Protein 6KR6 (pdb70)

Radius of gyration: 31.15 Å; Cα contacts (8 Å, |Δi|>4): 1414; chains: 1; bounding box: 69×91×69 Å

Sequence (713 aa):
DGVPVMLQTNFFRLKTKPEWRIVHYHVEFEPSIENPRVRMGVLSNHANLLGSGYLFDGLQLFTTRKFEQEITVLSGKSKLDIEYKISIKFVGFISCAEPRFLQVLNLILRRSMKGLNLELVGRNLFDPRAKIEIREFKMELWPGYETSIRQHEKDILLGTEITHKVMRTETIYDIMRRCSDEVRVNVLDLIVLTDYNNRTYRINDVDFGQTPKSTFSCKGRDISFVEYYLTKYNIRIRDHNQPLLISVVLIPELCRVNFQLMRAMSSYTRMNPKQRTDRLRAFNHRLQNTPESVKVLRDWNMELDKNVTEVQGRIIGQQNIVFHNGKVPAGENADWQRHFRDQRMLTTPSDGLDRWAVIAPQRNSHELRTLLDSLYRAASGMGLRIRSPQEFIIYDDRTGTYVRAMDDCVRSDPKLILCLVPNDNAERYSSIKKRGYVDRAVPTQVVTLKTTKNRSLMSIATKIAIQLNCKLGYTPWMIELPLSGLMTIGFDIAKSTRDRKRAYGALIASMDLQQNSTYFSTVTECCANTLWPMIAKALRQYQHEHRKLPSRIVFYRDGVGSLKQLFEFEVKDIIEKLKTEYARVQLSPPQLAYIVVTRSMNTRFFLNGQNPPPGTIVDDVITLPERYDFYLVSQQVRQGTVSPTSYNVLYSSMGLSPEKMQKLTYKMCHLYYNWSGTTRVPAVCQYAKKLATLVGTNLHSIPQNALEKKFYYL

Nearest PDB structures (foldseek):
  6kr6-assembly1_A  TM=1.001E+00  e=0.000E+00  Drosophila melanogaster
  9ij0-assembly1_A  TM=8.502E-01  e=1.335E-76  Mus musculus
  7yfx-assembly1_A  TM=8.450E-01  e=1.283E-75  Homo sapiens
  7ygn-assembly1_A  TM=8.411E-01  e=1.232E-74  Mus musculus
  9ij3-assembly1_A  TM=8.006E-01  e=1.147E-68  Mus musculus

GO terms:
  GO:0043073 germ cell nucleus (C, IDA)
  GO:0043186 P granule (C, IDA)
  GO:0070725 Yb body (C, IDA)
  GO:0000785 chromatin (C, IDA)
  GO:0000791 euchromatin (C, IDA)
  GO:0000792 heterochromatin (C, IDA)
  GO:0005634 nucleus (C, IDA)
  GO:0005654 nucleoplasm (C, IDA)
  GO:0005737 cytoplasm (C, IDA)
  GO:0005829 cytosol (C, IDA)
  GO:0010369 chromocenter (C, IDA)
  GO:0034584 piRNA binding (F, IDA)
  GO:0004521 RNA endonuclease activity (F, IDA)
  GO:0070725 Yb body (C, IMP)
  GO:0005829 cytosol (C, HDA)
  GO:0034584 piRNA binding (F, IMP)
  GO:0010526 transposable element silencing (P, IMP)
  GO:0016441 post-transcriptional gene silencing (P, IMP)
  GO:0140990 primary piRNA processing (P, IMP)
  GO:0140991 piRNA-mediated gene silencing by mRNA destabilization (P, IMP)

Solvent-accessible surface area: 32859 Å² total; per-residue (Å²): 145,22,100,100,30,102,0,78,10,7,1,8,105,4,106,44,46,149,98,34,131,5,2,24,0,67,1,88,8,75,38,104,52,116,75,73,68,82,31,83,36,14,8,58,87,25,80,124,14,42,63,29,3,42,33,17,85,2,65,66,1,37,0,31,42,65,57,140,64,99,41,78,33,122,47,30,15,114,92,131,120,64,67,6,23,0,40,5,36,86,72,15,106,14,55,77,98,31,98,34,18,56,113,8,3,61,93,0,12,102,107,1,9,66,10,7,129,15,43,59,50,58,54,37,1,19,17,47,179,49,104,94,64,18,93,157,44,123,23,34,16,38,45,4,46,50,23,26,24,17,42,68,105,80,22,20,13,11,1,6,6,33,26,66,29,79,36,48,60,46,37,6,33,54,49,22,68,91,62,120,113,64,25,22,85,51,3,40,60,76,86,2,46,3,58,39,62,101,31,86,56,136,1,67,77,9,52,120,73,63,46,2,73,28,96,58,83,61,120,74,62,84,37,16,4,48,96,67,10,99,104,56,68,122,49,79,21,93,67,68,89,11,30,0,4,67,45,89,43,4,1,4,60,11,2,14,86,150,172,70,104,52,61,42,25,55,56,141,34,174,22,76,10,58,86,22,59,96,112,14,96,61,13,8,115,87,4,55,96,26,99,109,0,53,61,22,10,58,28,0,101,5,88,11,22,56,96,45,38,100,1,94,7,32,30,10,40,85,16,47,0,33,7,107,113,46,119,30,71,2,17,156,56,6,50,0,32,139,51,8,70,146,52,29,4,48,51,41,11,122,76,0,1,52,144,7,0,2,0,0,4,118,89,17,51,144,54,14,52,56,0,24,92,11,0,61,52,6,0,73,48,3,39,0,54,22,140,97,25,77,141,38,56,19,192,41,66,176,40,48,43,0,23,61,7,3,61,67,1,15,86,48,110,13,64,0,0,0,0,0,6,33,82,136,53,62,133,17,65,22,29,0,6,20,84,0,0,31,73,88,36,8,2,0,12,30,5,46,49,78,35,7,92,68,110,63,12,99,54,41,0,23,112,14,0,5,33,0,0,0,1,16,17,74,6,0,2,15,5,62,18,97,23,67,5,1,0,0,1,0,12,6,80,18,170,10,94,80,49,90,93,122,26,10,3,0,0,0,0,0,0,3,4,86,135,49,9,18,7,2,5,11,7,37,66,97,142,84,42,7,34,68,4,3,25,72,0,3,51,38,0,76,160,61,26,100,106,28,1,68,62,2,0,2,0,29,38,26,106,114,70,23,76,60,26,76,102,153,27,2,42,57,5,41,94,62,5,97,72,36,8,58,168,76,173,100,80,65,17,68,5,0,0,0,1,5,33,70,20,108,30,0,9,4,13,52,83,45,127,46,2,41,9,0,0,0,0,57,82,23,0,6,56,78,149,50,83,2,3,6,0,3,2,56,72,48,117,81,16,17,7,43,3,4,13,0,6,6,34,80,50,42,3,79,53,66,73,32,30,2,3,85,8,0,7,13,0,0,1,0,16,7,56,129,16,0,3,6,42,22,0,0,0,2,37,0,0,100,60,0,0,64,7,0,0,60,20,9,66,47,74,8,77,88,73,2,38,53,67,10,6,4,18

Organism: Drosophila melanogaster (NCBI:txid7227)

Secondary structure (DSSP, 8-state):
-EEEEEEEEEEEEEE--SS---EEEEEEESS--S-HHHHHHHHHT-TTTTSS--EE-SSEEEES---SSSEEEEEE-TTT--EEEEEEEEEEE--TTSHHHHHHHHHHHHHHHGGGT-EEETTEEE-GGG-EEETTTTEEEEEEEEEEEEE-SS-EEEEEEEEEEEEE--BHHHHHHHH--HHHHHHTT-EEEETTSS-EEE--EEETT--TT-EEE-SS-EEEHHHHHHHHS------SS--EEE--EE-GGGEE--HHHHHHHHHHH---HHHHHHHHHHHHHHHHH-HHHHHHHHHTT-EEEEEEEEEEEEEEPPPEEE-SS-EEE-TTTTB-TTTSTT---S---SS-B-S-EEEEEGGGHHHHHHHHHHHHHHHHHHT--B---EEEEESS--HHHHHHHHHHHHTT--S-EEEEESS--HHHHHHHHIIIIIIS---EEEEEHHHHT-TTHHHHHHHHHHHHHHHTT--S-EE----SSEEEEEEEEEE-SS-TT-EEEEEEEE-IIIII--EEEEEEE---SHHHHHHHHHHHHHHHHSS--SEEEEEEE---THHHHIIIIIIHHHHHHHHHHHHTT-PPPEEEEEEEEE-SS--EEBTTBPPPTTEEE-SSSS-SSS-EEEEE-S--SSS----EEEEEEEE-S---HHHHHHHHHHHTT--TTSSB--SS-HHHHHHHHHHHHIIIII-SPPPGGGTTS-TT-

InterPro domains:
  IPR003100 PAZ domain [PF02170] (265-393)
  IPR003100 PAZ domain [PS50821] (263-372)
  IPR003100 PAZ domain [SM00949] (262-396)
  IPR003165 Piwi domain [PF02171] (538-829)
  IPR003165 Piwi domain [PS50822] (538-829)
  IPR003165 Piwi domain [SM00950] (538-829)
  IPR012337 Ribonuclease H-like superfamily [SSF53098] (390-843)
  IPR036085 PAZ domain superfamily [SSF101690] (97-418)
  IPR036397 Ribonuclease H superfamily [G3DSA:3.30.420.10] (605-839)

B-factor: mean 110.25, std 35.37, range [54.91, 232.52]

Structure (mmCIF, N/CA/C/O backbone):
data_6KR6
#
_entry.id   6KR6
#
_cell.length_a   62.090
_cell.length_b   115.640
_cell.length_c   119.890
_cell.angle_alpha   90.000
_cell.angle_beta   90.000
_cell.angle_gamma   90.000
#
_symmetry.space_group_name_H-M   'P 21 21 21'
#
loop_
_entity.id
_entity.type
_entity.pdbx_description
1 polymer 'Protein piwi'
2 polymer piRNA
3 non-polymer 'ZINC ION'
4 non-polymer 'MERCURY (II) ION'
#
loop_
_atom_site.group_PDB
_atom_site.id
_atom_site.type_symbol
_atom_site.label_atom_id
_atom_site.label_alt_id
_atom_site.label_comp_id
_atom_site.label_asym_id
_atom_site.label_entity_id
_atom_site.label_seq_id
_atom_site.pdbx_PDB_ins_code
_atom_site.Cartn_x
_atom_site.Cartn_y
_atom_site.Cartn_z
_atom_site.occupancy
_atom_site.B_iso_or_equiv
_atom_site.auth_seq_id
_atom_site.auth_comp_id
_atom_site.auth_asym_id
_atom_site.auth_atom_id
_atom_site.pdbx_PDB_model_num
ATOM 1 N N . ASP A 1 60 ? 2.83805 -28.27781 -0.69782 1.000 124.09336 93 ASP A N 1
ATOM 2 C CA . ASP A 1 60 ? 3.65007 -27.62143 -1.71625 1.000 125.48604 93 ASP A CA 1
ATOM 3 C C . ASP A 1 60 ? 4.78675 -28.52465 -2.19245 1.000 123.75934 93 ASP A C 1
ATOM 4 O O . ASP A 1 60 ? 4.55359 -29.50106 -2.90421 1.000 126.33971 93 ASP A O 1
ATOM 9 N N . GLY A 1 61 ? 6.01489 -28.19485 -1.79814 1.000 116.13644 94 GLY A N 1
ATOM 10 C CA . GLY A 1 61 ? 7.17333 -28.95826 -2.22257 1.000 114.49070 94 GLY A CA 1
ATOM 11 C C . GLY A 1 61 ? 8.28374 -29.00739 -1.19349 1.000 115.88753 94 GLY A C 1
ATOM 12 O O . GLY A 1 61 ? 8.07802 -28.64343 -0.03079 1.000 117.74497 94 GLY A O 1
ATOM 13 N N . VAL A 1 62 ? 9.46758 -29.45398 -1.60524 1.000 110.22574 95 VAL A N 1
ATOM 14 C CA . VAL A 1 62 ? 10.61096 -29.59171 -0.70860 1.000 107.16129 95 VAL A CA 1
ATOM 15 C C . VAL A 1 62 ? 11.46111 -28.32560 -0.83901 1.000 112.28958 95 VAL A C 1
ATOM 16 O O . VAL A 1 62 ? 11.98816 -28.06618 -1.93187 1.000 115.12728 95 VAL A O 1
ATOM 20 N N . PRO A 1 63 ? 11.59737 -27.52099 0.21091 1.000 114.38596 96 PRO A N 1
ATOM 21 C CA . PRO A 1 63 ? 12.37662 -26.28363 0.08603 1.000 113.38118 96 PRO A CA 1
ATOM 22 C C . PRO A 1 63 ? 13.87465 -26.54884 0.07999 1.000 115.19421 96 PRO A C 1
ATOM 23 O O . PRO A 1 63 ? 14.37159 -27.48753 0.70711 1.000 116.60096 96 PRO A O 1
ATOM 27 N N . VAL A 1 64 ? 14.59420 -25.69323 -0.64825 1.000 114.26966 97 VAL A N 1
ATOM 28 C CA . VAL A 1 64 ? 16.04201 -25.78285 -0.81172 1.000 113.71268 97 VAL A CA 1
ATOM 29 C C . VAL A 1 64 ? 16.62511 -24.37589 -0.88639 1.000 111.82349 97 VAL A C 1
ATOM 30 O O . VAL A 1 64 ? 15.90979 -23.38237 -1.03670 1.000 105.56007 97 VAL A O 1
ATOM 34 N N . MET A 1 65 ? 17.94929 -24.30953 -0.77873 1.000 116.78613 98 MET A N 1
ATOM 35 C CA . MET A 1 65 ? 18.71008 -23.07635 -0.91932 1.000 108.94040 98 MET A CA 1
ATOM 36 C C . MET A 1 65 ? 19.60526 -23.20004 -2.14333 1.000 111.24416 98 MET A C 1
ATOM 37 O O . MET A 1 65 ? 20.33025 -24.18982 -2.28791 1.000 112.10885 98 MET A O 1
ATOM 42 N N . LEU A 1 66 ? 19.55617 -22.19845 -3.01871 1.000 106.91819 99 LEU A N 1
ATOM 43 C CA . LEU A 1 66 ? 20.13976 -22.30770 -4.34823 1.000 107.18259 99 LEU A CA 1
ATOM 44 C C . LEU A 1 66 ? 21.11759 -21.17418 -4.61742 1.000 107.04805 99 LEU A C 1
ATOM 45 O O . LEU A 1 66 ? 20.82539 -20.00913 -4.32752 1.000 105.31602 99 LEU A O 1
ATOM 50 N N . GLN A 1 67 ? 22.26962 -21.52854 -5.18890 1.000 108.10137 100 GLN A N 1
ATOM 51 C CA . GLN A 1 67 ? 23.23813 -20.54245 -5.65003 1.000 107.16551 100 GLN A CA 1
ATOM 52 C C . GLN A 1 67 ? 22.69636 -19.78766 -6.85831 1.000 99.50148 100 GLN A C 1
ATOM 53 O O . GLN A 1 67 ? 21.96724 -20.34041 -7.68467 1.000 97.01525 100 GLN A O 1
ATOM 59 N N . THR A 1 68 ? 23.07004 -18.51174 -6.96525 1.000 102.95795 101 THR A N 1
ATOM 60 C CA . THR A 1 68 ? 22.56513 -17.67189 -8.04640 1.000 103.54898 101 THR A CA 1
ATOM 61 C C . THR A 1 68 ? 23.69038 -17.07641 -8.87959 1.000 100.45785 101 THR A C 1
ATOM 62 O O . THR A 1 68 ? 24.82870 -17.55329 -8.83661 1.000 112.00539 101 THR A O 1
ATOM 66 N N . ASN A 1 69 ? 23.37468 -16.02926 -9.64126 1.000 88.45459 102 ASN A N 1
ATOM 67 C CA . ASN A 1 69 ? 24.37948 -15.25295 -10.35691 1.000 92.30086 102 ASN A CA 1
ATOM 68 C C . ASN A 1 69 ? 24.26253 -13.77027 -10.01619 1.000 98.50676 102 ASN A C 1
ATOM 69 O O . ASN A 1 69 ? 24.47516 -12.91129 -10.87437 1.000 95.67680 102 ASN A O 1
ATOM 74 N N . PHE A 1 70 ? 23.92043 -13.45950 -8.76683 1.000 100.23842 103 PHE A N 1
ATOM 75 C CA . PHE A 1 70 ? 23.76124 -12.09305 -8.29370 1.000 101.47788 103 PHE A CA 1
ATOM 76 C C . PHE A 1 70 ? 24.68292 -11.84164 -7.10738 1.000 108.79408 103 PHE A C 1
ATOM 77 O O . PHE A 1 70 ? 24.93808 -12.73794 -6.29840 1.000 109.67801 103 PHE A O 1
ATOM 85 N N . PHE A 1 71 ? 25.17237 -10.60894 -7.00455 1.000 112.66625 104 PHE A N 1
ATOM 86 C CA . PHE A 1 71 ? 25.96535 -10.15428 -5.87208 1.000 110.19213 104 PHE A CA 1
ATOM 87 C C . PHE A 1 71 ? 25.25252 -8.98511 -5.20865 1.000 111.87963 104 PHE A C 1
ATOM 88 O O . PHE A 1 71 ? 24.62387 -8.16689 -5.88601 1.000 113.42437 104 PHE A O 1
ATOM 96 N N . ARG A 1 72 ? 25.34637 -8.90175 -3.88587 1.000 119.01653 105 ARG A N 1
ATOM 97 C CA . ARG A 1 72 ? 24.67448 -7.82749 -3.17057 1.000 120.91901 105 ARG A CA 1
ATOM 98 C C . ARG A 1 72 ? 25.50083 -6.54715 -3.21763 1.000 119.60738 105 ARG A C 1
ATOM 99 O O . ARG A 1 72 ? 26.73636 -6.57706 -3.17930 1.000 119.90822 105 ARG A O 1
ATOM 107 N N . LEU A 1 73 ? 24.80561 -5.41677 -3.31448 1.000 114.80925 106 LEU A N 1
ATOM 108 C CA . LEU A 1 73 ? 25.41251 -4.09228 -3.23516 1.000 116.33278 106 LEU A CA 1
ATOM 109 C C . LEU A 1 73 ? 25.14493 -3.56215 -1.83370 1.000 125.55145 106 LEU A C 1
ATOM 110 O O . LEU A 1 73 ? 24.06977 -3.02189 -1.56103 1.000 123.21756 106 LEU A O 1
ATOM 115 N N . LYS A 1 74 ? 26.11448 -3.71476 -0.93877 1.000 130.01844 107 LYS A N 1
ATOM 116 C CA . LYS A 1 74 ? 25.91731 -3.26339 0.43124 1.000 126.28474 107 LYS A CA 1
ATOM 117 C C . LYS A 1 74 ? 26.29726 -1.79578 0.56231 1.000 122.07939 107 LYS A C 1
ATOM 118 O O . LYS A 1 74 ? 27.30755 -1.34937 0.01611 1.000 122.57618 107 LYS A O 1
ATOM 124 N N . THR A 1 75 ? 25.46039 -1.04066 1.27176 1.000 123.93271 108 THR A N 1
ATOM 125 C CA . THR A 1 75 ? 25.73255 0.37137 1.51028 1.000 132.31500 108 THR A CA 1
ATOM 126 C C . THR A 1 75 ? 25.71558 0.68253 2.99274 1.000 136.61275 108 THR A C 1
ATOM 127 O O . THR A 1 75 ? 25.78053 -0.22843 3.81382 1.000 131.94370 108 THR A O 1
ATOM 131 N N . LYS A 1 76 ? 25.62186 1.95754 3.34844 1.000 141.02101 109 LYS A N 1
ATOM 132 C CA . LYS A 1 76 ? 25.41557 2.29356 4.74369 1.000 142.98816 109 LYS A CA 1
ATOM 133 C C . LYS A 1 76 ? 24.02960 1.80597 5.16487 1.000 147.33798 109 LYS A C 1
ATOM 134 O O . LYS A 1 76 ? 23.11313 1.73727 4.33844 1.000 145.18173 109 LYS A O 1
ATOM 136 N N . PRO A 1 77 ? 23.85270 1.42952 6.43496 1.000 149.36494 110 PRO A N 1
ATOM 137 C CA . PRO A 1 77 ? 22.51200 1.01314 6.88162 1.000 149.70791 110 PRO A CA 1
ATOM 138 C C . PRO A 1 77 ? 21.46237 2.08535 6.65093 1.000 154.38729 110 PRO A C 1
ATOM 139 O O . PRO A 1 77 ? 20.37940 1.79315 6.12771 1.000 155.62176 110 PRO A O 1
ATOM 143 N N . GLU A 1 78 ? 21.75888 3.32666 7.02451 1.000 151.69209 111 GLU A N 1
ATOM 144 C CA . GLU A 1 78 ? 20.91392 4.47205 6.69584 1.000 151.66390 111 GLU A CA 1
ATOM 145 C C . GLU A 1 78 ? 21.55399 5.15574 5.49260 1.000 153.30811 111 GLU A C 1
ATOM 146 O O . GLU A 1 78 ? 22.43851 6.00187 5.63375 1.000 156.43910 111 GLU A O 1
ATOM 148 N N . TRP A 1 79 ? 21.10676 4.77189 4.29722 1.000 149.40576 112 TRP A N 1
ATOM 149 C CA . TRP A 1 79 ? 21.67772 5.25743 3.04682 1.000 141.38332 112 TRP A CA 1
ATOM 150 C C . TRP A 1 79 ? 20.54369 5.68909 2.13133 1.000 139.30633 112 TRP A C 1
ATOM 151 O O . TRP A 1 79 ? 19.70586 4.86574 1.74853 1.000 137.51458 112 TRP A O 1
ATOM 162 N N . ARG A 1 80 ? 20.51320 6.97629 1.78942 1.000 138.13704 113 ARG A N 1
ATOM 163 C CA . ARG A 1 80 ? 19.46088 7.53559 0.95350 1.000 133.00196 113 ARG A CA 1
ATOM 164 C C . ARG A 1 80 ? 20.08167 8.45090 -0.09269 1.000 127.56130 113 ARG A C 1
ATOM 165 O O . ARG A 1 80 ? 21.22662 8.89078 0.03663 1.000 121.80561 113 ARG A O 1
ATOM 173 N N . ILE A 1 81 ? 19.30618 8.73992 -1.13457 1.000 131.70276 114 ILE A N 1
ATOM 174 C CA . ILE A 1 81 ? 19.74766 9.57031 -2.24996 1.000 128.95815 114 ILE A CA 1
ATOM 175 C C . ILE A 1 81 ? 19.04896 10.91852 -2.16210 1.000 122.62285 114 ILE A C 1
ATOM 176 O O . ILE A 1 81 ? 17.81747 10.98274 -2.06220 1.000 120.13720 114 ILE A O 1
ATOM 181 N N . VAL A 1 82 ? 19.83426 11.99196 -2.21038 1.000 120.61256 115 VAL A N 1
ATOM 182 C CA . VAL A 1 82 ? 19.32667 13.35168 -2.07640 1.000 113.17657 115 VAL A CA 1
ATOM 183 C C . VAL A 1 82 ? 19.31436 14.00838 -3.44886 1.000 109.75465 115 VAL A C 1
ATOM 184 O O . VAL A 1 82 ? 20.32342 13.98767 -4.16875 1.000 107.22134 115 VAL A O 1
ATOM 188 N N . HIS A 1 83 ? 18.17277 14.59112 -3.80939 1.000 108.14770 116 HIS A N 1
ATOM 189 C CA . HIS A 1 83 ? 17.97406 15.25486 -5.08891 1.000 105.04708 116 HIS A CA 1
ATOM 190 C C . HIS A 1 83 ? 17.77592 16.74667 -4.86416 1.000 105.16215 116 HIS A C 1
ATOM 191 O O . HIS A 1 83 ? 16.93285 17.15251 -4.04982 1.000 103.20668 116 HIS A O 1
ATOM 198 N N . TYR A 1 84 ? 18.55821 17.54559 -5.59096 1.000 101.47894 117 TYR A N 1
ATOM 199 C CA . TYR A 1 84 ? 18.49598 18.99789 -5.58908 1.000 105.49329 117 TYR A CA 1
ATOM 200 C C . TYR A 1 84 ? 18.27071 19.51147 -7.00688 1.000 102.85273 117 TYR A C 1
ATOM 201 O O . TYR A 1 84 ? 18.57903 18.83733 -7.99692 1.000 101.61634 117 TYR A O 1
ATOM 210 N N . HIS A 1 85 ? 17.74444 20.73030 -7.09093 1.000 99.74242 118 HIS A N 1
ATOM 211 C CA . HIS A 1 85 ? 17.70222 21.49654 -8.32911 1.000 98.96841 118 HIS A CA 1
ATOM 212 C C . HIS A 1 85 ? 18.67951 22.65724 -8.20778 1.000 102.66410 118 HIS A C 1
ATOM 213 O O . HIS A 1 85 ? 18.66492 23.38337 -7.20858 1.000 105.27620 118 HIS A O 1
ATOM 220 N N . VAL A 1 86 ? 19.52657 22.82487 -9.21887 1.000 102.44494 119 VAL A N 1
ATOM 221 C CA . VAL A 1 86 ? 20.67438 23.72090 -9.15305 1.000 100.99995 119 VAL A CA 1
ATOM 222 C C . VAL A 1 86 ? 20.48114 24.86385 -10.13936 1.000 104.14132 119 VAL A C 1
ATOM 223 O O . VAL A 1 86 ? 20.00003 24.65781 -11.25955 1.000 109.06313 119 VAL A O 1
ATOM 227 N N . GLU A 1 87 ? 20.85918 26.07046 -9.72015 1.000 113.82825 120 GLU A N 1
ATOM 228 C CA . GLU A 1 87 ? 20.79206 27.24235 -10.57973 1.000 114.54174 120 GLU A CA 1
ATOM 229 C C . GLU A 1 87 ? 21.90593 28.20241 -10.18505 1.000 109.35512 120 GLU A C 1
ATOM 230 O O . GLU A 1 87 ? 22.35850 28.21314 -9.03665 1.000 108.79795 120 GLU A O 1
ATOM 236 N N . PHE A 1 88 ? 22.34539 29.00519 -11.15159 1.000 113.12313 121 PHE A N 1
ATOM 237 C CA . PHE A 1 88 ? 23.48821 29.89289 -10.99435 1.000 120.00994 121 PHE A CA 1
ATOM 238 C C . PHE A 1 88 ? 23.04413 31.34271 -11.11609 1.000 120.74165 121 PHE A C 1
ATOM 239 O O . PHE A 1 88 ? 22.22477 31.67888 -11.97728 1.000 123.01839 121 PHE A O 1
ATOM 247 N N . GLU A 1 89 ? 23.58950 32.19747 -10.24974 1.000 121.90216 122 GLU A N 1
ATOM 248 C CA . GLU A 1 89 ? 23.28744 33.62338 -10.33878 1.000 119.26737 122 GLU A CA 1
ATOM 249 C C . GLU A 1 89 ? 23.72022 34.22989 -11.66984 1.000 122.45652 122 GLU A C 1
ATOM 250 O O . GLU A 1 89 ? 22.92838 34.99240 -12.25136 1.000 129.02723 122 GLU A O 1
ATOM 252 N N . PRO A 1 90 ? 24.92586 33.95612 -12.20655 1.000 120.39137 123 PRO A N 1
ATOM 253 C CA . PRO A 1 90 ? 25.21592 34.31745 -13.60074 1.000 119.49761 123 PRO A CA 1
ATOM 254 C C . PRO A 1 90 ? 24.69408 33.23868 -14.53607 1.000 120.72056 123 PRO A C 1
ATOM 255 O O . PRO A 1 90 ? 25.20398 32.11359 -14.55936 1.000 120.87363 123 PRO A O 1
ATOM 259 N N . SER A 1 91 ? 23.66317 33.57831 -15.30515 1.000 121.48082 124 SER A N 1
ATOM 260 C CA . SER A 1 91 ? 23.02681 32.60476 -16.18093 1.000 123.99131 124 SER A CA 1
ATOM 261 C C . SER A 1 91 ? 23.99188 32.13093 -17.26047 1.000 127.42250 124 SER A C 1
ATOM 262 O O . SER A 1 91 ? 24.78172 32.91077 -17.80041 1.000 128.89016 124 SER A O 1
ATOM 265 N N . ILE A 1 92 ? 23.92470 30.83723 -17.56753 1.000 124.02614 125 ILE A N 1
ATOM 266 C CA . ILE A 1 92 ? 24.82380 30.19229 -18.51755 1.000 123.46169 125 ILE A CA 1
ATOM 267 C C . ILE A 1 92 ? 23.97843 29.42727 -19.52525 1.000 122.04421 125 ILE A C 1
ATOM 268 O O . ILE A 1 92 ? 23.21651 28.52910 -19.14635 1.000 121.31030 125 ILE A O 1
ATOM 273 N N . GLU A 1 93 ? 24.11950 29.77376 -20.80399 1.000 123.14231 126 GLU A N 1
ATOM 274 C CA . GLU A 1 93 ? 23.33199 29.15814 -21.86378 1.000 121.33901 126 GLU A CA 1
ATOM 275 C C . GLU A 1 93 ? 23.79937 27.75285 -22.22028 1.000 120.30078 126 GLU A C 1
ATOM 276 O O . GLU A 1 93 ? 23.16403 27.10563 -23.05970 1.000 125.61614 126 GLU A O 1
ATOM 278 N N . ASN A 1 94 ? 24.87801 27.26298 -21.61140 1.000 122.55948 127 ASN A N 1
ATOM 279 C CA . ASN A 1 94 ? 25.43091 25.96040 -21.94073 1.000 124.26146 127 ASN A CA 1
ATOM 280 C C . ASN A 1 94 ? 25.49400 25.08392 -20.69631 1.000 124.06956 127 ASN A C 1
ATOM 281 O O . ASN A 1 94 ? 26.06561 25.50144 -19.67909 1.000 120.45710 127 ASN A O 1
ATOM 286 N N . PRO A 1 95 ? 24.92745 23.87336 -20.73154 1.000 128.50802 128 PRO A N 1
ATOM 287 C CA . PRO A 1 95 ? 24.92654 23.03279 -19.52168 1.000 124.28950 128 PRO A CA 1
ATOM 288 C C . PRO A 1 95 ? 26.28933 22.46619 -19.15400 1.000 119.93661 128 PRO A C 1
ATOM 289 O O . PRO A 1 95 ? 26.55305 22.26685 -17.96217 1.000 117.02546 128 PRO A O 1
ATOM 293 N N . ARG A 1 96 ? 27.16000 22.18810 -20.12847 1.000 119.37666 129 ARG A N 1
ATOM 294 C CA . ARG A 1 96 ? 28.45517 21.59098 -19.80648 1.000 121.12322 129 ARG A CA 1
ATOM 295 C C . ARG A 1 96 ? 29.32342 22.55153 -19.00020 1.000 119.81160 129 ARG A C 1
ATOM 296 O O . ARG A 1 96 ? 30.05991 22.13318 -18.09394 1.000 119.58210 129 ARG A O 1
ATOM 298 N N . VAL A 1 97 ? 29.25148 23.84566 -19.31728 1.000 117.24441 130 VAL A N 1
ATOM 299 C CA . VAL A 1 97 ? 29.96249 24.84388 -18.52525 1.000 117.82769 130 VAL A CA 1
ATOM 300 C C . VAL A 1 97 ? 29.44037 24.84969 -17.09484 1.000 114.76596 130 VAL A C 1
ATOM 301 O O . VAL A 1 97 ? 30.20956 24.98970 -16.13721 1.000 116.96790 130 VAL A O 1
ATOM 305 N N . ARG A 1 98 ? 28.12554 24.68702 -16.92715 1.000 111.65108 131 ARG A N 1
ATOM 306 C CA . ARG A 1 98 ? 27.55263 24.59453 -15.58803 1.000 114.36918 131 ARG A CA 1
ATOM 307 C C . ARG A 1 98 ? 28.05551 23.35454 -14.86072 1.000 111.93661 131 ARG A C 1
ATOM 308 O O . ARG A 1 98 ? 28.30321 23.39107 -13.64863 1.000 110.86431 131 ARG A O 1
ATOM 316 N N . MET A 1 99 ? 28.20533 22.24390 -15.58645 1.000 113.65270 132 MET A N 1
ATOM 317 C CA . MET A 1 99 ? 28.74062 21.02967 -14.98064 1.000 112.40019 132 MET A CA 1
ATOM 318 C C . MET A 1 99 ? 30.15921 21.25199 -14.47740 1.000 109.37084 132 MET A C 1
ATOM 319 O O . MET A 1 99 ? 30.50083 20.84530 -13.36224 1.000 106.23426 132 MET A O 1
ATOM 324 N N . GLY A 1 100 ? 30.99463 21.91118 -15.28117 1.000 111.79545 133 GLY A N 1
ATOM 325 C CA . GLY A 1 100 ? 32.34021 22.23468 -14.82255 1.000 107.49526 133 GLY A CA 1
ATOM 326 C C . GLY A 1 100 ? 32.34559 23.19106 -13.64129 1.000 105.20732 133 GLY A C 1
ATOM 327 O O . GLY A 1 100 ? 33.13416 23.03721 -12.69872 1.000 105.02395 133 GLY A O 1
ATOM 328 N N . VAL A 1 101 ? 31.45788 24.18734 -13.67151 1.000 108.52948 134 VAL A N 1
ATOM 329 C CA . VAL A 1 101 ? 31.39128 25.17169 -12.59606 1.000 105.87137 134 VAL A CA 1
ATOM 330 C C . VAL A 1 101 ? 31.00452 24.50322 -11.28363 1.000 109.09657 134 VAL A C 1
ATOM 331 O O . VAL A 1 101 ? 31.55018 24.82640 -10.22127 1.000 110.10406 134 VAL A O 1
ATOM 335 N N . LEU A 1 102 ? 30.06820 23.55309 -11.33204 1.000 107.93892 135 LEU A N 1
ATOM 336 C CA . LEU A 1 102 ? 29.72543 22.82501 -10.11508 1.000 102.91836 135 LEU A CA 1
ATOM 337 C C . LEU A 1 102 ? 30.84118 21.86216 -9.72170 1.000 107.06265 135 LEU A C 1
ATOM 338 O O . LEU A 1 102 ? 31.10018 21.65993 -8.52948 1.000 107.30492 135 LEU A O 1
ATOM 343 N N . SER A 1 103 ? 31.51977 21.26484 -10.70778 1.000 107.41289 136 SER A N 1
ATOM 344 C CA . SER A 1 103 ? 32.65515 20.39538 -10.41878 1.000 106.94630 136 SER A CA 1
ATOM 345 C C . SER A 1 103 ? 33.76965 21.13123 -9.69169 1.000 113.85213 136 SER A C 1
ATOM 346 O O . SER A 1 103 ? 34.57546 20.49418 -9.00202 1.000 114.68174 136 SER A O 1
ATOM 349 N N . ASN A 1 104 ? 33.84223 22.45439 -9.85333 1.000 119.41871 137 ASN A N 1
ATOM 350 C CA . ASN A 1 104 ? 34.81257 23.25568 -9.10729 1.000 119.40889 137 ASN A CA 1
ATOM 351 C C . ASN A 1 104 ? 34.75105 23.02346 -7.59999 1.000 120.98039 137 ASN A C 1
ATOM 352 O O . ASN A 1 104 ? 35.75478 23.23618 -6.91108 1.000 125.11129 137 ASN A O 1
ATOM 357 N N . HIS A 1 105 ? 33.60671 22.59054 -7.07046 1.000 118.22888 138 HIS A N 1
ATOM 358 C CA . HIS A 1 105 ? 33.41113 22.46593 -5.62454 1.000 119.21154 138 HIS A CA 1
ATOM 359 C C . HIS A 1 105 ? 33.85751 21.08067 -5.17171 1.000 122.00520 138 HIS A C 1
ATOM 360 O O . HIS A 1 105 ? 33.15601 20.08667 -5.37901 1.000 113.25290 138 HIS A O 1
ATOM 367 N N . ALA A 1 106 ? 35.02161 21.02668 -4.51554 1.000 133.87576 139 ALA A N 1
ATOM 368 C CA . ALA A 1 106 ? 35.63483 19.76246 -4.12479 1.000 133.94848 139 ALA A CA 1
ATOM 369 C C . ALA A 1 106 ? 35.07020 19.19095 -2.83143 1.000 137.43049 139 ALA A C 1
ATOM 370 O O . ALA A 1 106 ? 35.29330 18.00866 -2.55040 1.000 137.09589 139 ALA A O 1
ATOM 372 N N . ASN A 1 107 ? 34.35374 19.99237 -2.03762 1.000 135.31571 140 ASN A N 1
ATOM 373 C CA . ASN A 1 107 ? 33.76923 19.46880 -0.80606 1.000 132.67526 140 ASN A CA 1
ATOM 374 C C . ASN A 1 107 ? 32.76632 18.36070 -1.09206 1.000 129.08783 140 ASN A C 1
ATOM 375 O O . ASN A 1 107 ? 32.58449 17.45607 -0.26953 1.000 128.61144 140 ASN A O 1
ATOM 380 N N . LEU A 1 108 ? 32.11106 18.41527 -2.24748 1.000 127.48516 141 LEU A N 1
ATOM 381 C CA . LEU A 1 108 ? 31.17174 17.39137 -2.67097 1.000 130.73420 141 LEU A CA 1
ATOM 382 C C . LEU A 1 108 ? 31.69489 16.57676 -3.84544 1.000 138.09516 141 LEU A C 1
ATOM 383 O O . LEU A 1 108 ? 31.01589 15.64513 -4.28988 1.000 135.94186 141 LEU A O 1
ATOM 388 N N . LEU A 1 109 ? 32.89336 16.89090 -4.34633 1.000 138.33256 142 LEU A N 1
ATOM 389 C CA . LEU A 1 109 ? 33.39169 16.23697 -5.55301 1.000 140.36912 142 LEU A CA 1
ATOM 390 C C . LEU A 1 109 ? 33.85222 14.81084 -5.27542 1.000 148.08962 142 LEU A C 1
ATOM 391 O O . LEU A 1 109 ? 33.60500 13.91005 -6.08604 1.000 143.46673 142 LEU A O 1
ATOM 393 N N . GLY A 1 110 ? 34.54099 14.59011 -4.15126 1.000 152.75585 143 GLY A N 1
ATOM 394 C CA . GLY A 1 110 ? 34.98225 13.24318 -3.81388 1.000 149.33309 143 GLY A CA 1
ATOM 395 C C . GLY A 1 110 ? 33.83783 12.25250 -3.79541 1.000 146.09175 143 GLY A C 1
ATOM 396 O O . GLY A 1 110 ? 33.93542 11.15469 -4.34939 1.000 142.71681 143 GLY A O 1
ATOM 397 N N . SER A 1 111 ? 32.73121 12.63249 -3.16268 1.000 144.64113 144 SER A N 1
ATOM 398 C CA . SER A 1 111 ? 31.49392 11.88219 -3.30885 1.000 140.83233 144 SER A CA 1
ATOM 399 C C . SER A 1 111 ? 31.03620 11.91678 -4.75955 1.000 136.29240 144 SER A C 1
ATOM 400 O O . SER A 1 111 ? 30.91411 12.98913 -5.35900 1.000 136.84871 144 SER A O 1
ATOM 403 N N . GLY A 1 112 ? 30.80128 10.73909 -5.33036 1.000 127.15886 145 GLY A N 1
ATOM 404 C CA . GLY A 1 112 ? 30.24132 10.68914 -6.66851 1.000 124.73053 145 GLY A CA 1
ATOM 405 C C . GLY A 1 112 ? 28.88220 11.36337 -6.70284 1.000 116.38064 145 GLY A C 1
ATOM 406 O O . GLY A 1 112 ? 28.05458 11.17535 -5.81011 1.000 113.89760 145 GLY A O 1
ATOM 407 N N . TYR A 1 113 ? 28.66221 12.18343 -7.72700 1.000 105.93508 146 TYR A N 1
ATOM 408 C CA . TYR A 1 113 ? 27.39199 12.87487 -7.87543 1.000 110.67451 146 TYR A CA 1
ATOM 409 C C . TYR A 1 113 ? 27.00062 12.89229 -9.34508 1.000 108.50542 146 TYR A C 1
ATOM 410 O O . TYR A 1 113 ? 27.85409 12.82990 -10.23301 1.000 110.90023 146 TYR A O 1
ATOM 419 N N . LEU A 1 114 ? 25.69663 12.97212 -9.59320 1.000 111.41278 147 LEU A N 1
ATOM 420 C CA . LEU A 1 114 ? 25.14515 12.97567 -10.94444 1.000 114.30093 147 LEU A CA 1
ATOM 421 C C . LEU A 1 114 ? 24.51216 14.33821 -11.18906 1.000 110.60165 147 LEU A C 1
ATOM 422 O O . LEU A 1 114 ? 23.51526 14.68680 -10.54969 1.000 98.74020 147 LEU A O 1
ATOM 427 N N . PHE A 1 115 ? 25.08231 15.10517 -12.11344 1.000 111.12371 148 PHE A N 1
ATOM 428 C CA . PHE A 1 115 ? 24.61330 16.45282 -12.40276 1.000 108.16924 148 PHE A CA 1
ATOM 429 C C . PHE A 1 115 ? 24.33669 16.57067 -13.89148 1.000 108.65825 148 PHE A C 1
ATOM 430 O O . PHE A 1 115 ? 25.20219 16.24600 -14.71018 1.000 107.30664 148 PHE A O 1
ATOM 438 N N . ASP A 1 116 ? 23.13519 17.02575 -14.24558 1.000 111.73032 149 ASP A N 1
ATOM 439 C CA . ASP A 1 116 ? 22.79200 17.19187 -15.65394 1.000 114.06572 149 ASP A CA 1
ATOM 440 C C . ASP A 1 116 ? 22.80065 18.65069 -16.09516 1.000 109.49662 149 ASP A C 1
ATOM 441 O O . ASP A 1 116 ? 22.38834 18.95129 -17.21984 1.000 112.24165 149 ASP A O 1
ATOM 446 N N . GLY A 1 117 ? 23.27472 19.55814 -15.24671 1.000 106.52629 150 GLY A N 1
ATOM 447 C CA . GLY A 1 117 ? 23.12801 20.97781 -15.47455 1.000 106.90754 150 GLY A CA 1
ATOM 448 C C . GLY A 1 117 ? 21.94488 21.59471 -14.76164 1.000 111.36106 150 GLY A C 1
ATOM 449 O O . GLY A 1 117 ? 21.85846 22.82720 -14.68574 1.000 116.25424 150 GLY A O 1
ATOM 450 N N . LEU A 1 118 ? 21.03596 20.77228 -14.23746 1.000 107.62616 151 LEU A N 1
ATOM 451 C CA . LEU A 1 118 ? 19.88041 21.25267 -13.49164 1.000 102.35844 151 LEU A CA 1
ATOM 452 C C . LEU A 1 118 ? 19.56715 20.29039 -12.35177 1.000 107.28274 151 LEU A C 1
ATOM 453 O O . LEU A 1 118 ? 19.57975 20.68229 -11.18049 1.000 107.45618 151 LEU A O 1
ATOM 458 N N . GLN A 1 119 ? 19.28469 19.03232 -12.68357 1.000 106.89021 152 GLN A N 1
ATOM 459 C CA . GLN A 1 119 ? 19.05190 18.01494 -11.66894 1.000 102.89167 152 GLN A CA 1
ATOM 460 C C . GLN A 1 119 ? 20.38100 17.54463 -11.09345 1.000 99.39645 152 GLN A C 1
ATOM 461 O O . GLN A 1 119 ? 21.35952 17.34186 -11.82886 1.000 106.68950 152 GLN A O 1
ATOM 467 N N . LEU A 1 120 ? 20.40710 17.36663 -9.76964 1.000 100.81939 153 LEU A N 1
ATOM 468 C CA . LEU A 1 120 ? 21.59039 16.92591 -9.04474 1.000 108.12814 153 LEU A CA 1
ATOM 469 C C . LEU A 1 120 ? 21.20124 15.80806 -8.09032 1.000 100.38609 153 LEU A C 1
ATOM 470 O O . LEU A 1 120 ? 20.25859 15.95741 -7.30735 1.000 98.66721 153 LEU A O 1
ATOM 475 N N . PHE A 1 121 ? 21.92301 14.69391 -8.15958 1.000 98.37718 154 PHE A N 1
ATOM 476 C CA . PHE A 1 121 ? 21.74384 13.57087 -7.24845 1.000 101.38260 154 PHE A CA 1
ATOM 477 C C . PHE A 1 121 ? 23.05677 13.33362 -6.52164 1.000 107.11526 154 PHE A C 1
ATOM 478 O O . PHE A 1 121 ? 24.09455 13.12858 -7.16166 1.000 106.65000 154 PHE A O 1
ATOM 486 N N . THR A 1 122 ? 23.01520 13.36336 -5.19297 1.000 111.66294 155 THR A N 1
ATOM 487 C CA . THR A 1 122 ? 24.21927 13.13483 -4.40865 1.000 113.77885 155 THR A CA 1
ATOM 488 C C . THR A 1 122 ? 23.83816 12.46775 -3.09579 1.000 117.66759 155 THR A C 1
ATOM 489 O O . THR A 1 122 ? 22.65981 12.24528 -2.80394 1.000 118.05811 155 THR A O 1
ATOM 493 N N . THR A 1 123 ? 24.85810 12.14456 -2.30315 1.000 115.81189 156 THR A N 1
ATOM 494 C CA . THR A 1 123 ? 24.66303 11.46855 -1.02663 1.000 120.04594 156 THR A CA 1
ATOM 495 C C . THR A 1 123 ? 24.57313 12.44193 0.14104 1.000 120.39058 156 THR A C 1
ATOM 496 O O . THR A 1 123 ? 23.71876 12.27577 1.01807 1.000 120.71847 156 THR A O 1
ATOM 500 N N . ARG A 1 124 ? 25.43865 13.45254 0.16897 1.000 121.17107 157 ARG A N 1
ATOM 501 C CA . ARG A 1 124 ? 25.44444 14.40187 1.27280 1.000 122.12568 157 ARG A CA 1
ATOM 502 C C . ARG A 1 124 ? 24.15637 15.21450 1.29040 1.000 117.78803 157 ARG A C 1
ATOM 503 O O . ARG A 1 124 ? 23.75774 15.79688 0.27744 1.000 116.51518 157 ARG A O 1
ATOM 505 N N . LYS A 1 125 ? 23.50385 15.24517 2.44756 1.000 114.91285 158 LYS A N 1
ATOM 506 C CA . LYS A 1 125 ? 22.31376 16.05618 2.65993 1.000 116.43422 158 LYS A CA 1
ATOM 507 C C . LYS A 1 125 ? 22.73190 17.34755 3.34982 1.000 125.18341 158 LYS A C 1
ATOM 508 O O . LYS A 1 125 ? 23.35303 17.31097 4.41726 1.000 129.27128 158 LYS A O 1
ATOM 510 N N . PHE A 1 126 ? 22.39832 18.48177 2.74123 1.000 124.99730 159 PHE A N 1
ATOM 511 C CA . PHE A 1 126 ? 22.81630 19.76922 3.26806 1.000 122.32594 159 PHE A CA 1
ATOM 512 C C . PHE A 1 126 ? 21.84593 20.25268 4.34402 1.000 127.21776 159 PHE A C 1
ATOM 513 O O . PHE A 1 126 ? 20.82742 19.62129 4.63581 1.000 129.54520 159 PHE A O 1
ATOM 521 N N . GLU A 1 127 ? 22.17480 21.40128 4.93975 1.000 128.48964 160 GLU A N 1
ATOM 522 C CA . GLU A 1 127 ? 21.44054 21.88249 6.10579 1.000 130.91412 160 GLU A CA 1
ATOM 523 C C . GLU A 1 127 ? 20.05415 22.39223 5.72675 1.000 129.47258 160 GLU A C 1
ATOM 524 O O . GLU A 1 127 ? 19.07585 22.13305 6.43763 1.000 122.48434 160 GLU A O 1
ATOM 530 N N . GLN A 1 128 ? 19.95047 23.11647 4.61901 1.000 129.96658 161 GLN A N 1
ATOM 531 C CA . GLN A 1 128 ? 18.67121 23.57906 4.09542 1.000 134.19889 161 GLN A CA 1
ATOM 532 C C . GLN A 1 128 ? 18.85967 23.83008 2.60215 1.000 131.57448 161 GLN A C 1
ATOM 533 O O . GLN A 1 128 ? 19.73450 23.22559 1.97127 1.000 134.48826 161 GLN A O 1
ATOM 535 N N . GLU A 1 129 ? 18.03817 24.70731 2.03290 1.000 125.29885 162 GLU A N 1
ATOM 536 C CA . GLU A 1 129 ? 18.35802 25.24529 0.71889 1.000 122.00357 162 GLU A CA 1
ATOM 537 C C . GLU A 1 129 ? 19.65662 26.02521 0.83238 1.000 126.34384 162 GLU A C 1
ATOM 538 O O . GLU A 1 129 ? 19.71952 27.04106 1.53215 1.000 130.41862 162 GLU A O 1
ATOM 544 N N . ILE A 1 130 ? 20.69964 25.54158 0.16430 1.000 125.95203 163 ILE A N 1
ATOM 545 C CA . ILE A 1 130 ? 22.04643 26.03034 0.41084 1.000 125.38198 163 ILE A CA 1
ATOM 546 C C . ILE A 1 130 ? 22.58241 26.70990 -0.84372 1.000 121.73007 163 ILE A C 1
ATOM 547 O O . ILE A 1 130 ? 22.15649 26.43494 -1.96917 1.000 123.13572 163 ILE A O 1
ATOM 552 N N . THR A 1 131 ? 23.53275 27.61789 -0.62977 1.000 122.16131 164 THR A N 1
ATOM 553 C CA . THR A 1 131 ? 24.08182 28.44846 -1.69328 1.000 123.08487 164 THR A CA 1
ATOM 554 C C . THR A 1 131 ? 25.59245 28.52708 -1.54658 1.000 119.88662 164 THR A C 1
ATOM 555 O O . THR A 1 131 ? 26.09684 28.83323 -0.46265 1.000 122.09203 164 THR A O 1
ATOM 559 N N . VAL A 1 132 ? 26.30663 28.25580 -2.63378 1.000 116.64530 165 VAL A N 1
ATOM 560 C CA . VAL A 1 132 ? 27.75709 28.36357 -2.65885 1.000 114.87704 165 VAL A CA 1
ATOM 561 C C . VAL A 1 132 ? 28.14526 29.50488 -3.59555 1.000 123.76314 165 VAL A C 1
ATOM 562 O O . VAL A 1 132 ? 27.33711 29.99488 -4.37996 1.000 121.87803 165 VAL A O 1
ATOM 566 N N . LEU A 1 133 ? 29.40415 29.92937 -3.50697 1.000 128.13545 166 LEU A N 1
ATOM 567 C CA . LEU A 1 133 ? 29.86808 31.05152 -4.31077 1.000 123.89321 166 LEU A CA 1
ATOM 568 C C . LEU A 1 133 ? 31.36859 30.93159 -4.51707 1.000 126.56010 166 LEU A C 1
ATOM 569 O O . LEU A 1 133 ? 32.08858 30.50034 -3.61402 1.000 128.94690 166 LEU A O 1
ATOM 574 N N . SER A 1 134 ? 31.83097 31.32666 -5.69869 1.000 125.02694 167 SER A N 1
ATOM 575 C CA . SER A 1 134 ? 33.27141 31.35069 -5.96160 1.000 121.54722 167 SER A CA 1
ATOM 576 C C . SER A 1 134 ? 33.53185 32.20793 -7.20000 1.000 123.48524 167 SER A C 1
ATOM 577 O O . SER A 1 134 ? 32.66912 32.98596 -7.62103 1.000 124.93614 167 SER A O 1
ATOM 580 N N . GLY A 1 135 ? 34.72517 32.07632 -7.77032 1.000 121.24079 168 GLY A N 1
ATOM 581 C CA . GLY A 1 135 ? 35.05840 32.74490 -9.01147 1.000 122.87953 168 GLY A CA 1
ATOM 582 C C . GLY A 1 135 ? 35.31941 31.75720 -10.13318 1.000 124.08490 168 GLY A C 1
ATOM 583 O O . GLY A 1 135 ? 36.09858 30.81802 -9.96101 1.000 126.13668 168 GLY A O 1
ATOM 584 N N . LYS A 1 136 ? 34.66937 31.94949 -11.28096 1.000 127.31097 169 LYS A N 1
ATOM 585 C CA . LYS A 1 136 ? 34.81620 30.99578 -12.36990 1.000 126.40771 169 LYS A CA 1
ATOM 586 C C . LYS A 1 136 ? 36.18608 31.13046 -13.02747 1.000 132.27363 169 LYS A C 1
ATOM 587 O O . LYS A 1 136 ? 36.86201 32.15786 -12.92232 1.000 136.92188 169 LYS A O 1
ATOM 589 N N . SER A 1 137 ? 36.58881 30.06395 -13.71962 1.000 137.16060 170 SER A N 1
ATOM 590 C CA . SER A 1 137 ? 37.92277 30.01800 -14.30808 1.000 135.21498 170 SER A CA 1
ATOM 591 C C . SER A 1 137 ? 38.06870 30.98359 -15.47692 1.000 136.49834 170 SER A C 1
ATOM 592 O O . SER A 1 137 ? 39.16355 31.51044 -15.70685 1.000 137.80230 170 SER A O 1
ATOM 595 N N . LYS A 1 138 ? 36.98944 31.22746 -16.22083 1.000 138.82431 171 LYS A N 1
ATOM 596 C CA . LYS A 1 138 ? 37.05507 32.01375 -17.44916 1.000 141.98913 171 LYS A CA 1
ATOM 597 C C . LYS A 1 138 ? 37.52983 33.44172 -17.20783 1.000 148.59996 171 LYS A C 1
ATOM 598 O O . LYS A 1 138 ? 38.62490 33.81445 -17.64052 1.000 154.36789 171 LYS A O 1
ATOM 600 N N . LEU A 1 139 ? 36.71977 34.24991 -16.51970 1.000 149.03490 172 LEU A N 1
ATOM 601 C CA . LEU A 1 139 ? 37.02869 35.66250 -16.32440 1.000 150.62530 172 LEU A CA 1
ATOM 602 C C . LEU A 1 139 ? 37.09566 36.04827 -14.85318 1.000 146.60417 172 LEU A C 1
ATOM 603 O O . LEU A 1 139 ? 37.00736 37.23714 -14.53069 1.000 144.74717 172 LEU A O 1
ATOM 608 N N . ASP A 1 140 ? 37.26467 35.07186 -13.95846 1.000 143.33112 173 ASP A N 1
ATOM 609 C CA . ASP A 1 140 ? 37.22763 35.31266 -12.51513 1.000 146.21275 173 ASP A CA 1
ATOM 610 C C . ASP A 1 140 ? 35.90730 35.96969 -12.11382 1.000 147.55932 173 ASP A C 1
ATOM 611 O O . ASP A 1 140 ? 35.86665 36.87126 -11.27376 1.000 148.19443 173 ASP A O 1
ATOM 616 N N . ILE A 1 141 ? 34.81818 35.51995 -12.73298 1.000 144.37966 174 ILE A N 1
ATOM 617 C CA . ILE A 1 141 ? 33.49431 36.06458 -12.45293 1.000 140.89597 174 ILE A CA 1
ATOM 618 C C . ILE A 1 141 ? 32.95501 35.42416 -11.18359 1.000 132.25952 174 ILE A C 1
ATOM 619 O O . ILE A 1 141 ? 32.96106 34.19547 -11.04014 1.000 130.96164 174 ILE A O 1
ATOM 624 N N . GLU A 1 142 ? 32.49469 36.25699 -10.25543 1.000 137.09241 175 GLU A N 1
ATOM 625 C CA . GLU A 1 142 ? 31.86968 35.76513 -9.03445 1.000 137.16800 175 GLU A CA 1
ATOM 626 C C . GLU A 1 142 ? 30.53587 35.11548 -9.38119 1.000 133.01518 175 GLU A C 1
ATOM 627 O O . GLU A 1 142 ? 29.57547 35.80213 -9.74423 1.000 132.21362 175 GLU A O 1
ATOM 629 N N . TYR A 1 143 ? 30.47683 33.79249 -9.28166 1.000 127.01512 176 TYR A N 1
ATOM 630 C CA . TYR A 1 143 ? 29.24760 33.04648 -9.49204 1.000 124.65230 176 TYR A CA 1
ATOM 631 C C . TYR A 1 143 ? 28.69254 32.58298 -8.15271 1.000 127.33068 176 TYR A C 1
ATOM 632 O O . TYR A 1 143 ? 29.45046 32.23885 -7.23510 1.000 128.76817 176 TYR A O 1
ATOM 641 N N . LYS A 1 144 ? 27.36443 32.58834 -8.05090 1.000 124.05278 177 LYS A N 1
ATOM 642 C CA . LYS A 1 144 ? 26.63694 32.15520 -6.86020 1.000 119.46158 177 LYS A CA 1
ATOM 643 C C . LYS A 1 144 ? 25.70880 31.01428 -7.26787 1.000 118.17839 177 LYS A C 1
ATOM 644 O O . LYS A 1 144 ? 24.64879 31.24355 -7.85851 1.000 117.62166 177 LYS A O 1
ATOM 646 N N . ILE A 1 145 ? 26.11193 29.78936 -6.94870 1.000 114.32205 178 ILE A N 1
ATOM 647 C CA . ILE A 1 145 ? 25.32755 28.60319 -7.27203 1.000 108.35641 178 ILE A CA 1
ATOM 648 C C . ILE A 1 145 ? 24.27099 28.40717 -6.19263 1.000 110.43482 178 ILE A C 1
ATOM 649 O O . ILE A 1 145 ? 24.59565 28.26605 -5.00824 1.000 113.31486 178 ILE A O 1
ATOM 654 N N . SER A 1 146 ? 23.00582 28.39094 -6.60050 1.000 107.67649 179 SER A N 1
ATOM 655 C CA . SER A 1 146 ? 21.88232 28.18860 -5.68942 1.000 112.12503 179 SER A CA 1
ATOM 656 C C . SER A 1 146 ? 21.43598 26.73513 -5.80488 1.000 116.90070 179 SER A C 1
ATOM 657 O O . SER A 1 146 ? 20.73767 26.36255 -6.75051 1.000 117.99801 179 SER A O 1
ATOM 660 N N . ILE A 1 147 ? 21.83770 25.91504 -4.83672 1.000 114.86547 180 ILE A N 1
ATOM 661 C CA . ILE A 1 147 ? 21.49731 24.49613 -4.82072 1.000 103.99960 180 ILE A CA 1
ATOM 662 C C . ILE A 1 147 ? 20.24887 24.33806 -3.95817 1.000 105.73333 180 ILE A C 1
ATOM 663 O O . ILE A 1 147 ? 20.33040 24.26361 -2.73116 1.000 106.76661 180 ILE A O 1
ATOM 668 N N . LYS A 1 148 ? 19.08710 24.28338 -4.60435 1.000 106.53645 181 LYS A N 1
ATOM 669 C CA . LYS A 1 148 ? 17.81271 24.19535 -3.90367 1.000 108.82232 181 LYS A CA 1
ATOM 670 C C . LYS A 1 148 ? 17.46129 22.73782 -3.63550 1.000 109.53212 181 LYS A C 1
ATOM 671 O O . LYS A 1 148 ? 17.48152 21.90858 -4.55015 1.000 107.07117 181 LYS A O 1
ATOM 673 N N . PHE A 1 149 ? 17.13204 22.43688 -2.38175 1.000 113.31179 182 PHE A N 1
ATOM 674 C CA . PHE A 1 149 ? 16.80749 21.07327 -1.98293 1.000 110.94268 182 PHE A CA 1
ATOM 675 C C . PHE A 1 149 ? 15.43797 20.67176 -2.51794 1.000 112.23514 182 PHE A C 1
ATOM 676 O O . PHE A 1 149 ? 14.46030 21.41212 -2.37135 1.000 102.72731 182 PHE A O 1
ATOM 684 N N . VAL A 1 150 ? 15.36770 19.49723 -3.13569 1.000 116.79362 183 VAL A N 1
ATOM 685 C CA . VAL A 1 150 ? 14.11163 18.95380 -3.64414 1.000 110.66755 183 VAL A CA 1
ATOM 686 C C . VAL A 1 150 ? 13.58457 17.83946 -2.75223 1.000 109.92116 183 VAL A C 1
ATOM 687 O O . VAL A 1 150 ? 12.43971 17.88856 -2.30267 1.000 108.68079 183 VAL A O 1
ATOM 691 N N . GLY A 1 151 ? 14.39682 16.82254 -2.47900 1.000 111.11735 184 GLY A N 1
ATOM 692 C CA . GLY A 1 151 ? 13.94928 15.80069 -1.54693 1.000 113.15042 184 GLY A CA 1
ATOM 693 C C . GLY A 1 151 ? 14.81632 14.55786 -1.57780 1.000 112.46187 184 GLY A C 1
ATOM 694 O O . GLY A 1 151 ? 15.98578 14.60541 -1.95676 1.000 113.85930 184 GLY A O 1
ATOM 695 N N . PHE A 1 152 ? 14.22323 13.45374 -1.12908 1.000 115.31663 185 PHE A N 1
ATOM 696 C CA . PHE A 1 152 ? 14.84111 12.13671 -1.17056 1.000 113.62084 185 PHE A CA 1
ATOM 697 C C . PHE A 1 152 ? 14.11666 11.27414 -2.19240 1.000 113.12368 185 PHE A C 1
ATOM 698 O O . PHE A 1 152 ? 12.89319 11.36295 -2.33676 1.000 112.37332 185 PHE A O 1
ATOM 706 N N . ILE A 1 153 ? 14.87036 10.43740 -2.89589 1.000 117.02901 186 ILE A N 1
ATOM 707 C CA . ILE A 1 153 ? 14.27361 9.50123 -3.84047 1.000 124.86508 186 ILE A CA 1
ATOM 708 C C . ILE A 1 153 ? 13.74054 8.30734 -3.06086 1.000 129.87383 186 ILE A C 1
ATOM 709 O O . ILE A 1 153 ? 14.50254 7.59353 -2.40002 1.000 130.15095 186 ILE A O 1
ATOM 714 N N . SER A 1 154 ? 12.43029 8.09414 -3.13044 1.000 130.39301 187 SER A N 1
ATOM 715 C CA . SER A 1 154 ? 11.82053 6.97367 -2.43592 1.000 133.54491 187 SER A CA 1
ATOM 716 C C . SER A 1 154 ? 12.28565 5.65219 -3.04121 1.000 136.09807 187 SER A C 1
ATOM 717 O O . SER A 1 154 ? 12.70541 5.57799 -4.19988 1.000 131.51566 187 SER A O 1
ATOM 720 N N . CYS A 1 155 ? 12.20817 4.59448 -2.23079 1.000 141.14130 188 CYS A N 1
ATOM 721 C CA . CYS A 1 155 ? 12.58682 3.26888 -2.70324 1.000 136.22234 188 CYS A CA 1
ATOM 722 C C . CYS A 1 155 ? 11.64267 2.75395 -3.78212 1.000 138.42009 188 CYS A C 1
ATOM 723 O O . CYS A 1 155 ? 12.00217 1.82323 -4.51104 1.000 139.41688 188 CYS A O 1
ATOM 726 N N . ALA A 1 156 ? 10.45218 3.34326 -3.90569 1.000 137.74543 189 ALA A N 1
ATOM 727 C CA . ALA A 1 156 ? 9.47583 2.91483 -4.89759 1.000 133.29570 189 ALA A CA 1
ATOM 728 C C . ALA A 1 156 ? 9.55323 3.70308 -6.19752 1.000 127.48000 189 ALA A C 1
ATOM 729 O O . ALA A 1 156 ? 9.05245 3.22664 -7.22258 1.000 119.84702 189 ALA A O 1
ATOM 731 N N . GLU A 1 157 ? 10.16093 4.88544 -6.18297 1.000 127.21803 190 GLU A N 1
ATOM 732 C CA . GLU A 1 157 ? 10.25462 5.68396 -7.39554 1.000 120.50113 190 GLU A CA 1
ATOM 733 C C . GLU A 1 157 ? 11.13680 4.97968 -8.42479 1.000 118.92250 190 GLU A C 1
ATOM 734 O O . GLU A 1 157 ? 12.13338 4.34848 -8.06157 1.000 120.22984 190 GLU A O 1
ATOM 736 N N . PRO A 1 158 ? 10.78886 5.05123 -9.71295 1.000 116.07126 191 PRO A N 1
ATOM 737 C CA . PRO A 1 158 ? 11.68219 4.49301 -10.74026 1.000 113.84746 191 PRO A CA 1
ATOM 738 C C . PRO A 1 158 ? 12.96437 5.28709 -10.90617 1.000 113.44521 191 PRO A C 1
ATOM 739 O O . PRO A 1 158 ? 13.95970 4.73824 -11.40191 1.000 113.89845 191 PRO A O 1
ATOM 743 N N . ARG A 1 159 ? 12.96818 6.56259 -10.50824 1.000 114.60991 192 ARG A N 1
ATOM 744 C CA . ARG A 1 159 ? 14.19881 7.34356 -10.52284 1.000 114.81465 192 ARG A CA 1
ATOM 745 C C . ARG A 1 159 ? 15.26531 6.71309 -9.63814 1.000 116.28142 192 ARG A C 1
ATOM 746 O O . ARG A 1 159 ? 16.45989 6.86927 -9.90309 1.000 111.44301 192 ARG A O 1
ATOM 748 N N . PHE A 1 160 ? 14.85163 5.99492 -8.59248 1.000 114.81348 193 PHE A N 1
ATOM 749 C CA . PHE A 1 160 ? 15.77955 5.22712 -7.76777 1.000 108.90799 193 PHE A CA 1
ATOM 750 C C . PHE A 1 160 ? 16.61560 4.28037 -8.62463 1.000 112.10031 193 PHE A C 1
ATOM 751 O O . PHE A 1 160 ? 17.85403 4.35025 -8.64765 1.000 115.05848 193 PHE A O 1
ATOM 759 N N . LEU A 1 161 ? 15.93829 3.39020 -9.35261 1.000 110.02899 194 LEU A N 1
ATOM 760 C CA . LEU A 1 161 ? 16.64329 2.42151 -10.18025 1.000 109.25084 194 LEU A CA 1
ATOM 761 C C . LEU A 1 161 ? 17.34451 3.08604 -11.35666 1.000 106.76545 194 LEU A C 1
ATOM 762 O O . LEU A 1 161 ? 18.37929 2.59064 -11.80852 1.000 105.80881 194 LEU A O 1
ATOM 767 N N . GLN A 1 162 ? 16.82206 4.21039 -11.85415 1.000 103.98907 195 GLN A N 1
ATOM 768 C CA . GLN A 1 162 ? 17.52750 4.92088 -12.91986 1.000 104.04168 195 GLN A CA 1
ATOM 769 C C . GLN A 1 162 ? 18.85773 5.48555 -12.42545 1.000 106.78652 195 GLN A C 1
ATOM 770 O O . GLN A 1 162 ? 19.87771 5.39668 -13.12317 1.000 112.51905 195 GLN A O 1
ATOM 776 N N . VAL A 1 163 ? 18.86726 6.06425 -11.22195 1.000 104.63599 196 VAL A N 1
ATOM 777 C CA . VAL A 1 163 ? 20.10880 6.55688 -10.63166 1.000 96.60274 196 VAL A CA 1
ATOM 778 C C . VAL A 1 163 ? 21.07968 5.40778 -10.40197 1.000 100.25240 196 VAL A C 1
ATOM 779 O O . VAL A 1 163 ? 22.27982 5.52244 -10.68601 1.000 101.57737 196 VAL A O 1
ATOM 783 N N . LEU A 1 164 ? 20.58065 4.28341 -9.87978 1.000 104.65724 197 LEU A N 1
ATOM 784 C CA . LEU A 1 164 ? 21.45750 3.13418 -9.66417 1.000 105.98627 197 LEU A CA 1
ATOM 785 C C . LEU A 1 164 ? 22.03482 2.62097 -10.98039 1.000 100.34968 197 LEU A C 1
ATOM 786 O O . LEU A 1 164 ? 23.21103 2.24079 -11.04616 1.000 94.79683 197 LEU A O 1
ATOM 791 N N . ASN A 1 165 ? 21.22633 2.61852 -12.04355 1.000 99.60446 198 ASN A N 1
ATOM 792 C CA . ASN A 1 165 ? 21.70800 2.18133 -13.34879 1.000 96.79128 198 ASN A CA 1
ATOM 793 C C . ASN A 1 165 ? 22.78243 3.11642 -13.88418 1.000 99.28216 198 ASN A C 1
ATOM 794 O O . ASN A 1 165 ? 23.79058 2.65878 -14.43281 1.000 99.91226 198 ASN A O 1
ATOM 799 N N . LEU A 1 166 ? 22.58592 4.42845 -13.73868 1.000 96.48546 199 LEU A N 1
ATOM 800 C CA . LEU A 1 166 ? 23.60866 5.36907 -14.18758 1.000 97.71128 199 LEU A CA 1
ATOM 801 C C . LEU A 1 166 ? 24.90088 5.19986 -13.39478 1.000 97.02381 199 LEU A C 1
ATOM 802 O O . LEU A 1 166 ? 25.99897 5.26732 -13.96156 1.000 95.02290 199 LEU A O 1
ATOM 807 N N . ILE A 1 167 ? 24.79004 4.96168 -12.08502 1.000 96.42451 200 ILE A N 1
ATOM 808 C CA . ILE A 1 167 ? 25.97885 4.74416 -11.26062 1.000 89.44165 200 ILE A CA 1
ATOM 809 C C . ILE A 1 167 ? 26.72480 3.49641 -11.72080 1.000 94.95665 200 ILE A C 1
ATOM 810 O O . ILE A 1 167 ? 27.95396 3.50181 -11.88301 1.000 97.00882 200 ILE A O 1
ATOM 815 N N . LEU A 1 168 ? 25.98918 2.40479 -11.93938 1.000 97.97477 201 LEU A N 1
ATOM 816 C CA . LEU A 1 168 ? 26.63132 1.16510 -12.35698 1.000 98.00029 201 LEU A CA 1
ATOM 817 C C . LEU A 1 168 ? 27.23061 1.28313 -13.75168 1.000 95.57503 201 LEU A C 1
ATOM 818 O O . LEU A 1 168 ? 28.27775 0.69059 -14.01752 1.000 92.86897 201 LEU A O 1
ATOM 823 N N . ARG A 1 169 ? 26.60043 2.04712 -14.64788 1.000 94.76737 202 ARG A N 1
ATOM 824 C CA . ARG A 1 169 ? 27.19514 2.27461 -15.96230 1.000 96.91905 202 ARG A CA 1
ATOM 825 C C . ARG A 1 169 ? 28.47753 3.09112 -15.85016 1.000 101.36908 202 ARG A C 1
ATOM 826 O O . ARG A 1 169 ? 29.47042 2.80299 -16.53365 1.000 102.40254 202 ARG A O 1
ATOM 834 N N . ARG A 1 170 ? 28.47300 4.11524 -14.99239 1.000 101.05231 203 ARG A N 1
ATOM 835 C CA . ARG A 1 170 ? 29.68908 4.88044 -14.73924 1.000 100.79577 203 ARG A CA 1
ATOM 836 C C . ARG A 1 170 ? 30.80090 3.98242 -14.21136 1.000 102.13762 203 ARG A C 1
ATOM 837 O O . ARG A 1 170 ? 31.97529 4.16906 -14.55121 1.000 104.30081 203 ARG A O 1
ATOM 845 N N . SER A 1 171 ? 30.44800 2.99915 -13.38004 1.000 98.83169 204 SER A N 1
ATOM 846 C CA . SER A 1 171 ? 31.45014 2.05496 -12.89009 1.000 92.57463 204 SER A CA 1
ATOM 847 C C . SER A 1 171 ? 31.94714 1.14476 -14.01069 1.000 97.97385 204 SER A C 1
ATOM 848 O O . SER A 1 171 ? 33.15579 0.92723 -14.15801 1.000 98.52746 204 SER A O 1
ATOM 851 N N . MET A 1 172 ? 31.02286 0.59824 -14.80824 1.000 101.71774 205 MET A N 1
ATOM 852 C CA . MET A 1 172 ? 31.40392 -0.25210 -15.93378 1.000 100.09908 205 MET A CA 1
ATOM 853 C C . MET A 1 172 ? 32.32421 0.47791 -16.89982 1.000 95.86213 205 MET A C 1
ATOM 854 O O . MET A 1 172 ? 33.13053 -0.15741 -17.58940 1.000 92.14547 205 MET A O 1
ATOM 859 N N . LYS A 1 173 ? 32.20435 1.80622 -16.97547 1.000 101.03840 206 LYS A N 1
ATOM 860 C CA . LYS A 1 173 ? 33.09138 2.58119 -17.83812 1.000 105.22932 206 LYS A CA 1
ATOM 861 C C . LYS A 1 173 ? 34.55668 2.39056 -17.46234 1.000 105.83170 206 LYS A C 1
ATOM 862 O O . LYS A 1 173 ? 35.43598 2.50180 -18.32459 1.000 104.30434 206 LYS A O 1
ATOM 864 N N . GLY A 1 174 ? 34.84033 2.10183 -16.18908 1.000 104.28231 207 GLY A N 1
ATOM 865 C CA . GLY A 1 174 ? 36.21744 1.88771 -15.77702 1.000 104.62263 207 GLY A CA 1
ATOM 866 C C . GLY A 1 174 ? 36.84776 0.66286 -16.40902 1.000 106.08540 207 GLY A C 1
ATOM 867 O O . GLY A 1 174 ? 38.06227 0.62538 -16.62435 1.000 112.99895 207 GLY A O 1
ATOM 868 N N . LEU A 1 175 ? 36.03866 -0.35197 -16.71790 1.000 110.22420 208 LEU A N 1
ATOM 869 C CA . LEU A 1 175 ? 36.54677 -1.55279 -17.36863 1.000 104.99153 208 LEU A CA 1
ATOM 870 C C . LEU A 1 175 ? 36.92920 -1.31614 -18.82161 1.000 103.58023 208 LEU A C 1
ATOM 871 O O . LEU A 1 175 ? 37.57936 -2.18138 -19.41863 1.000 102.39815 208 LEU A O 1
ATOM 876 N N . ASN A 1 176 ? 36.54366 -0.17679 -19.39228 1.000 98.84785 209 ASN A N 1
ATOM 877 C CA . ASN A 1 176 ? 36.82134 0.16832 -20.78419 1.000 104.03580 209 ASN A CA 1
ATOM 878 C C . ASN A 1 176 ? 36.33534 -0.93329 -21.72641 1.000 104.99838 209 ASN A C 1
ATOM 879 O O . ASN A 1 176 ? 37.08938 -1.50592 -22.51510 1.000 98.31802 209 ASN A O 1
ATOM 884 N N . LEU A 1 177 ? 35.04518 -1.23001 -21.61699 1.000 111.00115 210 LEU A N 1
ATOM 885 C CA . LEU A 1 177 ? 34.37037 -2.16189 -22.50593 1.000 103.84797 210 LEU A CA 1
ATOM 886 C C . LEU A 1 177 ? 33.28614 -1.41635 -23.26841 1.000 95.53553 210 LEU A C 1
ATOM 887 O O . LEU A 1 177 ? 32.66065 -0.49720 -22.73075 1.000 101.02697 210 LEU A O 1
ATOM 892 N N . GLU A 1 178 ? 33.07955 -1.80384 -24.52449 1.000 93.09529 211 GLU A N 1
ATOM 893 C CA . GLU A 1 178 ? 32.02732 -1.20189 -25.33122 1.000 99.75540 211 GLU A CA 1
ATOM 894 C C . GLU A 1 178 ? 30.67461 -1.42596 -24.66825 1.000 106.98607 211 GLU A C 1
ATOM 895 O O . GLU A 1 178 ? 30.22450 -2.56582 -24.52120 1.000 105.69953 211 GLU A O 1
ATOM 897 N N . LEU A 1 179 ? 30.04012 -0.33603 -24.25079 1.000 109.24112 212 LEU A N 1
ATOM 898 C CA . LEU A 1 179 ? 28.78814 -0.38573 -23.50862 1.000 100.23684 212 LEU A CA 1
ATOM 899 C C . LEU A 1 179 ? 27.62680 -0.15552 -24.46738 1.000 104.27105 212 LEU A C 1
ATOM 900 O O . LEU A 1 179 ? 27.54944 0.89467 -25.11448 1.000 109.58540 212 LEU A O 1
ATOM 905 N N . VAL A 1 180 ? 26.72939 -1.13468 -24.55855 1.000 109.73990 213 VAL A N 1
ATOM 906 C CA . VAL A 1 180 ? 25.57111 -1.06909 -25.44303 1.000 108.55392 213 VAL A CA 1
ATOM 907 C C . VAL A 1 180 ? 24.35770 -1.51398 -24.63921 1.000 108.94048 213 VAL A C 1
ATOM 908 O O . VAL A 1 180 ? 24.22811 -2.69925 -24.30781 1.000 114.20985 213 VAL A O 1
ATOM 912 N N . GLY A 1 181 ? 23.47742 -0.57231 -24.32274 1.000 102.95009 214 GLY A N 1
ATOM 913 C CA . GLY A 1 181 ? 22.30525 -0.89618 -23.52723 1.000 99.88256 214 GLY A CA 1
ATOM 914 C C . GLY A 1 181 ? 22.71343 -1.40954 -22.16029 1.000 98.12192 214 GLY A C 1
ATOM 915 O O . GLY A 1 181 ? 23.37741 -0.71498 -21.38015 1.000 96.16451 214 GLY A O 1
ATOM 916 N N . ARG A 1 182 ? 22.32139 -2.64725 -21.85902 1.000 95.73974 215 ARG A N 1
ATOM 917 C CA . ARG A 1 182 ? 22.68975 -3.30675 -20.61384 1.000 100.05862 215 ARG A CA 1
ATOM 918 C C . ARG A 1 182 ? 23.77161 -4.36226 -20.81969 1.000 105.71208 215 ARG A C 1
ATOM 919 O O . ARG A 1 182 ? 23.89335 -5.28642 -20.00882 1.000 101.27629 215 ARG A O 1
ATOM 921 N N . ASN A 1 183 ? 24.56144 -4.24235 -21.88447 1.000 106.92256 216 ASN A N 1
ATOM 922 C CA . ASN A 1 183 ? 25.56666 -5.23362 -22.23832 1.000 104.63441 216 ASN A CA 1
ATOM 923 C C . ASN A 1 183 ? 26.94020 -4.58431 -22.34410 1.000 98.37577 216 ASN A C 1
ATOM 924 O O . ASN A 1 183 ? 27.06928 -3.43993 -22.79495 1.000 98.69522 216 ASN A O 1
ATOM 929 N N . LEU A 1 184 ? 27.96185 -5.32645 -21.92125 1.000 100.02124 217 LEU A N 1
ATOM 930 C CA . LEU A 1 184 ? 29.35390 -4.90106 -22.00480 1.000 102.45111 217 LEU A CA 1
ATOM 931 C C . LEU A 1 184 ? 30.09779 -5.87433 -22.90509 1.000 101.66393 217 LEU A C 1
ATOM 932 O O . LEU A 1 184 ? 30.16350 -7.06836 -22.60232 1.000 96.61533 217 LEU A O 1
ATOM 937 N N . PHE A 1 185 ? 30.66415 -5.37080 -23.99636 1.000 102.19667 218 PHE A N 1
ATOM 938 C CA . PHE A 1 185 ? 31.39437 -6.19895 -24.94072 1.000 98.42612 218 PHE A CA 1
ATOM 939 C C . PHE A 1 185 ? 32.86836 -5.82069 -24.95616 1.000 101.76462 218 PHE A C 1
ATOM 940 O O . PHE A 1 185 ? 33.24550 -4.69417 -24.62231 1.000 105.75401 218 PHE A O 1
ATOM 948 N N . ASP A 1 186 ? 33.70160 -6.78639 -25.34221 1.000 107.10996 219 ASP A N 1
ATOM 949 C CA . ASP A 1 186 ? 35.14637 -6.60252 -25.46121 1.000 106.26717 219 ASP A CA 1
ATOM 950 C C . ASP A 1 186 ? 35.51351 -6.85592 -26.91740 1.000 106.17797 219 ASP A C 1
ATOM 951 O O . ASP A 1 186 ? 35.80832 -7.99833 -27.30397 1.000 109.54278 219 ASP A O 1
ATOM 956 N N . PRO A 1 187 ? 35.48962 -5.82405 -27.76741 1.000 101.61065 220 PRO A N 1
ATOM 957 C CA . PRO A 1 187 ? 35.81687 -6.03568 -29.18744 1.000 108.75339 220 PRO A CA 1
ATOM 958 C C . PRO A 1 187 ? 37.25679 -6.45230 -29.42346 1.000 114.38462 220 PRO A C 1
ATOM 959 O O . PRO A 1 187 ? 37.54565 -7.04626 -30.46984 1.000 113.49478 220 PRO A O 1
ATOM 963 N N . ARG A 1 188 ? 38.16851 -6.15317 -28.49508 1.000 109.59300 221 ARG A N 1
ATOM 964 C CA . ARG A 1 188 ? 39.53240 -6.65555 -28.61486 1.000 110.10405 221 ARG A CA 1
ATOM 965 C C . ARG A 1 188 ? 39.55360 -8.17701 -28.59196 1.000 110.20133 221 ARG A C 1
ATOM 966 O O . ARG A 1 188 ? 40.32634 -8.80887 -29.32224 1.000 112.26206 221 ARG A O 1
ATOM 974 N N . ALA A 1 189 ? 38.70724 -8.78057 -27.76115 1.000 104.11131 222 ALA A N 1
ATOM 975 C CA . ALA A 1 189 ? 38.60917 -10.23244 -27.63469 1.000 103.77047 222 ALA A CA 1
ATOM 976 C C . ALA A 1 189 ? 37.63080 -10.83592 -28.63000 1.000 108.78514 222 ALA A C 1
ATOM 977 O O . ALA A 1 189 ? 36.92116 -11.79240 -28.30597 1.000 106.27790 222 ALA A O 1
ATOM 979 N N . LYS A 1 190 ? 37.56499 -10.30097 -29.84605 1.000 108.25929 223 LYS A N 1
ATOM 980 C CA . LYS A 1 190 ? 36.66764 -10.85288 -30.84952 1.000 107.63833 223 LYS A CA 1
ATOM 981 C C . LYS A 1 190 ? 37.14163 -12.23626 -31.27608 1.000 106.46238 223 LYS A C 1
ATOM 982 O O . LYS A 1 190 ? 38.34338 -12.50462 -31.35332 1.000 109.26660 223 LYS A O 1
ATOM 988 N N . ILE A 1 191 ? 36.18936 -13.12106 -31.53995 1.000 104.90209 224 ILE A N 1
ATOM 989 C CA . ILE A 1 191 ? 36.46892 -14.45076 -32.06507 1.000 103.53721 224 ILE A CA 1
ATOM 990 C C . ILE A 1 191 ? 36.04024 -14.43984 -33.52567 1.000 113.22348 224 ILE A C 1
ATOM 991 O O . ILE A 1 191 ? 34.84639 -14.51314 -33.83595 1.000 116.01805 224 ILE A O 1
ATOM 996 N N . GLU A 1 192 ? 37.00802 -14.32016 -34.42741 1.000 122.18728 225 GLU A N 1
ATOM 997 C CA . GLU A 1 192 ? 36.70839 -14.33150 -35.84838 1.000 125.65982 225 GLU A CA 1
ATOM 998 C C . GLU A 1 192 ? 36.62888 -15.76305 -36.35962 1.000 130.82415 225 GLU A C 1
ATOM 999 O O . GLU A 1 192 ? 37.35458 -16.65277 -35.90727 1.000 123.54107 225 GLU A O 1
ATOM 1001 N N . ILE A 1 193 ? 35.72596 -15.98074 -37.31179 1.000 136.00779 226 ILE A N 1
ATOM 1002 C CA . ILE A 1 193 ? 35.56785 -17.27387 -37.96194 1.000 136.58252 226 ILE A CA 1
ATOM 1003 C C . ILE A 1 193 ? 35.51232 -17.04385 -39.46382 1.000 142.37531 226 ILE A C 1
ATOM 1004 O O . ILE A 1 193 ? 34.46812 -16.66605 -40.00577 1.000 145.64384 226 ILE A O 1
ATOM 1009 N N . ARG A 1 194 ? 36.65097 -17.22336 -40.13641 1.000 142.18048 227 ARG A N 1
ATOM 1010 C CA . ARG A 1 194 ? 36.68194 -17.09980 -41.58497 1.000 142.61868 227 ARG A CA 1
ATOM 1011 C C . ARG A 1 194 ? 35.99949 -18.27406 -42.26937 1.000 145.97578 227 ARG A C 1
ATOM 1012 O O . ARG A 1 194 ? 35.62009 -18.15828 -43.44027 1.000 144.24640 227 ARG A O 1
ATOM 1014 N N . GLU A 1 195 ? 35.83876 -19.39812 -41.56665 1.000 149.03994 228 GLU A N 1
ATOM 1015 C CA . GLU A 1 195 ? 35.10652 -20.52786 -42.12840 1.000 151.08755 228 GLU A CA 1
ATOM 1016 C C . GLU A 1 195 ? 33.64384 -20.17088 -42.36308 1.000 152.92858 228 GLU A C 1
ATOM 1017 O O . GLU A 1 195 ? 33.07928 -20.49824 -43.41303 1.000 152.18937 228 GLU A O 1
ATOM 1023 N N . PHE A 1 196 ? 33.01736 -19.49683 -41.40104 1.000 152.20105 229 PHE A N 1
ATOM 1024 C CA . PHE A 1 196 ? 31.63181 -19.07069 -41.51687 1.000 150.71287 229 PHE A CA 1
ATOM 1025 C C . PHE A 1 196 ? 31.49331 -17.59183 -41.84982 1.000 147.32601 229 PHE A C 1
ATOM 1026 O O . PHE A 1 196 ? 30.36426 -17.10019 -41.94836 1.000 149.10722 229 PHE A O 1
ATOM 1028 N N . LYS A 1 197 ? 32.60844 -16.87725 -42.02413 1.000 142.42965 230 LYS A N 1
ATOM 1029 C CA . LYS A 1 197 ? 32.59790 -15.44857 -42.34189 1.000 146.10905 230 LYS A CA 1
ATOM 1030 C C . LYS A 1 197 ? 31.79969 -14.65826 -41.30686 1.000 148.00936 230 LYS A C 1
ATOM 1031 O O . LYS A 1 197 ? 30.87272 -13.91756 -41.64101 1.000 148.69137 230 LYS A O 1
ATOM 1037 N N . MET A 1 198 ? 32.16227 -14.81670 -40.03480 1.000 146.34136 231 MET A N 1
ATOM 1038 C CA . MET A 1 198 ? 31.40744 -14.14893 -38.98169 1.000 142.26471 231 MET A CA 1
ATOM 1039 C C . MET A 1 198 ? 32.29233 -13.91977 -37.76527 1.000 138.83101 231 MET A C 1
ATOM 1040 O O . MET A 1 198 ? 33.15323 -14.73929 -37.44373 1.000 137.65907 231 MET A O 1
ATOM 1045 N N . GLU A 1 199 ? 32.06253 -12.80346 -37.08125 1.000 137.00869 232 GLU A N 1
ATOM 1046 C CA . GLU A 1 199 ? 32.77745 -12.48194 -35.85401 1.000 129.93128 232 GLU A CA 1
ATOM 1047 C C . GLU A 1 199 ? 31.82374 -12.54921 -34.66838 1.000 121.87554 232 GLU A C 1
ATOM 1048 O O . GLU A 1 199 ? 30.70449 -12.02415 -34.72877 1.000 122.16876 232 GLU A O 1
ATOM 1054 N N . LEU A 1 200 ? 32.27585 -13.19364 -33.59382 1.000 107.65521 233 LEU A N 1
ATOM 1055 C CA . LEU A 1 200 ? 31.50727 -13.36219 -32.36735 1.000 101.92832 233 LEU A CA 1
ATOM 1056 C C . LEU A 1 200 ? 32.22611 -12.62148 -31.24910 1.000 102.87340 233 LEU A C 1
ATOM 1057 O O . LEU A 1 200 ? 33.37132 -12.94870 -30.92137 1.000 107.42143 233 LEU A O 1
ATOM 1062 N N . TRP A 1 201 ? 31.55544 -11.63124 -30.66202 1.000 105.19243 234 TRP A N 1
ATOM 1063 C CA . TRP A 1 201 ? 32.12856 -10.85889 -29.57270 1.000 100.06649 234 TRP A CA 1
ATOM 1064 C C . TRP A 1 201 ? 31.57797 -11.36410 -28.25113 1.000 94.19885 234 TRP A C 1
ATOM 1065 O O . TRP A 1 201 ? 30.34747 -11.39387 -28.07390 1.000 101.54103 234 TRP A O 1
ATOM 1076 N N . PRO A 1 202 ? 32.42597 -11.78093 -27.31529 1.000 93.93505 235 PRO A N 1
ATOM 1077 C CA . PRO A 1 202 ? 31.93682 -12.13581 -25.98218 1.000 93.08283 235 PRO A CA 1
ATOM 1078 C C . PRO A 1 202 ? 31.58810 -10.88952 -25.18623 1.000 98.21938 235 PRO A C 1
ATOM 1079 O O . PRO A 1 202 ? 32.06516 -9.78557 -25.45893 1.000 95.81515 235 PRO A O 1
ATOM 1083 N N . GLY A 1 203 ? 30.73807 -11.08044 -24.18573 1.000 93.70001 236 GLY A N 1
ATOM 1084 C CA . GLY A 1 203 ? 30.33042 -9.95580 -23.36901 1.000 92.45697 236 GLY A CA 1
ATOM 1085 C C . GLY A 1 203 ? 29.49000 -10.41405 -22.20065 1.000 94.71967 236 GLY A C 1
ATOM 1086 O O . GLY A 1 203 ? 29.22144 -11.60449 -22.01898 1.000 97.56895 236 GLY A O 1
ATOM 1087 N N . TYR A 1 204 ? 29.05755 -9.43147 -21.41951 1.000 97.52857 237 TYR A N 1
ATOM 1088 C CA . TYR A 1 204 ? 28.33493 -9.66348 -20.17900 1.000 95.03924 237 TYR A CA 1
ATOM 1089 C C . TYR A 1 204 ? 27.04646 -8.85572 -20.17846 1.000 100.02438 237 TYR A C 1
ATOM 1090 O O . TYR A 1 204 ? 27.06986 -7.63746 -20.38377 1.000 97.02081 237 TYR A O 1
ATOM 1099 N N . GLU A 1 205 ? 25.92934 -9.54628 -19.97072 1.000 101.29913 238 GLU A N 1
ATOM 1100 C CA . GLU A 1 205 ? 24.62918 -8.92169 -19.78884 1.000 95.98384 238 GLU A CA 1
ATOM 1101 C C . GLU A 1 205 ? 24.40909 -8.65619 -18.30671 1.000 94.19477 238 GLU A C 1
ATOM 1102 O O . GLU A 1 205 ? 24.68686 -9.51474 -17.46439 1.000 93.67791 238 GLU A O 1
ATOM 1108 N N . THR A 1 206 ? 23.90782 -7.46457 -17.99467 1.000 97.19141 239 THR A N 1
ATOM 1109 C CA . THR A 1 206 ? 23.83251 -6.97879 -16.62637 1.000 93.33655 239 THR A CA 1
ATOM 1110 C C . THR A 1 206 ? 22.39248 -6.64464 -16.25786 1.000 96.94199 239 THR A C 1
ATOM 1111 O O . THR A 1 206 ? 21.60536 -6.20236 -17.10007 1.000 99.39178 239 THR A O 1
ATOM 1115 N N . SER A 1 207 ? 22.05176 -6.86178 -14.98792 1.000 93.13060 240 SER A N 1
ATOM 1116 C CA . SER A 1 207 ? 20.72338 -6.52101 -14.49463 1.000 96.17021 240 SER A CA 1
ATOM 1117 C C . SER A 1 207 ? 20.80584 -6.18491 -13.01206 1.000 102.14525 240 SER A C 1
ATOM 1118 O O . SER A 1 207 ? 21.75856 -6.55513 -12.32302 1.000 104.80736 240 SER A O 1
ATOM 1121 N N . ILE A 1 208 ? 19.78921 -5.47550 -12.52661 1.000 103.56505 241 ILE A N 1
ATOM 1122 C CA . ILE A 1 208 ? 19.74724 -5.00439 -11.14592 1.000 108.30408 241 ILE A CA 1
ATOM 1123 C C . ILE A 1 208 ? 18.35330 -5.25479 -10.58476 1.000 104.03344 241 ILE A C 1
ATOM 1124 O O . ILE A 1 208 ? 17.34936 -4.95776 -11.24138 1.000 106.55735 241 ILE A O 1
ATOM 1129 N N . ARG A 1 209 ? 18.29217 -5.80018 -9.36993 1.000 106.27135 242 ARG A N 1
ATOM 1130 C CA . ARG A 1 209 ? 17.03749 -6.19719 -8.74732 1.000 106.74542 242 ARG A CA 1
ATOM 1131 C C . ARG A 1 209 ? 16.89469 -5.54914 -7.37780 1.000 112.76200 242 ARG A C 1
ATOM 1132 O O . ARG A 1 209 ? 17.86927 -5.43245 -6.62643 1.000 110.27965 242 ARG A O 1
ATOM 1140 N N . GLN A 1 210 ? 15.67121 -5.13533 -7.05764 1.000 117.83863 243 GLN A N 1
ATOM 1141 C CA . GLN A 1 210 ? 15.34994 -4.52468 -5.77547 1.000 119.37486 243 GLN A CA 1
ATOM 1142 C C . GLN A 1 210 ? 14.59525 -5.52343 -4.91167 1.000 123.85302 243 GLN A C 1
ATOM 1143 O O . GLN A 1 210 ? 13.64395 -6.15948 -5.37677 1.000 126.78312 243 GLN A O 1
ATOM 1149 N N . HIS A 1 211 ? 15.02176 -5.65387 -3.65966 1.000 127.64393 244 HIS A N 1
ATOM 1150 C CA . HIS A 1 211 ? 14.33504 -6.46355 -2.66744 1.000 130.89899 244 HIS A CA 1
ATOM 1151 C C . HIS A 1 211 ? 14.17724 -5.63580 -1.40034 1.000 135.57117 244 HIS A C 1
ATOM 1152 O O . HIS A 1 211 ? 14.81479 -4.59267 -1.23385 1.000 136.10551 244 HIS A O 1
ATOM 1159 N N . GLU A 1 212 ? 13.30385 -6.10105 -0.50652 1.000 134.98402 245 GLU A N 1
ATOM 1160 C CA . GLU A 1 212 ? 13.16918 -5.43528 0.78365 1.000 130.53468 245 GLU A CA 1
ATOM 1161 C C . GLU A 1 212 ? 14.46052 -5.51746 1.58579 1.000 134.26835 245 GLU A C 1
ATOM 1162 O O . GLU A 1 212 ? 14.77106 -4.60469 2.36009 1.000 128.76197 245 GLU A O 1
ATOM 1164 N N . LYS A 1 213 ? 15.23465 -6.58856 1.39660 1.000 136.58028 246 LYS A N 1
ATOM 1165 C CA . LYS A 1 213 ? 16.44101 -6.79451 2.19017 1.000 136.11042 246 LYS A CA 1
ATOM 1166 C C . LYS A 1 213 ? 17.61262 -5.96405 1.67792 1.000 132.04341 246 LYS A C 1
ATOM 1167 O O . LYS A 1 213 ? 18.39521 -5.44185 2.47938 1.000 131.40745 246 LYS A O 1
ATOM 1169 N N . ASP A 1 214 ? 17.75468 -5.82817 0.35687 1.000 128.61401 247 ASP A N 1
ATOM 1170 C CA . ASP A 1 214 ? 18.90231 -5.11658 -0.19633 1.000 119.55348 247 ASP A CA 1
ATOM 1171 C C . ASP A 1 214 ? 18.73744 -4.77439 -1.67273 1.000 119.05099 247 ASP A C 1
ATOM 1172 O O . ASP A 1 214 ? 17.61742 -4.64531 -2.17720 1.000 120.77142 247 ASP A O 1
ATOM 1174 N N . ILE A 1 215 ? 19.86653 -4.61476 -2.36034 1.000 115.78106 248 ILE A N 1
ATOM 1175 C CA . ILE A 1 215 ? 19.92825 -4.35543 -3.79348 1.000 113.16815 248 ILE A CA 1
ATOM 1176 C C . ILE A 1 215 ? 20.88896 -5.37243 -4.39165 1.000 113.48262 248 ILE A C 1
ATOM 1177 O O . ILE A 1 215 ? 21.96985 -5.60195 -3.83874 1.000 118.79384 248 ILE A O 1
ATOM 1182 N N . LEU A 1 216 ? 20.49819 -5.99618 -5.50122 1.000 112.97486 249 LEU A N 1
ATOM 1183 C CA . LEU A 1 216 ? 21.29767 -7.05372 -6.10088 1.000 111.34131 249 LEU A CA 1
ATOM 1184 C C . LEU A 1 216 ? 21.68794 -6.68602 -7.52573 1.000 105.84337 249 LEU A C 1
ATOM 1185 O O . LEU A 1 216 ? 20.94245 -6.00617 -8.23542 1.000 105.38811 249 LEU A O 1
ATOM 1190 N N . LEU A 1 217 ? 22.86073 -7.16373 -7.93932 1.000 102.00845 250 LEU A N 1
ATOM 1191 C CA . LEU A 1 217 ? 23.41098 -6.91378 -9.26601 1.000 100.32648 250 LEU A CA 1
ATOM 1192 C C . LEU A 1 217 ? 23.85873 -8.24206 -9.85567 1.000 103.19566 250 LEU A C 1
ATOM 1193 O O . LEU A 1 217 ? 24.68950 -8.93324 -9.26126 1.000 102.55674 250 LEU A O 1
ATOM 1198 N N . GLY A 1 218 ? 23.31800 -8.59862 -11.01616 1.000 98.65865 251 GLY A N 1
ATOM 1199 C CA . GLY A 1 218 ? 23.58198 -9.88755 -11.62457 1.000 95.67981 251 GLY A CA 1
ATOM 1200 C C . GLY A 1 218 ? 24.16149 -9.75799 -13.01978 1.000 100.60070 251 GLY A C 1
ATOM 1201 O O . GLY A 1 218 ? 23.87164 -8.80301 -13.74583 1.000 101.61824 251 GLY A O 1
ATOM 1202 N N . THR A 1 219 ? 24.97733 -10.74456 -13.39437 1.000 96.24485 252 THR A N 1
ATOM 1203 C CA . THR A 1 219 ? 25.63320 -10.78602 -14.69163 1.000 89.04598 252 THR A CA 1
ATOM 1204 C C . THR A 1 219 ? 25.41767 -12.15012 -15.33437 1.000 86.81411 252 THR A C 1
ATOM 1205 O O . THR A 1 219 ? 25.14873 -13.14638 -14.65912 1.000 87.33968 252 THR A O 1
ATOM 1209 N N . GLU A 1 220 ? 25.54283 -12.17804 -16.65929 1.000 91.58015 253 GLU A N 1
ATOM 1210 C CA . GLU A 1 220 ? 25.35557 -13.39926 -17.43169 1.000 94.78244 253 GLU A CA 1
ATOM 1211 C C . GLU A 1 220 ? 26.21824 -13.32974 -18.68520 1.000 92.84778 253 GLU A C 1
ATOM 1212 O O . GLU A 1 220 ? 26.47326 -12.24845 -19.21712 1.000 91.57080 253 GLU A O 1
ATOM 1218 N N . ILE A 1 221 ? 26.68865 -14.49316 -19.13975 1.000 89.96932 254 ILE A N 1
ATOM 1219 C CA . ILE A 1 221 ? 27.49302 -14.54867 -20.35532 1.000 94.34577 254 ILE A CA 1
ATOM 1220 C C . ILE A 1 221 ? 26.61166 -14.26236 -21.56838 1.000 91.38914 254 ILE A C 1
ATOM 1221 O O . ILE A 1 221 ? 25.43026 -14.63218 -21.61038 1.000 97.18366 254 ILE A O 1
ATOM 1226 N N . THR A 1 222 ? 27.18291 -13.58668 -22.56639 1.000 93.63556 255 THR A N 1
ATOM 1227 C CA . THR A 1 222 ? 26.44005 -13.22116 -23.76403 1.000 96.76740 255 THR A CA 1
ATOM 1228 C C . THR A 1 222 ? 27.40469 -13.16316 -24.94154 1.000 98.07848 255 THR A C 1
ATOM 1229 O O . THR A 1 222 ? 28.60349 -12.93079 -24.76933 1.000 99.31204 255 THR A O 1
ATOM 1233 N N . HIS A 1 223 ? 26.86847 -13.38631 -26.13964 1.000 101.77155 256 HIS A N 1
ATOM 1234 C CA . HIS A 1 223 ? 27.65970 -13.46437 -27.36198 1.000 106.41615 256 HIS A CA 1
ATOM 1235 C C . HIS A 1 223 ? 26.93339 -12.70378 -28.45956 1.000 103.64413 256 HIS A C 1
ATOM 1236 O O . HIS A 1 223 ? 25.79794 -13.04583 -28.80346 1.000 112.65711 256 HIS A O 1
ATOM 1243 N N . LYS A 1 224 ? 27.57919 -11.67645 -29.00522 1.000 94.93358 257 LYS A N 1
ATOM 1244 C CA . LYS A 1 224 ? 27.00786 -10.87968 -30.08474 1.000 103.39735 257 LYS A CA 1
ATOM 1245 C C . LYS A 1 224 ? 27.65988 -11.28830 -31.39958 1.000 113.74193 257 LYS A C 1
ATOM 1246 O O . LYS A 1 224 ? 28.87539 -11.14760 -31.56251 1.000 118.37265 257 LYS A O 1
ATOM 1248 N N . VAL A 1 225 ? 26.85732 -11.78997 -32.32928 1.000 108.70394 258 VAL A N 1
ATOM 1249 C CA . VAL A 1 225 ? 27.35906 -12.29663 -33.60032 1.000 111.79822 258 VAL A CA 1
ATOM 1250 C C . VAL A 1 225 ? 27.11279 -11.25587 -34.68168 1.000 123.57398 258 VAL A C 1
ATOM 1251 O O . VAL A 1 225 ? 26.10502 -10.53881 -34.66751 1.000 128.64129 258 VAL A O 1
ATOM 1255 N N . MET A 1 226 ? 28.04748 -11.16278 -35.62652 1.000 129.64181 259 MET A N 1
ATOM 1256 C CA . MET A 1 226 ? 27.88798 -10.26202 -36.75815 1.000 133.91613 259 MET A CA 1
ATOM 1257 C C . MET A 1 226 ? 28.62417 -10.84207 -37.95639 1.000 133.94157 259 MET A C 1
ATOM 1258 O O . MET A 1 226 ? 29.50127 -11.69724 -37.81625 1.000 132.47965 259 MET A O 1
ATOM 1263 N N . ARG A 1 227 ? 28.24847 -10.37079 -39.14236 1.000 134.98480 260 ARG A N 1
ATOM 1264 C CA . ARG A 1 227 ? 28.79087 -10.88891 -40.39002 1.000 134.21497 260 ARG A CA 1
ATOM 1265 C C . ARG A 1 227 ? 30.09547 -10.19020 -40.74962 1.000 140.83871 260 ARG A C 1
ATOM 1266 O O . ARG A 1 227 ? 30.23100 -8.97423 -40.58719 1.000 142.23969 260 ARG A O 1
ATOM 1268 N N . THR A 1 228 ? 31.05405 -10.97423 -41.24984 1.000 147.48506 261 THR A N 1
ATOM 1269 C CA . THR A 1 228 ? 32.32472 -10.41203 -41.69789 1.000 150.50090 261 THR A CA 1
ATOM 1270 C C . THR A 1 228 ? 32.15535 -9.58543 -42.96746 1.000 156.10733 261 THR A C 1
ATOM 1271 O O . THR A 1 228 ? 32.85922 -8.58572 -43.15375 1.000 154.29229 261 THR A O 1
ATOM 1275 N N . GLU A 1 229 ? 31.21754 -9.97072 -43.83166 1.000 159.30483 262 GLU A N 1
ATOM 1276 C CA . GLU A 1 229 ? 31.05255 -9.31338 -45.12201 1.000 162.28756 262 GLU A CA 1
ATOM 1277 C C . GLU A 1 229 ? 30.76461 -7.82683 -44.95183 1.000 163.42607 262 GLU A C 1
ATOM 1278 O O . GLU A 1 229 ? 29.90846 -7.43165 -44.15526 1.000 164.99796 262 GLU A O 1
ATOM 1280 N N . THR A 1 230 ? 31.49130 -7.00575 -45.70334 1.000 165.91363 263 THR A N 1
ATOM 1281 C CA . THR A 1 230 ? 31.30219 -5.56457 -45.73206 1.000 173.35950 263 THR A CA 1
ATOM 1282 C C . THR A 1 230 ? 30.79269 -5.14069 -47.10387 1.000 178.33154 263 THR A C 1
ATOM 1283 O O . THR A 1 230 ? 30.97861 -5.84034 -48.10327 1.000 182.61748 263 THR A O 1
ATOM 1287 N N . ILE A 1 231 ? 30.13577 -3.97882 -47.13954 1.000 178.77054 264 ILE A N 1
ATOM 1288 C CA . ILE A 1 231 ? 29.59094 -3.47583 -48.39746 1.000 181.32312 264 ILE A CA 1
ATOM 1289 C C . ILE A 1 231 ? 30.71055 -3.14359 -49.37884 1.000 183.62786 264 ILE A C 1
ATOM 1290 O O . ILE A 1 231 ? 30.52869 -3.24984 -50.59935 1.000 186.26933 264 ILE A O 1
ATOM 1294 N N . TYR A 1 232 ? 31.88518 -2.75635 -48.87259 1.000 182.60355 265 TYR A N 1
ATOM 1295 C CA . TYR A 1 232 ? 33.03219 -2.53575 -49.74845 1.000 181.67576 265 TYR A CA 1
ATOM 1296 C C . TYR A 1 232 ? 33.41391 -3.81295 -50.48575 1.000 185.71925 265 TYR A C 1
ATOM 1297 O O . TYR A 1 232 ? 33.82625 -3.76679 -51.65064 1.000 190.64846 265 TYR A O 1
ATOM 1300 N N . ASP A 1 233 ? 33.27960 -4.96523 -49.82347 1.000 182.84800 266 ASP A N 1
ATOM 1301 C CA . ASP A 1 233 ? 33.57763 -6.23388 -50.48023 1.000 182.29876 266 ASP A CA 1
ATOM 1302 C C . ASP A 1 233 ? 32.52347 -6.57241 -51.52718 1.000 188.52172 266 ASP A C 1
ATOM 1303 O O . ASP A 1 233 ? 32.85032 -7.09959 -52.59726 1.000 194.51649 266 ASP A O 1
ATOM 1305 N N . ILE A 1 234 ? 31.25406 -6.27518 -51.23612 1.000 188.92185 267 ILE A N 1
ATOM 1306 C CA . ILE A 1 234 ? 30.18525 -6.51545 -52.20306 1.000 189.25777 267 ILE A CA 1
ATOM 1307 C C . ILE A 1 234 ? 30.38786 -5.65925 -53.44609 1.000 194.28938 267 ILE A C 1
ATOM 1308 O O . ILE A 1 234 ? 30.18256 -6.11932 -54.57674 1.000 196.26943 267 ILE A O 1
ATOM 1311 N N . MET A 1 235 ? 30.79480 -4.40109 -53.25791 1.000 195.41657 268 MET A N 1
ATOM 1312 C CA . MET A 1 235 ? 31.03499 -3.52357 -54.39921 1.000 195.89971 268 MET A CA 1
ATOM 1313 C C . MET A 1 235 ? 32.19930 -4.02266 -55.24574 1.000 200.79054 268 MET A C 1
ATOM 1314 O O . MET A 1 235 ? 32.17122 -3.90877 -56.47682 1.000 203.31826 268 MET A O 1
ATOM 1316 N N . ARG A 1 236 ? 33.22837 -4.58527 -54.60571 1.000 200.76440 269 ARG A N 1
ATOM 1317 C CA . ARG A 1 236 ? 34.38288 -5.07629 -55.35111 1.000 198.10199 269 ARG A CA 1
ATOM 1318 C C . ARG A 1 236 ? 34.06160 -6.36033 -56.10376 1.000 197.29053 269 ARG A C 1
ATOM 1319 O O . ARG A 1 236 ? 34.65968 -6.62806 -57.15208 1.000 195.13120 269 ARG A O 1
ATOM 1321 N N . ARG A 1 237 ? 33.12722 -7.16338 -55.58957 1.000 196.88308 270 ARG A N 1
ATOM 1322 C CA . ARG A 1 237 ? 32.74673 -8.38958 -56.28286 1.000 197.08177 270 ARG A CA 1
ATOM 1323 C C . ARG A 1 237 ? 31.99743 -8.08199 -57.57303 1.000 198.73544 270 ARG A C 1
ATOM 1324 O O . ARG A 1 237 ? 32.18195 -8.76930 -58.58428 1.000 197.84079 270 ARG A O 1
ATOM 1326 N N . CYS A 1 238 ? 31.15233 -7.04891 -57.55834 1.000 197.64151 271 CYS A N 1
ATOM 1327 C CA . CYS A 1 238 ? 30.41169 -6.67918 -58.75974 1.000 197.31212 271 CYS A CA 1
ATOM 1328 C C . CYS A 1 238 ? 31.33188 -6.09681 -59.82524 1.000 196.55730 271 CYS A C 1
ATOM 1329 O O . CYS A 1 238 ? 31.15285 -6.36372 -61.01961 1.000 197.53134 271 CYS A O 1
ATOM 1332 N N . SER A 1 239 ? 32.31661 -5.30196 -59.41617 1.000 199.29750 272 SER A N 1
ATOM 1333 C CA . SER A 1 239 ? 33.21567 -4.64200 -60.35758 1.000 198.28974 272 SER A CA 1
ATOM 1334 C C . SER A 1 239 ? 34.03429 -5.65497 -61.15096 1.000 196.77382 272 SER A C 1
ATOM 1335 O O . SER A 1 239 ? 34.55501 -5.34210 -62.22114 1.000 186.17943 272 SER A O 1
ATOM 1338 N N . ASP A 1 247 ? 27.26055 1.55172 -61.79455 1.000 189.00095 280 ASP A N 1
ATOM 1339 C CA . ASP A 1 247 ? 25.80369 1.51882 -61.83301 1.000 184.66272 280 ASP A CA 1
ATOM 1340 C C . ASP A 1 247 ? 25.26966 0.20963 -61.26342 1.000 187.42977 280 ASP A C 1
ATOM 1341 O O . ASP A 1 247 ? 24.27062 0.19641 -60.54585 1.000 191.13521 280 ASP A O 1
ATOM 1343 N N . GLU A 1 248 ? 25.94211 -0.89386 -61.59493 1.000 187.06794 281 GLU A N 1
ATOM 1344 C CA . GLU A 1 248 ? 25.52607 -2.18986 -61.07136 1.000 190.63878 281 GLU A CA 1
ATOM 1345 C C . GLU A 1 248 ? 25.78624 -2.28450 -59.57292 1.000 192.20722 281 GLU A C 1
ATOM 1346 O O . GLU A 1 248 ? 25.00322 -2.89812 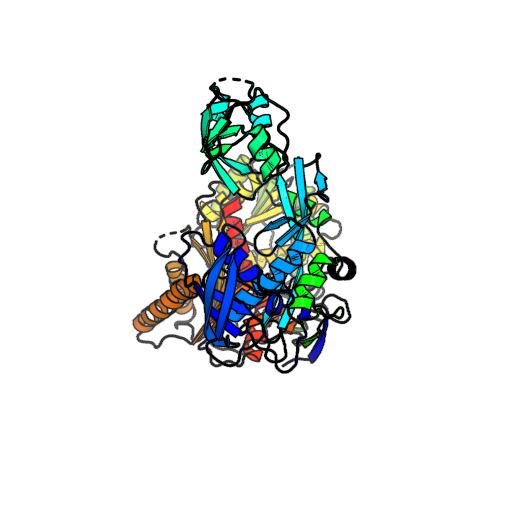-58.83753 1.000 186.80529 281 GLU A O 1
ATOM 1348 N N . VAL A 1 249 ? 26.87574 -1.67461 -59.10018 1.000 194.04009 282 VAL A N 1
ATOM 1349 C CA . VAL A 1 249 ? 27.12019 -1.60419 -57.66210 1.000 193.25130 282 VAL A CA 1
ATOM 1350 C C . VAL A 1 249 ? 26.00262 -0.83244 -56.97462 1.000 190.78796 282 VAL A C 1
ATOM 1351 O O . VAL A 1 249 ? 25.50515 -1.23780 -55.91637 1.000 192.34595 282 VAL A O 1
ATOM 1355 N N . ARG A 1 250 ? 25.58355 0.28678 -57.57022 1.000 188.72535 283 ARG A N 1
ATOM 1356 C CA . ARG A 1 250 ? 24.49036 1.06438 -56.99740 1.000 189.79513 283 ARG A CA 1
ATOM 1357 C C . ARG A 1 250 ? 23.18757 0.27481 -57.01008 1.000 190.97334 283 ARG A C 1
ATOM 1358 O O . ARG A 1 250 ? 22.38423 0.37389 -56.07617 1.000 191.46163 283 ARG A O 1
ATOM 1360 N N . VAL A 1 251 ? 22.96360 -0.52162 -58.05775 1.000 189.85240 284 VAL A N 1
ATOM 1361 C CA . VAL A 1 251 ? 21.74695 -1.32533 -58.12766 1.000 184.81706 284 VAL A CA 1
ATOM 1362 C C . VAL A 1 251 ? 21.77021 -2.43874 -57.08833 1.000 184.48951 284 VAL A C 1
ATOM 1363 O O . VAL A 1 251 ? 20.72332 -2.81256 -56.54454 1.000 182.91852 284 VAL A O 1
ATOM 1365 N N . ASN A 1 252 ? 22.95152 -2.98312 -56.79127 1.000 185.03752 285 ASN A N 1
ATOM 1366 C CA . ASN A 1 252 ? 23.06026 -4.07041 -55.82655 1.000 183.14961 285 ASN A CA 1
ATOM 1367 C C . ASN A 1 252 ? 23.09874 -3.58648 -54.38253 1.000 181.31671 285 ASN A C 1
ATOM 1368 O O . ASN A 1 252 ? 22.76291 -4.35898 -53.47906 1.000 181.53674 285 ASN A O 1
ATOM 1370 N N . VAL A 1 253 ? 23.49000 -2.33854 -54.14209 1.000 182.14202 286 VAL A N 1
ATOM 1371 C CA . VAL A 1 253 ? 23.68318 -1.83412 -52.78778 1.000 181.57564 286 VAL A CA 1
ATOM 1372 C C . VAL A 1 253 ? 22.49575 -1.00665 -52.31008 1.000 184.67506 286 VAL A C 1
ATOM 1373 O O . VAL A 1 253 ? 22.11186 -1.09632 -51.14393 1.000 189.26959 286 VAL A O 1
ATOM 1376 N N . LEU A 1 254 ? 21.91118 -0.18702 -53.18219 1.000 188.86010 287 LEU A N 1
ATOM 1377 C CA . LEU A 1 254 ? 20.80282 0.66602 -52.76814 1.000 191.39449 287 LEU A CA 1
ATOM 1378 C C . LEU A 1 254 ? 19.60758 -0.17619 -52.33755 1.000 192.34713 287 LEU A C 1
ATOM 1379 O O . LEU A 1 254 ? 19.18993 -1.08663 -53.06086 1.000 193.81373 287 LEU A O 1
ATOM 1382 N N . ASP A 1 255 ? 19.08495 0.14024 -51.14132 1.000 190.42565 288 ASP A N 1
ATOM 1383 C CA . ASP A 1 255 ? 17.93864 -0.46312 -50.45296 1.000 189.17102 288 ASP A CA 1
ATOM 1384 C C . ASP A 1 255 ? 18.37933 -1.47273 -49.39698 1.000 190.79369 288 ASP A C 1
ATOM 1385 O O . ASP A 1 255 ? 17.54878 -1.96410 -48.62568 1.000 193.58616 288 ASP A O 1
ATOM 1387 N N . LEU A 1 256 ? 19.67161 -1.78391 -49.34004 1.000 191.45810 289 LEU A N 1
ATOM 1388 C CA . LEU A 1 256 ? 20.16334 -2.69205 -48.31523 1.000 190.69568 289 LEU A CA 1
ATOM 1389 C C . LEU A 1 256 ? 20.40106 -1.94165 -47.00623 1.000 189.85896 289 LEU A C 1
ATOM 1390 O O . LEU A 1 256 ? 20.50842 -0.71296 -46.97289 1.000 190.36892 289 LEU A O 1
ATOM 1395 N N . ILE A 1 257 ? 20.47860 -2.70075 -45.91559 1.000 190.29827 290 ILE A N 1
ATOM 1396 C CA . ILE A 1 257 ? 20.68433 -2.15249 -44.57894 1.000 191.61611 290 ILE A CA 1
ATOM 1397 C C . ILE A 1 257 ? 22.06974 -2.55896 -44.09602 1.000 191.35913 290 ILE A C 1
ATOM 1398 O O . ILE A 1 257 ? 22.41556 -3.74679 -44.10582 1.000 191.52780 290 ILE A O 1
ATOM 1402 N N . VAL A 1 258 ? 22.86202 -1.57324 -43.67592 1.000 191.67188 291 VAL A N 1
ATOM 1403 C CA . VAL A 1 258 ? 24.21929 -1.81010 -43.20508 1.000 188.88423 291 VAL A CA 1
ATOM 1404 C C . VAL A 1 258 ? 24.30791 -1.42388 -41.73489 1.000 191.84307 291 VAL A C 1
ATOM 1405 O O . VAL A 1 258 ? 23.50218 -0.64767 -41.22001 1.000 194.93089 291 VAL A O 1
ATOM 1409 N N . LEU A 1 259 ? 25.30829 -1.98334 -41.05909 1.000 189.81976 292 LEU A N 1
ATOM 1410 C CA . LEU A 1 259 ? 25.57434 -1.71205 -39.65203 1.000 193.27250 292 LEU A CA 1
ATOM 1411 C C . LEU A 1 259 ? 26.99325 -1.18450 -39.51157 1.000 196.73278 292 LEU A C 1
ATOM 1412 O O . LEU A 1 259 ? 27.93386 -1.78582 -40.04132 1.000 194.99428 292 LEU A O 1
ATOM 1417 N N . THR A 1 260 ? 27.15148 -0.06951 -38.80037 1.000 201.84005 293 THR A N 1
ATOM 1418 C CA . THR A 1 260 ? 28.48386 0.47964 -38.58185 1.000 199.39420 293 THR A CA 1
ATOM 1419 C C . THR A 1 260 ? 29.20776 -0.32265 -37.50564 1.000 197.42814 293 THR A C 1
ATOM 1420 O O . THR A 1 260 ? 28.65571 -0.57881 -36.43100 1.000 197.77749 293 THR A O 1
ATOM 1424 N N . ASP A 1 261 ? 30.44658 -0.72196 -37.79995 1.000 197.56030 294 ASP A N 1
ATOM 1425 C CA . ASP A 1 261 ? 31.21723 -1.57096 -36.89928 1.000 194.58741 294 ASP A CA 1
ATOM 1426 C C . ASP A 1 261 ? 31.79878 -0.81652 -35.71088 1.000 195.90824 294 ASP A C 1
ATOM 1427 O O . ASP A 1 261 ? 32.34757 -1.45271 -34.80488 1.000 185.91822 294 ASP A O 1
ATOM 1430 N N . TYR A 1 262 ? 31.69886 0.51170 -35.69503 1.000 201.47320 295 TYR A N 1
ATOM 1431 C CA . TYR A 1 262 ? 32.21029 1.33457 -34.60866 1.000 199.56160 295 TYR A CA 1
ATOM 1432 C C . TYR A 1 262 ? 31.11122 1.89209 -33.71707 1.000 200.57756 295 TYR A C 1
ATOM 1433 O O . TYR A 1 262 ? 31.41860 2.51535 -32.69504 1.000 201.86279 295 TYR A O 1
ATOM 1442 N N . ASN A 1 263 ? 29.84804 1.68568 -34.07867 1.000 203.12870 296 ASN A N 1
ATOM 1443 C CA . ASN A 1 263 ? 28.71569 2.29310 -33.38518 1.000 204.39066 296 ASN A CA 1
ATOM 1444 C C . ASN A 1 263 ? 27.48301 1.48933 -33.76292 1.000 206.87556 296 ASN A C 1
ATOM 1445 O O . ASN A 1 263 ? 27.13207 1.43016 -34.94546 1.000 209.52518 296 ASN A O 1
ATOM 1450 N N . ASN A 1 264 ? 26.82548 0.87389 -32.77634 1.000 203.22960 297 ASN A N 1
ATOM 1451 C CA . ASN A 1 264 ? 25.75855 -0.08210 -33.06779 1.000 200.88471 297 ASN A CA 1
ATOM 1452 C C . ASN A 1 264 ? 24.54557 0.59355 -33.70400 1.000 198.67667 297 ASN A C 1
ATOM 1453 O O . ASN A 1 264 ? 23.43165 0.53713 -33.17246 1.000 198.30349 297 ASN A O 1
ATOM 1458 N N . ARG A 1 265 ? 24.75052 1.21357 -34.86239 1.000 198.93949 298 ARG A N 1
ATOM 1459 C CA . ARG A 1 265 ? 23.68817 1.86971 -35.60629 1.000 199.21662 298 ARG A CA 1
ATOM 1460 C C . ARG A 1 265 ? 23.62229 1.29914 -37.01511 1.000 199.56073 298 ARG A C 1
ATOM 1461 O O . ARG A 1 265 ? 24.65628 1.08202 -37.66316 1.000 201.03284 298 ARG A O 1
ATOM 1463 N N . THR A 1 266 ? 22.39955 1.06132 -37.47958 1.000 198.65813 299 THR A N 1
ATOM 1464 C CA . THR A 1 266 ? 22.13802 0.58432 -38.82651 1.000 196.13759 299 THR A CA 1
ATOM 1465 C C . THR A 1 266 ? 21.52361 1.69915 -39.66249 1.000 195.83037 299 THR A C 1
ATOM 1466 O O . THR A 1 266 ? 20.77177 2.53904 -39.15909 1.000 194.14006 299 THR A O 1
ATOM 1470 N N . TYR A 1 267 ? 21.85578 1.69232 -40.94843 1.000 194.90325 300 TYR A N 1
ATOM 1471 C CA . TYR A 1 267 ? 21.38656 2.69149 -41.89542 1.000 190.70034 300 TYR A CA 1
ATOM 1472 C C . TYR A 1 267 ? 20.91471 2.00870 -43.16971 1.000 189.72076 300 TYR A C 1
ATOM 1473 O O . TYR A 1 267 ? 21.48714 0.99912 -43.59407 1.000 191.27767 300 TYR A O 1
ATOM 1482 N N . ARG A 1 268 ? 19.87182 2.56608 -43.77829 1.000 190.29343 301 ARG A N 1
ATOM 1483 C CA . ARG A 1 268 ? 19.45654 2.17395 -45.11809 1.000 189.11024 301 ARG A CA 1
ATOM 1484 C C . ARG A 1 268 ? 20.17473 3.06499 -46.12231 1.000 192.98477 301 ARG A C 1
ATOM 1485 O O . ARG A 1 268 ? 19.93944 4.27776 -46.15746 1.000 197.20399 301 ARG A O 1
ATOM 1493 N N . ILE A 1 269 ? 21.05463 2.47184 -46.92676 1.000 194.89171 302 ILE A N 1
ATOM 1494 C CA . ILE A 1 269 ? 21.76686 3.24293 -47.93909 1.000 193.60213 302 ILE A CA 1
ATOM 1495 C C . ILE A 1 269 ? 20.77477 3.64342 -49.02420 1.000 194.07259 302 ILE A C 1
ATOM 1496 O O . ILE A 1 269 ? 20.10247 2.79385 -49.62206 1.000 195.48675 302 ILE A O 1
ATOM 1500 N N . ASN A 1 270 ? 20.63520 4.95067 -49.23809 1.000 193.46995 303 ASN A N 1
ATOM 1501 C CA . ASN A 1 270 ? 19.72614 5.48192 -50.24340 1.000 191.25407 303 ASN A CA 1
ATOM 1502 C C . ASN A 1 270 ? 20.42644 5.83123 -51.54345 1.000 190.31864 303 ASN A C 1
ATOM 1503 O O . ASN A 1 270 ? 19.80593 5.75123 -52.60913 1.000 189.75360 303 ASN A O 1
ATOM 1506 N N . ASP A 1 271 ? 21.69876 6.21717 -51.48534 1.000 191.13341 304 ASP A N 1
ATOM 1507 C CA . ASP A 1 271 ? 22.46785 6.41980 -52.70398 1.000 187.75909 304 ASP A CA 1
ATOM 1508 C C . ASP A 1 271 ? 23.93472 6.15725 -52.39774 1.000 186.50788 304 ASP A C 1
ATOM 1509 O O . ASP A 1 271 ? 24.33060 5.98593 -51.24151 1.000 187.83754 304 ASP A O 1
ATOM 1514 N N . VAL A 1 272 ? 24.74505 6.12844 -53.45042 1.000 184.80499 305 VAL A N 1
ATOM 1515 C CA . VAL A 1 272 ? 26.19229 6.04086 -53.31476 1.000 184.63513 305 VAL A CA 1
ATOM 1516 C C . VAL A 1 272 ? 26.80335 7.17787 -54.12342 1.000 182.48607 305 VAL A C 1
ATOM 1517 O O . VAL A 1 272 ? 26.62336 7.24903 -55.34607 1.000 181.11785 305 VAL A O 1
ATOM 1521 N N . ASP A 1 273 ? 27.48164 8.08656 -53.42855 1.000 185.36085 306 ASP A N 1
ATOM 1522 C CA . ASP A 1 273 ? 28.16257 9.22356 -54.03258 1.000 189.83230 306 ASP A CA 1
ATOM 1523 C C . ASP A 1 273 ? 29.55059 8.76907 -54.46877 1.000 188.80691 306 ASP A C 1
ATOM 1524 O O . ASP A 1 273 ? 30.42117 8.50877 -53.62837 1.000 188.28795 306 ASP A O 1
ATOM 1529 N N . PHE A 1 274 ? 29.74659 8.64732 -55.78263 1.000 188.73081 307 PHE A N 1
ATOM 1530 C CA . PHE A 1 274 ? 31.05830 8.34399 -56.33633 1.000 188.64656 307 PHE A CA 1
ATOM 1531 C C . PHE A 1 274 ? 31.94533 9.57625 -56.44309 1.000 190.47481 307 PHE A C 1
ATOM 1532 O O . PHE A 1 274 ? 33.15558 9.43285 -56.64764 1.000 190.89817 307 PHE A O 1
ATOM 1540 N N . GLY A 1 275 ? 31.37714 10.77361 -56.31323 1.000 188.38482 308 GLY A N 1
ATOM 1541 C CA . GLY A 1 275 ? 32.13200 12.00694 -56.35848 1.000 185.34213 308 GLY A CA 1
ATOM 1542 C C . GLY A 1 275 ? 32.77192 12.42213 -55.05639 1.000 184.34423 308 GLY A C 1
ATOM 1543 O O . GLY A 1 275 ? 33.39734 13.48427 -54.99601 1.000 183.43134 308 GLY A O 1
ATOM 1544 N N . GLN A 1 276 ? 32.63195 11.61879 -54.00373 1.000 186.32336 309 GLN A N 1
ATOM 1545 C CA . GLN A 1 276 ? 33.24889 11.90350 -52.71823 1.000 188.89476 309 GLN A CA 1
ATOM 1546 C C . GLN A 1 276 ? 34.09015 10.71511 -52.27633 1.000 189.48965 309 GLN A C 1
ATOM 1547 O O . GLN A 1 276 ? 33.82254 9.56677 -52.64372 1.000 188.12382 309 GLN A O 1
ATOM 1553 N N . THR A 1 277 ? 35.11013 11.00965 -51.48384 1.000 190.75672 310 THR A N 1
ATOM 1554 C CA . THR A 1 277 ? 36.07724 10.04254 -50.98692 1.000 190.37769 310 THR A CA 1
ATOM 1555 C C . THR A 1 277 ? 36.23804 10.23661 -49.49030 1.000 189.75392 310 THR A C 1
ATOM 1556 O O . THR A 1 277 ? 35.74945 11.22073 -48.92678 1.000 190.09290 310 THR A O 1
ATOM 1560 N N . PRO A 1 278 ? 36.89967 9.30062 -48.80099 1.000 190.33911 311 PRO A N 1
ATOM 1561 C CA . PRO A 1 278 ? 37.20054 9.52541 -47.37684 1.000 190.79359 311 PRO A CA 1
ATOM 1562 C C . PRO A 1 278 ? 38.00378 10.78832 -47.11414 1.000 190.77606 311 PRO A C 1
ATOM 1563 O O . PRO A 1 278 ? 38.00392 11.27827 -45.97712 1.000 190.09379 311 PRO A O 1
ATOM 1567 N N . LYS A 1 279 ? 38.68788 11.33036 -48.12265 1.000 189.93282 312 LYS A N 1
ATOM 1568 C CA . LYS A 1 279 ? 39.40546 12.58873 -47.97184 1.000 189.47256 312 LYS A CA 1
ATOM 1569 C C . LYS A 1 279 ? 38.49798 13.80505 -48.09624 1.000 187.66839 312 LYS A C 1
ATOM 1570 O O . LYS A 1 279 ? 38.96879 14.92910 -47.89237 1.000 189.76000 312 LYS A O 1
ATOM 1572 N N . SER A 1 280 ? 37.22301 13.61301 -48.42713 1.000 188.16093 313 SER A N 1
ATOM 1573 C CA . SER A 1 280 ? 36.28755 14.72479 -48.47389 1.000 189.93329 313 SER A CA 1
ATOM 1574 C C . SER A 1 280 ? 35.98491 15.21625 -47.06117 1.000 194.44895 313 SER A C 1
ATOM 1575 O O . SER A 1 280 ? 36.20862 14.51748 -46.06956 1.000 194.96440 313 SER A O 1
ATOM 1578 N N . THR A 1 281 ? 35.46812 16.43854 -46.97653 1.000 195.16042 314 THR A N 1
ATOM 1579 C CA . THR A 1 281 ? 35.25866 17.10554 -45.70139 1.000 195.78154 314 THR A CA 1
ATOM 1580 C C . THR A 1 281 ? 33.78415 17.42296 -45.49243 1.000 194.90545 314 THR A C 1
ATOM 1581 O O . THR A 1 281 ? 33.03664 17.65160 -46.44824 1.000 194.84401 314 THR A O 1
ATOM 1585 N N . PHE A 1 282 ? 33.37554 17.43173 -44.22560 1.000 195.98587 315 PHE A N 1
ATOM 1586 C CA . PHE A 1 282 ? 32.05144 17.87572 -43.81954 1.000 196.12966 315 PHE A CA 1
ATOM 1587 C C . PHE A 1 282 ? 32.19713 18.82033 -42.63387 1.000 196.83467 315 PHE A C 1
ATOM 1588 O O . PHE A 1 282 ? 33.27670 18.96458 -42.05380 1.000 195.70325 315 PHE A O 1
ATOM 1596 N N . SER A 1 283 ? 31.09531 19.46971 -42.27339 1.000 200.99797 316 SER A N 1
ATOM 1597 C CA . SER A 1 283 ? 31.08031 20.45669 -41.20172 1.000 200.57453 316 SER A CA 1
ATOM 1598 C C . SER A 1 283 ? 30.24152 19.92627 -40.04651 1.000 204.54257 316 SER A C 1
ATOM 1599 O O . SER A 1 283 ? 29.05792 19.61826 -40.22454 1.000 203.15031 316 SER A O 1
ATOM 1602 N N . CYS A 1 284 ? 30.85492 19.82170 -38.86707 1.000 204.26308 317 CYS A N 1
ATOM 1603 C CA . CYS A 1 284 ? 30.13739 19.41192 -37.66552 1.000 203.73658 317 CYS A CA 1
ATOM 1604 C C . CYS A 1 284 ? 29.27632 20.55421 -37.14413 1.000 203.05596 317 CYS A C 1
ATOM 1605 O O . CYS A 1 284 ? 28.76141 21.36096 -37.92515 1.000 202.09693 317 CYS A O 1
ATOM 1608 N N . LYS A 1 285 ? 29.11466 20.63302 -35.82193 1.000 204.68101 318 LYS A N 1
ATOM 1609 C CA . LYS A 1 285 ? 28.38479 21.75538 -35.24492 1.000 201.76927 318 LYS A CA 1
ATOM 1610 C C . LYS A 1 285 ? 29.14168 23.06319 -35.43270 1.000 200.84966 318 LYS A C 1
ATOM 1611 O O . LYS A 1 285 ? 28.52183 24.12799 -35.53581 1.000 201.48336 318 LYS A O 1
ATOM 1613 N N . GLY A 1 286 ? 30.47067 23.00423 -35.49338 1.000 197.88021 319 GLY A N 1
ATOM 1614 C CA . GLY A 1 286 ? 31.26902 24.19923 -35.67856 1.000 194.72263 319 GLY A CA 1
ATOM 1615 C C . GLY A 1 286 ? 32.54001 23.97427 -36.47153 1.000 195.87204 319 GLY A C 1
ATOM 1616 O O . GLY A 1 286 ? 33.00011 24.87473 -37.17960 1.000 193.85587 319 GLY A O 1
ATOM 1617 N N . ARG A 1 287 ? 33.11465 22.77978 -36.36945 1.000 199.81221 320 ARG A N 1
ATOM 1618 C CA . ARG A 1 287 ? 34.39833 22.49114 -36.99063 1.000 199.83627 320 ARG A CA 1
ATOM 1619 C C . ARG A 1 287 ? 34.21722 21.82875 -38.35149 1.000 199.54608 320 ARG A C 1
ATOM 1620 O O . ARG A 1 287 ? 33.23031 21.13138 -38.60248 1.000 199.93059 320 ARG A O 1
ATOM 1622 N N . ASP A 1 288 ? 35.18422 22.06597 -39.23460 1.000 190.16550 321 ASP A N 1
ATOM 1623 C CA . ASP A 1 288 ? 35.24966 21.42369 -40.54127 1.000 188.93561 321 ASP A CA 1
ATOM 1624 C C . ASP A 1 288 ? 36.33145 20.35329 -40.50235 1.000 193.24824 321 ASP A C 1
ATOM 1625 O O . ASP A 1 288 ? 37.45183 20.61578 -40.05241 1.000 185.55477 321 ASP A O 1
ATOM 1627 N N . ILE A 1 289 ? 35.99961 19.15298 -40.97720 1.000 198.77039 322 ILE A N 1
ATOM 1628 C CA . ILE A 1 289 ? 36.84942 17.98948 -40.75805 1.000 194.75770 322 ILE A CA 1
ATOM 1629 C C . ILE A 1 289 ? 36.59809 16.98091 -41.87158 1.000 196.38682 322 ILE A C 1
ATOM 1630 O O . ILE A 1 289 ? 35.49282 16.89576 -42.41370 1.000 197.58056 322 ILE A O 1
ATOM 1634 N N . SER A 1 290 ? 37.63535 16.21885 -42.21838 1.000 197.71863 323 SER A N 1
ATOM 1635 C CA . SER A 1 290 ? 37.52200 15.15822 -43.20861 1.000 199.21676 323 SER A CA 1
ATOM 1636 C C . SER A 1 290 ? 37.03403 13.86850 -42.55653 1.000 201.05517 323 SER A C 1
ATOM 1637 O O . SER A 1 290 ? 37.13576 13.68037 -41.34263 1.000 202.33613 323 SER A O 1
ATOM 1640 N N . PHE A 1 291 ? 36.51065 12.96540 -43.39081 1.000 202.29157 324 PHE A N 1
ATOM 1641 C CA . PHE A 1 291 ? 35.97831 11.70756 -42.87381 1.000 203.58570 324 PHE A CA 1
ATOM 1642 C C . PHE A 1 291 ? 37.06773 10.87552 -42.20882 1.000 203.59523 324 PHE A C 1
ATOM 1643 O O . PHE A 1 291 ? 36.83546 10.26130 -41.16037 1.000 206.39024 324 PHE A O 1
ATOM 1651 N N . VAL A 1 292 ? 38.26449 10.84739 -42.79992 1.000 201.41952 325 VAL A N 1
ATOM 1652 C CA . VAL A 1 292 ? 39.38855 10.15079 -42.17782 1.000 201.59120 325 VAL A CA 1
ATOM 1653 C C . VAL A 1 292 ? 39.64983 10.71253 -40.78496 1.000 203.04019 325 VAL A C 1
ATOM 1654 O O . VAL A 1 292 ? 39.74673 9.96870 -39.79981 1.000 203.70884 325 VAL A O 1
ATOM 1657 N N . GLU A 1 293 ? 39.74804 12.04129 -40.68300 1.000 203.64120 326 GLU A N 1
ATOM 1658 C CA . GLU A 1 293 ? 39.99371 12.67513 -39.39122 1.000 204.58902 326 GLU A CA 1
ATOM 1659 C C . GLU A 1 293 ? 38.83596 12.44434 -38.42787 1.000 205.69587 326 GLU A C 1
ATOM 1660 O O . GLU A 1 293 ? 39.05315 12.20447 -37.23368 1.000 206.04148 326 GLU A O 1
ATOM 1666 N N . TYR A 1 294 ? 37.59780 12.51630 -38.92554 1.000 206.66744 327 TYR A N 1
ATOM 1667 C CA . TYR A 1 294 ? 36.43884 12.34256 -38.05382 1.000 206.68120 327 TYR A CA 1
ATOM 1668 C C . TYR A 1 294 ? 36.41421 10.94880 -37.44309 1.000 205.94606 327 TYR A C 1
ATOM 1669 O O . TYR A 1 294 ? 36.18958 10.79009 -36.23756 1.000 203.46282 327 TYR A O 1
ATOM 1678 N N . TYR A 1 295 ? 36.64250 9.92231 -38.26077 1.000 206.20026 328 TYR A N 1
ATOM 1679 C CA . TYR A 1 295 ? 36.59256 8.55954 -37.75081 1.000 202.96325 328 TYR A CA 1
ATOM 1680 C C . TYR A 1 295 ? 37.87501 8.13459 -37.04860 1.000 204.74783 328 TYR A C 1
ATOM 1681 O O . TYR A 1 295 ? 37.86785 7.10611 -36.36270 1.000 203.46323 328 TYR A O 1
ATOM 1690 N N . LEU A 1 296 ? 38.96586 8.89455 -37.18890 1.000 207.60832 329 LEU A N 1
ATOM 1691 C CA . LEU A 1 296 ? 40.14266 8.63248 -36.36609 1.000 206.68229 329 LEU A CA 1
ATOM 1692 C C . LEU A 1 296 ? 40.03870 9.29396 -34.99776 1.000 205.62542 329 LEU A C 1
ATOM 1693 O O . LEU A 1 296 ? 40.49992 8.72335 -34.00343 1.000 204.76563 329 LEU A O 1
ATOM 1698 N N . THR A 1 297 ? 39.42151 10.47412 -34.91933 1.000 204.59985 330 THR A N 1
ATOM 1699 C CA . THR A 1 297 ? 39.30261 11.18765 -33.65134 1.000 200.45743 330 THR A CA 1
ATOM 1700 C C . THR A 1 297 ? 38.10787 10.73756 -32.81820 1.000 199.20875 330 THR A C 1
ATOM 1701 O O . THR A 1 297 ? 38.19358 10.73406 -31.58646 1.000 198.79113 330 THR A O 1
ATOM 1704 N N . LYS A 1 298 ? 36.99929 10.35161 -33.45335 1.000 199.84394 331 LYS A N 1
ATOM 1705 C CA . LYS A 1 298 ? 35.79031 10.00387 -32.71604 1.000 199.87519 331 LYS A CA 1
ATOM 1706 C C . LYS A 1 298 ? 35.71819 8.53247 -32.33547 1.000 199.26153 331 LYS A C 1
ATOM 1707 O O . LYS A 1 298 ? 35.14440 8.20420 -31.29153 1.000 199.15918 331 LYS A O 1
ATOM 1709 N N . TYR A 1 299 ? 36.27485 7.63658 -33.15403 1.000 199.58583 332 TYR A N 1
ATOM 1710 C CA . TYR A 1 299 ? 36.17698 6.20702 -32.89831 1.000 198.92360 332 TYR A CA 1
ATOM 1711 C C . TYR A 1 299 ? 37.50926 5.47321 -32.97213 1.000 201.23303 332 TYR A C 1
ATOM 1712 O O . TYR A 1 299 ? 37.53036 4.25295 -32.77210 1.000 202.60945 332 TYR A O 1
ATOM 1721 N N . ASN A 1 300 ? 38.61218 6.17335 -33.24707 1.000 203.83121 333 ASN A N 1
ATOM 1722 C CA . ASN A 1 300 ? 39.92583 5.55060 -33.43049 1.000 202.82164 333 ASN A CA 1
ATOM 1723 C C . ASN A 1 300 ? 39.86435 4.45564 -34.49340 1.000 200.38727 333 ASN A C 1
ATOM 1724 O O . ASN A 1 300 ? 40.42427 3.36802 -34.33632 1.000 198.06171 333 ASN A O 1
ATOM 1729 N N . ILE A 1 301 ? 39.16543 4.75018 -35.58655 1.000 199.51682 334 ILE A N 1
ATOM 1730 C CA . ILE A 1 301 ? 38.99684 3.83010 -36.70555 1.000 199.33497 334 ILE A CA 1
ATOM 1731 C C . ILE A 1 301 ? 39.71997 4.42113 -37.90793 1.000 199.54224 334 ILE A C 1
ATOM 1732 O O . ILE A 1 301 ? 39.42948 5.55044 -38.32249 1.000 201.06832 334 ILE A O 1
ATOM 1737 N N . ARG A 1 302 ? 40.65826 3.66243 -38.46716 1.000 201.02734 335 ARG A N 1
ATOM 1738 C CA . ARG A 1 302 ? 41.48053 4.12351 -39.57712 1.000 200.18579 335 ARG A CA 1
ATOM 1739 C C . ARG A 1 302 ? 40.90400 3.63791 -40.90054 1.000 193.34566 335 ARG A C 1
ATOM 1740 O O . ARG A 1 302 ? 40.50120 2.47747 -41.02621 1.000 194.11844 335 ARG A O 1
ATOM 1742 N N . ILE A 1 303 ? 40.87352 4.53064 -41.88478 1.000 188.92789 336 ILE A N 1
ATOM 1743 C CA . ILE A 1 303 ? 40.34848 4.23367 -43.21267 1.000 189.92397 336 ILE A CA 1
ATOM 1744 C C . ILE A 1 303 ? 41.53849 4.04521 -44.14579 1.000 186.86585 336 ILE A C 1
ATOM 1745 O O . ILE A 1 303 ? 42.29945 4.98671 -4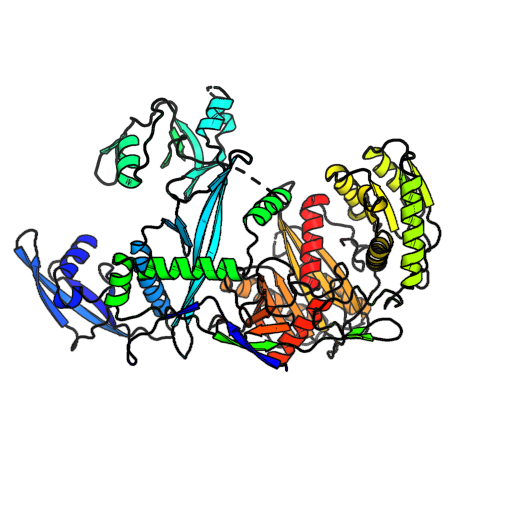4.39588 1.000 185.33198 336 ILE A O 1
ATOM 1750 N N . ARG A 1 304 ? 41.69967 2.82825 -44.66566 1.000 184.58268 337 ARG A N 1
ATOM 1751 C CA . ARG A 1 304 ? 42.86947 2.48707 -45.46655 1.000 186.43726 337 ARG A CA 1
ATOM 1752 C C . ARG A 1 304 ? 42.66984 2.72772 -46.95606 1.000 184.59383 337 ARG A C 1
ATOM 1753 O O . ARG A 1 304 ? 43.62996 3.08035 -47.65082 1.000 183.14618 337 ARG A O 1
ATOM 1755 N N . ASP A 1 305 ? 41.45475 2.54272 -47.46512 1.000 184.90052 338 ASP A N 1
ATOM 1756 C CA . ASP A 1 305 ? 41.15883 2.71659 -48.88246 1.000 187.81377 338 ASP A CA 1
ATOM 1757 C C . ASP A 1 305 ? 40.61657 4.12455 -49.10139 1.000 189.77905 338 ASP A C 1
ATOM 1758 O O . ASP A 1 305 ? 39.55301 4.47334 -48.57794 1.000 190.90816 338 ASP A O 1
ATOM 1763 N N . HIS A 1 306 ? 41.34474 4.92648 -49.87836 1.000 186.70168 339 HIS A N 1
ATOM 1764 C CA . HIS A 1 306 ? 41.00106 6.32597 -50.08998 1.000 183.35959 339 HIS A CA 1
ATOM 1765 C C . HIS A 1 306 ? 40.20300 6.57042 -51.36370 1.000 187.64988 339 HIS A C 1
ATOM 1766 O O . HIS A 1 306 ? 39.68837 7.67911 -51.54741 1.000 189.15606 339 HIS A O 1
ATOM 1768 N N . ASN A 1 307 ? 40.08395 5.57480 -52.24112 1.000 190.21718 340 ASN A N 1
ATOM 1769 C CA . ASN A 1 307 ? 39.37472 5.73834 -53.50314 1.000 192.68174 340 ASN A CA 1
ATOM 1770 C C . ASN A 1 307 ? 37.91849 5.29297 -53.44577 1.000 192.64457 340 ASN A C 1
ATOM 1771 O O . ASN A 1 307 ? 37.18790 5.50237 -54.42023 1.000 193.91790 340 ASN A O 1
ATOM 1773 N N . GLN A 1 308 ? 37.48028 4.69767 -52.33922 1.000 189.73926 341 GLN A N 1
ATOM 1774 C CA . GLN A 1 308 ? 36.13097 4.16338 -52.25849 1.000 186.18639 341 GLN A CA 1
ATOM 1775 C C . GLN A 1 308 ? 35.09556 5.28781 -52.26394 1.000 190.02749 341 GLN A C 1
ATOM 1776 O O . GLN A 1 308 ? 35.37592 6.40620 -51.82082 1.000 189.57908 341 GLN A O 1
ATOM 1782 N N . PRO A 1 309 ? 33.88418 5.01612 -52.77835 1.000 190.48443 342 PRO A N 1
ATOM 1783 C CA . PRO A 1 309 ? 32.82488 6.03407 -52.74636 1.000 188.59040 342 PRO A CA 1
ATOM 1784 C C . PRO A 1 309 ? 32.23653 6.19627 -51.35296 1.000 192.08468 342 PRO A C 1
ATOM 1785 O O . PRO A 1 309 ? 32.74344 5.61269 -50.39292 1.000 191.64619 342 PRO A O 1
ATOM 1789 N N . LEU A 1 310 ? 31.17726 6.99649 -51.22224 1.000 193.63500 343 LEU A N 1
ATOM 1790 C CA . LEU A 1 310 ? 30.51855 7.20846 -49.94061 1.000 190.31532 343 LEU A CA 1
ATOM 1791 C C . LEU A 1 310 ? 29.07355 6.73694 -50.01732 1.000 185.31474 343 LEU A C 1
ATOM 1792 O O . LEU A 1 310 ? 28.41532 6.90088 -51.04608 1.000 183.77863 343 LEU A O 1
ATOM 1797 N N . LEU A 1 311 ? 28.57286 6.15004 -48.93511 1.000 188.33972 344 LEU A N 1
ATOM 1798 C CA . LEU A 1 311 ? 27.17644 5.73910 -48.87683 1.000 188.12925 344 LEU A CA 1
ATOM 1799 C C . LEU A 1 311 ? 26.37561 6.85366 -48.21540 1.000 185.09446 344 LEU A C 1
ATOM 1800 O O . LEU A 1 311 ? 26.67304 7.24217 -47.08323 1.000 183.97388 344 LEU A O 1
ATOM 1805 N N . ILE A 1 312 ? 25.37675 7.38293 -48.91587 1.000 185.16734 345 ILE A N 1
ATOM 1806 C CA . ILE A 1 312 ? 24.55738 8.47089 -48.39242 1.000 186.52727 345 ILE A CA 1
ATOM 1807 C C . ILE A 1 312 ? 23.20597 7.89925 -47.98447 1.000 186.74699 345 ILE A C 1
ATOM 1808 O O . ILE A 1 312 ? 22.49505 7.30044 -48.80794 1.000 187.60549 345 ILE A O 1
ATOM 1813 N N . SER A 1 313 ? 22.86528 8.08187 -46.70800 1.000 187.99236 346 SER A N 1
ATOM 1814 C CA . SER A 1 313 ? 21.62096 7.58176 -46.13330 1.000 186.50815 346 SER A CA 1
ATOM 1815 C C . SER A 1 313 ? 20.74347 8.72667 -45.63307 1.000 185.80169 346 SER A C 1
ATOM 1816 O O . SER A 1 313 ? 21.17972 9.55456 -44.83212 1.000 186.86703 346 SER A O 1
ATOM 1819 N N . VAL A 1 328 ? 23.20924 11.12209 -43.48756 1.000 177.53122 361 VAL A N 1
ATOM 1820 C CA . VAL A 1 328 ? 24.52703 10.70929 -43.02383 1.000 180.05293 361 VAL A CA 1
ATOM 1821 C C . VAL A 1 328 ? 25.34683 10.15740 -44.18850 1.000 188.18428 361 VAL A C 1
ATOM 1822 O O . VAL A 1 328 ? 24.79502 9.68783 -45.19090 1.000 192.53940 361 VAL A O 1
ATOM 1826 N N . VAL A 1 329 ? 26.66858 10.21857 -44.04315 1.000 188.00743 362 VAL A N 1
ATOM 1827 C CA . VAL A 1 329 ? 27.60892 9.78088 -45.06968 1.000 188.87089 362 VAL A CA 1
ATOM 1828 C C . VAL A 1 329 ? 28.54485 8.76231 -44.43280 1.000 191.35741 362 VAL A C 1
ATOM 1829 O O . VAL A 1 329 ? 29.34449 9.11028 -43.55447 1.000 192.80541 362 VAL A O 1
ATOM 1833 N N . LEU A 1 330 ? 28.45179 7.51324 -44.87672 1.000 192.46260 363 LEU A N 1
ATOM 1834 C CA . LEU A 1 330 ? 29.17290 6.38983 -44.30278 1.000 191.52469 363 LEU A CA 1
ATOM 1835 C C . LEU A 1 330 ? 30.24312 5.89434 -45.26705 1.000 191.88666 363 LEU A C 1
ATOM 1836 O O . LEU A 1 330 ? 30.16110 6.09513 -46.48308 1.000 189.68048 363 LEU A O 1
ATOM 1841 N N . ILE A 1 331 ? 31.24217 5.23006 -44.70581 1.000 194.13677 364 ILE A N 1
ATOM 1842 C CA . ILE A 1 331 ? 32.36144 4.67938 -45.46612 1.000 193.50627 364 ILE A CA 1
ATOM 1843 C C . ILE A 1 331 ? 32.11123 3.18895 -45.66922 1.000 192.95416 364 ILE A C 1
ATOM 1844 O O . ILE A 1 331 ? 31.85792 2.47889 -44.68517 1.000 192.84699 364 ILE A O 1
ATOM 1849 N N . PRO A 1 332 ? 32.15756 2.68509 -46.90623 1.000 190.45043 365 PRO A N 1
ATOM 1850 C CA . PRO A 1 332 ? 31.88267 1.25516 -47.12830 1.000 186.12312 365 PRO A CA 1
ATOM 1851 C C . PRO A 1 332 ? 32.83164 0.32982 -46.39067 1.000 188.99001 365 PRO A C 1
ATOM 1852 O O . PRO A 1 332 ? 32.42010 -0.75972 -45.97206 1.000 186.47317 365 PRO A O 1
ATOM 1856 N N . GLU A 1 333 ? 34.09285 0.73006 -46.21773 1.000 192.80826 366 GLU A N 1
ATOM 1857 C CA . GLU A 1 333 ? 35.03897 -0.08071 -45.46085 1.000 191.80252 366 GLU A CA 1
ATOM 1858 C C . GLU A 1 333 ? 34.61491 -0.24366 -44.00577 1.000 194.52374 366 GLU A C 1
ATOM 1859 O O . GLU A 1 333 ? 35.07915 -1.17164 -43.33381 1.000 192.08505 366 GLU A O 1
ATOM 1865 N N . LEU A 1 334 ? 33.72727 0.62044 -43.51239 1.000 197.15472 367 LEU A N 1
ATOM 1866 C CA . LEU A 1 334 ? 33.30594 0.60836 -42.11793 1.000 195.90737 367 LEU A CA 1
ATOM 1867 C C . LEU A 1 334 ? 31.84350 0.21443 -41.94255 1.000 193.50544 367 LEU A C 1
ATOM 1868 O O . LEU A 1 334 ? 31.28855 0.40577 -40.85520 1.000 194.47004 367 LEU A O 1
ATOM 1873 N N . CYS A 1 335 ? 31.20504 -0.32810 -42.97680 1.000 190.97483 368 CYS A N 1
ATOM 1874 C CA . CYS A 1 335 ? 29.80701 -0.73343 -42.91208 1.000 189.99396 368 CYS A CA 1
ATOM 1875 C C . CYS A 1 335 ? 29.70028 -2.23546 -43.12600 1.000 185.47873 368 CYS A C 1
ATOM 1876 O O . CYS A 1 335 ? 30.27749 -2.77420 -44.07654 1.000 185.56366 368 CYS A O 1
ATOM 1879 N N . ARG A 1 336 ? 28.95897 -2.90311 -42.24640 1.000 185.00634 369 ARG A N 1
ATOM 1880 C CA . ARG A 1 336 ? 28.74814 -4.34232 -42.31462 1.000 182.15713 369 ARG A CA 1
ATOM 1881 C C . ARG A 1 336 ? 27.29564 -4.62313 -42.67283 1.000 184.35183 369 ARG A C 1
ATOM 1882 O O . ARG A 1 336 ? 26.38134 -4.05893 -42.06240 1.000 189.13639 369 ARG A O 1
ATOM 1884 N N . VAL A 1 337 ? 27.08988 -5.49161 -43.65824 1.000 180.66923 370 VAL A N 1
ATOM 1885 C CA . VAL A 1 337 ? 25.75048 -5.83487 -44.12125 1.000 178.96868 370 VAL A CA 1
ATOM 1886 C C . VAL A 1 337 ? 24.97654 -6.57464 -43.03584 1.000 177.89348 370 VAL A C 1
ATOM 1887 O O . VAL A 1 337 ? 23.79175 -6.31607 -42.81910 1.000 177.93603 370 VAL A O 1
ATOM 1891 N N . ASN A 1 347 ? 19.48336 -20.75614 -40.80430 1.000 158.53681 380 ASN A N 1
ATOM 1892 C CA . ASN A 1 347 ? 19.70238 -20.27464 -39.44555 1.000 159.09477 380 ASN A CA 1
ATOM 1893 C C . ASN A 1 347 ? 19.83796 -21.42182 -38.45096 1.000 162.01130 380 ASN A C 1
ATOM 1894 O O . ASN A 1 347 ? 20.63121 -21.35197 -37.51500 1.000 164.71678 380 ASN A O 1
ATOM 1899 N N . PHE A 1 348 ? 19.06262 -22.48435 -38.66978 1.000 163.04490 381 PHE A N 1
ATOM 1900 C CA . PHE A 1 348 ? 18.91372 -23.52767 -37.66022 1.000 163.34519 381 PHE A CA 1
ATOM 1901 C C . PHE A 1 348 ? 20.13522 -24.43582 -37.56152 1.000 165.29054 381 PHE A C 1
ATOM 1902 O O . PHE A 1 348 ? 20.38024 -25.00964 -36.49521 1.000 165.55586 381 PHE A O 1
ATOM 1910 N N . GLN A 1 349 ? 20.91878 -24.57147 -38.63476 1.000 164.75520 382 GLN A N 1
ATOM 1911 C CA . GLN A 1 349 ? 22.17383 -25.31008 -38.52614 1.000 161.34850 382 GLN A CA 1
ATOM 1912 C C . GLN A 1 349 ? 23.29385 -24.41504 -38.00637 1.000 160.97024 382 GLN A C 1
ATOM 1913 O O . GLN A 1 349 ? 24.16563 -24.87217 -37.25172 1.000 161.33751 382 GLN A O 1
ATOM 1915 N N . LEU A 1 350 ? 23.28974 -23.14072 -38.40920 1.000 158.53865 383 LEU A N 1
ATOM 1916 C CA . LEU A 1 350 ? 24.19333 -22.17208 -37.79989 1.000 158.10635 383 LEU A CA 1
ATOM 1917 C C . LEU A 1 350 ? 23.97215 -22.09302 -36.29840 1.000 157.82574 383 LEU A C 1
ATOM 1918 O O . LEU A 1 350 ? 24.92350 -21.90144 -35.53083 1.000 159.30694 383 LEU A O 1
ATOM 1923 N N . MET A 1 351 ? 22.71872 -22.23536 -35.86198 1.000 157.84437 384 MET A N 1
ATOM 1924 C CA . MET A 1 351 ? 22.44236 -22.29657 -34.43319 1.000 158.71634 384 MET A CA 1
ATOM 1925 C C . MET A 1 351 ? 23.11931 -23.50520 -33.80224 1.000 156.73564 384 MET A C 1
ATOM 1926 O O . MET A 1 351 ? 23.61580 -23.42649 -32.67588 1.000 156.48439 384 MET A O 1
ATOM 1928 N N . ARG A 1 352 ? 23.16867 -24.62766 -34.52328 1.000 156.02366 385 ARG A N 1
ATOM 1929 C CA . ARG A 1 352 ? 23.83363 -25.81713 -33.99944 1.000 155.79658 385 ARG A CA 1
ATOM 1930 C C . ARG A 1 352 ? 25.33359 -25.58731 -33.84908 1.000 154.40544 385 ARG A C 1
ATOM 1931 O O . ARG A 1 352 ? 25.92486 -25.92182 -32.81337 1.000 151.84443 385 ARG A O 1
ATOM 1933 N N . ALA A 1 353 ? 25.96741 -25.01151 -34.87333 1.000 151.22770 386 ALA A N 1
ATOM 1934 C CA . ALA A 1 353 ? 27.39752 -24.72404 -34.77862 1.000 148.48206 386 ALA A CA 1
ATOM 1935 C C . ALA A 1 353 ? 27.68994 -23.74772 -33.64135 1.000 151.62317 386 ALA A C 1
ATOM 1936 O O . ALA A 1 353 ? 28.58185 -23.98206 -32.81236 1.000 152.53325 386 ALA A O 1
ATOM 1938 N N . MET A 1 354 ? 26.93510 -22.64660 -33.57867 1.000 152.55761 387 MET A N 1
ATOM 1939 C CA . MET A 1 354 ? 27.14709 -21.66039 -32.52506 1.000 149.81725 387 MET A CA 1
ATOM 1940 C C . MET A 1 354 ? 26.88778 -22.24643 -31.14336 1.000 147.98461 387 MET A C 1
ATOM 1941 O O . MET A 1 354 ? 27.58284 -21.89443 -30.18479 1.000 144.94415 387 MET A O 1
ATOM 1943 N N . SER A 1 355 ? 25.90422 -23.14318 -31.01964 1.000 149.33969 388 SER A N 1
ATOM 1944 C CA . SER A 1 355 ? 25.66439 -23.81448 -29.74841 1.000 147.98337 388 SER A CA 1
ATOM 1945 C C . SER A 1 355 ? 26.83730 -24.70734 -29.37659 1.000 146.75566 388 SER A C 1
ATOM 1946 O O . SER A 1 355 ? 27.19035 -24.81529 -28.19704 1.000 144.27548 388 SER A O 1
ATOM 1949 N N . SER A 1 356 ? 27.45015 -25.36032 -30.36850 1.000 151.89850 389 SER A N 1
ATOM 1950 C CA . SER A 1 356 ? 28.69455 -26.07478 -30.10337 1.000 149.75601 389 SER A CA 1
ATOM 1951 C C . SER A 1 356 ? 29.75465 -25.12085 -29.57369 1.000 144.18361 389 SER A C 1
ATOM 1952 O O . SER A 1 356 ? 30.55119 -25.48459 -28.70057 1.000 144.93804 389 SER A O 1
ATOM 1955 N N . TYR A 1 357 ? 29.77225 -23.88971 -30.08035 1.000 144.24742 390 TYR A N 1
ATOM 1956 C CA . TYR A 1 357 ? 30.71270 -22.90312 -29.56358 1.000 146.42128 390 TYR A CA 1
ATOM 1957 C C . TYR A 1 357 ? 30.18802 -22.13754 -28.35297 1.000 143.86923 390 TYR A C 1
ATOM 1958 O O . TYR A 1 357 ? 30.92890 -21.31637 -27.80066 1.000 137.77725 390 TYR A O 1
ATOM 1967 N N . THR A 1 358 ? 28.94471 -22.37904 -27.92241 1.000 142.09291 391 THR A N 1
ATOM 1968 C CA . THR A 1 358 ? 28.34724 -21.62571 -26.82669 1.000 136.98694 391 THR A CA 1
ATOM 1969 C C . THR A 1 358 ? 27.86839 -22.48126 -25.65831 1.000 136.92524 391 THR A C 1
ATOM 1970 O O . THR A 1 358 ? 27.73054 -21.94868 -24.55122 1.000 133.03644 391 THR A O 1
ATOM 1974 N N . ARG A 1 359 ? 27.61686 -23.77558 -25.85815 1.000 138.35512 392 ARG A N 1
ATOM 1975 C CA . ARG A 1 359 ? 27.19563 -24.62525 -24.74855 1.000 133.66630 392 ARG A CA 1
ATOM 1976 C C . ARG A 1 359 ? 28.24839 -24.60357 -23.64743 1.000 127.76645 392 ARG A C 1
ATOM 1977 O O . ARG A 1 359 ? 29.44676 -24.73132 -23.91404 1.000 130.34162 392 ARG A O 1
ATOM 1985 N N . MET A 1 360 ? 27.80212 -24.41661 -22.40723 1.000 115.56467 393 MET A N 1
ATOM 1986 C CA . MET A 1 360 ? 28.72270 -24.21212 -21.29834 1.000 105.16342 393 MET A CA 1
ATOM 1987 C C . MET A 1 360 ? 28.28169 -25.00581 -20.07976 1.000 101.01127 393 MET A C 1
ATOM 1988 O O . MET A 1 360 ? 27.11359 -24.95217 -19.68341 1.000 102.04667 393 MET A O 1
ATOM 1993 N N . ASN A 1 361 ? 29.22667 -25.73866 -19.49684 1.000 102.21475 394 ASN A N 1
ATOM 1994 C CA . ASN A 1 361 ? 29.00655 -26.39344 -18.21933 1.000 99.50874 394 ASN A CA 1
ATOM 1995 C C . ASN A 1 361 ? 28.71581 -25.34255 -17.14690 1.000 93.31660 394 ASN A C 1
ATOM 1996 O O . ASN A 1 361 ? 29.18983 -24.20601 -17.24009 1.000 95.03746 394 ASN A O 1
ATOM 2001 N N . PRO A 1 362 ? 27.91419 -25.68301 -16.13150 1.000 91.80685 395 PRO A N 1
ATOM 2002 C CA . PRO A 1 362 ? 27.67436 -24.71435 -15.04599 1.000 90.95514 395 PRO A CA 1
ATOM 2003 C C . PRO A 1 362 ? 28.94350 -24.24793 -14.34948 1.000 94.55456 395 PRO A C 1
ATOM 2004 O O . PRO A 1 362 ? 29.05970 -23.06112 -14.01072 1.000 92.54255 395 PRO A O 1
ATOM 2008 N N . LYS A 1 363 ? 29.90501 -25.14973 -14.12955 1.000 98.49173 396 LYS A N 1
ATOM 2009 C CA . LYS A 1 363 ? 31.14403 -24.76261 -13.46003 1.000 93.75253 396 LYS A CA 1
ATOM 2010 C C . LYS A 1 363 ? 31.94863 -23.78210 -14.30494 1.000 99.28532 396 LYS A C 1
ATOM 2011 O O . LYS A 1 363 ? 32.52874 -22.82779 -13.77397 1.000 99.89079 396 LYS A O 1
ATOM 2013 N N . GLN A 1 364 ? 31.99170 -23.99804 -15.62200 1.000 89.81601 397 GLN A N 1
ATOM 2014 C CA . GLN A 1 364 ? 32.71811 -23.08644 -16.50113 1.000 95.97469 397 GLN A CA 1
ATOM 2015 C C . GLN A 1 364 ? 32.08322 -21.69894 -16.50238 1.000 96.39425 397 GLN A C 1
ATOM 2016 O O . GLN A 1 364 ? 32.78797 -20.67883 -16.49616 1.000 106.23232 397 GLN A O 1
ATOM 2022 N N . ARG A 1 365 ? 30.74916 -21.64341 -16.50498 1.000 95.62667 398 ARG A N 1
ATOM 2023 C CA . ARG A 1 365 ? 30.05392 -20.36225 -16.44398 1.000 95.36948 398 ARG A CA 1
ATOM 2024 C C . ARG A 1 365 ? 30.32667 -19.65477 -15.12150 1.000 96.22488 398 ARG A C 1
ATOM 2025 O O . ARG A 1 365 ? 30.56890 -18.44058 -15.09458 1.000 96.06852 398 ARG A O 1
ATOM 2033 N N . THR A 1 366 ? 30.30583 -20.40268 -14.01351 1.000 96.15410 399 THR A N 1
ATOM 2034 C CA . THR A 1 366 ? 30.63538 -19.81441 -12.71824 1.000 102.18107 399 THR A CA 1
ATOM 2035 C C . THR A 1 366 ? 32.06441 -19.28021 -12.70176 1.000 110.31023 399 THR A C 1
ATOM 2036 O O . THR A 1 366 ? 32.33432 -18.21840 -12.12462 1.000 104.46444 399 THR A O 1
ATOM 2040 N N . ASP A 1 367 ? 32.99237 -20.00157 -13.33638 1.000 107.72306 400 ASP A N 1
ATOM 2041 C CA . ASP A 1 367 ? 34.38144 -19.55365 -13.38708 1.000 108.23135 400 ASP A CA 1
ATOM 2042 C C . ASP A 1 367 ? 34.51231 -18.25026 -14.16466 1.000 105.30536 400 ASP A C 1
ATOM 2043 O O . ASP A 1 367 ? 35.16392 -17.30418 -13.70685 1.000 106.06702 400 ASP A O 1
ATOM 2048 N N . ARG A 1 368 ? 33.91155 -18.18861 -15.35659 1.000 99.88067 401 ARG A N 1
ATOM 2049 C CA . ARG A 1 368 ? 33.96856 -16.95457 -16.13717 1.000 94.79055 401 ARG A CA 1
ATOM 2050 C C . ARG A 1 368 ? 33.30906 -15.79495 -15.39682 1.000 97.05221 401 ARG A C 1
ATOM 2051 O O . ARG A 1 368 ? 33.78306 -14.65203 -15.47528 1.000 104.88802 401 ARG A O 1
ATOM 2059 N N . LEU A 1 369 ? 32.23960 -16.07244 -14.64652 1.000 101.80747 402 LEU A N 1
ATOM 2060 C CA . LEU A 1 369 ? 31.57979 -15.02204 -13.87720 1.000 101.42436 402 LEU A CA 1
ATOM 2061 C C . LEU A 1 369 ? 32.48501 -14.49654 -12.76867 1.000 101.32750 402 LEU A C 1
ATOM 2062 O O . LEU A 1 369 ? 32.60629 -13.27923 -12.57490 1.000 108.20120 402 LEU A O 1
ATOM 2067 N N . ARG A 1 370 ? 33.11188 -15.40282 -12.01240 1.000 110.13995 403 ARG A N 1
ATOM 2068 C CA . ARG A 1 370 ? 34.04229 -14.96964 -10.97490 1.000 111.06777 403 ARG A CA 1
ATOM 2069 C C . ARG A 1 370 ? 35.22732 -14.22440 -11.57211 1.000 101.45888 403 ARG A C 1
ATOM 2070 O O . ARG A 1 370 ? 35.75792 -13.29818 -10.94726 1.000 101.39489 403 ARG A O 1
ATOM 2078 N N . ALA A 1 371 ? 35.64398 -14.60050 -12.78342 1.000 102.21989 404 ALA A N 1
ATOM 2079 C CA . ALA A 1 371 ? 36.71660 -13.87540 -13.45588 1.000 101.32820 404 ALA A CA 1
ATOM 2080 C C . ALA A 1 371 ? 36.29407 -12.44572 -13.77082 1.000 102.34607 404 ALA A C 1
ATOM 2081 O O . ALA A 1 371 ? 37.05673 -11.49770 -13.55229 1.000 103.12749 404 ALA A O 1
ATOM 2083 N N . PHE A 1 372 ? 35.07876 -12.27259 -14.29697 1.000 105.58901 405 PHE A N 1
ATOM 2084 C CA . PHE A 1 372 ? 34.58426 -10.92386 -14.56593 1.000 98.29494 405 PHE A CA 1
ATOM 2085 C C . PHE A 1 372 ? 34.48179 -10.10473 -13.28238 1.000 101.61473 405 PHE A C 1
ATOM 2086 O O . PHE A 1 372 ? 34.82420 -8.91321 -13.26468 1.000 101.26140 405 PHE A O 1
ATOM 2094 N N . ASN A 1 373 ? 34.00636 -10.72565 -12.19908 1.000 100.90787 406 ASN A N 1
ATOM 2095 C CA . ASN A 1 373 ? 33.90199 -10.01655 -10.92603 1.000 102.69687 406 ASN A CA 1
ATOM 2096 C C . ASN A 1 373 ? 35.27394 -9.57179 -10.43791 1.000 106.74006 406 ASN A C 1
ATOM 2097 O O . ASN A 1 373 ? 35.44925 -8.42731 -10.00758 1.000 106.90145 406 ASN A O 1
ATOM 2102 N N . HIS A 1 374 ? 36.26019 -10.46933 -10.48518 1.000 112.14823 407 HIS A N 1
ATOM 2103 C CA . HIS A 1 374 ? 37.59069 -10.10326 -10.01577 1.000 115.64778 407 HIS A CA 1
ATOM 2104 C C . HIS A 1 374 ? 38.23394 -9.06019 -10.92066 1.000 111.42982 407 HIS A C 1
ATOM 2105 O O . HIS A 1 374 ? 39.00364 -8.22045 -10.44138 1.000 114.31756 407 HIS A O 1
ATOM 2112 N N . ARG A 1 375 ? 37.92267 -9.08303 -12.21988 1.000 104.17364 408 ARG A N 1
ATOM 2113 C CA . ARG A 1 375 ? 38.42137 -8.04319 -13.11430 1.000 99.07694 408 ARG A CA 1
ATOM 2114 C C . ARG A 1 375 ? 37.85018 -6.68270 -12.73960 1.000 104.27978 408 ARG A C 1
ATOM 2115 O O . ARG A 1 375 ? 38.58831 -5.69837 -12.61513 1.000 102.15024 408 ARG A O 1
ATOM 2123 N N . LEU A 1 376 ? 36.52889 -6.60582 -12.56230 1.000 110.56916 409 LEU A N 1
ATOM 2124 C CA . LEU A 1 376 ? 35.92896 -5.34067 -12.15185 1.000 107.81568 409 LEU A CA 1
ATOM 2125 C C . LEU A 1 376 ? 36.43197 -4.90851 -10.78101 1.000 110.29552 409 LEU A C 1
ATOM 2126 O O . LEU A 1 376 ? 36.56240 -3.70807 -10.51464 1.000 110.45107 409 LEU A O 1
ATOM 2131 N N . GLN A 1 377 ? 36.73574 -5.86981 -9.90873 1.000 112.31620 410 GLN A N 1
ATOM 2132 C CA . GLN A 1 377 ? 37.19024 -5.54369 -8.56393 1.000 115.65137 410 GLN A CA 1
ATOM 2133 C C . GLN A 1 377 ? 38.62841 -5.04227 -8.55912 1.000 115.52838 410 GLN A C 1
ATOM 2134 O O . GLN A 1 377 ? 38.99613 -4.22886 -7.70445 1.000 107.46596 410 GLN A O 1
ATOM 2140 N N . ASN A 1 378 ? 39.45599 -5.51685 -9.49171 1.000 115.98151 411 ASN A N 1
ATOM 2141 C CA . ASN A 1 378 ? 40.84652 -5.08421 -9.54705 1.000 115.60688 411 ASN A CA 1
ATOM 2142 C C . ASN A 1 378 ? 41.02585 -3.77169 -10.29711 1.000 119.35219 411 ASN A C 1
ATOM 2143 O O . ASN A 1 378 ? 42.03036 -3.08479 -10.08215 1.000 121.69035 411 ASN A O 1
ATOM 2148 N N . THR A 1 379 ? 40.08705 -3.41019 -11.15996 1.000 119.37695 412 THR A N 1
ATOM 2149 C CA . THR A 1 379 ? 40.18621 -2.15905 -11.90280 1.000 117.13623 412 THR A CA 1
ATOM 2150 C C . THR A 1 379 ? 39.97352 -0.98160 -10.96068 1.000 115.63250 412 THR A C 1
ATOM 2151 O O . THR A 1 379 ? 38.87895 -0.84070 -10.39938 1.000 113.35046 412 THR A O 1
ATOM 2155 N N . PRO A 1 380 ? 40.97302 -0.11830 -10.75585 1.000 121.14456 413 PRO A N 1
ATOM 2156 C CA . PRO A 1 380 ? 40.78499 1.00802 -9.82949 1.000 118.33976 413 PRO A CA 1
ATOM 2157 C C . PRO A 1 380 ? 39.81316 2.05095 -10.34191 1.000 115.39224 413 PRO A C 1
ATOM 2158 O O . PRO A 1 380 ? 39.22136 2.77134 -9.53012 1.000 109.27710 413 PRO A O 1
ATOM 2162 N N . GLU A 1 381 ? 39.61872 2.14547 -11.65827 1.000 118.05138 414 GLU A N 1
ATOM 2163 C CA . GLU A 1 381 ? 38.71082 3.14839 -12.20350 1.000 113.69165 414 GLU A CA 1
ATOM 2164 C C . GLU A 1 381 ? 37.25921 2.82292 -11.86741 1.000 111.62285 414 GLU A C 1
ATOM 2165 O O . GLU A 1 381 ? 36.47806 3.72064 -11.53068 1.000 106.21304 414 GLU A O 1
ATOM 2171 N N . SER A 1 382 ? 36.88095 1.54448 -11.94577 1.000 112.56133 415 SER A N 1
ATOM 2172 C CA . SER A 1 382 ? 35.53033 1.14689 -11.55866 1.000 104.32204 415 SER A CA 1
ATOM 2173 C C . SER A 1 382 ? 35.35749 1.18613 -10.04547 1.000 99.22021 415 SER A C 1
ATOM 2174 O O . SER A 1 382 ? 34.31165 1.61948 -9.54072 1.000 95.81521 415 SER A O 1
ATOM 2177 N N . VAL A 1 383 ? 36.37330 0.72789 -9.30919 1.000 101.66924 416 VAL A N 1
ATOM 2178 C CA . VAL A 1 383 ? 36.30421 0.70632 -7.85208 1.000 106.97563 416 VAL A CA 1
ATOM 2179 C C . VAL A 1 383 ? 36.20549 2.11711 -7.29300 1.000 106.65198 416 VAL A C 1
ATOM 2180 O O . VAL A 1 383 ? 35.55210 2.34007 -6.26881 1.000 103.78767 416 VAL A O 1
ATOM 2184 N N . LYS A 1 384 ? 36.82757 3.09276 -7.95755 1.000 103.54080 417 LYS A N 1
ATOM 2185 C CA . LYS A 1 384 ? 36.71880 4.47817 -7.51207 1.000 100.41212 417 LYS A CA 1
ATOM 2186 C C . LYS A 1 384 ? 35.27632 4.96347 -7.58677 1.000 102.87311 417 LYS A C 1
ATOM 2187 O O . LYS A 1 384 ? 34.75057 5.54489 -6.62819 1.000 98.53036 417 LYS A O 1
ATOM 2189 N N . VAL A 1 385 ? 34.62098 4.73020 -8.72633 1.000 98.10249 418 VAL A N 1
ATOM 2190 C CA . VAL A 1 385 ? 33.22225 5.11981 -8.88193 1.000 92.72598 418 VAL A CA 1
ATOM 2191 C C . VAL A 1 385 ? 32.35315 4.40410 -7.85727 1.000 93.05479 418 VAL A C 1
ATOM 2192 O O . VAL A 1 385 ? 31.47121 5.01048 -7.23636 1.000 88.78287 418 VAL A O 1
ATOM 2196 N N . LEU A 1 386 ? 32.59255 3.10630 -7.65458 1.000 99.78642 419 LEU A N 1
ATOM 2197 C CA . LEU A 1 386 ? 31.78147 2.35731 -6.69810 1.000 104.28483 419 LEU A CA 1
ATOM 2198 C C . LEU A 1 386 ? 31.96142 2.88437 -5.27837 1.000 105.43380 419 LEU A C 1
ATOM 2199 O O . LEU A 1 386 ? 30.98482 3.03273 -4.53451 1.000 105.26109 419 LEU A O 1
ATOM 2204 N N . ARG A 1 387 ? 33.20197 3.18209 -4.88709 1.000 106.41727 420 ARG A N 1
ATOM 2205 C CA . ARG A 1 387 ? 33.47347 3.58573 -3.51310 1.000 104.74028 420 ARG A CA 1
ATOM 2206 C C . ARG A 1 387 ? 33.02738 5.01518 -3.23925 1.000 104.15316 420 ARG A C 1
ATOM 2207 O O . ARG A 1 387 ? 32.64908 5.33290 -2.10581 1.000 107.83549 420 ARG A O 1
ATOM 2209 N N . ASP A 1 388 ? 33.06611 5.88891 -4.25118 1.000 101.71903 421 ASP A N 1
ATOM 2210 C CA . ASP A 1 388 ? 32.66192 7.27566 -4.03941 1.000 114.76157 421 ASP A CA 1
ATOM 2211 C C . ASP A 1 388 ? 31.21944 7.37768 -3.56010 1.000 115.19585 421 ASP A C 1
ATOM 2212 O O . ASP A 1 388 ? 30.87169 8.31741 -2.83558 1.000 117.00901 421 ASP A O 1
ATOM 2214 N N . TRP A 1 389 ? 30.37269 6.42689 -3.94409 1.000 112.07099 422 TRP A N 1
ATOM 2215 C CA . TRP A 1 389 ? 28.99152 6.38565 -3.48897 1.000 112.98540 422 TRP A CA 1
ATOM 2216 C C . TRP A 1 389 ? 28.81040 5.54959 -2.23033 1.000 117.33283 422 TRP A C 1
ATOM 2217 O O . TRP A 1 389 ? 27.67063 5.35207 -1.79532 1.000 114.14549 422 TRP A O 1
ATOM 2228 N N . ASN A 1 390 ? 29.90327 5.06276 -1.64053 1.000 117.63921 423 ASN A N 1
ATOM 2229 C CA . ASN A 1 390 ? 29.87242 4.27854 -0.40670 1.000 118.80095 423 ASN A CA 1
ATOM 2230 C C . ASN A 1 390 ? 28.96415 3.05500 -0.55277 1.000 117.09448 423 ASN A C 1
ATOM 2231 O O . ASN A 1 390 ? 28.03803 2.82577 0.22818 1.000 115.55554 423 ASN A O 1
ATOM 2236 N N . MET A 1 391 ? 29.25501 2.26841 -1.58592 1.000 115.30299 424 MET A N 1
ATOM 2237 C CA . MET A 1 391 ? 28.59552 0.99386 -1.82131 1.000 118.47310 424 MET A CA 1
ATOM 2238 C C . MET A 1 391 ? 29.63778 -0.00997 -2.28604 1.000 118.15730 424 MET A C 1
ATOM 2239 O O . MET A 1 391 ? 30.52377 0.32447 -3.07734 1.000 113.03821 424 MET A O 1
ATOM 2244 N N . GLU A 1 392 ? 29.53122 -1.23613 -1.78703 1.000 121.14367 425 GLU A N 1
ATOM 2245 C CA . GLU A 1 392 ? 30.50929 -2.28097 -2.04422 1.000 118.88960 425 GLU A CA 1
ATOM 2246 C C . GLU A 1 392 ? 29.82926 -3.46415 -2.71289 1.000 114.54258 425 GLU A C 1
ATOM 2247 O O . GLU A 1 392 ? 28.75643 -3.90039 -2.27332 1.000 114.92983 425 GLU A O 1
ATOM 2253 N N . LEU A 1 393 ? 30.44365 -3.96185 -3.78538 1.000 114.06005 426 LEU A N 1
ATOM 2254 C CA . LEU A 1 393 ? 30.10678 -5.28852 -4.27462 1.000 113.08318 426 LEU A CA 1
ATOM 2255 C C . LEU A 1 393 ? 30.41690 -6.30756 -3.19250 1.000 118.44100 426 LEU A C 1
ATOM 2256 O O . LEU A 1 393 ? 31.40359 -6.17778 -2.46305 1.000 121.50846 426 LEU A O 1
ATOM 2261 N N . ASP A 1 394 ? 29.57800 -7.32831 -3.08608 1.000 118.44415 427 ASP A N 1
ATOM 2262 C CA . ASP A 1 394 ? 29.94787 -8.51454 -2.33108 1.000 119.40307 427 ASP A CA 1
ATOM 2263 C C . ASP A 1 394 ? 30.56002 -9.51933 -3.29836 1.000 119.53512 427 ASP A C 1
ATOM 2264 O O . ASP A 1 394 ? 29.89112 -9.97197 -4.23286 1.000 124.57091 427 ASP A O 1
ATOM 2269 N N . LYS A 1 395 ? 31.83559 -9.85021 -3.08899 1.000 119.39386 428 LYS A N 1
ATOM 2270 C CA . LYS A 1 395 ? 32.48526 -10.86444 -3.91071 1.000 116.89975 428 LYS A CA 1
ATOM 2271 C C . LYS A 1 395 ? 31.90318 -12.25350 -3.68825 1.000 123.25376 428 LYS A C 1
ATOM 2272 O O . LYS A 1 395 ? 32.32555 -13.20222 -4.35736 1.000 126.89402 428 LYS A O 1
ATOM 2274 N N . ASN A 1 396 ? 30.95770 -12.38517 -2.76473 1.000 125.14069 429 ASN A N 1
ATOM 2275 C CA . ASN A 1 396 ? 30.23005 -13.61778 -2.51278 1.000 124.50433 429 ASN A CA 1
ATOM 2276 C C . ASN A 1 396 ? 28.86061 -13.55775 -3.18093 1.000 123.51100 429 ASN A C 1
ATOM 2277 O O . ASN A 1 396 ? 28.23668 -12.49518 -3.26321 1.000 120.42016 429 ASN A O 1
ATOM 2282 N N . VAL A 1 397 ? 28.39738 -14.70888 -3.65253 1.000 119.36411 430 VAL A N 1
ATOM 2283 C CA . VAL A 1 397 ? 27.14596 -14.80107 -4.39532 1.000 103.22458 430 VAL A CA 1
ATOM 2284 C C . VAL A 1 397 ? 25.98749 -14.94606 -3.41959 1.000 100.18282 430 VAL A C 1
ATOM 2285 O O . VAL A 1 397 ? 26.10427 -15.61621 -2.38721 1.000 103.57881 430 VAL A O 1
ATOM 2289 N N . THR A 1 398 ? 24.86291 -14.31624 -3.74692 1.000 107.45467 431 THR A N 1
ATOM 2290 C CA . THR A 1 398 ? 23.64845 -14.46478 -2.96078 1.000 105.89652 431 THR A CA 1
ATOM 2291 C C . THR A 1 398 ? 22.96755 -15.78599 -3.29964 1.000 109.26409 431 THR A C 1
ATOM 2292 O O . THR A 1 398 ? 23.07192 -16.29100 -4.42074 1.000 110.17692 431 THR A O 1
ATOM 2296 N N . GLU A 1 399 ? 22.27548 -16.35332 -2.31423 1.000 107.52557 432 GLU A N 1
ATOM 2297 C CA . GLU A 1 399 ? 21.53320 -17.59090 -2.49844 1.000 108.61135 432 GLU A CA 1
ATOM 2298 C C . GLU A 1 399 ? 20.07072 -17.37581 -2.13292 1.000 109.62093 432 GLU A C 1
ATOM 2299 O O . GLU A 1 399 ? 19.74318 -16.57734 -1.24973 1.000 111.10612 432 GLU A O 1
ATOM 2305 N N . VAL A 1 400 ? 19.19382 -18.09801 -2.82447 1.000 107.95205 433 VAL A N 1
ATOM 2306 C CA . VAL A 1 400 ? 17.75407 -17.88600 -2.71674 1.000 105.01907 433 VAL A CA 1
ATOM 2307 C C . VAL A 1 400 ? 17.08873 -19.11305 -2.10837 1.000 113.84968 433 VAL A C 1
ATOM 2308 O O . VAL A 1 400 ? 17.55329 -20.24774 -2.26425 1.000 115.77999 433 VAL A O 1
ATOM 2312 N N . GLN A 1 401 ? 15.99126 -18.86815 -1.39596 1.000 114.92485 434 GLN A N 1
ATOM 2313 C CA . GLN A 1 401 ? 15.10046 -19.92951 -0.95375 1.000 117.39699 434 GLN A CA 1
ATOM 2314 C C . GLN A 1 401 ? 14.14746 -20.29953 -2.08413 1.000 116.69044 434 GLN A C 1
ATOM 2315 O O . GLN A 1 401 ? 13.59571 -19.42305 -2.75812 1.000 112.71827 434 GLN A O 1
ATOM 2321 N N . GLY A 1 402 ? 13.97068 -21.59977 -2.30524 1.000 117.69952 435 GLY A N 1
ATOM 2322 C CA . GLY A 1 402 ? 13.06210 -22.07811 -3.32417 1.000 109.26187 435 GLY A CA 1
ATOM 2323 C C . GLY A 1 402 ? 12.44677 -23.38558 -2.88100 1.000 109.31503 435 GLY A C 1
ATOM 2324 O O . GLY A 1 402 ? 12.71481 -23.87449 -1.78434 1.000 113.14628 435 GLY A O 1
ATOM 2325 N N . ARG A 1 403 ? 11.62285 -23.96278 -3.75098 1.000 102.92473 436 ARG A N 1
ATOM 2326 C CA . ARG A 1 403 ? 10.98159 -25.23439 -3.45547 1.000 98.51427 436 ARG A CA 1
ATOM 2327 C C . ARG A 1 403 ? 10.92380 -26.08109 -4.71850 1.000 96.62498 436 ARG A C 1
ATOM 2328 O O . ARG A 1 403 ? 10.82557 -25.56096 -5.83330 1.000 94.30765 436 ARG A O 1
ATOM 2336 N N . ILE A 1 404 ? 10.99810 -27.39444 -4.52845 1.000 100.07733 437 ILE A N 1
ATOM 2337 C CA . ILE A 1 404 ? 10.94962 -28.36705 -5.61153 1.000 97.24058 437 ILE A CA 1
ATOM 2338 C C . ILE A 1 404 ? 9.58980 -29.04972 -5.56044 1.000 103.86032 437 ILE A C 1
ATOM 2339 O O . ILE A 1 404 ? 9.19916 -29.59825 -4.52041 1.000 105.56435 437 ILE A O 1
ATOM 2344 N N . ILE A 1 405 ? 8.86815 -29.00688 -6.68155 1.000 100.06043 438 ILE A N 1
ATOM 2345 C CA . ILE A 1 405 ? 7.55523 -29.63273 -6.76292 1.000 94.44915 438 ILE A CA 1
ATOM 2346 C C . ILE A 1 405 ? 7.71226 -31.14720 -6.74953 1.000 95.69867 438 ILE A C 1
ATOM 2347 O O . ILE A 1 405 ? 8.66065 -31.69817 -7.32573 1.000 92.92063 438 ILE A O 1
ATOM 2352 N N . GLY A 1 406 ? 6.78410 -31.82964 -6.08260 1.000 96.25924 439 GLY A N 1
ATOM 2353 C CA . GLY A 1 406 ? 6.80558 -33.27722 -6.07043 1.000 100.07343 439 GLY A CA 1
ATOM 2354 C C . GLY A 1 406 ? 6.55859 -33.86455 -7.44614 1.000 101.63580 439 GLY A C 1
ATOM 2355 O O . GLY A 1 406 ? 5.98256 -33.23297 -8.33390 1.000 97.25723 439 GLY A O 1
ATOM 2356 N N . GLN A 1 407 ? 7.01847 -35.10285 -7.61930 1.000 103.34504 440 GLN A N 1
ATOM 2357 C CA . GLN A 1 407 ? 6.85023 -35.79128 -8.89135 1.000 93.32746 440 GLN A CA 1
ATOM 2358 C C . GLN A 1 407 ? 5.37246 -35.95390 -9.21875 1.000 95.79253 440 GLN A C 1
ATOM 2359 O O . GLN A 1 407 ? 4.54665 -36.20761 -8.33788 1.000 97.58399 440 GLN A O 1
ATOM 2365 N N . GLN A 1 408 ? 5.04275 -35.80740 -10.49549 1.000 98.32876 441 GLN A N 1
ATOM 2366 C CA . GLN A 1 408 ? 3.67529 -35.94034 -10.97084 1.000 93.85990 441 GLN A CA 1
ATOM 2367 C C . GLN A 1 408 ? 3.45592 -37.32446 -11.57164 1.000 93.92073 441 GLN A C 1
ATOM 2368 O O . GLN A 1 408 ? 4.39794 -38.00629 -11.98385 1.000 89.39796 441 GLN A O 1
ATOM 2374 N N . ASN A 1 409 ? 2.19076 -37.73563 -11.61119 1.000 88.12425 442 ASN A N 1
ATOM 2375 C CA . ASN A 1 409 ? 1.81133 -39.06969 -12.06062 1.000 84.47164 442 ASN A CA 1
ATOM 2376 C C . ASN A 1 409 ? 1.30984 -39.03048 -13.49875 1.000 79.54871 442 ASN A C 1
ATOM 2377 O O . ASN A 1 409 ? 0.37810 -38.28649 -13.81941 1.000 91.49375 442 ASN A O 1
ATOM 2382 N N . ILE A 1 410 ? 1.92439 -39.84361 -14.35236 1.000 73.20729 443 ILE A N 1
ATOM 2383 C CA . ILE A 1 410 ? 1.53798 -39.98540 -15.74968 1.000 77.35751 443 ILE A CA 1
ATOM 2384 C C . ILE A 1 410 ? 0.58343 -41.16594 -15.85930 1.000 84.62694 443 ILE A C 1
ATOM 2385 O O . ILE A 1 410 ? 0.91450 -42.28147 -15.43845 1.000 89.63940 443 ILE A O 1
ATOM 2390 N N . VAL A 1 411 ? -0.59277 -40.92630 -16.43354 1.000 74.36102 444 VAL A N 1
ATOM 2391 C CA . VAL A 1 411 ? -1.68093 -41.89839 -16.46970 1.000 77.55709 444 VAL A CA 1
ATOM 2392 C C . VAL A 1 411 ? -1.71902 -42.56629 -17.83660 1.000 83.86359 444 VAL A C 1
ATOM 2393 O O . VAL A 1 411 ? -1.52903 -41.90720 -18.86616 1.000 73.72577 444 VAL A O 1
ATOM 2397 N N . PHE A 1 412 ? -1.96908 -43.87696 -17.85419 1.000 85.20759 445 PHE A N 1
ATOM 2398 C CA . PHE A 1 412 ? -2.19088 -44.63366 -19.07597 1.000 80.03772 445 PHE A CA 1
ATOM 2399 C C . PHE A 1 412 ? -3.49579 -45.40752 -18.92539 1.000 89.39190 445 PHE A C 1
ATOM 2400 O O . PHE A 1 412 ? -4.16301 -45.34185 -17.88797 1.000 92.60045 445 PHE A O 1
ATOM 2408 N N . HIS A 1 413 ? -3.86598 -46.15106 -19.96567 1.000 89.38161 446 HIS A N 1
ATOM 2409 C CA . HIS A 1 413 ? -4.93460 -47.13020 -19.81800 1.000 98.09340 446 HIS A CA 1
ATOM 2410 C C . HIS A 1 413 ? -4.43616 -48.26303 -18.92989 1.000 103.33505 446 HIS A C 1
ATOM 2411 O O . HIS A 1 413 ? -3.34939 -48.80570 -19.15189 1.000 105.59362 446 HIS A O 1
ATOM 2418 N N . ASN A 1 414 ? -5.22640 -48.60573 -17.91182 1.000 98.57926 447 ASN A N 1
ATOM 2419 C CA . ASN A 1 414 ? -4.86065 -49.58581 -16.88675 1.000 107.49781 447 ASN A CA 1
ATOM 2420 C C . ASN A 1 414 ? -3.55703 -49.18202 -16.18628 1.000 98.58015 447 ASN A C 1
ATOM 2421 O O . ASN A 1 414 ? -2.48806 -49.75702 -16.40392 1.000 99.81603 447 ASN A O 1
ATOM 2426 N N . GLY A 1 415 ? -3.67286 -48.16577 -15.34204 1.000 99.30230 448 GLY A N 1
ATOM 2427 C CA . GLY A 1 415 ? -2.62955 -47.82870 -14.39349 1.000 98.49790 448 GLY A CA 1
ATOM 2428 C C . GLY A 1 415 ? -1.99482 -46.47379 -14.66608 1.000 94.88901 448 GLY A C 1
ATOM 2429 O O . GLY A 1 415 ? -2.27227 -45.79935 -15.65795 1.000 95.83476 448 GLY A O 1
ATOM 2430 N N . LYS A 1 416 ? -1.12547 -46.08839 -13.73246 1.000 84.35344 449 LYS A N 1
ATOM 2431 C CA . LYS A 1 416 ? -0.37024 -44.85164 -13.83986 1.000 88.34954 449 LYS A CA 1
ATOM 2432 C C . LYS A 1 416 ? 0.95271 -45.01046 -13.10403 1.000 90.81498 449 LYS A C 1
ATOM 2433 O O . LYS A 1 416 ? 1.08637 -45.83068 -12.19181 1.000 82.55746 449 LYS A O 1
ATOM 2439 N N . VAL A 1 417 ? 1.92801 -44.20316 -13.51093 1.000 95.82055 450 VAL A N 1
ATOM 2440 C CA . VAL A 1 417 ? 3.30971 -44.34388 -13.05364 1.000 95.44956 450 VAL A CA 1
ATOM 2441 C C . VAL A 1 417 ? 3.79083 -42.98392 -12.56422 1.000 96.86589 450 VAL A C 1
ATOM 2442 O O . VAL A 1 417 ? 3.23583 -41.94258 -12.94366 1.000 95.88350 450 VAL A O 1
ATOM 2446 N N . PRO A 1 418 ? 4.78275 -42.95448 -11.67614 1.000 99.06098 451 PRO A N 1
ATOM 2447 C CA . PRO A 1 418 ? 5.42471 -41.67945 -11.33926 1.000 95.55606 451 PRO A CA 1
ATOM 2448 C C . PRO A 1 418 ? 6.50058 -41.29227 -12.34200 1.000 99.87042 451 PRO A C 1
ATOM 2449 O O . PRO A 1 418 ? 7.13386 -42.13440 -12.98042 1.000 99.76586 451 PRO A O 1
ATOM 2453 N N . ALA A 1 419 ? 6.70252 -39.97642 -12.46500 1.000 103.15956 452 ALA A N 1
ATOM 2454 C CA . ALA A 1 419 ? 7.62458 -39.44903 -13.46821 1.000 95.92593 452 ALA A CA 1
ATOM 2455 C C . ALA A 1 419 ? 9.06933 -39.82804 -13.16344 1.000 103.19274 452 ALA A C 1
ATOM 2456 O O . ALA A 1 419 ? 9.82441 -40.19297 -14.07214 1.000 105.28643 452 ALA A O 1
ATOM 2458 N N . GLY A 1 420 ? 9.47212 -39.74284 -11.90499 1.000 103.02336 453 GLY A N 1
ATOM 2459 C CA . GLY A 1 420 ? 10.82853 -40.03980 -11.49871 1.000 108.11283 453 GLY A CA 1
ATOM 2460 C C . GLY A 1 420 ? 11.60406 -38.77858 -11.14444 1.000 113.06886 453 GLY A C 1
ATOM 2461 O O . GLY A 1 420 ? 11.26077 -37.66199 -11.54472 1.000 111.99128 453 GLY A O 1
ATOM 2462 N N . GLU A 1 421 ? 12.66953 -38.97339 -10.35881 1.000 117.78006 454 GLU A N 1
ATOM 2463 C CA . GLU A 1 421 ? 13.53953 -37.85531 -10.00303 1.000 109.95001 454 GLU A CA 1
ATOM 2464 C C . GLU A 1 421 ? 14.11828 -37.19953 -11.24886 1.000 102.93248 454 GLU A C 1
ATOM 2465 O O . GLU A 1 421 ? 14.17466 -35.96780 -11.34512 1.000 98.68133 454 GLU A O 1
ATOM 2471 N N . ASN A 1 422 ? 14.55611 -38.00573 -12.21035 1.000 110.19772 455 ASN A N 1
ATOM 2472 C CA . ASN A 1 422 ? 14.80698 -37.52228 -13.56183 1.000 109.03543 455 ASN A CA 1
ATOM 2473 C C . ASN A 1 422 ? 13.47901 -37.55394 -14.30555 1.000 110.43094 455 ASN A C 1
ATOM 2474 O O . ASN A 1 422 ? 12.98704 -38.63079 -14.65853 1.000 119.68789 455 ASN A O 1
ATOM 2476 N N . ALA A 1 423 ? 12.88760 -36.38070 -14.53222 1.000 103.97306 456 ALA A N 1
ATOM 2477 C CA . ALA A 1 423 ? 11.52292 -36.30009 -15.04621 1.000 95.90135 456 ALA A CA 1
ATOM 2478 C C . ALA A 1 423 ? 11.40274 -36.83312 -16.46983 1.000 99.71968 456 ALA A C 1
ATOM 2479 O O . ALA A 1 423 ? 11.03513 -36.09442 -17.38900 1.000 97.19363 456 ALA A O 1
ATOM 2481 N N . ASP A 1 424 ? 11.69266 -38.11829 -16.65513 1.000 103.97815 457 ASP A N 1
ATOM 2482 C CA . ASP A 1 424 ? 11.55614 -38.78245 -17.94346 1.000 95.53829 457 ASP A CA 1
ATOM 2483 C C . ASP A 1 424 ? 10.92689 -40.14521 -17.70688 1.000 101.38385 457 ASP A C 1
ATOM 2484 O O . ASP A 1 424 ? 11.33146 -40.86460 -16.78887 1.000 110.14814 457 ASP A O 1
ATOM 2489 N N . TRP A 1 425 ? 9.94017 -40.49802 -18.53045 1.000 100.02614 458 TRP A N 1
ATOM 2490 C CA . TRP A 1 425 ? 9.22200 -41.75819 -18.38441 1.000 100.74180 458 TRP A CA 1
ATOM 2491 C C . TRP A 1 425 ? 9.28124 -42.59257 -19.65947 1.000 99.19482 458 TRP A C 1
ATOM 2492 O O . TRP A 1 425 ? 8.39573 -43.41228 -19.91483 1.000 95.36662 458 TRP A O 1
ATOM 2503 N N . GLN A 1 426 ? 10.32881 -42.39597 -20.46447 1.000 99.12466 459 GLN A N 1
ATOM 2504 C CA . GLN A 1 426 ? 10.46584 -43.15416 -21.70421 1.000 93.18534 459 GLN A CA 1
ATOM 2505 C C . GLN A 1 426 ? 10.65045 -44.64133 -21.43759 1.000 98.24324 459 GLN A C 1
ATOM 2506 O O . GLN A 1 426 ? 10.20221 -45.47676 -22.23168 1.000 104.81462 459 GLN A O 1
ATOM 2508 N N . ARG A 1 427 ? 11.29127 -44.99204 -20.32361 1.000 101.20165 460 ARG A N 1
ATOM 2509 C CA . ARG A 1 427 ? 11.47400 -46.38979 -19.95718 1.000 107.81096 460 ARG A CA 1
ATOM 2510 C C . ARG A 1 427 ? 10.16896 -47.08958 -19.60399 1.000 108.27490 460 ARG A C 1
ATOM 2511 O O . ARG A 1 427 ? 10.17326 -48.31414 -19.43890 1.000 115.69977 460 ARG A O 1
ATOM 2519 N N . HIS A 1 428 ? 9.05662 -46.35939 -19.50736 1.000 111.37961 461 HIS A N 1
ATOM 2520 C CA . HIS A 1 428 ? 7.84257 -46.90686 -18.91386 1.000 109.13195 461 HIS A CA 1
ATOM 2521 C C . HIS A 1 428 ? 6.79287 -47.37056 -19.91546 1.000 104.18499 461 HIS A C 1
ATOM 2522 O O . HIS A 1 428 ? 6.02744 -48.28118 -19.58544 1.000 109.89295 461 HIS A O 1
ATOM 2529 N N . PHE A 1 429 ? 6.70301 -46.79357 -21.12010 1.000 101.13168 462 PHE A N 1
ATOM 2530 C CA . PHE A 1 429 ? 5.71816 -47.36881 -22.03134 1.000 103.95154 462 PHE A CA 1
ATOM 2531 C C . PHE A 1 429 ? 6.17014 -48.69586 -22.62441 1.000 111.39976 462 PHE A C 1
ATOM 2532 O O . PHE A 1 429 ? 5.34831 -49.39171 -23.23098 1.000 113.83864 462 PHE A O 1
ATOM 2540 N N . ARG A 1 430 ? 7.44149 -49.06350 -22.47160 1.000 118.61305 463 ARG A N 1
ATOM 2541 C CA . ARG A 1 430 ? 7.84439 -50.43735 -22.73643 1.000 120.21566 463 ARG A CA 1
ATOM 2542 C C . ARG A 1 430 ? 7.06332 -51.34651 -21.79774 1.000 120.99960 463 ARG A C 1
ATOM 2543 O O . ARG A 1 430 ? 7.24755 -51.28627 -20.57682 1.000 121.64574 463 ARG A O 1
ATOM 2545 N N . ASP A 1 431 ? 6.17644 -52.17099 -22.36493 1.000 123.87565 464 ASP A N 1
ATOM 2546 C CA . ASP A 1 431 ? 5.21576 -52.98038 -21.60532 1.000 129.08367 464 ASP A CA 1
ATOM 2547 C C . ASP A 1 431 ? 4.21203 -52.08541 -20.86947 1.000 122.78074 464 ASP A C 1
ATOM 2548 O O . ASP A 1 431 ? 4.03514 -52.17882 -19.65364 1.000 120.73703 464 ASP A O 1
ATOM 2553 N N . GLN A 1 432 ? 3.55441 -51.21080 -21.63040 1.000 113.68660 465 GLN A N 1
ATOM 2554 C CA . GLN A 1 432 ? 2.50299 -50.33558 -21.12705 1.000 104.58091 465 GLN A CA 1
ATOM 2555 C C . GLN A 1 432 ? 1.68016 -49.85610 -22.31581 1.000 99.26299 465 GLN A C 1
ATOM 2556 O O . GLN A 1 432 ? 2.20783 -49.68207 -23.41743 1.000 102.36744 465 GLN A O 1
ATOM 2562 N N . ARG A 1 433 ? 0.38515 -49.65166 -22.08431 1.000 81.27063 466 ARG A N 1
ATOM 2563 C CA . ARG A 1 433 ? -0.56352 -49.32617 -23.13882 1.000 80.19694 466 ARG A CA 1
ATOM 2564 C C . ARG A 1 433 ? -0.95179 -47.85415 -23.07972 1.000 80.51793 466 ARG A C 1
ATOM 2565 O O . ARG A 1 433 ? -1.03517 -47.26038 -22.00205 1.000 76.14822 466 ARG A O 1
ATOM 2567 N N . MET A 1 434 ? -1.20332 -47.27434 -24.25224 1.000 78.12575 467 MET A N 1
ATOM 2568 C CA . MET A 1 434 ? -1.52288 -45.85682 -24.33772 1.000 70.95048 467 MET A CA 1
ATOM 2569 C C . MET A 1 434 ? -2.91789 -45.57080 -23.78267 1.000 79.31130 467 MET A C 1
ATOM 2570 O O . MET A 1 434 ? -3.78230 -46.44831 -23.70223 1.000 89.29303 467 MET A O 1
ATOM 2575 N N . LEU A 1 435 ? -3.12692 -44.30759 -23.40188 1.000 75.22664 468 LEU A N 1
ATOM 2576 C CA . LEU A 1 435 ? -4.36857 -43.91027 -22.74348 1.000 69.73415 468 LEU A CA 1
ATOM 2577 C C . LEU A 1 435 ? -5.56293 -44.04123 -23.68016 1.000 77.72524 468 LEU A C 1
ATOM 2578 O O . LEU A 1 435 ? -6.52626 -44.75757 -23.38416 1.000 92.08413 468 LEU A O 1
ATOM 2583 N N . THR A 1 436 ? -5.52912 -43.33759 -24.80765 1.000 78.15384 469 THR A N 1
ATOM 2584 C CA . THR A 1 436 ? -6.62787 -43.33628 -25.76484 1.000 70.55366 469 THR A CA 1
ATOM 2585 C C . THR A 1 436 ? -6.12929 -43.91190 -27.08129 1.000 76.29921 469 THR A C 1
ATOM 2586 O O . THR A 1 436 ? -5.14579 -43.42052 -27.64542 1.000 81.05963 469 THR A O 1
ATOM 2590 N N . THR A 1 437 ? -6.80693 -44.94967 -27.56261 1.000 73.10257 470 THR A N 1
ATOM 2591 C CA . THR A 1 437 ? -6.47221 -45.60885 -28.80730 1.000 77.60663 470 THR A CA 1
ATOM 2592 C C . THR A 1 437 ? -7.73847 -45.81605 -29.62130 1.000 81.11855 470 THR A C 1
ATOM 2593 O O . THR A 1 437 ? -8.76769 -46.21910 -29.06977 1.000 94.32885 470 THR A O 1
ATOM 2597 N N . PRO A 1 438 ? -7.70680 -45.51584 -30.91671 1.000 78.79760 471 PRO A N 1
ATOM 2598 C CA . PRO A 1 438 ? -8.87907 -45.78913 -31.75407 1.000 86.06465 471 PRO A CA 1
ATOM 2599 C C . PRO A 1 438 ? -9.21551 -47.27221 -31.73958 1.000 97.69369 471 PRO A C 1
ATOM 2600 O O . PRO A 1 438 ? -8.35442 -48.12206 -31.97881 1.000 100.41442 471 PRO A O 1
ATOM 2604 N N . SER A 1 439 ? -10.47733 -47.58150 -31.42613 1.000 92.25652 472 SER A N 1
ATOM 2605 C CA . SER A 1 439 ? -10.93024 -48.96558 -31.50857 1.000 93.61809 472 SER A CA 1
ATOM 2606 C C . SER A 1 439 ? -10.77860 -49.50310 -32.92320 1.000 96.77712 472 SER A C 1
ATOM 2607 O O . SER A 1 439 ? -10.48837 -50.69022 -33.11403 1.000 89.96632 472 SER A O 1
ATOM 2610 N N . ASP A 1 440 ? -10.95940 -48.63794 -33.92307 1.000 94.53877 473 ASP A N 1
ATOM 2611 C CA . ASP A 1 440 ? -10.67529 -49.01015 -35.30393 1.000 95.70153 473 ASP A CA 1
ATOM 2612 C C . ASP A 1 440 ? -9.21089 -49.37496 -35.49139 1.000 98.52892 473 ASP A C 1
ATOM 2613 O O . ASP A 1 440 ? -8.89086 -50.27565 -36.27478 1.000 102.92997 473 ASP A O 1
ATOM 2618 N N . GLY A 1 441 ? -8.31285 -48.69399 -34.78019 1.000 100.00511 474 GLY A N 1
ATOM 2619 C CA . GLY A 1 441 ? -6.89529 -48.87301 -35.00731 1.000 94.98795 474 GLY A CA 1
ATOM 2620 C C . GLY A 1 441 ? -6.48013 -48.16564 -36.28809 1.000 96.49289 474 GLY A C 1
ATOM 2621 O O . GLY A 1 441 ? -7.17957 -47.29383 -36.81196 1.000 99.18205 474 GLY A O 1
ATOM 2622 N N . LEU A 1 442 ? -5.31168 -48.55555 -36.79652 1.000 97.39309 475 LEU A N 1
ATOM 2623 C CA . LEU A 1 442 ? -4.84345 -48.08827 -38.10246 1.000 93.84424 475 LEU A CA 1
ATOM 2624 C C . LEU A 1 442 ? -5.57977 -48.86905 -39.19143 1.000 103.78318 475 LEU A C 1
ATOM 2625 O O . LEU A 1 442 ? -5.00560 -49.66121 -39.93972 1.000 103.47379 475 LEU A O 1
ATOM 2630 N N . ASP A 1 443 ? -6.89372 -48.63872 -39.25772 1.000 109.55400 476 ASP A N 1
ATOM 2631 C CA . ASP A 1 443 ? -7.74541 -49.45040 -40.12270 1.000 111.24403 476 ASP A CA 1
ATOM 2632 C C . ASP A 1 443 ? -7.48366 -49.17703 -41.60077 1.000 111.55138 476 ASP A C 1
ATOM 2633 O O . ASP A 1 443 ? -7.64310 -50.07872 -42.43091 1.000 115.40538 476 ASP A O 1
ATOM 2638 N N . ARG A 1 444 ? -7.05445 -47.96665 -41.94997 1.000 105.23083 477 ARG A N 1
ATOM 2639 C CA . ARG A 1 444 ? -6.79935 -47.63898 -43.34953 1.000 98.71410 477 ARG A CA 1
ATOM 2640 C C . ARG A 1 444 ? -5.72315 -46.56501 -43.41332 1.000 91.83675 477 ARG A C 1
ATOM 2641 O O . ARG A 1 444 ? -5.94621 -45.43821 -42.96136 1.000 95.77501 477 ARG A O 1
ATOM 2649 N N . TRP A 1 445 ? -4.56580 -46.90847 -43.97804 1.000 93.99348 478 TRP A N 1
ATOM 2650 C CA . TRP A 1 445 ? -3.50757 -45.93611 -44.22469 1.000 90.73185 478 TRP A CA 1
ATOM 2651 C C . TRP A 1 445 ? -2.67670 -46.42025 -45.40668 1.000 83.98348 478 TRP A C 1
ATOM 2652 O O . TRP A 1 445 ? -2.89054 -47.51451 -45.93717 1.000 88.88639 478 TRP A O 1
ATOM 2663 N N . ALA A 1 446 ? -1.73121 -45.58557 -45.82974 1.000 83.68457 479 ALA A N 1
ATOM 2664 C CA . ALA A 1 446 ? -0.90670 -45.87976 -46.99191 1.000 94.23066 479 ALA A CA 1
ATOM 2665 C C . ALA A 1 446 ? 0.54951 -45.57546 -46.67512 1.000 93.23580 479 ALA A C 1
ATOM 2666 O O . ALA A 1 446 ? 0.86197 -44.79476 -45.77233 1.000 86.86223 479 ALA A O 1
ATOM 2668 N N . VAL A 1 447 ? 1.44309 -46.20630 -47.43338 1.000 91.81765 480 VAL A N 1
ATOM 2669 C CA . VAL A 1 447 ? 2.87740 -45.98190 -47.31439 1.000 91.49581 480 VAL A CA 1
ATOM 2670 C C . VAL A 1 447 ? 3.43960 -45.78193 -48.71326 1.000 94.70082 480 VAL A C 1
ATOM 2671 O O . VAL A 1 447 ? 3.32776 -46.67518 -49.56416 1.000 102.53087 480 VAL A O 1
ATOM 2675 N N . ILE A 1 448 ? 4.04601 -44.61813 -48.94339 1.000 97.72783 481 ILE A N 1
ATOM 2676 C CA . ILE A 1 448 ? 4.63245 -44.24643 -50.22566 1.000 103.93251 481 ILE A CA 1
ATOM 2677 C C . ILE A 1 448 ? 6.14748 -44.29421 -50.08964 1.000 110.41225 481 ILE A C 1
ATOM 2678 O O . ILE A 1 448 ? 6.71633 -43.67425 -49.18244 1.000 109.34827 481 ILE A O 1
ATOM 2683 N N . ALA A 1 449 ? 6.79750 -45.02267 -50.99148 1.000 113.83437 482 ALA A N 1
ATOM 2684 C CA . ALA A 1 449 ? 8.24002 -45.21502 -50.93136 1.000 111.78477 482 ALA A CA 1
ATOM 2685 C C . ALA A 1 449 ? 8.73874 -45.56195 -52.32640 1.000 113.61635 482 ALA A C 1
ATOM 2686 O O . ALA A 1 449 ? 7.96379 -46.03736 -53.16301 1.000 116.87284 482 ALA A O 1
ATOM 2688 N N . PRO A 1 450 ? 10.01749 -45.32904 -52.61294 1.000 110.48507 483 PRO A N 1
ATOM 2689 C CA . PRO A 1 450 ? 10.56411 -45.72902 -53.91144 1.000 117.18061 483 PRO A CA 1
ATOM 2690 C C . PRO A 1 450 ? 10.98788 -47.19095 -53.91484 1.000 121.41075 483 PRO A C 1
ATOM 2691 O O . PRO A 1 450 ? 11.18811 -47.81609 -52.87201 1.000 120.13632 483 PRO A O 1
ATOM 2695 N N . GLN A 1 451 ? 11.12342 -47.72941 -55.13055 1.000 123.11015 484 GLN A N 1
ATOM 2696 C CA . GLN A 1 451 ? 11.41059 -49.15245 -55.29121 1.000 119.07028 484 GLN A CA 1
ATOM 2697 C C . GLN A 1 451 ? 12.76095 -49.53366 -54.69707 1.000 113.67870 484 GLN A C 1
ATOM 2698 O O . GLN A 1 451 ? 12.94601 -50.67503 -54.25890 1.000 100.86907 484 GLN A O 1
ATOM 2704 N N . ARG A 1 452 ? 13.70601 -48.59352 -54.65249 1.000 112.85906 485 ARG A N 1
ATOM 2705 C CA . ARG A 1 452 ? 15.05236 -48.92066 -54.19689 1.000 108.50106 485 ARG A CA 1
ATOM 2706 C C . ARG A 1 452 ? 15.09522 -49.26321 -52.71153 1.000 116.03710 485 ARG A C 1
ATOM 2707 O O . ARG A 1 452 ? 15.95731 -50.03971 -52.28508 1.000 119.00456 485 ARG A O 1
ATOM 2709 N N . ASN A 1 453 ? 14.17878 -48.71462 -51.91291 1.000 114.85090 486 ASN A N 1
ATOM 2710 C CA . ASN A 1 453 ? 14.26977 -48.77831 -50.45812 1.000 114.98725 486 ASN A CA 1
ATOM 2711 C C . ASN A 1 453 ? 13.20663 -49.68313 -49.83630 1.000 107.74387 486 ASN A C 1
ATOM 2712 O O . ASN A 1 453 ? 12.79249 -49.47058 -48.69158 1.000 104.02492 486 ASN A O 1
ATOM 2717 N N . SER A 1 454 ? 12.77376 -50.71079 -50.57133 1.000 104.78842 487 SER A N 1
ATOM 2718 C CA . SER A 1 454 ? 11.74992 -51.61468 -50.05576 1.000 104.92610 487 SER A CA 1
ATOM 2719 C C . SER A 1 454 ? 12.24085 -52.40180 -48.84618 1.000 99.22227 487 SER A C 1
ATOM 2720 O O . SER A 1 454 ? 11.45419 -52.69432 -47.94045 1.000 99.64796 487 SER A O 1
ATOM 2723 N N . HIS A 1 455 ? 13.53011 -52.74214 -48.80735 1.000 107.41173 488 HIS A N 1
ATOM 2724 C CA . HIS A 1 455 ? 14.07245 -53.50458 -47.68570 1.000 106.73440 488 HIS A CA 1
ATOM 2725 C C . HIS A 1 455 ? 13.98934 -52.70769 -46.38655 1.000 104.52323 488 HIS A C 1
ATOM 2726 O O . HIS A 1 455 ? 13.45916 -53.18846 -45.37293 1.000 99.79108 488 HIS A O 1
ATOM 2733 N N . GLU A 1 456 ? 14.51402 -51.47986 -46.39961 1.000 105.43068 489 GLU A N 1
ATOM 2734 C CA . GLU A 1 456 ? 14.43345 -50.62977 -45.21820 1.000 100.27733 489 GLU A CA 1
ATOM 2735 C C . GLU A 1 456 ? 12.99147 -50.27441 -44.88505 1.000 98.91244 489 GLU A C 1
ATOM 2736 O O . GLU A 1 456 ? 12.64636 -50.12796 -43.70583 1.000 98.58476 489 GLU A O 1
ATOM 2742 N N . LEU A 1 457 ? 12.13248 -50.14041 -45.90045 1.000 101.55803 490 LEU A N 1
ATOM 2743 C CA . LEU A 1 457 ? 10.72073 -49.89706 -45.62393 1.000 92.47536 490 LEU A CA 1
ATOM 2744 C C . LEU A 1 457 ? 10.09452 -51.06975 -44.87953 1.000 91.81175 490 LEU A C 1
ATOM 2745 O O . LEU A 1 457 ? 9.31751 -50.87236 -43.93915 1.000 89.71535 490 LEU A O 1
ATOM 2750 N N . ARG A 1 458 ? 10.41726 -52.29923 -45.28844 1.000 99.76786 491 ARG A N 1
ATOM 2751 C CA . ARG A 1 458 ? 9.88130 -53.47074 -44.60245 1.000 94.17339 491 ARG A CA 1
ATOM 2752 C C . ARG A 1 458 ? 10.40416 -53.55545 -43.17483 1.000 89.70981 491 ARG A C 1
ATOM 2753 O O . ARG A 1 458 ? 9.65874 -53.91512 -42.25467 1.000 84.68242 491 ARG A O 1
ATOM 2755 N N . THR A 1 459 ? 11.68146 -53.22257 -42.97096 1.000 87.30731 492 THR A N 1
ATOM 2756 C CA . THR A 1 459 ? 12.22395 -53.18570 -41.61358 1.000 88.05723 492 THR A CA 1
ATOM 2757 C C . THR A 1 459 ? 11.46569 -52.17993 -40.74960 1.000 94.97445 492 THR A C 1
ATOM 2758 O O . THR A 1 459 ? 11.04103 -52.49270 -39.62538 1.000 95.72055 492 THR A O 1
ATOM 2762 N N . LEU A 1 460 ? 11.28747 -50.96087 -41.26894 1.000 93.25757 493 LEU A N 1
ATOM 2763 C CA . LEU A 1 460 ? 10.55253 -49.92911 -40.54505 1.000 80.29953 493 LEU A CA 1
ATOM 2764 C C . LEU A 1 460 ? 9.12958 -50.37383 -40.23278 1.000 87.39063 493 LEU A C 1
ATOM 2765 O O . LEU A 1 460 ? 8.63005 -50.14681 -39.12552 1.000 93.15601 493 LEU A O 1
ATOM 2770 N N . LEU A 1 461 ? 8.46222 -51.01432 -41.19487 1.000 85.31414 494 LEU A N 1
ATOM 2771 C CA . LEU A 1 461 ? 7.07420 -51.41487 -40.99026 1.000 87.07285 494 LEU A CA 1
ATOM 2772 C C . LEU A 1 461 ? 6.96077 -52.53037 -39.95862 1.000 92.53366 494 LEU A C 1
ATOM 2773 O O . LEU A 1 461 ? 6.01899 -52.54363 -39.15815 1.000 93.70213 494 LEU A O 1
ATOM 2778 N N . ASP A 1 462 ? 7.89964 -53.48042 -39.96576 1.000 86.35912 495 ASP A N 1
ATOM 2779 C CA . ASP A 1 462 ? 7.90915 -54.51178 -38.93169 1.000 88.31746 495 ASP A CA 1
ATOM 2780 C C . ASP A 1 462 ? 8.09557 -53.89391 -37.55113 1.000 87.88473 495 ASP A C 1
ATOM 2781 O O . ASP A 1 462 ? 7.38588 -54.24235 -36.59332 1.000 85.57686 495 ASP A O 1
ATOM 2786 N N . SER A 1 463 ? 9.05640 -52.97207 -37.43080 1.000 81.27584 496 SER A N 1
ATOM 2787 C CA . SER A 1 463 ? 9.26380 -52.29675 -36.15382 1.000 83.12337 496 SER A CA 1
ATOM 2788 C C . SER A 1 463 ? 8.01154 -51.54270 -35.72116 1.000 84.85384 496 SER A C 1
ATOM 2789 O O . SER A 1 463 ? 7.65240 -51.54563 -34.53719 1.000 84.06645 496 SER A O 1
ATOM 2792 N N . LEU A 1 464 ? 7.32820 -50.90237 -36.67292 1.000 82.07919 497 LEU A N 1
ATOM 2793 C CA . LEU A 1 464 ? 6.11198 -50.16013 -36.35750 1.000 85.95218 497 LEU A CA 1
ATOM 2794 C C . LEU A 1 464 ? 5.01238 -51.08701 -35.85999 1.000 85.08395 497 LEU A C 1
ATOM 2795 O O . LEU A 1 464 ? 4.35226 -50.79838 -34.85606 1.000 77.72259 497 LEU A O 1
ATOM 2800 N N . TYR A 1 465 ? 4.78098 -52.19412 -36.57079 1.000 83.24366 498 TYR A N 1
ATOM 2801 C CA . TYR A 1 465 ? 3.79340 -53.17136 -36.12355 1.000 85.01813 498 TYR A CA 1
ATOM 2802 C C . TYR A 1 465 ? 4.07794 -53.60435 -34.69336 1.000 81.84867 498 TYR A C 1
ATOM 2803 O O . TYR A 1 465 ? 3.20745 -53.51626 -33.81688 1.000 73.76329 498 TYR A O 1
ATOM 2812 N N . ARG A 1 466 ? 5.31001 -54.05860 -34.43977 1.000 80.33958 499 ARG A N 1
ATOM 2813 C CA . ARG A 1 466 ? 5.65870 -54.56233 -33.11406 1.000 80.80330 499 ARG A CA 1
ATOM 2814 C C . ARG A 1 466 ? 5.45072 -53.49711 -32.04328 1.000 79.14260 499 ARG A C 1
ATOM 2815 O O . ARG A 1 466 ? 4.79862 -53.74615 -31.02038 1.000 72.60239 499 ARG A O 1
ATOM 2817 N N . ALA A 1 467 ? 5.97933 -52.29170 -32.27345 1.000 83.55877 500 ALA A N 1
ATOM 2818 C CA . ALA A 1 467 ? 5.94196 -51.25449 -31.24849 1.000 81.46471 500 ALA A CA 1
ATOM 2819 C C . ALA A 1 467 ? 4.51892 -50.77698 -30.98873 1.000 80.03441 500 ALA A C 1
ATOM 2820 O O . ALA A 1 467 ? 4.09780 -50.65827 -29.83242 1.000 79.06238 500 ALA A O 1
ATOM 2822 N N . ALA A 1 468 ? 3.75963 -50.49527 -32.05137 1.000 78.67831 501 ALA A N 1
ATOM 2823 C CA . ALA A 1 468 ? 2.39635 -50.01310 -31.87273 1.000 85.27269 501 ALA A CA 1
ATOM 2824 C C . ALA A 1 468 ? 1.49987 -51.07223 -31.24827 1.000 86.47588 501 ALA A C 1
ATOM 2825 O O . ALA A 1 468 ? 0.58515 -50.73077 -30.49003 1.000 85.60251 501 ALA A O 1
ATOM 2827 N N . SER A 1 469 ? 1.73772 -52.35546 -31.54290 1.000 86.92646 502 SER A N 1
ATOM 2828 C CA . SER A 1 469 ? 0.99783 -53.40165 -30.84647 1.000 84.44242 502 SER A CA 1
ATOM 2829 C C . SER A 1 469 ? 1.36668 -53.43486 -29.36994 1.000 80.70475 502 SER A C 1
ATOM 2830 O O . SER A 1 469 ? 0.49133 -53.57809 -28.50829 1.000 84.44215 502 SER A O 1
ATOM 2833 N N . GLY A 1 470 ? 2.65722 -53.29273 -29.05800 1.000 80.61209 503 GLY A N 1
ATOM 2834 C CA . GLY A 1 470 ? 3.07288 -53.18154 -27.67099 1.000 82.94254 503 GLY A CA 1
ATOM 2835 C C . GLY A 1 470 ? 2.51210 -51.96717 -26.95995 1.000 87.92509 503 GLY A C 1
ATOM 2836 O O . GLY A 1 470 ? 2.41638 -51.96793 -25.72761 1.000 88.62929 503 GLY A O 1
ATOM 2837 N N . MET A 1 471 ? 2.14395 -50.92819 -27.70688 1.000 89.53829 504 MET A N 1
ATOM 2838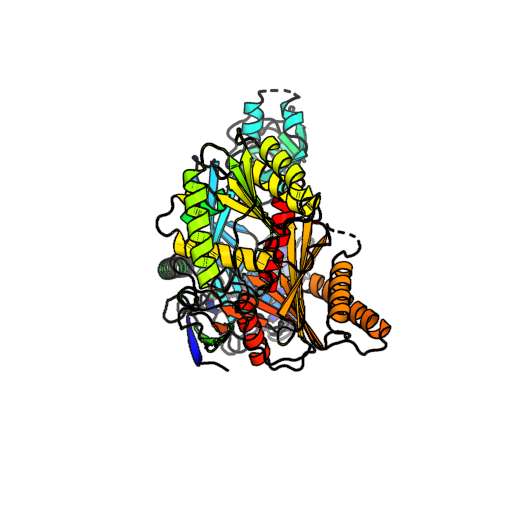 C CA . MET A 1 471 ? 1.55461 -49.72635 -27.13231 1.000 83.96821 504 MET A CA 1
ATOM 2839 C C . MET A 1 471 ? 0.03671 -49.79364 -27.02560 1.000 83.45751 504 MET A C 1
ATOM 2840 O O . MET A 1 471 ? -0.56340 -48.91827 -26.39178 1.000 79.12421 504 MET A O 1
ATOM 2845 N N . GLY A 1 472 ? -0.59418 -50.79949 -27.62171 1.000 91.71515 505 GLY A N 1
ATOM 2846 C CA . GLY A 1 472 ? -2.03750 -50.87492 -27.67785 1.000 84.95980 505 GLY A CA 1
ATOM 2847 C C . GLY A 1 472 ? -2.65432 -50.35911 -28.95772 1.000 77.66009 505 GLY A C 1
ATOM 2848 O O . GLY A 1 472 ? -3.88541 -50.29648 -29.04876 1.000 85.27615 505 GLY A O 1
ATOM 2849 N N . LEU A 1 473 ? -1.84249 -49.99802 -29.94808 1.000 77.28190 506 LEU A N 1
ATOM 2850 C CA . LEU A 1 473 ? -2.31714 -49.43197 -31.20552 1.000 82.86370 506 LEU A CA 1
ATOM 2851 C C . LEU A 1 473 ? -2.40178 -50.54085 -32.24733 1.000 85.50272 506 LEU A C 1
ATOM 2852 O O . LEU A 1 473 ? -1.37497 -51.00507 -32.75417 1.000 83.81196 506 LEU A O 1
ATOM 2857 N N . ARG A 1 474 ? -3.62402 -50.95516 -32.57170 1.000 88.94896 507 ARG A N 1
ATOM 2858 C CA . ARG A 1 474 ? -3.83947 -51.99185 -33.57568 1.000 93.63279 507 ARG A CA 1
ATOM 2859 C C . ARG A 1 474 ? -3.50369 -51.43830 -34.95449 1.000 89.37409 507 ARG A C 1
ATOM 2860 O O . ARG A 1 474 ? -4.22482 -50.58651 -35.48290 1.000 91.42842 507 ARG A O 1
ATOM 2862 N N . ILE A 1 475 ? -2.40828 -51.91402 -35.53877 1.000 98.62692 508 ILE A N 1
ATOM 2863 C CA . ILE A 1 475 ? -1.98639 -51.51417 -36.87524 1.000 98.91114 508 ILE A CA 1
ATOM 2864 C C . ILE A 1 475 ? -2.15899 -52.70051 -37.80986 1.000 102.04669 508 ILE A C 1
ATOM 2865 O O . ILE A 1 475 ? -1.73164 -53.81783 -37.49362 1.000 106.55561 508 ILE A O 1
ATOM 2870 N N . ARG A 1 476 ? -2.78763 -52.45809 -38.95219 1.000 97.18396 509 ARG A N 1
ATOM 2871 C CA . ARG A 1 476 ? -2.92586 -53.43934 -40.01429 1.000 97.23190 509 ARG A CA 1
ATOM 2872 C C . ARG A 1 476 ? -2.03608 -53.02797 -41.18582 1.000 91.46701 509 ARG A C 1
ATOM 2873 O O . ARG A 1 476 ? -1.35311 -52.00069 -41.14587 1.000 88.40450 509 ARG A O 1
ATOM 2881 N N . SER A 1 477 ? -2.03381 -53.84490 -42.22905 1.000 105.38284 510 SER A N 1
ATOM 2882 C CA . SER A 1 477 ? -1.10618 -53.62461 -43.33486 1.000 101.71127 510 SER A CA 1
ATOM 2883 C C . SER A 1 477 ? -1.55710 -52.43549 -44.17846 1.000 95.82074 510 SER A C 1
ATOM 2884 O O . SER A 1 477 ? -2.71497 -52.38897 -44.60546 1.000 96.11463 510 SER A O 1
ATOM 2887 N N . PRO A 1 478 ? -0.68054 -51.47349 -44.44297 1.000 94.87066 511 PRO A N 1
ATOM 2888 C CA . PRO A 1 478 ? -1.06328 -50.27884 -45.20021 1.000 103.23284 511 PRO A CA 1
ATOM 2889 C C . PRO A 1 478 ? -1.13732 -50.57145 -46.69548 1.000 104.26613 511 PRO A C 1
ATOM 2890 O O . PRO A 1 478 ? -0.90600 -51.68961 -47.15263 1.000 96.21131 511 PRO A O 1
ATOM 2894 N N . GLN A 1 479 ? -1.46360 -49.52948 -47.45925 1.000 107.39560 512 GLN A N 1
ATOM 2895 C CA . GLN A 1 479 ? -1.49573 -49.61934 -48.91202 1.000 106.65655 512 GLN A CA 1
ATOM 2896 C C . GLN A 1 479 ? -0.10562 -49.36005 -49.47602 1.000 110.54820 512 GLN A C 1
ATOM 2897 O O . GLN A 1 479 ? 0.50401 -48.32212 -49.19743 1.000 108.13876 512 GLN A O 1
ATOM 2903 N N . GLU A 1 480 ? 0.38058 -50.30542 -50.27221 1.000 115.95500 513 GLU A N 1
ATOM 2904 C CA . GLU A 1 480 ? 1.68999 -50.19734 -50.90064 1.000 114.30332 513 GLU A CA 1
ATOM 2905 C C . GLU A 1 480 ? 1.63948 -49.17371 -52.03182 1.000 108.12122 513 GLU A C 1
ATOM 2906 O O . GLU A 1 480 ? 0.84243 -49.31473 -52.96547 1.000 115.48669 513 GLU A O 1
ATOM 2912 N N . PHE A 1 481 ? 2.48489 -48.14098 -51.95581 1.000 102.20220 514 PHE A N 1
ATOM 2913 C CA . PHE A 1 481 ? 2.58958 -47.12153 -53.00077 1.000 112.45860 514 PHE A CA 1
ATOM 2914 C C . PHE A 1 481 ? 4.06830 -46.98688 -53.35236 1.000 118.06252 514 PHE A C 1
ATOM 2915 O O . PHE A 1 481 ? 4.78223 -46.14409 -52.79886 1.000 114.56621 514 PHE A O 1
ATOM 2923 N N . ILE A 1 482 ? 4.52311 -47.82555 -54.27655 1.000 121.79999 515 ILE A N 1
ATOM 2924 C CA . ILE A 1 482 ? 5.91947 -47.86825 -54.68657 1.000 120.53994 515 ILE A CA 1
ATOM 2925 C C . ILE A 1 482 ? 6.07820 -47.02106 -55.93964 1.000 129.66244 515 ILE A C 1
ATOM 2926 O O . ILE A 1 482 ? 5.48256 -47.31612 -56.98303 1.000 134.66733 515 ILE A O 1
ATOM 2931 N N . ILE A 1 483 ? 6.87460 -45.96680 -55.82944 1.000 124.65969 516 ILE A N 1
ATOM 2932 C CA . ILE A 1 483 ? 7.20487 -45.12182 -56.95469 1.000 125.46351 516 ILE A CA 1
ATOM 2933 C C . ILE A 1 483 ? 8.57819 -45.52002 -57.48196 1.000 130.97390 516 ILE A C 1
ATOM 2934 O O . ILE A 1 483 ? 9.28267 -46.33825 -56.89533 1.000 128.14024 516 ILE A O 1
ATOM 2939 N N . TYR A 1 484 ? 8.96544 -44.93205 -58.61286 1.000 132.34930 517 TYR A N 1
ATOM 2940 C CA . TYR A 1 484 ? 10.22449 -45.25496 -59.27488 1.000 127.62360 517 TYR A CA 1
ATOM 2941 C C . TYR A 1 484 ? 11.32435 -44.26005 -58.91917 1.000 122.53232 517 TYR A C 1
ATOM 2942 O O . TYR A 1 484 ? 12.37265 -44.64883 -58.39557 1.000 122.48348 517 TYR A O 1
ATOM 2951 N N . ASP A 1 485 ? 11.10189 -42.97851 -59.19058 1.000 118.70227 518 ASP A N 1
ATOM 2952 C CA . ASP A 1 485 ? 12.07267 -41.94666 -58.86314 1.000 118.79191 518 ASP A CA 1
ATOM 2953 C C . ASP A 1 485 ? 11.79521 -41.37480 -57.47890 1.000 120.13975 518 ASP A C 1
ATOM 2954 O O . ASP A 1 485 ? 10.66232 -41.39594 -56.99131 1.000 122.93276 518 ASP A O 1
ATOM 2956 N N . ASP A 1 486 ? 12.84981 -40.86454 -56.84349 1.000 122.74029 519 ASP A N 1
ATOM 2957 C CA . ASP A 1 486 ? 12.73285 -40.19120 -55.55809 1.000 121.96459 519 ASP A CA 1
ATOM 2958 C C . ASP A 1 486 ? 12.41462 -38.70715 -55.70647 1.000 120.17282 519 ASP A C 1
ATOM 2959 O O . ASP A 1 486 ? 12.58254 -37.94475 -54.74751 1.000 114.83708 519 ASP A O 1
ATOM 2964 N N . ARG A 1 487 ? 11.95991 -38.28799 -56.88475 1.000 122.16039 520 ARG A N 1
ATOM 2965 C CA . ARG A 1 487 ? 11.66019 -36.89127 -57.14911 1.000 120.11375 520 ARG A CA 1
ATOM 2966 C C . ARG A 1 487 ? 10.46378 -36.43169 -56.31570 1.000 123.78877 520 ARG A C 1
ATOM 2967 O O . ARG A 1 487 ? 9.73276 -37.23124 -55.72410 1.000 126.41992 520 ARG A O 1
ATOM 2975 N N . THR A 1 488 ? 10.26961 -35.11138 -56.27687 1.000 124.09895 521 THR A N 1
ATOM 2976 C CA . THR A 1 488 ? 9.16841 -34.54250 -55.50468 1.000 115.94258 521 THR A CA 1
ATOM 2977 C C . THR A 1 488 ? 7.82971 -34.76261 -56.20103 1.000 112.25615 521 THR A C 1
ATOM 2978 O O . THR A 1 488 ? 6.83547 -35.12742 -55.55576 1.000 115.11513 521 THR A O 1
ATOM 2982 N N . GLY A 1 489 ? 7.78714 -34.54463 -57.51801 1.000 117.72167 522 GLY A N 1
ATOM 2983 C CA . GLY A 1 489 ? 6.54956 -34.72735 -58.25513 1.000 123.34780 522 GLY A CA 1
ATOM 2984 C C . GLY A 1 489 ? 6.00919 -36.14002 -58.17536 1.000 118.04716 522 GLY A C 1
ATOM 2985 O O . GLY A 1 489 ? 4.79306 -36.34230 -58.17232 1.000 111.28831 522 GLY A O 1
ATOM 2986 N N . THR A 1 490 ? 6.89696 -37.13400 -58.09970 1.000 114.90628 523 THR A N 1
ATOM 2987 C CA . THR A 1 490 ? 6.44306 -38.51418 -57.96485 1.000 119.45925 523 THR A CA 1
ATOM 2988 C C . THR A 1 490 ? 5.72297 -38.72869 -56.63799 1.000 118.71175 523 THR A C 1
ATOM 2989 O O . THR A 1 490 ? 4.65748 -39.35723 -56.59525 1.000 120.96301 523 THR A O 1
ATOM 2993 N N . TYR A 1 491 ? 6.28588 -38.20558 -55.54379 1.000 114.41406 524 TYR A N 1
ATOM 2994 C CA . TYR A 1 491 ? 5.60827 -38.28398 -54.25278 1.000 109.21149 524 TYR A CA 1
ATOM 2995 C C . TYR A 1 491 ? 4.26797 -37.56145 -54.28750 1.000 109.16249 524 TYR A C 1
ATOM 2996 O O . TYR A 1 491 ? 3.26932 -38.06439 -53.75746 1.000 107.16604 524 TYR A O 1
ATOM 3005 N N . VAL A 1 492 ? 4.22783 -36.37481 -54.89979 1.000 108.30857 525 VAL A N 1
ATOM 3006 C CA . VAL A 1 492 ? 2.98141 -35.61175 -54.94782 1.000 111.24704 525 VAL A CA 1
ATOM 3007 C C . VAL A 1 492 ? 1.91416 -36.37528 -55.72364 1.000 112.72709 525 VAL A C 1
ATOM 3008 O O . VAL A 1 492 ? 0.75025 -36.45089 -55.30416 1.000 106.72400 525 VAL A O 1
ATOM 3012 N N . ARG A 1 493 ? 2.29333 -36.95284 -56.86642 1.000 115.55815 526 ARG A N 1
ATOM 3013 C CA . ARG A 1 493 ? 1.34359 -37.71201 -57.67162 1.000 111.54320 526 ARG A CA 1
ATOM 3014 C C . ARG A 1 493 ? 0.86605 -38.95620 -56.93583 1.000 109.07508 526 ARG A C 1
ATOM 3015 O O . ARG A 1 493 ? -0.32084 -39.29999 -56.99505 1.000 115.11581 526 ARG A O 1
ATOM 3017 N N . ALA A 1 494 ? 1.77378 -39.64526 -56.23809 1.000 108.65924 527 ALA A N 1
ATOM 3018 C CA . ALA A 1 494 ? 1.36709 -40.80522 -55.45306 1.000 113.68576 527 ALA A CA 1
ATOM 3019 C C . ALA A 1 494 ? 0.37772 -40.40996 -54.36486 1.000 113.31629 527 ALA A C 1
ATOM 3020 O O . ALA A 1 494 ? -0.61863 -41.10643 -54.14100 1.000 109.46195 527 ALA A O 1
ATOM 3022 N N . MET A 1 495 ? 0.62424 -39.28220 -53.69199 1.000 110.73108 528 MET A N 1
ATOM 3023 C CA . MET A 1 495 ? -0.29979 -38.81465 -52.66176 1.000 106.30973 528 MET A CA 1
ATOM 3024 C C . MET A 1 495 ? -1.66842 -38.49883 -53.25115 1.000 109.65053 528 MET A C 1
ATOM 3025 O O . MET A 1 495 ? -2.70330 -38.86905 -52.68431 1.000 105.50666 528 MET A O 1
ATOM 3030 N N . ASP A 1 496 ? -1.69326 -37.78643 -54.38015 1.000 110.70920 529 ASP A N 1
ATOM 3031 C CA . ASP A 1 496 ? -2.97074 -37.40980 -54.97763 1.000 108.65045 529 ASP A CA 1
ATOM 3032 C C . ASP A 1 496 ? -3.73055 -38.62382 -55.49735 1.000 109.05741 529 ASP A C 1
ATOM 3033 O O . ASP A 1 496 ? -4.96630 -38.64107 -55.45989 1.000 116.34289 529 ASP A O 1
ATOM 3038 N N . ASP A 1 497 ? -3.02002 -39.64621 -55.97720 1.000 110.26111 530 ASP A N 1
ATOM 3039 C CA . ASP A 1 497 ? -3.68932 -40.86763 -56.40344 1.000 114.24968 530 ASP A CA 1
ATOM 3040 C C . ASP A 1 497 ? -4.12797 -41.71886 -55.21879 1.000 114.06409 530 ASP A C 1
ATOM 3041 O O . ASP A 1 497 ? -5.06800 -42.50987 -55.34507 1.000 109.89716 530 ASP A O 1
ATOM 3043 N N . CYS A 1 498 ? -3.47021 -41.56999 -54.06862 1.000 114.45797 531 CYS A N 1
ATOM 3044 C CA . CYS A 1 498 ? -3.78498 -42.40796 -52.91954 1.000 112.69975 531 CYS A CA 1
ATOM 3045 C C . CYS A 1 498 ? -4.93051 -41.83282 -52.09387 1.000 109.14687 531 CYS A C 1
ATOM 3046 O O . CYS A 1 498 ? -5.73088 -42.59008 -51.53011 1.000 104.87832 531 CYS A O 1
ATOM 3049 N N . VAL A 1 499 ? -5.01951 -40.50154 -52.00257 1.000 105.47156 532 VAL A N 1
ATOM 3050 C CA . VAL A 1 499 ? -6.04841 -39.86916 -51.17567 1.000 102.38153 532 VAL A CA 1
ATOM 3051 C C . VAL A 1 499 ? -7.44642 -40.30909 -51.59895 1.000 98.84925 532 VAL A C 1
ATOM 3052 O O . VAL A 1 499 ? -8.36979 -40.34255 -50.77498 1.000 99.00944 532 VAL A O 1
ATOM 3056 N N . ARG A 1 500 ? -7.61432 -40.70397 -52.86618 1.000 100.52778 533 ARG A N 1
ATOM 3057 C CA . ARG A 1 500 ? -8.92491 -41.11801 -53.36111 1.000 103.56230 533 ARG A CA 1
ATOM 3058 C C . ARG A 1 500 ? -9.52784 -42.24487 -52.52951 1.000 98.77915 533 ARG A C 1
ATOM 3059 O O . ARG A 1 500 ? -10.75503 -42.36386 -52.45239 1.000 93.16305 533 ARG A O 1
ATOM 3061 N N . SER A 1 501 ? -8.69563 -43.07384 -51.89980 1.000 101.28648 534 SER A N 1
ATOM 3062 C CA . SER A 1 501 ? -9.19056 -44.15087 -51.04971 1.000 102.27674 534 SER A CA 1
ATOM 3063 C C . SER A 1 501 ? -9.50375 -43.69338 -49.63038 1.000 97.50512 534 SER A C 1
ATOM 3064 O O . SER A 1 501 ? -9.90645 -44.52305 -48.80714 1.000 94.70492 534 SER A O 1
ATOM 3067 N N . ASP A 1 502 ? -9.32577 -42.40433 -49.32896 1.000 99.13467 535 ASP A N 1
ATOM 3068 C CA . ASP A 1 502 ? -9.58127 -41.81520 -48.01758 1.000 95.55450 535 ASP A CA 1
ATOM 3069 C C . ASP A 1 502 ? -8.79669 -42.52461 -46.92004 1.000 95.80864 535 ASP A C 1
ATOM 3070 O O . ASP A 1 502 ? -9.37037 -43.31204 -46.15608 1.000 94.72069 535 ASP A O 1
ATOM 3075 N N . PRO A 1 503 ? -7.49553 -42.27278 -46.80431 1.000 91.45652 536 PRO A N 1
ATOM 3076 C CA . PRO A 1 503 ? -6.70455 -42.90402 -45.74662 1.000 90.52226 536 PRO A CA 1
ATOM 3077 C C . PRO A 1 503 ? -6.65809 -42.06836 -44.47740 1.000 85.54423 536 PRO A C 1
ATOM 3078 O O . PRO A 1 503 ? -6.68357 -40.83616 -44.50132 1.000 91.12366 536 PRO A O 1
ATOM 3082 N N . LYS A 1 504 ? -6.58739 -42.77332 -43.34505 1.000 80.34068 537 LYS A N 1
ATOM 3083 C CA . LYS A 1 504 ? -6.46392 -42.08786 -42.06450 1.000 75.88183 537 LYS A CA 1
ATOM 3084 C C . LYS A 1 504 ? -5.09961 -41.42841 -41.91352 1.000 75.16075 537 LYS A C 1
ATOM 3085 O O . LYS A 1 504 ? -4.96187 -40.46039 -41.15717 1.000 71.48366 537 LYS A O 1
ATOM 3091 N N . LEU A 1 505 ? -4.08763 -41.93302 -42.61561 1.000 74.53287 538 LEU A N 1
ATOM 3092 C CA . LEU A 1 505 ? -2.72536 -41.45134 -42.44664 1.000 79.76405 538 LEU A CA 1
ATOM 3093 C C . LEU A 1 505 ? -1.90328 -41.88035 -43.65296 1.000 81.77323 538 LEU A C 1
ATOM 3094 O O . LEU A 1 505 ? -2.25353 -42.82931 -44.35833 1.000 86.69937 538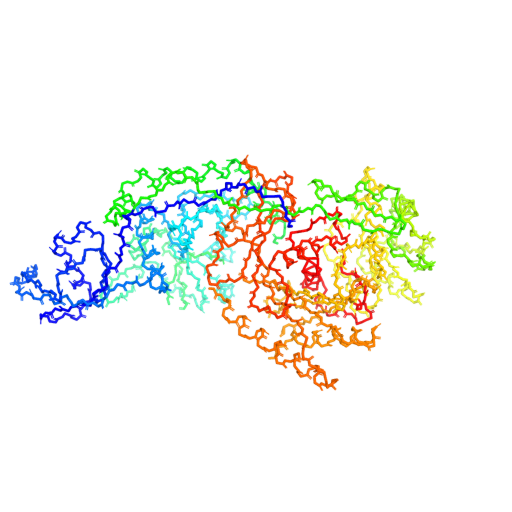 LEU A O 1
ATOM 3099 N N . ILE A 1 506 ? -0.80846 -41.15739 -43.88877 1.000 70.90862 539 ILE A N 1
ATOM 3100 C CA . ILE A 1 506 ? 0.09925 -41.43719 -44.99676 1.000 76.81615 539 ILE A CA 1
ATOM 3101 C C . ILE A 1 506 ? 1.52816 -41.30260 -44.48947 1.000 80.97302 539 ILE A C 1
ATOM 3102 O O . ILE A 1 506 ? 1.94907 -40.20965 -44.09694 1.000 73.99005 539 ILE A O 1
ATOM 3107 N N . LEU A 1 507 ? 2.27211 -42.40458 -44.49358 1.000 84.71442 540 LEU A N 1
ATOM 3108 C CA . LEU A 1 507 ? 3.67977 -42.39915 -44.11964 1.000 82.96824 540 LEU A CA 1
ATOM 3109 C C . LEU A 1 507 ? 4.52862 -42.40066 -45.38373 1.000 81.94652 540 LEU A C 1
ATOM 3110 O O . LEU A 1 507 ? 4.28380 -43.19202 -46.29986 1.000 89.07869 540 LEU A O 1
ATOM 3115 N N . CYS A 1 508 ? 5.52398 -41.51877 -45.42874 1.000 82.45320 541 CYS A N 1
ATOM 3116 C CA . CYS A 1 508 ? 6.37858 -41.35259 -46.59827 1.000 94.50860 541 CYS A CA 1
ATOM 3117 C C . CYS A 1 508 ? 7.83112 -41.56039 -46.19653 1.000 96.52678 541 CYS A C 1
ATOM 3118 O O . CYS A 1 508 ? 8.35885 -40.82335 -45.35623 1.000 87.31190 541 CYS A O 1
ATOM 3121 N N . LEU A 1 509 ? 8.47174 -42.55858 -46.79902 1.000 100.16332 542 LEU A N 1
ATOM 3122 C CA . LEU A 1 509 ? 9.88446 -42.83094 -46.57174 1.000 97.69933 542 LEU A CA 1
ATOM 3123 C C . LEU A 1 509 ? 10.70485 -41.99141 -47.54437 1.000 102.58359 542 LEU A C 1
ATOM 3124 O O . LEU A 1 509 ? 10.50900 -42.07575 -48.76172 1.000 105.97145 542 LEU A O 1
ATOM 3129 N N . VAL A 1 510 ? 11.61516 -41.18246 -47.01142 1.000 106.65725 543 VAL A N 1
ATOM 3130 C CA . VAL A 1 510 ? 12.38730 -40.25308 -47.83350 1.000 106.31327 543 VAL A CA 1
ATOM 3131 C C . VAL A 1 510 ? 13.84785 -40.68701 -47.85536 1.000 106.17947 543 VAL A C 1
ATOM 3132 O O . VAL A 1 510 ? 14.29643 -41.39407 -46.94171 1.000 101.94070 543 VAL A O 1
ATOM 3136 N N . PRO A 1 511 ? 14.62178 -40.30449 -48.87523 1.000 105.40522 544 PRO A N 1
ATOM 3137 C CA . PRO A 1 511 ? 16.03346 -40.70882 -48.91270 1.000 101.59227 544 PRO A CA 1
ATOM 3138 C C . PRO A 1 511 ? 16.92965 -39.88864 -47.99652 1.000 98.38715 544 PRO A C 1
ATOM 3139 O O . PRO A 1 511 ? 17.83358 -40.44193 -47.36350 1.000 99.71218 544 PRO A O 1
ATOM 3143 N N . ASN A 1 512 ? 16.70781 -38.57860 -47.91569 1.000 102.50225 545 ASN A N 1
ATOM 3144 C CA . ASN A 1 512 ? 17.65629 -37.69942 -47.24301 1.000 105.55362 545 ASN A CA 1
ATOM 3145 C C . ASN A 1 512 ? 16.90155 -36.60953 -46.48689 1.000 108.52007 545 ASN A C 1
ATOM 3146 O O . ASN A 1 512 ? 15.67190 -36.62976 -46.37194 1.000 96.50457 545 ASN A O 1
ATOM 3151 N N . ASP A 1 513 ? 17.66701 -35.64497 -45.98046 1.000 113.47049 546 ASP A N 1
ATOM 3152 C CA . ASP A 1 513 ? 17.14158 -34.52718 -45.20091 1.000 103.75465 546 ASP A CA 1
ATOM 3153 C C . ASP A 1 513 ? 16.96024 -33.31854 -46.11932 1.000 105.86782 546 ASP A C 1
ATOM 3154 O O . ASP A 1 513 ? 17.70475 -32.33883 -46.07571 1.000 115.86719 546 ASP A O 1
ATOM 3159 N N . ASN A 1 514 ? 15.94532 -33.41165 -46.97391 1.000 103.28057 547 ASN A N 1
ATOM 3160 C CA . ASN A 1 514 ? 15.66458 -32.39397 -47.97939 1.000 103.94011 547 ASN A CA 1
ATOM 3161 C C . ASN A 1 514 ? 14.44584 -31.59051 -47.54651 1.000 103.49504 547 ASN A C 1
ATOM 3162 O O . ASN A 1 514 ? 13.34463 -32.13908 -47.43195 1.000 100.21798 547 ASN A O 1
ATOM 3167 N N . ALA A 1 515 ? 14.64502 -30.29137 -47.31370 1.000 106.48672 548 ALA A N 1
ATOM 3168 C CA . ALA A 1 515 ? 13.54077 -29.44065 -46.88442 1.000 96.99954 548 ALA A CA 1
ATOM 3169 C C . ALA A 1 515 ? 12.55195 -29.18318 -48.01416 1.000 99.43349 548 ALA A C 1
ATOM 3170 O O . ALA A 1 515 ? 11.35868 -28.98579 -47.75801 1.000 96.93137 548 ALA A O 1
ATOM 3172 N N . GLU A 1 516 ? 13.02326 -29.19036 -49.26186 1.000 105.29374 549 GLU A N 1
ATOM 3173 C CA . GLU A 1 516 ? 12.15126 -28.91338 -50.39922 1.000 106.47316 549 GLU A CA 1
ATOM 3174 C C . GLU A 1 516 ? 11.05300 -29.96624 -50.52022 1.000 102.76607 549 GLU A C 1
ATOM 3175 O O . GLU A 1 516 ? 9.85544 -29.64465 -50.51783 1.000 103.00399 549 GLU A O 1
ATOM 3181 N N . ARG A 1 517 ? 11.44585 -31.24009 -50.62657 1.000 102.47663 550 ARG A N 1
ATOM 3182 C CA . ARG A 1 517 ? 10.45338 -32.29600 -50.79450 1.000 106.15550 550 ARG A CA 1
ATOM 3183 C C . ARG A 1 517 ? 9.60337 -32.47088 -49.54077 1.000 101.30449 550 ARG A C 1
ATOM 3184 O O . ARG A 1 517 ? 8.41101 -32.77678 -49.64479 1.000 97.33161 550 ARG A O 1
ATOM 3192 N N . TYR A 1 518 ? 10.18038 -32.25530 -48.35561 1.000 94.19211 551 TYR A N 1
ATOM 3193 C CA . TYR A 1 518 ? 9.39869 -32.35693 -47.12652 1.000 88.34573 551 TYR A CA 1
ATOM 3194 C C . TYR A 1 518 ? 8.31448 -31.28756 -47.08129 1.000 95.22768 551 TYR A C 1
ATOM 3195 O O . TYR A 1 518 ? 7.15617 -31.56798 -46.74141 1.000 94.28943 551 TYR A O 1
ATOM 3204 N N . SER A 1 519 ? 8.67669 -30.04963 -47.42710 1.000 91.10941 552 SER A N 1
ATOM 3205 C CA . SER A 1 519 ? 7.70011 -28.96879 -47.44557 1.000 91.74950 552 SER A CA 1
ATOM 3206 C C . SER A 1 519 ? 6.62039 -29.22183 -48.48888 1.000 98.21856 552 SER A C 1
ATOM 3207 O O . SER A 1 519 ? 5.43623 -28.96712 -48.23877 1.000 96.30982 552 SER A O 1
ATOM 3210 N N . SER A 1 520 ? 7.00479 -29.73469 -49.66236 1.000 98.24866 553 SER A N 1
ATOM 3211 C CA . SER A 1 520 ? 6.00431 -30.02764 -50.68643 1.000 96.73300 553 SER A CA 1
ATOM 3212 C C . SER A 1 520 ? 5.05046 -31.12906 -50.23086 1.000 94.12340 553 SER A C 1
ATOM 3213 O O . SER A 1 520 ? 3.83609 -31.04639 -50.46513 1.000 95.13947 553 SER A O 1
ATOM 3216 N N . ILE A 1 521 ? 5.58116 -32.16141 -49.56910 1.000 93.31921 554 ILE A N 1
ATOM 3217 C CA . ILE A 1 521 ? 4.74099 -33.24286 -49.05952 1.000 99.05819 554 ILE A CA 1
ATOM 3218 C C . ILE A 1 521 ? 3.75336 -32.70832 -48.03059 1.000 98.01364 554 ILE A C 1
ATOM 3219 O O . ILE A 1 521 ? 2.55248 -33.00683 -48.08026 1.000 91.54410 554 ILE A O 1
ATOM 3224 N N . LYS A 1 522 ? 4.24460 -31.90731 -47.08106 1.000 95.46009 555 LYS A N 1
ATOM 3225 C CA . LYS A 1 522 ? 3.35717 -31.36508 -46.05642 1.000 89.58025 555 LYS A CA 1
ATOM 3226 C C . LYS A 1 522 ? 2.30734 -30.44160 -46.66326 1.000 91.16109 555 LYS A C 1
ATOM 3227 O O . LYS A 1 522 ? 1.15343 -30.42439 -46.21689 1.000 92.09337 555 LYS A O 1
ATOM 3233 N N . LYS A 1 523 ? 2.68348 -29.67395 -47.68971 1.000 91.14150 556 LYS A N 1
ATOM 3234 C CA . LYS A 1 523 ? 1.72464 -28.78303 -48.33407 1.000 91.29853 556 LYS A CA 1
ATOM 3235 C C . LYS A 1 523 ? 0.63240 -29.56827 -49.04783 1.000 90.30408 556 LYS A C 1
ATOM 3236 O O . LYS A 1 523 ? -0.54857 -29.21107 -48.96721 1.000 86.61632 556 LYS A O 1
ATOM 3238 N N . ARG A 1 524 ? 1.00292 -30.63930 -49.75386 1.000 92.77578 557 ARG A N 1
ATOM 3239 C CA . ARG A 1 524 ? -0.01512 -31.45417 -50.40928 1.000 96.75947 557 ARG A CA 1
ATOM 3240 C C . ARG A 1 524 ? -0.87503 -32.20221 -49.39898 1.000 94.69773 557 ARG A C 1
ATOM 3241 O O . ARG A 1 524 ? -2.04438 -32.48945 -49.67766 1.000 91.45227 557 ARG A O 1
ATOM 3249 N N . GLY A 1 525 ? -0.32715 -32.51788 -48.22842 1.000 95.77775 558 GLY A N 1
ATOM 3250 C CA . GLY A 1 525 ? -1.07838 -33.27183 -47.24492 1.000 92.71574 558 GLY A CA 1
ATOM 3251 C C . GLY A 1 525 ? -2.04189 -32.45648 -46.40560 1.000 91.16607 558 GLY A C 1
ATOM 3252 O O . GLY A 1 525 ? -3.16329 -32.90001 -46.13767 1.000 91.45323 558 GLY A O 1
ATOM 3253 N N . TYR A 1 526 ? -1.62600 -31.26285 -45.98668 1.000 84.05936 559 TYR A N 1
ATOM 3254 C CA . TYR A 1 526 ? -2.38951 -30.47934 -45.02195 1.000 84.40278 559 TYR A CA 1
ATOM 3255 C C . TYR A 1 526 ? -3.14175 -29.30811 -45.63904 1.000 94.44244 559 TYR A C 1
ATOM 3256 O O . TYR A 1 526 ? -4.25127 -28.99131 -45.19587 1.000 88.29168 559 TYR A O 1
ATOM 3265 N N . VAL A 1 527 ? -2.56993 -28.64571 -46.64260 1.000 101.40792 560 VAL A N 1
ATOM 3266 C CA . VAL A 1 527 ? -3.15605 -27.41275 -47.162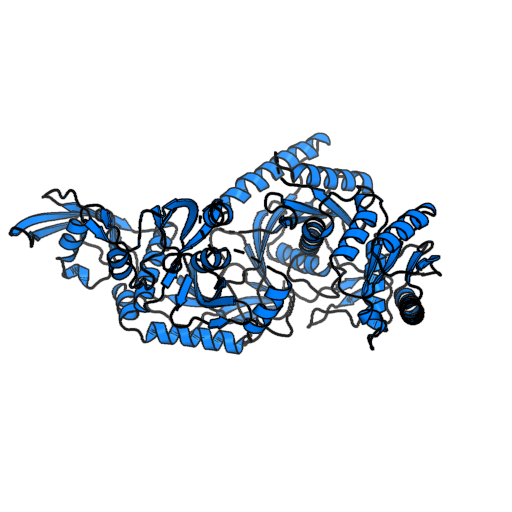22 1.000 96.74935 560 VAL A CA 1
ATOM 3267 C C . VAL A 1 527 ? -4.11227 -27.72408 -48.30388 1.000 96.19623 560 VAL A C 1
ATOM 3268 O O . VAL A 1 527 ? -5.27651 -27.31536 -48.27947 1.000 102.30863 560 VAL A O 1
ATOM 3272 N N . ASP A 1 528 ? -3.62446 -28.44156 -49.31637 1.000 92.37241 561 ASP A N 1
ATOM 3273 C CA . ASP A 1 528 ? -4.47781 -28.78213 -50.44857 1.000 89.64890 561 ASP A CA 1
ATOM 3274 C C . ASP A 1 528 ? -5.48298 -29.86584 -50.07630 1.000 95.94275 561 ASP A C 1
ATOM 3275 O O . ASP A 1 528 ? -6.66280 -29.77154 -50.43077 1.000 97.15405 561 ASP A O 1
ATOM 3280 N N . ARG A 1 529 ? -5.03713 -30.90266 -49.37576 1.000 95.11008 562 ARG A N 1
ATOM 3281 C CA . ARG A 1 529 ? -5.90268 -31.96420 -48.89143 1.000 93.83592 562 ARG A CA 1
ATOM 3282 C C . ARG A 1 529 ? -5.94547 -31.91358 -47.36375 1.000 95.73132 562 ARG A C 1
ATOM 3283 O O . ARG A 1 529 ? -5.44609 -30.97119 -46.73866 1.000 95.68428 562 ARG A O 1
ATOM 3291 N N . ALA A 1 530 ? -6.55107 -32.93390 -46.75412 1.000 93.91955 563 ALA A N 1
ATOM 3292 C CA . ALA A 1 530 ? -6.71195 -32.98651 -45.30272 1.000 90.51039 563 ALA A CA 1
ATOM 3293 C C . ALA A 1 530 ? -6.39620 -34.39384 -44.79035 1.000 89.66128 563 ALA A C 1
ATOM 3294 O O . ALA A 1 530 ? -7.24325 -35.10242 -44.25302 1.000 94.84622 563 ALA A O 1
ATOM 3296 N N . VAL A 1 531 ? -5.13802 -34.80711 -44.95129 1.000 83.65361 564 VAL A N 1
ATOM 3297 C CA . VAL A 1 531 ? -4.68290 -36.12665 -44.54205 1.000 82.49291 564 VAL A CA 1
ATOM 3298 C C . VAL A 1 531 ? -3.45432 -35.96717 -43.65537 1.000 78.75219 564 VAL A C 1
ATOM 3299 O O . VAL A 1 531 ? -2.44204 -35.41603 -44.09793 1.000 83.35358 564 VAL A O 1
ATOM 3303 N N . PRO A 1 532 ? -3.48765 -36.41967 -42.40199 1.000 74.82639 565 PRO A N 1
ATOM 3304 C CA . PRO A 1 532 ? -2.27686 -36.37224 -41.57292 1.000 72.68459 565 PRO A CA 1
ATOM 3305 C C . PRO A 1 532 ? -1.20669 -37.30790 -42.11480 1.000 70.53011 565 PRO A C 1
ATOM 3306 O O . PRO A 1 532 ? -1.48854 -38.43966 -42.51520 1.000 73.55717 565 PRO A O 1
ATOM 3310 N N . THR A 1 533 ? 0.03202 -36.81997 -42.13311 1.000 72.38013 566 THR A N 1
ATOM 3311 C CA . THR A 1 533 ? 1.13293 -37.53269 -42.76209 1.000 74.54936 566 THR A CA 1
ATOM 3312 C C . THR A 1 533 ? 2.28755 -37.70691 -41.78445 1.000 75.68590 566 THR A C 1
ATOM 3313 O O . THR A 1 533 ? 2.41173 -36.98241 -40.79406 1.000 72.43244 566 THR A O 1
ATOM 3317 N N . GLN A 1 534 ? 3.14166 -38.68314 -42.08773 1.000 79.75174 567 GLN A N 1
ATOM 3318 C CA . GLN A 1 534 ? 4.32580 -38.98126 -41.29370 1.000 76.28620 567 GLN A CA 1
ATOM 3319 C C . GLN A 1 534 ? 5.51269 -39.16980 -42.22549 1.000 78.32408 567 GLN A C 1
ATOM 3320 O O . GLN A 1 534 ? 5.41267 -39.88836 -43.22430 1.000 85.02040 567 GLN A O 1
ATOM 3326 N N . VAL A 1 535 ? 6.63113 -38.52891 -41.89824 1.000 76.51371 568 VAL A N 1
ATOM 3327 C CA . VAL A 1 535 ? 7.84376 -38.58684 -42.70409 1.000 80.50830 568 VAL A CA 1
ATOM 3328 C C . VAL A 1 535 ? 8.93476 -39.26783 -41.89061 1.000 80.91621 568 VAL A C 1
ATOM 3329 O O . VAL A 1 535 ? 9.10874 -38.97418 -40.70330 1.000 86.91234 568 VAL A O 1
ATOM 3333 N N . VAL A 1 536 ? 9.66215 -40.18323 -42.52847 1.000 84.68934 569 VAL A N 1
ATOM 3334 C CA . VAL A 1 536 ? 10.74769 -40.92172 -41.89288 1.000 90.88957 569 VAL A CA 1
ATOM 3335 C C . VAL A 1 536 ? 11.98099 -40.80812 -42.77811 1.000 94.78268 569 VAL A C 1
ATOM 3336 O O . VAL A 1 536 ? 11.95473 -41.23180 -43.94027 1.000 98.01034 569 VAL A O 1
ATOM 3340 N N . THR A 1 537 ? 13.05463 -40.23852 -42.23348 1.000 92.13088 570 THR A N 1
ATOM 3341 C CA . THR A 1 537 ? 14.30848 -40.14437 -42.96920 1.000 94.46356 570 THR A CA 1
ATOM 3342 C C . THR A 1 537 ? 14.91645 -41.53073 -43.13979 1.000 99.17193 570 THR A C 1
ATOM 3343 O O . THR A 1 537 ? 14.78756 -42.39197 -42.26612 1.000 94.86777 570 THR A O 1
ATOM 3347 N N . LEU A 1 538 ? 15.57489 -41.74713 -44.28262 1.000 103.42645 571 LEU A N 1
ATOM 3348 C CA . LEU A 1 538 ? 16.12987 -43.06500 -44.58099 1.000 96.69861 571 LEU A CA 1
ATOM 3349 C C . LEU A 1 538 ? 17.14705 -43.49423 -43.53137 1.000 89.25416 571 LEU A C 1
ATOM 3350 O O . LEU A 1 538 ? 17.22211 -44.67794 -43.18006 1.000 82.50328 571 LEU A O 1
ATOM 3355 N N . LYS A 1 539 ? 17.93553 -42.54583 -43.01510 1.000 89.81063 572 LYS A N 1
ATOM 3356 C CA . LYS A 1 539 ? 18.90556 -42.86145 -41.97114 1.000 81.29256 572 LYS A CA 1
ATOM 3357 C C . LYS A 1 539 ? 18.24685 -43.43301 -40.72376 1.000 84.74300 572 LYS A C 1
ATOM 3358 O O . LYS A 1 539 ? 18.90386 -44.14927 -39.96042 1.000 83.00260 572 LYS A O 1
ATOM 3360 N N . THR A 1 540 ? 16.96208 -43.14433 -40.50964 1.000 83.58882 573 THR A N 1
ATOM 3361 C CA . THR A 1 540 ? 16.26824 -43.65998 -39.33496 1.000 92.77663 573 THR A CA 1
ATOM 3362 C C . THR A 1 540 ? 16.06051 -45.16667 -39.43009 1.000 91.33143 573 THR A C 1
ATOM 3363 O O . THR A 1 540 ? 16.14891 -45.87439 -38.42005 1.000 81.94551 573 THR A O 1
ATOM 3367 N N . THR A 1 541 ? 15.78376 -45.67711 -40.63332 1.000 92.00348 574 THR A N 1
ATOM 3368 C CA . THR A 1 541 ? 15.53131 -47.10793 -40.78301 1.000 89.89726 574 THR A CA 1
ATOM 3369 C C . THR A 1 541 ? 16.77863 -47.92857 -40.47597 1.000 90.27165 574 THR A C 1
ATOM 3370 O O . THR A 1 541 ? 16.68703 -49.00805 -39.87970 1.000 88.49965 574 THR A O 1
ATOM 3374 N N . LYS A 1 542 ? 17.94972 -47.43458 -40.86826 1.000 86.15220 575 LYS A N 1
ATOM 3375 C CA . LYS A 1 542 ? 19.20522 -48.13604 -40.63603 1.000 88.18090 575 LYS A CA 1
ATOM 3376 C C . LYS A 1 542 ? 19.72905 -47.96804 -39.21402 1.000 91.63329 575 LYS A C 1
ATOM 3377 O O . LYS A 1 542 ? 20.83881 -48.42691 -38.92201 1.000 89.73914 575 LYS A O 1
ATOM 3379 N N . ASN A 1 543 ? 18.96976 -47.32327 -38.33148 1.000 92.37500 576 ASN A N 1
ATOM 3380 C CA . ASN A 1 543 ? 19.40663 -47.15113 -36.95339 1.000 92.45922 576 ASN A CA 1
ATOM 3381 C C . ASN A 1 543 ? 19.30197 -48.47012 -36.19846 1.000 96.90308 576 ASN A C 1
ATOM 3382 O O . ASN A 1 543 ? 18.36822 -49.25177 -36.40140 1.000 94.96890 576 ASN A O 1
ATOM 3387 N N . ARG A 1 544 ? 20.27149 -48.70743 -35.31186 1.000 99.17735 577 ARG A N 1
ATOM 3388 C CA . ARG A 1 544 ? 20.31932 -49.96798 -34.57749 1.000 104.40442 577 ARG A CA 1
ATOM 3389 C C . ARG A 1 544 ? 19.17209 -50.07820 -33.58098 1.000 104.21759 577 ARG A C 1
ATOM 3390 O O . ARG A 1 544 ? 18.55779 -51.14300 -33.45065 1.000 103.62252 577 ARG A O 1
ATOM 3392 N N . SER A 1 545 ? 18.86955 -48.99682 -32.86931 1.000 101.05084 578 SER A N 1
ATOM 3393 C CA . SER A 1 545 ? 17.77431 -48.99164 -31.89874 1.000 100.71688 578 SER A CA 1
ATOM 3394 C C . SER A 1 545 ? 16.44710 -48.63422 -32.56215 1.000 99.88061 578 SER A C 1
ATOM 3395 O O . SER A 1 545 ? 15.73000 -47.73183 -32.13120 1.000 101.83510 578 SER A O 1
ATOM 3398 N N . LEU A 1 546 ? 16.10962 -49.36333 -33.62824 1.000 98.62739 579 LEU A N 1
ATOM 3399 C CA . LEU A 1 546 ? 14.91583 -49.05067 -34.40335 1.000 90.90037 579 LEU A CA 1
ATOM 3400 C C . LEU A 1 546 ? 13.62813 -49.30396 -33.62818 1.000 91.98267 579 LEU A C 1
ATOM 3401 O O . LEU A 1 546 ? 12.58706 -48.74912 -33.98941 1.000 99.06337 579 LEU A O 1
ATOM 3406 N N . MET A 1 547 ? 13.67191 -50.10554 -32.56285 1.000 90.63521 580 MET A N 1
ATOM 3407 C CA . MET A 1 547 ? 12.44203 -50.46332 -31.86185 1.000 88.25901 580 MET A CA 1
ATOM 3408 C C . MET A 1 547 ? 11.94364 -49.33155 -30.96710 1.000 90.94512 580 MET A C 1
ATOM 3409 O O . MET A 1 547 ? 10.75006 -49.01490 -30.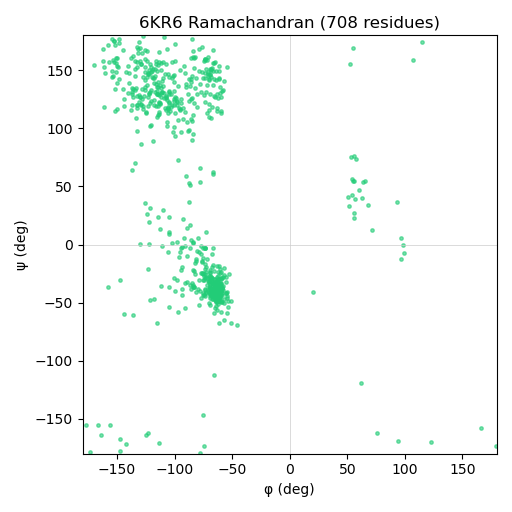97067 1.000 100.06329 580 MET A O 1
ATOM 3414 N N . SER A 1 548 ? 12.83363 -48.71097 -30.18848 1.000 84.86780 581 SER A N 1
ATOM 3415 C CA . SER A 1 548 ? 12.42280 -47.54653 -29.40674 1.000 90.28488 581 SER A CA 1
ATOM 3416 C C . SER A 1 548 ? 12.02246 -46.39288 -30.32003 1.000 88.39301 581 SER A C 1
ATOM 3417 O O . SER A 1 548 ? 11.07910 -45.64451 -30.02054 1.000 87.47018 581 SER A O 1
ATOM 3420 N N . ILE A 1 549 ? 12.72136 -46.24723 -31.44855 1.000 86.18360 582 ILE A N 1
ATOM 3421 C CA . ILE A 1 549 ? 12.34849 -45.23795 -32.43319 1.000 85.03857 582 ILE A CA 1
ATOM 3422 C C . ILE A 1 549 ? 10.94861 -45.50672 -32.96229 1.000 87.81490 582 ILE A C 1
ATOM 3423 O O . ILE A 1 549 ? 10.13379 -44.58783 -33.08894 1.000 87.64272 582 ILE A O 1
ATOM 3428 N N . ALA A 1 550 ? 10.64454 -46.76943 -33.27162 1.000 80.01126 583 ALA A N 1
ATOM 3429 C CA . ALA A 1 550 ? 9.31825 -47.11620 -33.76740 1.000 81.34052 583 ALA A CA 1
ATOM 3430 C C . ALA A 1 550 ? 8.25457 -46.94680 -32.69229 1.000 84.04473 583 ALA A C 1
ATOM 3431 O O . ALA A 1 550 ? 7.10597 -46.63444 -33.01007 1.000 82.24564 583 ALA A O 1
ATOM 3433 N N . THR A 1 551 ? 8.61597 -47.13440 -31.42206 1.000 82.72674 584 THR A N 1
ATOM 3434 C CA . THR A 1 551 ? 7.68643 -46.84372 -30.33299 1.000 80.39407 584 THR A CA 1
ATOM 3435 C C . THR A 1 551 ? 7.33739 -45.36050 -30.30020 1.000 84.87187 584 THR A C 1
ATOM 3436 O O . THR A 1 551 ? 6.16031 -44.98198 -30.20054 1.000 88.10621 584 THR A O 1
ATOM 3440 N N . LYS A 1 552 ? 8.35681 -44.50243 -30.38541 1.000 82.82432 585 LYS A N 1
ATOM 3441 C CA . LYS A 1 552 ? 8.10197 -43.06399 -30.40475 1.000 72.79609 585 LYS A CA 1
ATOM 3442 C C . LYS A 1 552 ? 7.32632 -42.65690 -31.65527 1.000 73.97811 585 LYS A C 1
ATOM 3443 O O . LYS A 1 552 ? 6.45886 -41.77483 -31.60138 1.000 80.77041 585 LYS A O 1
ATOM 3449 N N . ILE A 1 553 ? 7.60469 -43.30953 -32.78596 1.000 67.58397 586 ILE A N 1
ATOM 3450 C CA . ILE A 1 553 ? 6.85997 -43.03280 -34.01024 1.000 67.22880 586 ILE A CA 1
ATOM 3451 C C . ILE A 1 553 ? 5.40616 -43.46161 -33.85843 1.000 72.37892 586 ILE A C 1
ATOM 3452 O O . ILE A 1 553 ? 4.49703 -42.78876 -34.34893 1.000 69.11794 586 ILE A O 1
ATOM 3457 N N . ALA A 1 554 ? 5.16151 -44.58351 -33.17734 1.000 73.49089 587 ALA A N 1
ATOM 3458 C CA . ALA A 1 554 ? 3.79232 -45.03742 -32.95900 1.000 71.00114 587 ALA A CA 1
ATOM 3459 C C . ALA A 1 554 ? 3.03521 -44.07752 -32.05231 1.000 75.43373 587 ALA A C 1
ATOM 3460 O O . ALA A 1 554 ? 1.84278 -43.82575 -32.26165 1.000 79.05642 587 ALA A O 1
ATOM 3462 N N . ILE A 1 555 ? 3.71008 -43.53669 -31.03649 1.000 72.86835 588 ILE A N 1
ATOM 3463 C CA . ILE A 1 555 ? 3.09425 -42.49828 -30.21017 1.000 71.42705 588 ILE A CA 1
ATOM 3464 C C . ILE A 1 555 ? 2.74536 -41.28312 -31.06540 1.000 69.38874 588 ILE A C 1
ATOM 3465 O O . ILE A 1 555 ? 1.63864 -40.72755 -30.97806 1.000 76.06239 588 ILE A O 1
ATOM 3470 N N . GLN A 1 556 ? 3.68749 -40.85902 -31.91486 1.000 67.43512 589 GLN A N 1
ATOM 3471 C CA . GLN A 1 556 ? 3.43150 -39.72475 -32.79808 1.000 70.75838 589 GLN A CA 1
ATOM 3472 C C . GLN A 1 556 ? 2.25100 -39.99911 -33.72257 1.000 78.05106 589 GLN A C 1
ATOM 3473 O O . GLN A 1 556 ? 1.43377 -39.10973 -33.97093 1.000 76.47705 589 GLN A O 1
ATOM 3479 N N . LEU A 1 557 ? 2.14127 -41.22834 -34.23261 1.000 75.97074 590 LEU A N 1
ATOM 3480 C CA . LEU A 1 557 ? 1.04211 -41.58048 -35.12883 1.000 73.72029 590 LEU A CA 1
ATOM 3481 C C . LEU A 1 557 ? -0.29378 -41.56993 -34.39733 1.000 74.42997 590 LEU A C 1
ATOM 3482 O O . LEU A 1 557 ? -1.29336 -41.05682 -34.92009 1.000 74.58408 590 LEU A O 1
ATOM 3487 N N . ASN A 1 558 ? -0.33154 -42.15042 -33.19417 1.000 73.00613 591 ASN A N 1
ATOM 3488 C CA . ASN A 1 558 ? -1.53370 -42.08908 -32.37013 1.000 72.46060 591 ASN A CA 1
ATOM 3489 C C . ASN A 1 558 ? -1.97412 -40.64636 -32.16260 1.000 73.71661 591 ASN A C 1
ATOM 3490 O O . ASN A 1 558 ? -3.17087 -40.33950 -32.21437 1.000 66.03346 591 ASN A O 1
ATOM 3495 N N . CYS A 1 559 ? -1.01450 -39.74126 -31.94200 1.000 74.39386 592 CYS A N 1
ATOM 3496 C CA . CYS A 1 559 ? -1.36337 -38.32878 -31.80047 1.000 69.80636 592 CYS A CA 1
ATOM 3497 C C . CYS A 1 559 ? -1.87402 -37.74464 -33.11262 1.000 73.71167 592 CYS A C 1
ATOM 3498 O O . CYS A 1 559 ? -2.85707 -36.99347 -33.12282 1.000 70.90111 592 CYS A O 1
ATOM 3501 N N . LYS A 1 560 ? -1.20941 -38.06930 -34.22570 1.000 71.41327 593 LYS A N 1
ATOM 3502 C CA . LYS A 1 560 ? -1.66073 -37.61745 -35.53962 1.000 66.81835 593 LYS A CA 1
ATOM 3503 C C . LYS A 1 560 ? -3.10178 -38.02294 -35.80093 1.000 68.25795 593 LYS A C 1
ATOM 3504 O O . LYS A 1 560 ? -3.83408 -37.30666 -36.49305 1.000 63.59358 593 LYS A O 1
ATOM 3510 N N . LEU A 1 561 ? -3.52333 -39.16838 -35.26326 1.000 72.47766 594 LEU A N 1
ATOM 3511 C CA . LEU A 1 561 ? -4.91299 -39.58522 -35.39538 1.000 70.51426 594 LEU A CA 1
ATOM 3512 C C . LEU A 1 561 ? -5.84989 -38.81514 -34.47560 1.000 73.98972 594 LEU A C 1
ATOM 3513 O O . LEU A 1 561 ? -7.06799 -38.87054 -34.66995 1.000 70.51220 594 LEU A O 1
ATOM 3518 N N . GLY A 1 562 ? -5.31794 -38.10786 -33.48268 1.000 77.18399 595 GLY A N 1
ATOM 3519 C CA . GLY A 1 562 ? -6.15252 -37.33092 -32.58798 1.000 77.41885 595 GLY A CA 1
ATOM 3520 C C . GLY A 1 562 ? -6.55250 -38.07644 -31.33222 1.000 68.23913 595 GLY A C 1
ATOM 3521 O O . GLY A 1 562 ? -7.67547 -37.92487 -30.84227 1.000 73.21510 595 GLY A O 1
ATOM 3522 N N . TYR A 1 563 ? -5.64116 -38.88301 -30.80109 1.000 65.73275 596 TYR A N 1
ATOM 3523 C CA . TYR A 1 563 ? -5.87696 -39.65017 -29.58930 1.000 74.27128 596 TYR A CA 1
ATOM 3524 C C . TYR A 1 563 ? -4.77899 -39.35162 -28.57627 1.000 77.39659 596 TYR A C 1
ATOM 3525 O O . TYR A 1 563 ? -3.75178 -38.74780 -28.89500 1.000 80.69515 596 TYR A O 1
ATOM 3534 N N . THR A 1 564 ? -5.00900 -39.78610 -27.33905 1.000 80.09636 597 THR A N 1
ATOM 3535 C CA . THR A 1 564 ? -4.22415 -39.33142 -26.19987 1.000 75.53899 597 THR A CA 1
ATOM 3536 C C . THR A 1 564 ? -3.30498 -40.43729 -25.70401 1.000 69.82718 597 THR A C 1
ATOM 3537 O O . THR A 1 564 ? -3.79421 -41.48955 -25.26751 1.000 70.50119 597 THR A O 1
ATOM 3541 N N . PRO A 1 565 ? -1.98135 -40.25362 -25.75165 1.000 70.64192 598 PRO A N 1
ATOM 3542 C CA . PRO A 1 565 ? -1.08849 -41.30617 -25.23519 1.000 68.93527 598 PRO A CA 1
ATOM 3543 C C . PRO A 1 565 ? -1.06511 -41.38950 -23.72002 1.000 68.69320 598 PRO A C 1
ATOM 3544 O O . PRO A 1 565 ? -1.00410 -42.49623 -23.17084 1.000 68.84079 598 PRO A O 1
ATOM 3548 N N . TRP A 1 566 ? -1.09127 -40.25477 -23.02432 1.000 63.46382 599 TRP A N 1
ATOM 3549 C CA . TRP A 1 566 ? -1.08639 -40.25223 -21.56861 1.000 67.31804 599 TRP A CA 1
ATOM 3550 C C . TRP A 1 566 ? -1.74745 -38.97099 -21.07281 1.000 71.93081 599 TRP A C 1
ATOM 3551 O O . TRP A 1 566 ? -2.13065 -38.10044 -21.85840 1.000 76.76990 599 TRP A O 1
ATOM 3562 N N . MET A 1 567 ? -1.87456 -38.85926 -19.75140 1.000 72.62109 600 MET A N 1
ATOM 3563 C CA . MET A 1 567 ? -2.57042 -37.73742 -19.13645 1.000 71.43312 600 MET A CA 1
ATOM 3564 C C . MET A 1 567 ? -2.01718 -37.52348 -17.73360 1.000 67.44728 600 MET A C 1
ATOM 3565 O O . MET A 1 567 ? -1.41773 -38.42030 -17.13561 1.000 73.33260 600 MET A O 1
ATOM 3570 N N . ILE A 1 568 ? -2.20858 -36.31234 -17.22622 1.000 72.86238 601 ILE A N 1
ATOM 3571 C CA . ILE A 1 568 ? -1.75441 -35.92757 -15.90427 1.000 78.50595 601 ILE A CA 1
ATOM 3572 C C . ILE A 1 568 ? -2.94896 -35.94093 -14.95750 1.000 79.00756 601 ILE A C 1
ATOM 3573 O O . ILE A 1 568 ? -4.10807 -35.85607 -15.37310 1.000 83.13603 601 ILE A O 1
ATOM 3578 N N . GLU A 1 569 ? -2.66795 -36.07571 -13.66232 1.000 71.31919 602 GLU A N 1
ATOM 3579 C CA . GLU A 1 569 ? -3.69939 -35.93527 -12.63898 1.000 69.29731 602 GLU A CA 1
ATOM 3580 C C . GLU A 1 569 ? -4.08595 -34.46536 -12.52276 1.000 83.95537 602 GLU A C 1
ATOM 3581 O O . GLU A 1 569 ? -3.27723 -33.63547 -12.09654 1.000 90.48076 602 GLU A O 1
ATOM 3587 N N . LEU A 1 570 ? -5.32031 -34.13827 -12.89688 1.000 85.63731 603 LEU A N 1
ATOM 3588 C CA . LEU A 1 570 ? -5.77426 -32.74928 -12.98710 1.000 81.78409 603 LEU A CA 1
ATOM 3589 C C . LEU A 1 570 ? -6.96114 -32.51538 -12.06411 1.000 92.46565 603 LEU A C 1
ATOM 3590 O O . LEU A 1 570 ? -8.09525 -32.90251 -12.39792 1.000 91.55765 603 LEU A O 1
ATOM 3595 N N . PRO A 1 571 ? -6.76211 -31.88480 -10.90126 1.000 103.01507 604 PRO A N 1
ATOM 3596 C CA . PRO A 1 571 ? -7.87311 -31.64454 -9.96215 1.000 101.34326 604 PRO A CA 1
ATOM 3597 C C . PRO A 1 571 ? -8.58356 -30.31405 -10.21293 1.000 100.29725 604 PRO A C 1
ATOM 3598 O O . PRO A 1 571 ? -8.66162 -29.44471 -9.33752 1.000 104.88187 604 PRO A O 1
ATOM 3602 N N . LEU A 1 572 ? -9.11559 -30.15239 -11.42297 1.000 101.16955 605 LEU A N 1
ATOM 3603 C CA . LEU A 1 572 ? -9.86234 -28.95355 -11.78047 1.000 95.64491 605 LEU A CA 1
ATOM 3604 C C . LEU A 1 572 ? -10.94285 -29.31684 -12.78913 1.000 90.85121 605 LEU A C 1
ATOM 3605 O O . LEU A 1 572 ? -10.72328 -30.15254 -13.67048 1.000 94.75131 605 LEU A O 1
ATOM 3610 N N . SER A 1 573 ? -12.10453 -28.68169 -12.65367 1.000 91.38522 606 SER A N 1
ATOM 3611 C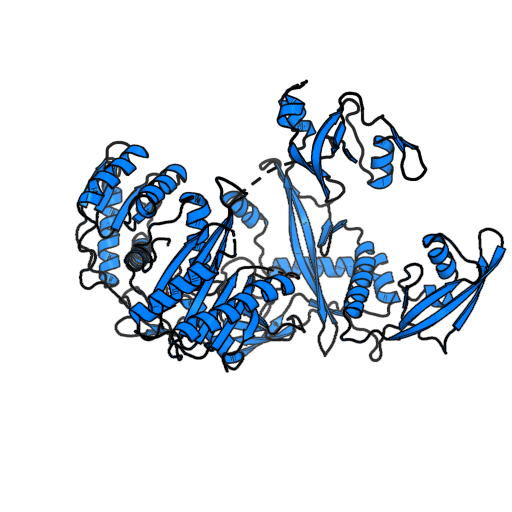 CA . SER A 1 573 ? -13.26962 -28.96898 -13.47974 1.000 91.15413 606 SER A CA 1
ATOM 3612 C C . SER A 1 573 ? -13.53404 -27.80588 -14.42521 1.000 85.72351 606 SER A C 1
ATOM 3613 O O . SER A 1 573 ? -13.48190 -26.64162 -14.01364 1.000 70.68211 606 SER A O 1
ATOM 3616 N N . GLY A 1 574 ? -13.82766 -28.12490 -15.68156 1.000 75.56123 607 GLY A N 1
ATOM 3617 C CA . GLY A 1 574 ? -14.13694 -27.10488 -16.66962 1.000 72.25249 607 GLY A CA 1
ATOM 3618 C C . GLY A 1 574 ? -13.00685 -26.14244 -16.96564 1.000 74.56867 607 GLY A C 1
ATOM 3619 O O . GLY A 1 574 ? -13.24911 -24.93928 -17.12413 1.000 74.08283 607 GLY A O 1
ATOM 3620 N N . LEU A 1 575 ? -11.77727 -26.63989 -17.04976 1.000 81.45398 608 LEU A N 1
ATOM 3621 C CA . LEU A 1 575 ? -10.61182 -25.81020 -17.32200 1.000 67.64695 608 LEU A CA 1
ATOM 3622 C C . LEU A 1 575 ? -10.18460 -25.98041 -18.77235 1.000 69.22400 608 LEU A C 1
ATOM 3623 O O . LEU A 1 575 ? -10.03052 -27.10797 -19.25446 1.000 76.25559 608 LEU A O 1
ATOM 3628 N N . MET A 1 576 ? -9.99795 -24.85971 -19.45842 1.000 67.32585 609 MET A N 1
ATOM 3629 C CA . MET A 1 576 ? -9.45497 -24.83141 -20.80783 1.000 66.09105 609 MET A CA 1
ATOM 3630 C C . MET A 1 576 ? -8.11049 -24.12190 -20.76642 1.000 66.91672 609 MET A C 1
ATOM 3631 O O . MET A 1 576 ? -8.03366 -22.95347 -20.37299 1.000 67.43942 609 MET A O 1
ATOM 3636 N N . THR A 1 577 ? -7.05660 -24.83117 -21.15308 1.000 69.46507 610 THR A N 1
ATOM 3637 C CA . THR A 1 577 ? -5.71236 -24.27483 -21.19524 1.000 72.81663 610 THR A CA 1
ATOM 3638 C C . THR A 1 577 ? -5.39489 -23.86272 -22.62362 1.000 68.35749 610 THR A C 1
ATOM 3639 O O . THR A 1 577 ? -5.52386 -24.67099 -23.54810 1.000 71.65604 610 THR A O 1
ATOM 3643 N N . ILE A 1 578 ? -4.99082 -22.60954 -22.80307 1.000 62.57129 611 ILE A N 1
ATOM 3644 C CA . ILE A 1 578 ? -4.68171 -22.06826 -24.11950 1.000 69.43763 611 ILE A CA 1
ATOM 3645 C C . ILE A 1 578 ? -3.19724 -21.74642 -24.18932 1.000 64.19516 611 ILE A C 1
ATOM 3646 O O . ILE A 1 578 ? -2.62733 -21.16681 -23.25744 1.000 66.36723 611 ILE A O 1
ATOM 3651 N N . GLY A 1 579 ? -2.57765 -22.12932 -25.29913 1.000 65.40209 612 GLY A N 1
ATOM 3652 C CA . GLY A 1 579 ? -1.23926 -21.68694 -25.63200 1.000 70.07532 612 GLY A CA 1
ATOM 3653 C C . GLY A 1 579 ? -1.26438 -20.95558 -26.96003 1.000 64.30961 612 GLY A C 1
ATOM 3654 O O . GLY A 1 579 ? -2.11873 -21.21040 -27.80831 1.000 62.41756 612 GLY A O 1
ATOM 3655 N N . PHE A 1 580 ? -0.31894 -20.03783 -27.13476 1.000 65.12853 613 PHE A N 1
ATOM 3656 C CA . PHE A 1 580 ? -0.28912 -19.20188 -28.32739 1.000 72.14490 613 PHE A CA 1
ATOM 3657 C C . PHE A 1 580 ? 1.14733 -18.79118 -28.60348 1.000 70.30765 613 PHE A C 1
ATOM 3658 O O . PHE A 1 580 ? 1.86215 -18.38994 -27.68120 1.000 70.52136 613 PHE A O 1
ATOM 3666 N N . ASP A 1 581 ? 1.57286 -18.90360 -29.86037 1.000 67.29389 614 ASP A N 1
ATOM 3667 C CA . ASP A 1 581 ? 2.88350 -18.37672 -30.23066 1.000 70.38312 614 ASP A CA 1
ATOM 3668 C C . ASP A 1 581 ? 2.85788 -17.90466 -31.67706 1.000 80.81025 614 ASP A C 1
ATOM 3669 O O . ASP A 1 581 ? 1.87402 -18.08172 -32.39892 1.000 80.44715 614 ASP A O 1
ATOM 3674 N N . ILE A 1 582 ? 3.96139 -17.27658 -32.08516 1.000 80.61495 615 ILE A N 1
ATOM 3675 C CA . ILE A 1 582 ? 4.07313 -16.62575 -33.38103 1.000 80.10571 615 ILE A CA 1
ATOM 3676 C C . ILE A 1 582 ? 5.38026 -17.04355 -34.04091 1.000 80.19865 615 ILE A C 1
ATOM 3677 O O . ILE A 1 582 ? 6.33480 -17.45940 -33.38031 1.000 76.45772 615 ILE A O 1
ATOM 3682 N N . ALA A 1 583 ? 5.41119 -16.93052 -35.36696 1.000 80.94230 616 ALA A N 1
ATOM 3683 C CA . ALA A 1 583 ? 6.60280 -17.30475 -36.11568 1.000 78.72687 616 ALA A CA 1
ATOM 3684 C C . ALA A 1 583 ? 6.72098 -16.46985 -37.38243 1.000 94.72037 616 ALA A C 1
ATOM 3685 O O . ALA A 1 583 ? 5.72527 -16.22711 -38.07086 1.000 95.83676 616 ALA A O 1
ATOM 3687 N N . LYS A 1 584 ? 7.94754 -16.04228 -37.68264 1.000 96.30839 617 LYS A N 1
ATOM 3688 C CA . LYS A 1 584 ? 8.23456 -15.37034 -38.94042 1.000 100.97101 617 LYS A CA 1
ATOM 3689 C C . LYS A 1 584 ? 8.23553 -16.37792 -40.08665 1.000 96.39218 617 LYS A C 1
ATOM 3690 O O . LYS A 1 584 ? 8.39923 -17.58497 -39.88932 1.000 102.50661 617 LYS A O 1
ATOM 3696 N N . SER A 1 585 ? 8.05660 -15.86539 -41.30034 1.000 101.11235 618 SER A N 1
ATOM 3697 C CA . SER A 1 585 ? 7.96325 -16.69522 -42.49359 1.000 104.67660 618 SER A CA 1
ATOM 3698 C C . SER A 1 585 ? 9.27370 -16.66895 -43.27000 1.000 99.77372 618 SER A C 1
ATOM 3699 O O . SER A 1 585 ? 9.94098 -15.63322 -43.35197 1.000 99.55610 618 SER A O 1
ATOM 3702 N N . THR A 1 586 ? 9.63615 -17.81881 -43.84308 1.000 101.63700 619 THR A N 1
ATOM 3703 C CA . THR A 1 586 ? 10.85292 -17.89812 -44.64273 1.000 101.51290 619 THR A CA 1
ATOM 3704 C C . THR A 1 586 ? 10.65363 -17.32483 -46.03893 1.000 98.88398 619 THR A C 1
ATOM 3705 O O . THR A 1 586 ? 11.60097 -16.79317 -46.62780 1.000 105.54410 619 THR A O 1
ATOM 3709 N N . ARG A 1 587 ? 9.43955 -17.42401 -46.58322 1.000 98.78260 620 ARG A N 1
ATOM 3710 C CA . ARG A 1 587 ? 9.18095 -16.87798 -47.91092 1.000 106.15006 620 ARG A CA 1
ATOM 3711 C C . ARG A 1 587 ? 9.11719 -15.35621 -47.87924 1.000 116.37151 620 ARG A C 1
ATOM 3712 O O . ARG A 1 587 ? 9.59340 -14.68996 -48.80558 1.000 120.63686 620 ARG A O 1
ATOM 3714 N N . ASP A 1 588 ? 8.53830 -14.78822 -46.82321 1.000 118.20559 621 ASP A N 1
ATOM 3715 C CA . ASP A 1 588 ? 8.38444 -13.34289 -46.70413 1.000 113.22606 621 ASP A CA 1
ATOM 3716 C C . ASP A 1 588 ? 8.56567 -12.95562 -45.24533 1.000 109.92835 621 ASP A C 1
ATOM 3717 O O . ASP A 1 588 ? 7.79725 -13.39474 -44.38475 1.000 115.23855 621 ASP A O 1
ATOM 3722 N N . ARG A 1 589 ? 9.57324 -12.12734 -44.97080 1.000 107.81444 622 ARG A N 1
ATOM 3723 C CA . ARG A 1 589 ? 9.83348 -11.67762 -43.60912 1.000 109.38461 622 ARG A CA 1
ATOM 3724 C C . ARG A 1 589 ? 8.82607 -10.64629 -43.11944 1.000 116.46941 622 ARG A C 1
ATOM 3725 O O . ARG A 1 589 ? 8.91429 -10.22877 -41.95926 1.000 115.08438 622 ARG A O 1
ATOM 3727 N N . LYS A 1 590 ? 7.88130 -10.22812 -43.96029 1.000 118.21252 623 LYS A N 1
ATOM 3728 C CA . LYS A 1 590 ? 6.88311 -9.23623 -43.58763 1.000 114.56162 623 LYS A CA 1
ATOM 3729 C C . LYS A 1 590 ? 5.58127 -9.85610 -43.09764 1.000 119.83041 623 LYS A C 1
ATOM 3730 O O . LYS A 1 590 ? 4.67506 -9.11999 -42.69554 1.000 116.91044 623 LYS A O 1
ATOM 3732 N N . ARG A 1 591 ? 5.46297 -11.18127 -43.12431 1.000 117.21378 624 ARG A N 1
ATOM 3733 C CA . ARG A 1 591 ? 4.29001 -11.87733 -42.62076 1.000 115.24637 624 ARG A CA 1
ATOM 3734 C C . ARG A 1 591 ? 4.68563 -12.76203 -41.44737 1.000 110.78827 624 ARG A C 1
ATOM 3735 O O . ARG A 1 591 ? 5.81835 -13.24535 -41.36546 1.000 107.96438 624 ARG A O 1
ATOM 3743 N N . ALA A 1 592 ? 3.73923 -12.97233 -40.53809 1.000 109.38949 625 ALA A N 1
ATOM 3744 C CA . ALA A 1 592 ? 3.95579 -13.82874 -39.38438 1.000 100.57867 625 ALA A CA 1
ATOM 3745 C C . ALA A 1 592 ? 2.70026 -14.64758 -39.13733 1.000 106.70807 625 ALA A C 1
ATOM 3746 O O . ALA A 1 592 ? 1.58351 -14.19422 -39.40112 1.000 109.28165 625 ALA A O 1
ATOM 3748 N N . TYR A 1 593 ? 2.89363 -15.86151 -38.63280 1.000 98.58265 626 TYR A N 1
ATOM 3749 C CA . TYR A 1 593 ? 1.79650 -16.78257 -38.36769 1.000 83.34132 626 TYR A CA 1
ATOM 3750 C C . TYR A 1 593 ? 1.63086 -16.97252 -36.86788 1.000 76.75154 626 TYR A C 1
ATOM 3751 O O . TYR A 1 593 ? 2.60856 -17.23421 -36.15820 1.000 75.85937 626 TYR A O 1
ATOM 3760 N N . GLY A 1 594 ? 0.39591 -16.82519 -36.39512 1.000 73.28861 627 GLY A N 1
ATOM 3761 C CA . GLY A 1 594 ? 0.05129 -17.06294 -35.00965 1.000 71.70549 627 GLY A CA 1
ATOM 3762 C C . GLY A 1 594 ? -0.74869 -18.33474 -34.84056 1.000 82.24129 627 GLY A C 1
ATOM 3763 O O . GLY A 1 594 ? -1.77901 -18.53146 -35.49798 1.000 75.45353 627 GLY A O 1
ATOM 3764 N N . ALA A 1 595 ? -0.26343 -19.21405 -33.96637 1.000 77.30152 628 ALA A N 1
ATOM 3765 C CA . ALA A 1 595 ? -0.87676 -20.50643 -33.69864 1.000 68.28562 628 ALA A CA 1
ATOM 3766 C C . ALA A 1 595 ? -1.42141 -20.53522 -32.27808 1.000 69.32278 628 ALA A C 1
ATOM 3767 O O . ALA A 1 595 ? -0.76047 -20.07510 -31.33434 1.000 69.27948 628 ALA A O 1
ATOM 3769 N N . LEU A 1 596 ? -2.62715 -21.08887 -32.14301 1.000 71.83478 629 LEU A N 1
ATOM 3770 C CA . LEU A 1 596 ? -3.35125 -21.15639 -30.88106 1.000 78.72687 629 LEU A CA 1
ATOM 3771 C C . LEU A 1 596 ? -3.82956 -22.58233 -30.64472 1.000 72.11305 629 LEU A C 1
ATOM 3772 O O . LEU A 1 596 ? -4.49364 -23.17426 -31.50502 1.000 68.08108 629 LEU A O 1
ATOM 3777 N N . ILE A 1 597 ? -3.48959 -23.12025 -29.47587 1.000 61.25568 630 ILE A N 1
ATOM 3778 C CA . ILE A 1 597 ? -3.85889 -24.46523 -29.05664 1.000 63.39174 630 ILE A CA 1
ATOM 3779 C C . ILE A 1 597 ? -4.72766 -24.34714 -27.81387 1.000 68.96246 630 ILE A C 1
ATOM 3780 O O . ILE A 1 597 ? -4.48965 -23.48184 -26.96635 1.000 68.61093 630 ILE A O 1
ATOM 3785 N N . ALA A 1 598 ? -5.72746 -25.21797 -27.69903 1.000 64.81462 631 ALA A N 1
ATOM 3786 C CA . ALA A 1 598 ? -6.69855 -25.12435 -26.61480 1.000 61.88176 631 ALA A CA 1
ATOM 3787 C C . ALA A 1 598 ? -7.11020 -26.51733 -26.16765 1.000 66.37809 631 ALA A C 1
ATOM 3788 O O . ALA A 1 598 ? -7.57274 -27.31932 -26.98199 1.000 72.55113 631 ALA A O 1
ATOM 3790 N N . SER A 1 599 ? -6.96093 -26.79528 -24.87512 1.000 66.05730 632 SER A N 1
ATOM 3791 C CA . SER A 1 599 ? -7.43023 -28.05039 -24.31117 1.000 65.00446 632 SER A CA 1
ATOM 3792 C C . SER A 1 599 ? -8.94080 -27.99539 -24.09593 1.000 66.73335 632 SER A C 1
ATOM 3793 O O . SER A 1 599 ? -9.56916 -26.93620 -24.17140 1.000 68.96128 632 SER A O 1
ATOM 3796 N N . MET A 1 600 ? -9.52980 -29.16220 -23.81557 1.000 72.181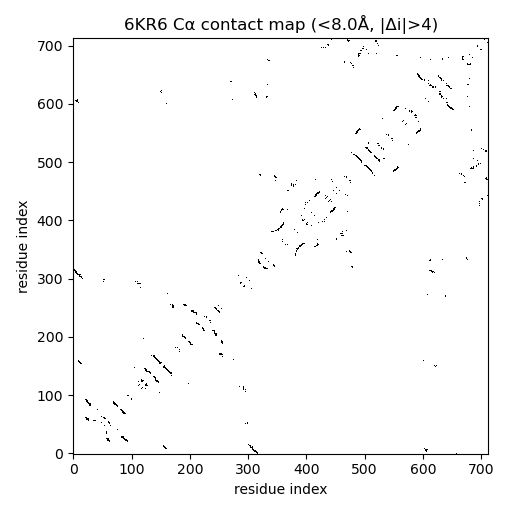35 633 MET A N 1
ATOM 3797 C CA . MET A 1 600 ? -10.98296 -29.30759 -23.71182 1.000 73.03612 633 MET A CA 1
ATOM 3798 C C . MET A 1 600 ? -11.32417 -30.12530 -22.46773 1.000 75.75258 633 MET A C 1
ATOM 3799 O O . MET A 1 600 ? -11.77920 -31.26651 -22.57353 1.000 88.12787 633 MET A O 1
ATOM 3804 N N . ASP A 1 601 ? -11.11984 -29.52919 -21.29393 1.000 72.31302 634 ASP A N 1
ATOM 3805 C CA . ASP A 1 601 ? -11.47410 -30.15043 -20.01749 1.000 89.53025 634 ASP A CA 1
ATOM 3806 C C . ASP A 1 601 ? -10.85144 -31.54586 -19.91789 1.000 86.55025 634 ASP A C 1
ATOM 3807 O O . ASP A 1 601 ? -11.51023 -32.57617 -20.07754 1.000 79.61094 634 ASP A O 1
ATOM 3812 N N . LEU A 1 602 ? -9.54145 -31.53307 -19.65938 1.000 85.91463 635 LEU A N 1
ATOM 3813 C CA . LEU A 1 602 ? -8.71158 -32.72201 -19.82170 1.000 81.87095 635 LEU A CA 1
ATOM 3814 C C . LEU A 1 602 ? -9.14686 -33.88284 -18.93613 1.000 82.39838 635 LEU A C 1
ATOM 3815 O O . LEU A 1 602 ? -8.82319 -35.03627 -19.24358 1.000 87.00118 635 LEU A O 1
ATOM 3820 N N . GLN A 1 603 ? -9.87888 -33.61859 -17.85281 1.000 80.29384 636 GLN A N 1
ATOM 3821 C CA . GLN A 1 603 ? -10.30984 -34.71250 -16.99037 1.000 84.43794 636 GLN A CA 1
ATOM 3822 C C . GLN A 1 603 ? -11.42596 -35.53859 -17.61685 1.000 86.24967 636 GLN A C 1
ATOM 3823 O O . GLN A 1 603 ? -11.66654 -36.66443 -17.16982 1.000 87.11638 636 GLN A O 1
ATOM 3829 N N . GLN A 1 604 ? -12.10203 -35.01718 -18.64189 1.000 89.29022 637 GLN A N 1
ATOM 3830 C CA . GLN A 1 604 ? -13.13452 -35.76317 -19.35571 1.000 76.42070 637 GLN A CA 1
ATOM 3831 C C . GLN A 1 604 ? -12.72669 -36.01952 -20.80188 1.000 76.05366 637 GLN A C 1
ATOM 3832 O O . GLN A 1 604 ? -12.50293 -37.17067 -21.18620 1.000 80.83524 637 GLN A O 1
ATOM 3838 N N . ASN A 1 605 ? -12.63418 -34.97035 -21.62086 1.000 78.02494 638 ASN A N 1
ATOM 3839 C CA . ASN A 1 605 ? -12.38153 -35.13997 -23.04791 1.000 71.82041 638 ASN A CA 1
ATOM 3840 C C . ASN A 1 605 ? -10.90969 -35.41553 -23.33204 1.000 81.37427 638 ASN A C 1
ATOM 3841 O O . ASN A 1 605 ? -10.58046 -36.38144 -24.02938 1.000 100.07258 638 ASN A O 1
ATOM 3846 N N . SER A 1 606 ? -10.01646 -34.57032 -22.81382 1.000 71.32780 639 SER A N 1
ATOM 3847 C CA . SER A 1 606 ? -8.57110 -34.75723 -22.95402 1.000 81.06030 639 SER A CA 1
ATOM 3848 C C . SER A 1 606 ? -8.13625 -34.75544 -24.42068 1.000 75.98555 639 SER A C 1
ATOM 3849 O O . SER A 1 606 ? -7.36492 -35.60757 -24.86436 1.000 74.32637 639 SER A O 1
ATOM 3852 N N . THR A 1 607 ? -8.63003 -33.77635 -25.17498 1.000 80.85339 640 THR A N 1
ATOM 3853 C CA . THR A 1 607 ? -8.19295 -33.55017 -26.54430 1.000 71.30946 640 THR A CA 1
ATOM 3854 C C . THR A 1 607 ? -7.86413 -32.07359 -26.71625 1.000 72.32921 640 THR A C 1
ATOM 3855 O O . THR A 1 607 ? -8.07477 -31.25784 -25.81511 1.000 68.82062 640 THR A O 1
ATOM 3859 N N . TYR A 1 608 ? -7.33957 -31.72950 -27.88911 1.000 72.88668 641 TYR A N 1
ATOM 3860 C CA . TYR A 1 608 ? -6.83888 -30.38898 -28.14038 1.000 61.79113 641 TYR A CA 1
ATOM 3861 C C . TYR A 1 608 ? -7.33380 -29.87990 -29.48673 1.000 65.45322 641 TYR A C 1
ATOM 3862 O O . TYR A 1 608 ? -7.57690 -30.65315 -30.41675 1.000 72.99890 641 TYR A O 1
ATOM 3871 N N . PHE A 1 609 ? -7.47736 -28.56083 -29.57117 1.000 71.77271 642 PHE A N 1
ATOM 3872 C CA . PHE A 1 609 ? -7.96871 -27.86524 -30.75147 1.000 72.60928 642 PHE A CA 1
ATOM 3873 C C . PHE A 1 609 ? -6.90855 -26.86205 -31.18068 1.000 68.58234 642 PHE A C 1
ATOM 3874 O O . PHE A 1 609 ? -6.42742 -26.07896 -30.35662 1.000 63.66185 642 PHE A O 1
ATOM 3882 N N . SER A 1 610 ? -6.53698 -26.88774 -32.45886 1.000 73.59083 643 SER A N 1
ATOM 3883 C CA . SER A 1 610 ? -5.40316 -26.10924 -32.94221 1.000 75.32205 643 SER A CA 1
ATOM 3884 C C . SER A 1 610 ? -5.78736 -25.30966 -34.17682 1.000 75.61203 643 SER A C 1
ATOM 3885 O O . SER A 1 610 ? -6.29091 -25.87385 -35.15341 1.000 79.37868 643 SER A O 1
ATOM 3888 N N . THR A 1 611 ? -5.53495 -24.00090 -34.13448 1.000 77.94948 644 THR A N 1
ATOM 3889 C CA . THR A 1 611 ? -5.75779 -23.12344 -35.27649 1.000 72.10045 644 THR A CA 1
ATOM 3890 C C . THR A 1 611 ? -4.50510 -22.29942 -35.54188 1.000 73.18058 644 THR A C 1
ATOM 3891 O O . THR A 1 611 ? -3.68025 -22.07922 -34.65130 1.000 75.82392 644 THR A O 1
ATOM 3895 N N . VAL A 1 612 ? -4.36705 -21.85281 -36.78991 1.000 71.94250 645 VAL A N 1
ATOM 3896 C CA . VAL A 1 612 ? -3.32548 -20.91478 -37.18241 1.000 79.76531 645 VAL A CA 1
ATOM 3897 C C . VAL A 1 612 ? -3.96954 -19.81987 -38.01618 1.000 82.98385 645 VAL A C 1
ATOM 3898 O O . VAL A 1 612 ? -4.99435 -20.03074 -38.67347 1.000 81.40144 645 VAL A O 1
ATOM 3902 N N . THR A 1 613 ? -3.36013 -18.63890 -37.98447 1.000 78.58888 646 THR A N 1
ATOM 3903 C CA . THR A 1 613 ? -3.80238 -17.55730 -38.85195 1.000 88.07250 646 THR A CA 1
ATOM 3904 C C . THR A 1 613 ? -2.62981 -16.63374 -39.14121 1.000 94.92648 646 THR A C 1
ATOM 3905 O O . THR A 1 613 ? -1.65688 -16.57260 -38.38789 1.000 93.48045 646 THR A O 1
ATOM 3909 N N . GLU A 1 614 ? -2.73126 -15.91269 -40.25153 1.000 101.00022 647 GLU A N 1
ATOM 3910 C CA . GLU A 1 614 ? -1.71809 -14.92480 -40.59124 1.000 102.76440 647 GLU A CA 1
ATOM 3911 C C . GLU A 1 614 ? -1.98351 -13.60047 -39.85849 1.000 106.87115 647 GLU A C 1
ATOM 3912 O O . GLU A 1 614 ? -3.09296 -13.32461 -39.39060 1.000 102.27945 647 GLU A O 1
ATOM 3918 N N A CYS A 1 615 ? -0.93301 -12.79734 -39.73521 0.566 110.43087 648 CYS A N 1
ATOM 3919 N N B CYS A 1 615 ? -0.93274 -12.78511 -39.77279 0.434 109.69240 648 CYS A N 1
ATOM 3920 C CA A CYS A 1 615 ? -1.03032 -11.51471 -39.05023 0.566 117.26667 648 CYS A CA 1
ATOM 3921 C CA B CYS A 1 615 ? -0.98392 -11.44751 -39.20442 0.434 116.45236 648 CYS A CA 1
ATOM 3922 C C A CYS A 1 615 ? -1.55894 -10.41620 -39.97295 0.566 120.95933 648 CYS A C 1
ATOM 3923 C C B CYS A 1 615 ? -2.15052 -10.60684 -39.73929 0.434 120.91520 648 CYS A C 1
ATOM 3924 O O A CYS A 1 615 ? -2.33329 -9.55962 -39.54959 0.566 123.42593 648 CYS A O 1
ATOM 3925 O O B CYS A 1 615 ? -2.46594 -9.55364 -39.19225 0.434 124.21885 648 CYS A O 1
ATOM 3930 N N . ALA A 1 622 ? -6.60143 -4.75873 -36.81039 1.000 125.17835 655 ALA A N 1
ATOM 3931 C CA . ALA A 1 622 ? -7.30680 -6.02671 -36.94682 1.000 128.34866 655 ALA A CA 1
ATOM 3932 C C . ALA A 1 622 ? -6.60888 -7.12667 -36.15520 1.000 127.41112 655 ALA A C 1
ATOM 3933 O O . ALA A 1 622 ? -5.76281 -7.84449 -36.68810 1.000 120.41881 655 ALA A O 1
ATOM 3935 N N . ASN A 1 623 ? -6.96329 -7.24909 -34.87776 1.000 126.19537 656 ASN A N 1
ATOM 3936 C CA . ASN A 1 623 ? -6.40718 -8.30197 -34.03725 1.000 117.07706 656 ASN A CA 1
ATOM 3937 C C . ASN A 1 623 ? -6.91670 -9.65593 -34.51744 1.000 114.97567 656 ASN A C 1
ATOM 3938 O O . ASN A 1 623 ? -8.12601 -9.90950 -34.51333 1.000 108.20358 656 ASN A O 1
ATOM 3943 N N . THR A 1 624 ? -5.99622 -10.51921 -34.94143 1.000 108.89657 657 THR A N 1
ATOM 3944 C CA . THR A 1 624 ? -6.33915 -11.80711 -35.53077 1.000 104.60402 657 THR A CA 1
ATOM 3945 C C . THR A 1 624 ? -6.37312 -12.94439 -34.51711 1.000 96.16594 657 THR A C 1
ATOM 3946 O O . THR A 1 624 ? -6.68852 -14.07752 -34.89268 1.000 88.68640 657 THR A O 1
ATOM 3950 N N . LEU A 1 625 ? -6.05801 -12.67321 -33.25025 1.000 88.80136 658 LEU A N 1
ATOM 3951 C CA . LEU A 1 625 ? -6.01251 -13.72384 -32.23901 1.000 90.11117 658 LEU A CA 1
ATOM 3952 C C . LEU A 1 625 ? -7.39565 -14.02236 -31.66665 1.000 89.04449 658 LEU A C 1
ATOM 3953 O O . LEU A 1 625 ? -7.72241 -15.18724 -31.38465 1.000 96.35548 658 LEU A O 1
ATOM 3958 N N . TRP A 1 626 ? -8.22247 -12.99114 -31.50039 1.000 86.80518 659 TRP A N 1
ATOM 3959 C CA . TRP A 1 626 ? -9.56226 -13.21662 -30.96968 1.000 82.69546 659 TRP A CA 1
ATOM 3960 C C . TRP A 1 626 ? -10.42325 -14.12264 -31.84203 1.000 84.84938 659 TRP A C 1
ATOM 3961 O O . TRP A 1 626 ? -11.21482 -14.89549 -31.27466 1.000 91.77733 659 TRP A O 1
ATOM 3972 N N . PRO A 1 627 ? -10.37568 -14.06025 -33.17873 1.000 79.54526 660 PRO A N 1
ATOM 3973 C CA . PRO A 1 627 ? -11.10944 -15.06670 -33.96362 1.000 83.91603 660 PRO A CA 1
ATOM 3974 C C . PRO A 1 627 ? -10.73302 -16.49347 -33.60471 1.000 86.12337 660 PRO A C 1
ATOM 3975 O O . PRO A 1 627 ? -11.61272 -17.35771 -33.49240 1.000 88.48175 660 PRO A O 1
ATOM 3979 N N . MET A 1 628 ? -9.44076 -16.75759 -33.40008 1.000 78.61095 661 MET A N 1
ATOM 3980 C CA . MET A 1 628 ? -9.01182 -18.09873 -33.01958 1.000 85.03457 661 MET A CA 1
ATOM 3981 C C . MET A 1 628 ? -9.52420 -18.47285 -31.63375 1.000 84.56805 661 MET A C 1
ATOM 3982 O O . MET A 1 628 ? -9.95721 -19.61236 -31.41318 1.000 79.42642 661 MET A O 1
ATOM 3987 N N . ILE A 1 629 ? -9.48514 -17.53164 -30.68543 1.000 79.41767 662 ILE A N 1
ATOM 3988 C CA . ILE A 1 629 ? -10.00803 -17.83007 -29.35125 1.000 82.59340 662 ILE A CA 1
ATOM 3989 C C . ILE A 1 629 ? -11.50238 -18.13268 -29.41606 1.000 83.88521 662 ILE A C 1
ATOM 3990 O O . ILE A 1 629 ? -12.00512 -19.03213 -28.72536 1.000 82.52978 662 ILE A O 1
ATOM 3995 N N . ALA A 1 630 ? -12.23258 -17.39397 -30.25438 1.000 83.29495 663 ALA A N 1
ATOM 3996 C CA . ALA A 1 630 ? -13.66421 -17.63176 -30.40520 1.000 75.07443 663 ALA A CA 1
ATOM 3997 C C . ALA A 1 630 ? -13.93334 -18.99988 -31.01778 1.000 76.61973 663 ALA A C 1
ATOM 3998 O O . ALA A 1 630 ? -14.85628 -19.70731 -30.59482 1.000 79.50317 663 ALA A O 1
ATOM 4000 N N . LYS A 1 631 ? -13.14150 -19.38415 -32.02381 1.000 73.53672 664 LYS A N 1
ATOM 4001 C CA . LYS A 1 631 ? -13.26678 -20.72182 -32.59695 1.000 67.90243 664 LYS A CA 1
ATOM 4002 C C . LYS A 1 631 ? -13.02426 -21.79402 -31.54314 1.000 69.96978 664 LYS A C 1
ATOM 4003 O O . LYS A 1 631 ? -13.74206 -22.80135 -31.48887 1.000 70.66902 664 LYS A O 1
ATOM 4009 N N . ALA A 1 632 ? -12.01152 -21.59429 -30.69751 1.000 76.27244 665 ALA A N 1
ATOM 4010 C CA . ALA A 1 632 ? -11.72311 -22.56932 -29.65028 1.000 68.12032 665 ALA A CA 1
ATOM 4011 C C . ALA A 1 632 ? -12.88782 -22.69533 -28.67418 1.000 71.86073 665 ALA A C 1
ATOM 4012 O O . ALA A 1 632 ? -13.28551 -23.80992 -28.31025 1.000 74.08878 665 ALA A O 1
ATOM 4014 N N . LEU A 1 633 ? -13.45533 -21.56360 -28.24686 1.000 75.03783 666 LEU A N 1
ATOM 4015 C CA . LEU A 1 633 ? -14.59354 -21.61181 -27.32885 1.000 70.51120 666 LEU A CA 1
ATOM 4016 C C . LEU A 1 633 ? -15.80407 -22.27699 -27.97638 1.000 71.05088 666 LEU A C 1
ATOM 4017 O O . LEU A 1 633 ? -16.53405 -23.03643 -27.32242 1.000 69.64643 666 LEU A O 1
ATOM 4022 N N . ARG A 1 634 ? -16.03591 -21.99772 -29.26196 1.000 69.74246 667 ARG A N 1
ATOM 4023 C CA . ARG A 1 634 ? -17.15755 -22.60994 -29.96526 1.000 67.17539 667 ARG A CA 1
ATOM 4024 C C . ARG A 1 634 ? -16.99486 -24.12163 -30.04842 1.000 75.29933 667 ARG A C 1
ATOM 4025 O O . ARG A 1 634 ? -17.95191 -24.87043 -29.81642 1.000 83.08632 667 ARG A O 1
ATOM 4027 N N . GLN A 1 635 ? -15.78790 -24.58955 -30.37794 1.000 76.67208 668 GLN A N 1
ATOM 4028 C CA . GLN A 1 635 ? -15.53765 -26.02795 -30.40188 1.000 75.07020 668 GLN A CA 1
ATOM 4029 C C . GLN A 1 635 ? -15.72510 -26.63747 -29.01852 1.000 76.53510 668 GLN A C 1
ATOM 4030 O O . GLN A 1 635 ? -16.27325 -27.74007 -28.88287 1.000 80.72571 668 GLN A O 1
ATOM 4036 N N . TYR A 1 636 ? -15.28634 -25.92529 -27.97622 1.000 77.31896 669 TYR A N 1
ATOM 4037 C CA . TYR A 1 636 ? -15.44237 -26.43302 -26.61706 1.000 72.62822 669 TYR A CA 1
ATOM 4038 C C . TYR A 1 636 ? -16.91109 -26.61018 -26.25891 1.000 74.74116 669 TYR A C 1
ATOM 4039 O O . TYR A 1 636 ? -17.29350 -27.62713 -25.66867 1.000 77.30325 669 TYR A O 1
ATOM 4048 N N . GLN A 1 637 ? -17.75166 -25.63009 -26.59930 1.000 78.43216 670 GLN A N 1
ATOM 4049 C CA . GLN A 1 637 ? -19.16623 -25.76372 -26.25891 1.000 76.80850 670 GLN A CA 1
ATOM 4050 C C . GLN A 1 637 ? -19.86896 -26.76639 -27.16676 1.000 80.05288 670 GLN A C 1
ATOM 4051 O O . GLN A 1 637 ? -20.85354 -27.38624 -26.75250 1.000 76.60490 670 GLN A O 1
ATOM 4057 N N . HIS A 1 638 ? -19.37836 -26.95493 -28.39464 1.000 84.22380 671 HIS A N 1
ATOM 4058 C CA . HIS A 1 638 ? -19.95023 -27.98113 -29.25807 1.000 78.78428 671 HIS A CA 1
ATOM 4059 C C . HIS A 1 638 ? -19.57065 -29.38439 -28.80536 1.000 67.32954 671 HIS A C 1
ATOM 4060 O O . HIS A 1 638 ? -20.28236 -30.34185 -29.12804 1.000 87.41471 671 HIS A O 1
ATOM 4067 N N . GLU A 1 639 ? -18.46529 -29.52714 -28.07301 1.000 73.64598 672 GLU A N 1
ATOM 4068 C CA . GLU A 1 639 ? -18.06839 -30.82522 -27.54065 1.000 73.92010 672 GLU A CA 1
ATOM 4069 C C . GLU A 1 639 ? -18.55087 -31.08192 -26.11889 1.000 71.32616 672 GLU A C 1
ATOM 4070 O O . GLU A 1 639 ? -18.62829 -32.24645 -25.71347 1.000 74.62938 672 GLU A O 1
ATOM 4076 N N . HIS A 1 640 ? -18.86923 -30.03746 -25.35350 1.000 79.07342 673 HIS A N 1
ATOM 4077 C CA . HIS A 1 640 ? -19.27070 -30.19413 -23.96213 1.000 78.74437 673 HIS A CA 1
ATOM 4078 C C . HIS A 1 640 ? -20.64364 -29.61935 -23.64564 1.000 76.27141 673 HIS A C 1
ATOM 4079 O O . HIS A 1 640 ? -21.06733 -29.68994 -22.48599 1.000 73.98696 673 HIS A O 1
ATOM 4086 N N . ARG A 1 641 ? -21.34623 -29.05273 -24.63038 1.000 78.41580 674 ARG A N 1
ATOM 4087 C CA . ARG A 1 641 ? -22.65582 -28.42711 -24.42168 1.000 82.88882 674 ARG A CA 1
ATOM 4088 C C . ARG A 1 641 ? -22.60221 -27.33986 -23.34994 1.000 76.86670 674 ARG A C 1
ATOM 4089 O O . ARG A 1 641 ? -23.60587 -27.05064 -22.69355 1.000 83.95229 674 ARG A O 1
ATOM 4091 N N . LYS A 1 642 ? -21.43230 -26.72909 -23.17367 1.000 78.54949 675 LYS A N 1
ATOM 4092 C CA . LYS A 1 642 ? -21.22448 -25.67986 -22.18319 1.000 78.97772 675 LYS A CA 1
ATOM 4093 C C . LYS A 1 642 ? -19.85946 -25.05334 -22.42281 1.000 83.24594 675 LYS A C 1
ATOM 4094 O O . LYS A 1 642 ? -18.95656 -25.68727 -22.97550 1.000 74.77976 675 LYS A O 1
ATOM 4100 N N . LEU A 1 643 ? -19.72489 -23.79803 -22.00255 1.000 82.22150 676 LEU A N 1
ATOM 4101 C CA . LEU A 1 643 ? -18.45972 -23.08586 -22.08160 1.000 69.00346 676 LEU A CA 1
ATOM 4102 C C . LEU A 1 643 ? -17.57652 -23.44040 -20.88735 1.000 69.94404 676 LEU A C 1
ATOM 4103 O O . LEU A 1 643 ? -18.06554 -23.93561 -19.86897 1.000 78.49264 676 LEU A O 1
ATOM 4108 N N . PRO A 1 644 ? -16.26689 -23.20794 -20.98362 1.000 71.27893 677 PRO A N 1
ATOM 4109 C CA . PRO A 1 644 ? -15.38636 -23.55022 -19.86064 1.000 77.57305 677 PRO A CA 1
ATOM 4110 C C . PRO A 1 644 ? -15.54484 -22.57982 -18.70033 1.000 73.27461 677 PRO A C 1
ATOM 4111 O O . PRO A 1 644 ? -15.81192 -21.38983 -18.88393 1.000 70.81272 677 PRO A O 1
ATOM 4115 N N . SER A 1 645 ? -15.37000 -23.11015 -17.48672 1.000 74.41740 678 SER A N 1
ATOM 4116 C CA . SER A 1 645 ? -15.51660 -22.29495 -16.28460 1.000 77.22526 678 SER A CA 1
ATOM 4117 C C . SER A 1 645 ? -14.23860 -21.52767 -15.96513 1.000 78.37687 678 SER A C 1
ATOM 4118 O O . SER A 1 645 ? -14.29831 -20.38435 -15.49771 1.000 75.70447 678 SER A O 1
ATOM 4121 N N . ARG A 1 646 ? -13.07937 -22.14107 -16.20202 1.000 84.55769 679 ARG A N 1
ATOM 4122 C CA . ARG A 1 646 ? -11.78659 -21.51439 -15.96621 1.000 73.93353 679 ARG A CA 1
ATOM 4123 C C . ARG A 1 646 ? -10.95471 -21.58249 -17.23946 1.000 71.52157 679 ARG A C 1
ATOM 4124 O O . ARG A 1 646 ? -11.07341 -22.52694 -18.02534 1.000 75.42462 679 ARG A O 1
ATOM 4132 N N . ILE A 1 647 ? -10.11094 -20.57142 -17.44011 1.000 66.42163 680 ILE A N 1
ATOM 4133 C CA . ILE A 1 647 ? -9.23431 -20.49283 -18.60355 1.000 67.76398 680 ILE A CA 1
ATOM 4134 C C . ILE A 1 647 ? -7.85105 -20.05874 -18.14148 1.000 71.31617 680 ILE A C 1
ATOM 4135 O O . ILE A 1 647 ? -7.71423 -19.03828 -17.45722 1.000 68.85661 680 ILE A O 1
ATOM 4140 N N . VAL A 1 648 ? -6.83171 -20.82763 -18.51906 1.000 68.67486 681 VAL A N 1
ATOM 4141 C CA . VAL A 1 648 ? -5.43568 -20.49166 -18.25904 1.000 68.24707 681 VAL A CA 1
ATOM 4142 C C . VAL A 1 648 ? -4.76815 -20.25560 -19.60753 1.000 67.00016 681 VAL A C 1
ATOM 4143 O O . VAL A 1 648 ? -4.59292 -21.18993 -20.39966 1.000 72.36257 681 VAL A O 1
ATOM 4147 N N . PHE A 1 649 ? -4.39925 -19.00507 -19.86836 1.000 63.90710 682 PHE A N 1
ATOM 4148 C CA . PHE A 1 649 ? -3.82809 -18.58316 -21.14095 1.000 65.00689 682 PHE A CA 1
ATOM 4149 C C . PHE A 1 649 ? -2.32234 -18.42742 -20.97172 1.000 72.49717 682 PHE A C 1
ATOM 4150 O O . PHE A 1 649 ? -1.87041 -17.62378 -20.14915 1.000 72.64094 682 PHE A O 1
ATOM 4158 N N . TYR A 1 650 ? -1.55111 -19.18860 -21.74611 1.000 78.34409 683 TYR A N 1
ATOM 4159 C CA . TYR A 1 650 ? -0.09372 -19.10861 -21.73445 1.000 68.26773 683 TYR A CA 1
ATOM 4160 C C . TYR A 1 650 ? 0.37101 -18.37976 -22.98866 1.000 70.97491 683 TYR A C 1
ATOM 4161 O O . TYR A 1 650 ? 0.06272 -18.80280 -24.10845 1.000 75.35410 683 TYR A O 1
ATOM 4170 N N . ARG A 1 651 ? 1.11355 -17.29163 -22.79584 1.000 70.12937 684 ARG A N 1
ATOM 4171 C CA . ARG A 1 651 ? 1.51615 -16.39511 -23.87170 1.000 75.39786 684 ARG A CA 1
ATOM 4172 C C . ARG A 1 651 ? 3.02935 -16.43568 -24.04017 1.000 81.51431 684 ARG A C 1
ATOM 4173 O O . ARG A 1 651 ? 3.77165 -16.28755 -23.06367 1.000 79.70246 684 ARG A O 1
ATOM 4181 N N . ASP A 1 652 ? 3.48132 -16.62964 -25.27807 1.000 83.27482 685 ASP A N 1
ATOM 4182 C CA . ASP A 1 652 ? 4.90290 -16.69621 -25.60418 1.000 85.15145 685 ASP A CA 1
ATOM 4183 C C . ASP A 1 652 ? 5.32901 -15.34204 -26.16246 1.000 93.96696 685 ASP A C 1
ATOM 4184 O O . ASP A 1 652 ? 4.89248 -14.94524 -27.24795 1.000 93.07081 685 ASP A O 1
ATOM 4189 N N . GLY A 1 653 ? 6.17687 -14.63389 -25.41911 1.000 98.38205 686 GLY A N 1
ATOM 4190 C CA . GLY A 1 653 ? 6.63449 -13.32474 -25.84305 1.000 103.86223 686 GLY A CA 1
ATOM 4191 C C . GLY A 1 653 ? 7.64248 -12.69284 -24.90491 1.000 101.77392 686 GLY A C 1
ATOM 4192 O O . GLY A 1 653 ? 8.34381 -13.39739 -24.17155 1.000 98.57663 686 GLY A O 1
ATOM 4193 N N . VAL A 1 654 ? 7.71660 -11.36243 -24.92673 1.000 101.04415 687 VAL A N 1
ATOM 4194 C CA . VAL A 1 654 ? 8.65280 -10.59393 -24.10630 1.000 103.98070 687 VAL A CA 1
ATOM 4195 C C . VAL A 1 654 ? 10.08900 -11.06099 -24.32189 1.000 112.80678 687 VAL A C 1
ATOM 4196 O O . VAL A 1 654 ? 10.98070 -10.25555 -24.59210 1.000 117.01954 687 VAL A O 1
ATOM 4200 N N . GLY A 1 657 ? 9.67311 -3.07219 -19.46182 1.000 132.48522 690 GLY A N 1
ATOM 4201 C CA . GLY A 1 657 ? 9.59392 -3.74922 -20.74281 1.000 130.40063 690 GLY A CA 1
ATOM 4202 C C . GLY A 1 657 ? 8.28044 -3.51527 -21.46214 1.000 137.61143 690 GLY A C 1
ATOM 4203 O O . GLY A 1 657 ? 7.47588 -2.68051 -21.04726 1.000 133.80081 690 GLY A O 1
ATOM 4204 N N . SER A 1 658 ? 8.05864 -4.26362 -22.54460 1.000 137.93145 691 SER A N 1
ATOM 4205 C CA . SER A 1 658 ? 6.83463 -4.16520 -23.33997 1.000 126.77179 691 SER A CA 1
ATOM 4206 C C . SER A 1 658 ? 5.62442 -4.75594 -22.64447 1.000 118.95815 691 SER A C 1
ATOM 4207 O O . SER A 1 658 ? 4.58933 -4.90831 -23.31116 1.000 113.82232 691 SER A O 1
ATOM 4210 N N . LEU A 1 659 ? 5.74494 -5.08684 -21.35598 1.000 121.19447 692 LEU A N 1
ATOM 4211 C CA . LEU A 1 659 ? 4.61741 -5.63162 -20.60793 1.000 121.23159 692 LEU A CA 1
ATOM 4212 C C . LEU A 1 659 ? 3.39727 -4.72945 -20.70968 1.000 122.88808 692 LEU A C 1
ATOM 4213 O O . LEU A 1 659 ? 2.29169 -5.19459 -21.00341 1.000 119.19334 692 LEU A O 1
ATOM 4218 N N . LYS A 1 660 ? 3.58666 -3.42882 -20.47068 1.000 125.91882 693 LYS A N 1
ATOM 4219 C CA . LYS A 1 660 ? 2.46900 -2.48917 -20.46492 1.000 117.80825 693 LYS A CA 1
ATOM 4220 C C . LYS A 1 660 ? 1.67777 -2.55869 -21.76557 1.000 116.45495 693 LYS A C 1
ATOM 4221 O O . LYS A 1 660 ? 0.44185 -2.60164 -21.75474 1.000 119.86406 693 LYS A O 1
ATOM 4223 N N . GLN A 1 661 ? 2.38139 -2.59812 -22.89912 1.000 111.59322 694 GLN A N 1
ATOM 4224 C CA . GLN A 1 661 ? 1.70779 -2.62851 -24.19340 1.000 109.15212 694 GLN A CA 1
ATOM 4225 C C . GLN A 1 661 ? 0.90907 -3.91457 -24.37081 1.000 115.15122 694 GLN A C 1
ATOM 4226 O O . GLN A 1 661 ? -0.29668 -3.87808 -24.66204 1.000 113.69620 694 GLN A O 1
ATOM 4228 N N . LEU A 1 662 ? 1.56895 -5.06824 -24.21642 1.000 109.82436 695 LEU A N 1
ATOM 4229 C CA . LEU A 1 662 ? 0.86137 -6.32366 -24.43460 1.000 107.41909 695 LEU A CA 1
ATOM 4230 C C . LEU A 1 662 ? -0.17688 -6.55646 -23.34598 1.000 107.95273 695 LEU A C 1
ATOM 4231 O O . LEU A 1 662 ? -1.27573 -7.03588 -23.64098 1.000 106.03086 695 LEU A O 1
ATOM 4236 N N . PHE A 1 663 ? 0.12971 -6.18755 -22.09555 1.000 110.11883 696 PHE A N 1
ATOM 4237 C CA . PHE A 1 663 ? -0.88315 -6.23433 -21.04490 1.000 112.20944 696 PHE A CA 1
ATOM 4238 C C . PHE A 1 663 ? -2.12201 -5.49908 -21.51934 1.000 108.21479 696 PHE A C 1
ATOM 4239 O O . PHE A 1 663 ? -3.15989 -6.12455 -21.74740 1.000 109.53939 696 PHE A O 1
ATOM 4247 N N . GLU A 1 664 ? -2.01201 -4.17875 -21.68154 1.000 108.40069 697 GLU A N 1
ATOM 4248 C CA . GLU A 1 664 ? -3.14806 -3.36278 -22.08531 1.000 115.21775 697 GLU A CA 1
ATOM 4249 C C . GLU A 1 664 ? -3.88732 -4.01372 -23.24255 1.000 111.14971 697 GLU A C 1
ATOM 4250 O O . GLU A 1 664 ? -4.98750 -4.54162 -23.05323 1.000 112.24599 697 GLU A O 1
ATOM 4256 N N . PHE A 1 665 ? -3.26457 -4.05143 -24.42063 1.000 110.05672 698 PHE A N 1
ATOM 4257 C CA . PHE A 1 665 ? -3.97981 -4.50845 -25.60804 1.000 110.72131 698 PHE A CA 1
ATOM 4258 C C . PHE A 1 665 ? -4.53686 -5.91772 -25.42063 1.000 105.12024 698 PHE A C 1
ATOM 4259 O O . PHE A 1 665 ? -5.76071 -6.11522 -25.39191 1.000 108.51662 698 PHE A O 1
ATOM 4267 N N . GLU A 1 666 ? -3.65307 -6.91078 -25.27696 1.000 95.82759 699 GLU A N 1
ATOM 4268 C CA . GLU A 1 666 ? -4.09071 -8.30058 -25.25475 1.000 87.81705 699 GLU A CA 1
ATOM 4269 C C . GLU A 1 666 ? -5.07024 -8.56181 -24.11663 1.000 84.80212 699 GLU A C 1
ATOM 4270 O O . GLU A 1 666 ? -6.19057 -9.01706 -24.35181 1.000 86.93987 699 GLU A O 1
ATOM 4276 N N . VAL A 1 667 ? -4.66406 -8.29456 -22.87103 1.000 75.78399 700 VAL A N 1
ATOM 4277 C CA . VAL A 1 667 ? -5.48916 -8.67756 -21.72941 1.000 75.32374 700 VAL A CA 1
ATOM 4278 C C . VAL A 1 667 ? -6.80554 -7.90614 -21.71692 1.000 90.60538 700 VAL A C 1
ATOM 4279 O O . VAL A 1 667 ? -7.86298 -8.47948 -21.42703 1.000 88.19959 700 VAL A O 1
ATOM 4283 N N . LYS A 1 668 ? -6.77417 -6.59820 -22.00814 1.000 88.74547 701 LYS A N 1
ATOM 4284 C CA . LYS A 1 668 ? -8.00434 -5.81534 -21.99333 1.000 82.85926 701 LYS A CA 1
ATOM 4285 C C . LYS A 1 668 ? -8.98124 -6.30898 -23.05255 1.000 87.07309 701 LYS A C 1
ATOM 4286 O O . LYS A 1 668 ? -10.16496 -6.53835 -22.76265 1.000 90.10910 701 LYS A O 1
ATOM 4288 N N . ASP A 1 669 ? -8.50730 -6.47380 -24.29398 1.000 84.55516 702 ASP A N 1
ATOM 4289 C CA . ASP A 1 669 ? -9.38834 -6.97355 -25.34244 1.000 93.73271 702 ASP A CA 1
ATOM 4290 C C . ASP A 1 669 ? -9.88694 -8.37439 -25.01582 1.000 88.66151 702 ASP A C 1
ATOM 4291 O O . ASP A 1 669 ? -11.05369 -8.69725 -25.26461 1.000 84.33563 702 ASP A O 1
ATOM 4296 N N . ILE A 1 670 ? -9.02816 -9.20698 -24.42217 1.000 81.43771 703 ILE A N 1
ATOM 4297 C CA . ILE A 1 670 ? -9.41698 -10.56937 -24.07328 1.000 87.72745 703 ILE A CA 1
ATOM 4298 C C . ILE A 1 670 ? -10.54431 -10.55353 -23.05432 1.000 85.18311 703 ILE A C 1
ATOM 4299 O O . ILE A 1 670 ? -11.53811 -11.27049 -23.19429 1.000 87.89393 703 ILE A O 1
ATOM 4304 N N . ILE A 1 671 ? -10.41137 -9.72746 -22.01782 1.000 77.23137 704 ILE A N 1
ATOM 4305 C CA . ILE A 1 671 ? -11.42034 -9.70236 -20.96544 1.000 80.13927 704 ILE A CA 1
ATOM 4306 C C . ILE A 1 671 ? -12.73290 -9.13288 -21.49026 1.000 82.90067 704 ILE A C 1
ATOM 4307 O O . ILE A 1 671 ? -13.81362 -9.66923 -21.20787 1.000 83.16084 704 ILE A O 1
ATOM 4312 N N . GLU A 1 672 ? -12.66691 -8.05157 -22.27378 1.000 89.11905 705 GLU A N 1
ATOM 4313 C CA . GLU A 1 672 ? -13.89491 -7.47423 -22.81587 1.000 87.60779 705 GLU A CA 1
ATOM 4314 C C . GLU A 1 672 ? -14.60570 -8.45265 -23.74226 1.000 84.10472 705 GLU A C 1
ATOM 4315 O O . GLU A 1 672 ? -15.83138 -8.62236 -23.66640 1.000 93.66828 705 GLU A O 1
ATOM 4321 N N . LYS A 1 673 ? -13.85334 -9.13028 -24.60575 1.000 77.49188 706 LYS A N 1
ATOM 4322 C CA . LYS A 1 673 ? -14.46425 -10.05745 -25.54304 1.000 82.36510 706 LYS A CA 1
ATOM 4323 C C . LYS A 1 673 ? -14.89294 -11.36469 -24.88664 1.000 80.65272 706 LYS A C 1
ATOM 4324 O O . LYS A 1 673 ? -15.83016 -11.99986 -25.37437 1.000 77.98603 706 LYS A O 1
ATOM 4330 N N . LEU A 1 674 ? -14.27844 -11.75277 -23.76523 1.000 81.50295 707 LEU A N 1
ATOM 4331 C CA . LEU A 1 674 ? -14.81361 -12.86484 -22.98635 1.000 80.56605 707 LEU A CA 1
ATOM 4332 C C . LEU A 1 674 ? -16.13454 -12.48246 -22.33740 1.000 83.39689 707 LEU A C 1
ATOM 4333 O O . LEU A 1 674 ? -17.08002 -13.28206 -22.32253 1.000 85.27200 707 LEU A O 1
ATOM 4338 N N . LYS A 1 675 ? -16.21045 -11.26873 -21.78222 1.000 74.13885 708 LYS A N 1
ATOM 4339 C CA . LYS A 1 675 ? -17.48999 -10.74378 -21.32035 1.000 73.95835 708 LYS A CA 1
ATOM 4340 C C . LYS A 1 675 ? -18.54078 -10.84983 -22.41708 1.000 78.43367 708 LYS A C 1
ATOM 4341 O O . LYS A 1 675 ? -19.64914 -11.34501 -22.18936 1.000 79.85465 708 LYS A O 1
ATOM 4347 N N . THR A 1 676 ? -18.19311 -10.40287 -23.62582 1.000 77.54276 709 THR A N 1
ATOM 4348 C CA . THR A 1 676 ? -19.14969 -10.41096 -24.73247 1.000 84.48895 709 THR A CA 1
ATOM 4349 C C . THR A 1 676 ? -19.57271 -11.83280 -25.10571 1.000 86.67311 709 THR A C 1
ATOM 4350 O O . THR A 1 676 ? -20.76742 -12.11745 -25.27478 1.000 94.44608 709 THR A O 1
ATOM 4354 N N . GLU A 1 677 ? -18.60356 -12.74095 -25.24857 1.000 85.06566 710 GLU A N 1
ATOM 4355 C CA . GLU A 1 677 ? -18.92331 -14.09861 -25.67876 1.000 81.67756 710 GLU A CA 1
ATOM 4356 C C . GLU A 1 677 ? -19.76697 -14.82989 -24.64432 1.000 82.47570 710 GLU A C 1
ATOM 4357 O O . GLU A 1 677 ? -20.69310 -15.56614 -25.00384 1.000 90.50912 710 GLU A O 1
ATOM 4363 N N . TYR A 1 678 ? -19.46954 -14.64615 -23.35602 1.000 78.78096 711 TYR A N 1
ATOM 4364 C CA . TYR A 1 678 ? -20.29456 -15.28378 -22.33631 1.000 81.70367 711 TYR A CA 1
ATOM 4365 C C . TYR A 1 678 ? -21.64637 -14.59522 -22.19633 1.000 83.37211 711 TYR A C 1
ATOM 4366 O O . TYR A 1 678 ? -22.62120 -15.23231 -21.78271 1.000 79.66032 711 TYR A O 1
ATOM 4375 N N . ALA A 1 679 ? -21.73168 -13.30727 -22.54554 1.000 87.21429 712 ALA A N 1
ATOM 4376 C CA . ALA A 1 679 ? -23.02286 -12.63063 -22.56382 1.000 88.19546 712 ALA A CA 1
ATOM 4377 C C . ALA A 1 679 ? -23.89685 -13.12773 -23.70654 1.000 87.06962 712 ALA A C 1
ATOM 4378 O O . ALA A 1 679 ? -25.12862 -13.05476 -23.61782 1.000 90.76636 712 ALA A O 1
ATOM 4380 N N . ARG A 1 680 ? -23.28053 -13.60563 -24.79237 1.000 84.12234 713 ARG A N 1
ATOM 4381 C CA . ARG A 1 680 ? -24.05208 -14.26230 -25.84582 1.000 85.66900 713 ARG A CA 1
ATOM 4382 C C . ARG A 1 680 ? -24.86355 -15.40837 -25.26872 1.000 86.21527 713 ARG A C 1
ATOM 4383 O O . ARG A 1 680 ? -26.03389 -15.60433 -25.61243 1.000 90.33740 713 ARG A O 1
ATOM 4391 N N . VAL A 1 681 ? -24.25141 -16.17779 -24.37521 1.000 86.88721 714 VAL A N 1
ATOM 4392 C CA . VAL A 1 681 ? -24.95573 -17.20643 -23.61838 1.000 84.15137 714 VAL A CA 1
ATOM 4393 C C . VAL A 1 681 ? -25.54190 -16.66214 -22.31302 1.000 82.88146 714 VAL A C 1
ATOM 4394 O O . VAL A 1 681 ? -25.91748 -17.45612 -21.43731 1.000 83.54887 714 VAL A O 1
ATOM 4398 N N . GLN A 1 682 ? -25.61172 -15.32592 -22.15815 1.000 77.88660 715 GLN A N 1
ATOM 4399 C CA . GLN A 1 682 ? -26.12332 -14.67009 -20.95807 1.000 83.25930 715 GLN A CA 1
ATOM 4400 C C . GLN A 1 682 ? -25.46615 -15.19366 -19.68511 1.000 85.36150 715 GLN A C 1
ATOM 4401 O O . GLN A 1 682 ? -26.08782 -15.22962 -18.61949 1.000 84.91775 715 GLN A O 1
ATOM 4407 N N . LEU A 1 683 ? -24.19605 -15.56063 -19.78520 1.000 87.24452 716 LEU A N 1
ATOM 4408 C CA . LEU A 1 683 ? -23.41375 -16.06693 -18.67452 1.000 80.21772 716 LEU A CA 1
ATOM 4409 C C . LEU A 1 683 ? -22.39706 -15.02336 -18.23624 1.000 85.93356 716 LEU A C 1
ATOM 4410 O O . LEU A 1 683 ? -21.98642 -14.15430 -19.01182 1.000 83.30414 716 LEU A O 1
ATOM 4415 N N . SER A 1 684 ? -21.99958 -15.12493 -16.97360 1.000 91.22034 717 SER A N 1
ATOM 4416 C CA . SER A 1 684 ? -20.94593 -14.27921 -16.44981 1.000 88.54057 717 SER A CA 1
ATOM 4417 C C . SER A 1 684 ? -19.59415 -14.71799 -17.01202 1.000 86.41901 717 SER A C 1
ATOM 4418 O O . SER A 1 684 ? -19.39921 -15.89129 -17.34095 1.000 86.35300 717 SER A O 1
ATOM 4421 N N . PRO A 1 685 ? -18.64739 -13.78568 -17.14801 1.000 82.36921 718 PRO A N 1
ATOM 4422 C CA . PRO A 1 685 ? -17.35570 -14.14000 -17.73526 1.000 83.56076 718 PRO A CA 1
ATOM 4423 C C . PRO A 1 685 ? -16.58033 -15.07702 -16.81928 1.000 80.68337 718 PRO A C 1
ATOM 4424 O O . PRO A 1 685 ? -16.74845 -15.04173 -15.59024 1.000 86.18030 718 PRO A O 1
ATOM 4428 N N . PRO A 1 686 ? -15.71693 -15.91773 -17.37972 1.000 74.72266 719 PRO A N 1
ATOM 4429 C CA . PRO A 1 686 ? -15.08912 -16.98210 -16.59062 1.000 79.39904 719 PRO A CA 1
ATOM 4430 C C . PRO A 1 686 ? -13.86491 -16.48754 -15.83088 1.000 77.80004 719 PRO A C 1
ATOM 4431 O O . PRO A 1 686 ? -13.33195 -15.40354 -16.07365 1.000 84.61933 719 PRO A O 1
ATOM 4435 N N . GLN A 1 687 ? -13.42042 -17.32543 -14.89511 1.000 71.92775 720 GLN A N 1
ATOM 4436 C CA . GLN A 1 687 ? -12.15443 -17.08913 -14.21732 1.000 76.36622 720 GLN A CA 1
ATOM 4437 C C . GLN A 1 687 ? -11.01242 -17.20052 -15.21740 1.000 82.61594 720 GLN A C 1
ATOM 4438 O O . GLN A 1 687 ? -10.89446 -18.19865 -15.93466 1.000 85.43865 720 GLN A O 1
ATOM 4444 N N . LEU A 1 688 ? -10.17326 -16.16856 -15.26909 1.000 80.91689 721 LEU A N 1
ATOM 4445 C CA . LEU A 1 688 ? -9.13589 -16.05650 -16.28561 1.000 81.20163 721 LEU A CA 1
ATOM 4446 C C . LEU A 1 688 ? -7.77716 -15.85208 -15.63433 1.000 75.88590 721 LEU A C 1
ATOM 4447 O O . LEU A 1 688 ? -7.63438 -15.02193 -14.73095 1.000 79.85620 721 LEU A O 1
ATOM 4452 N N . ALA A 1 689 ? -6.78572 -16.60872 -16.09976 1.000 76.26324 722 ALA A N 1
ATOM 4453 C CA . ALA A 1 689 ? -5.38677 -16.40703 -15.74390 1.000 72.58872 722 ALA A CA 1
ATOM 4454 C C . ALA A 1 689 ? -4.60966 -16.16478 -17.02818 1.000 67.87267 722 ALA A C 1
ATOM 4455 O O . ALA A 1 689 ? -4.63188 -17.00260 -17.93605 1.000 68.45701 722 ALA A O 1
ATOM 4457 N N . TYR A 1 690 ? -3.93886 -15.02016 -17.10980 1.000 71.83074 723 TYR A N 1
ATOM 4458 C CA . TYR A 1 690 ? -3.14491 -14.64476 -18.27489 1.000 70.22949 723 TYR A CA 1
ATOM 4459 C C . TYR A 1 690 ? -1.68338 -14.61519 -17.84885 1.000 76.48975 723 TYR A C 1
ATOM 4460 O O . TYR A 1 690 ? -1.27934 -13.75497 -17.05894 1.000 80.47343 723 TYR A O 1
ATOM 4469 N N . ILE A 1 691 ? -0.89481 -15.55066 -18.37135 1.000 73.80636 724 ILE A N 1
ATOM 4470 C CA . ILE A 1 691 ? 0.49757 -15.72477 -17.97726 1.000 72.18798 724 ILE A CA 1
ATOM 4471 C C . ILE A 1 691 ? 1.37763 -15.57020 -19.20858 1.000 70.69952 724 ILE A C 1
ATOM 4472 O O . ILE A 1 691 ? 1.11295 -16.18413 -20.24872 1.000 68.08011 724 ILE A O 1
ATOM 4477 N N . VAL A 1 692 ? 2.42270 -14.75822 -19.08740 1.000 77.91011 725 VAL A N 1
ATOM 4478 C CA . VAL A 1 692 ? 3.39890 -14.56330 -20.15153 1.000 79.22495 725 VAL A CA 1
ATOM 4479 C C . VAL A 1 692 ? 4.59347 -15.46090 -19.86173 1.000 82.57781 725 VAL A C 1
ATOM 4480 O O . VAL A 1 692 ? 5.21479 -15.35756 -18.79691 1.000 80.21192 725 VAL A O 1
ATOM 4484 N N . VAL A 1 693 ? 4.91606 -16.33928 -20.80630 1.000 78.65273 726 VAL A N 1
ATOM 4485 C CA . VAL A 1 693 ? 5.96549 -17.33798 -20.63824 1.000 74.30701 726 VAL A CA 1
ATOM 4486 C C . VAL A 1 693 ? 7.21631 -16.85151 -21.35721 1.000 75.86713 726 VAL A C 1
ATOM 4487 O O . VAL A 1 693 ? 7.19923 -16.64241 -22.57640 1.000 78.72485 726 VAL A O 1
ATOM 4491 N N . THR A 1 694 ? 8.30529 -16.68246 -20.60689 1.000 78.47132 727 THR A N 1
ATOM 4492 C CA . THR A 1 694 ? 9.55719 -16.15585 -21.13825 1.000 80.86946 727 THR A CA 1
ATOM 4493 C C . THR A 1 694 ? 10.71276 -17.05372 -20.72187 1.000 76.27114 727 THR A C 1
ATOM 4494 O O . THR A 1 694 ? 10.87005 -17.35723 -19.53494 1.000 76.46964 727 THR A O 1
ATOM 4498 N N . ARG A 1 695 ? 11.52258 -17.46638 -21.69536 1.000 80.18785 728 ARG A N 1
ATOM 4499 C CA . ARG A 1 695 ? 12.72873 -18.24678 -21.42766 1.000 93.01305 728 ARG A CA 1
ATOM 4500 C C . ARG A 1 695 ? 13.84167 -17.27105 -21.07628 1.000 94.10245 728 ARG A C 1
ATOM 4501 O O . ARG A 1 695 ? 14.51484 -16.71878 -21.94777 1.000 100.87720 728 ARG A O 1
ATOM 4503 N N . SER A 1 696 ? 14.03740 -17.05806 -19.77780 1.000 90.94149 729 SER A N 1
ATOM 4504 C CA . SER A 1 696 ? 14.96370 -16.04115 -19.28880 1.000 91.88945 729 SER A CA 1
ATOM 4505 C C . SER A 1 696 ? 16.36777 -16.62908 -19.25457 1.000 106.18798 729 SER A C 1
ATOM 4506 O O . SER A 1 696 ? 16.79865 -17.21659 -18.26233 1.000 106.20285 729 SER A O 1
ATOM 4509 N N . MET A 1 697 ? 17.09135 -16.47673 -20.36472 1.000 113.10001 730 MET A N 1
ATOM 4510 C CA . MET A 1 697 ? 18.50108 -16.83554 -20.40346 1.000 109.94702 730 MET A CA 1
ATOM 4511 C C . MET A 1 697 ? 19.37243 -15.84174 -19.64852 1.000 110.11254 730 MET A C 1
ATOM 4512 O O . MET A 1 697 ? 20.58437 -16.05775 -19.54331 1.000 111.08300 730 MET A O 1
ATOM 4517 N N . ASN A 1 698 ? 18.78497 -14.76725 -19.11941 1.000 108.15346 731 ASN A N 1
ATOM 4518 C CA . ASN A 1 698 ? 19.56130 -13.74855 -18.42340 1.000 105.24618 731 ASN A CA 1
ATOM 4519 C C . ASN A 1 698 ? 19.76541 -14.10488 -16.95655 1.000 95.24102 731 ASN A C 1
ATOM 4520 O O . ASN A 1 698 ? 20.83837 -13.85340 -16.39532 1.000 101.15360 731 ASN A O 1
ATOM 4525 N N . THR A 1 699 ? 18.75149 -14.68360 -16.32268 1.000 102.44337 732 THR A N 1
ATOM 4526 C CA . THR A 1 699 ? 18.78554 -15.01809 -14.90620 1.000 99.46393 732 THR A CA 1
ATOM 4527 C C . THR A 1 699 ? 18.87153 -16.52804 -14.74115 1.000 91.11192 732 THR A C 1
ATOM 4528 O O . THR A 1 699 ? 18.04220 -17.26379 -15.28618 1.000 95.04143 732 THR A O 1
ATOM 4532 N N . ARG A 1 700 ? 19.87432 -16.98379 -13.99519 1.000 82.56758 733 ARG A N 1
ATOM 4533 C CA . ARG A 1 700 ? 20.07633 -18.39802 -13.72592 1.000 83.39639 733 ARG A CA 1
ATOM 4534 C C . ARG A 1 700 ? 20.22608 -18.61007 -12.22531 1.000 84.21807 733 ARG A C 1
ATOM 4535 O O . ARG A 1 700 ? 20.44165 -17.66856 -11.45675 1.000 85.36390 733 ARG A O 1
ATOM 4543 N N . PHE A 1 701 ? 20.10874 -19.87111 -11.81658 1.000 82.25954 734 PHE A N 1
ATOM 4544 C CA . PHE A 1 701 ? 20.35178 -20.27262 -10.43944 1.000 89.29047 734 PHE A CA 1
ATOM 4545 C C . PHE A 1 701 ? 20.58819 -21.77503 -10.41652 1.000 92.87858 734 PHE A C 1
ATOM 4546 O O . PHE A 1 701 ? 20.09711 -22.50510 -11.28120 1.000 86.69225 734 PHE A O 1
ATOM 4554 N N . PHE A 1 702 ? 21.34983 -22.22722 -9.42214 1.000 96.35076 735 PHE A N 1
ATOM 4555 C CA . PHE A 1 702 ? 21.79392 -23.61139 -9.36969 1.000 93.98948 735 PHE A CA 1
ATOM 4556 C C . PHE A 1 702 ? 21.67400 -24.14372 -7.94940 1.000 98.79079 735 PHE A C 1
ATOM 4557 O O . PHE A 1 702 ? 21.60983 -23.38401 -6.98080 1.000 93.06064 735 PHE A O 1
ATOM 4565 N N . LEU A 1 703 ? 21.65260 -25.47056 -7.84041 1.000 104.80778 736 LEU A N 1
ATOM 4566 C CA . LEU A 1 703 ? 21.58213 -26.17155 -6.56339 1.000 104.96660 736 LEU A CA 1
ATOM 4567 C C . LEU A 1 703 ? 22.89589 -26.90406 -6.33055 1.000 100.12048 736 LEU A C 1
ATOM 4568 O O . LEU A 1 703 ? 23.27967 -27.76082 -7.13509 1.000 94.89506 736 LEU A O 1
ATOM 4573 N N . ASN A 1 704 ? 23.57193 -26.57220 -5.22816 1.000 104.74723 737 ASN A N 1
ATOM 4574 C CA . ASN A 1 704 ? 24.85981 -27.17451 -4.87717 1.000 108.25597 737 ASN A CA 1
ATOM 4575 C C . ASN A 1 704 ? 25.82948 -27.11904 -6.05424 1.000 105.44915 737 ASN A C 1
ATOM 4576 O O . ASN A 1 704 ? 26.55207 -28.07571 -6.34144 1.000 109.21311 737 ASN A O 1
ATOM 4578 N N . GLY A 1 705 ? 25.82839 -25.98588 -6.75337 1.000 102.71215 738 GLY A N 1
ATOM 4579 C CA . GLY A 1 705 ? 26.69480 -25.79094 -7.89718 1.000 96.73565 738 GLY A CA 1
ATOM 4580 C C . GLY A 1 705 ? 26.32938 -26.57578 -9.13599 1.000 99.59784 738 GLY A C 1
ATOM 4581 O O . GLY A 1 705 ? 27.13468 -26.63391 -10.07012 1.000 105.92164 738 GLY A O 1
ATOM 4582 N N . GLN A 1 706 ? 25.14125 -27.17474 -9.18635 1.000 105.22941 739 GLN A N 1
ATOM 4583 C CA . GLN A 1 706 ? 24.74781 -28.01948 -10.30467 1.000 103.97218 739 GLN A CA 1
ATOM 4584 C C . GLN A 1 706 ? 23.37099 -27.61994 -10.81769 1.000 102.76918 739 GLN A C 1
ATOM 4585 O O . GLN A 1 706 ? 22.64454 -26.84301 -10.19197 1.000 98.12398 739 GLN A O 1
ATOM 4591 N N . ASN A 1 707 ? 23.02329 -28.17964 -11.97251 1.000 100.96537 740 ASN A N 1
ATOM 4592 C CA . ASN A 1 707 ? 21.74369 -27.89266 -12.60241 1.000 94.15912 740 ASN A CA 1
ATOM 4593 C C . ASN A 1 707 ? 20.60123 -28.31827 -11.68388 1.000 93.02449 740 ASN A C 1
ATOM 4594 O O . ASN A 1 707 ? 20.60809 -29.44984 -11.17805 1.000 91.15757 740 ASN A O 1
ATOM 4599 N N . PRO A 1 708 ? 19.61325 -27.45388 -11.43949 1.000 91.23302 741 PRO A N 1
ATOM 4600 C CA . PRO A 1 708 ? 18.53787 -27.81784 -10.52033 1.000 91.71521 741 PRO A CA 1
ATOM 4601 C C . PRO A 1 708 ? 17.68181 -28.92641 -11.10371 1.000 99.10018 741 PRO A C 1
ATOM 4602 O O . PRO A 1 708 ? 17.53180 -29.03314 -12.33346 1.000 96.74566 741 PRO A O 1
ATOM 4606 N N . PRO A 1 709 ? 17.09584 -29.77328 -10.26348 1.000 96.36693 742 PRO A N 1
ATOM 4607 C CA . PRO A 1 709 ? 16.25454 -30.85614 -10.76908 1.000 87.01234 742 PRO A CA 1
ATOM 4608 C C . PRO A 1 709 ? 14.93192 -30.31115 -11.27172 1.000 88.62588 742 PRO A C 1
ATOM 4609 O O . PRO A 1 709 ? 14.52853 -29.20168 -10.89060 1.000 90.44773 742 PRO A O 1
ATOM 4613 N N . PRO A 1 710 ? 14.23580 -31.05146 -12.13416 1.000 93.76261 743 PRO A N 1
ATOM 4614 C CA . PRO A 1 710 ? 12.91496 -30.60261 -12.58881 1.000 81.98143 743 PRO A CA 1
ATOM 4615 C C . PRO A 1 710 ? 11.97402 -30.37278 -11.41616 1.000 79.21067 743 PRO A C 1
ATOM 4616 O O . PRO A 1 710 ? 11.97152 -31.12434 -10.43899 1.000 88.65987 743 PRO A O 1
ATOM 4620 N N . GLY A 1 711 ? 11.17403 -29.31434 -11.52108 1.000 78.80454 744 GLY A N 1
ATOM 4621 C CA . GLY A 1 711 ? 10.22240 -28.95927 -10.49061 1.000 76.55199 744 GLY A CA 1
ATOM 4622 C C . GLY A 1 711 ? 10.67463 -27.87132 -9.54194 1.000 83.54282 744 GLY A C 1
ATOM 4623 O O . GLY A 1 711 ? 9.91133 -27.50629 -8.64071 1.000 89.65480 744 GLY A O 1
ATOM 4624 N N . THR A 1 712 ? 11.88204 -27.34111 -9.71247 1.000 82.67182 745 THR A N 1
ATOM 4625 C CA . THR A 1 712 ? 12.38799 -26.30838 -8.82123 1.000 83.39213 745 THR A CA 1
ATOM 4626 C C . THR A 1 712 ? 11.72029 -24.97381 -9.12775 1.000 86.15175 745 THR A C 1
ATOM 4627 O O . THR A 1 712 ? 11.44367 -24.65345 -10.28748 1.000 84.02057 745 THR A O 1
ATOM 4631 N N . ILE A 1 713 ? 11.46285 -24.19186 -8.08078 1.000 85.44518 746 ILE A N 1
ATOM 4632 C CA . ILE A 1 713 ? 10.69909 -22.95431 -8.20241 1.000 84.25898 746 ILE A CA 1
ATOM 4633 C C . ILE A 1 713 ? 11.31230 -21.88723 -7.30731 1.000 87.93567 746 ILE A C 1
ATOM 4634 O O . ILE A 1 713 ? 11.56830 -22.13103 -6.12390 1.000 94.55347 746 ILE A O 1
ATOM 4639 N N . VAL A 1 714 ? 11.54199 -20.70572 -7.87361 1.000 85.77628 747 VAL A N 1
ATOM 4640 C CA . VAL A 1 714 ? 11.91258 -19.50915 -7.12613 1.000 94.63359 747 VAL A CA 1
ATOM 4641 C C . VAL A 1 714 ? 10.75589 -18.52657 -7.24730 1.000 92.68654 747 VAL A C 1
ATOM 4642 O O . VAL A 1 714 ? 10.37785 -18.14485 -8.36197 1.000 89.56280 747 VAL A O 1
ATOM 4646 N N . ASP A 1 715 ? 10.18583 -18.11718 -6.11354 1.000 103.11967 748 ASP A N 1
ATOM 4647 C CA . ASP A 1 715 ? 9.04350 -17.20556 -6.12072 1.000 108.63133 748 ASP A CA 1
ATOM 4648 C C . ASP A 1 715 ? 9.34887 -15.97259 -5.27655 1.000 115.98956 748 ASP A C 1
ATOM 4649 O O . ASP A 1 715 ? 9.53207 -16.07182 -4.05834 1.000 122.80338 748 ASP A O 1
ATOM 4654 N N . ASP A 1 716 ? 9.42855 -14.81751 -5.94255 1.000 116.81893 749 ASP A N 1
ATOM 4655 C CA . ASP A 1 716 ? 9.39179 -13.49987 -5.30015 1.000 125.20171 749 ASP A CA 1
ATOM 4656 C C . ASP A 1 716 ? 10.58503 -13.26229 -4.37222 1.000 126.11616 749 ASP A C 1
ATOM 4657 O O . ASP A 1 716 ? 10.42948 -12.91312 -3.19989 1.000 122.35058 749 ASP A O 1
ATOM 4662 N N . VAL A 1 717 ? 11.79148 -13.43766 -4.91573 1.000 122.41993 750 VAL A N 1
ATOM 4663 C CA . VAL A 1 717 ? 13.01379 -12.99628 -4.24894 1.000 123.17626 750 VAL A CA 1
ATOM 4664 C C . VAL A 1 717 ? 13.90461 -12.31270 -5.27851 1.000 118.56739 750 VAL A C 1
ATOM 4665 O O . VAL A 1 717 ? 14.24216 -11.13204 -5.13710 1.000 119.84815 750 VAL A O 1
ATOM 4669 N N . ILE A 1 718 ? 14.29984 -13.05284 -6.32156 1.000 117.63683 751 ILE A N 1
ATOM 4670 C CA . ILE A 1 718 ? 15.01891 -12.45766 -7.44452 1.000 111.09797 751 ILE A CA 1
ATOM 4671 C C . ILE A 1 718 ? 14.08323 -11.99291 -8.54616 1.000 109.25479 751 ILE A C 1
ATOM 4672 O O . ILE A 1 718 ? 14.55098 -11.46284 -9.56281 1.000 111.57019 751 ILE A O 1
ATOM 4677 N N . THR A 1 719 ? 12.77923 -12.18583 -8.38631 1.000 110.14271 752 THR A N 1
ATOM 4678 C CA . THR A 1 719 ? 11.82460 -11.77469 -9.39807 1.000 108.29625 752 THR A CA 1
ATOM 4679 C C . THR A 1 719 ? 11.62045 -10.26274 -9.35142 1.000 117.74800 752 THR A C 1
ATOM 4680 O O . THR A 1 719 ? 12.07329 -9.57094 -8.43508 1.000 119.03986 752 THR A O 1
ATOM 4684 N N . LEU A 1 720 ? 10.93220 -9.74948 -10.36325 1.000 119.24794 753 LEU A N 1
ATOM 4685 C CA . LEU A 1 720 ? 10.65633 -8.32355 -10.41052 1.000 121.51935 753 LEU A CA 1
ATOM 4686 C C . LEU A 1 720 ? 9.65272 -7.95302 -9.32019 1.000 122.72940 753 LEU A C 1
ATOM 4687 O O . LEU A 1 720 ? 8.72144 -8.71693 -9.04493 1.000 123.05266 753 LEU A O 1
ATOM 4692 N N . PRO A 1 721 ? 9.82149 -6.79595 -8.67424 1.000 124.86459 754 PRO A N 1
ATOM 4693 C CA . PRO A 1 721 ? 8.95001 -6.47528 -7.53128 1.000 133.19411 754 PRO A CA 1
ATOM 4694 C C . PRO A 1 721 ? 7.51686 -6.17179 -7.92848 1.000 134.36615 754 PRO A C 1
ATOM 4695 O O . PRO A 1 721 ? 6.58549 -6.60978 -7.24160 1.000 131.17907 754 PRO A O 1
ATOM 4699 N N . GLU A 1 722 ? 7.30942 -5.43019 -9.01896 1.000 129.72077 755 GLU A N 1
ATOM 4700 C CA . GLU A 1 722 ? 5.95640 -5.02995 -9.39181 1.000 132.10727 755 GLU A CA 1
ATOM 4701 C C . GLU A 1 722 ? 5.14601 -6.19558 -9.94427 1.000 131.29760 755 GLU A C 1
ATOM 4702 O O . GLU A 1 722 ? 3.91462 -6.19989 -9.83198 1.000 122.72435 755 GLU A O 1
ATOM 4708 N N . ARG A 1 723 ? 5.80698 -7.18425 -10.53717 1.000 133.24375 756 ARG A N 1
ATOM 4709 C CA . ARG A 1 723 ? 5.11857 -8.27530 -11.20927 1.000 124.86209 756 ARG A CA 1
ATOM 4710 C C . ARG A 1 723 ? 4.77862 -9.39703 -10.23787 1.000 119.74360 756 ARG A C 1
ATOM 4711 O O . ARG A 1 723 ? 5.55401 -9.70987 -9.32977 1.000 120.38594 756 ARG A O 1
ATOM 4719 N N . TYR A 1 724 ? 3.60350 -9.99129 -10.43220 1.000 113.89447 757 TYR A N 1
ATOM 4720 C CA . TYR A 1 724 ? 3.25486 -11.26448 -9.80640 1.000 114.77605 757 TYR A CA 1
ATOM 4721 C C . TYR A 1 724 ? 3.73856 -12.35798 -10.74987 1.000 108.36963 757 TYR A C 1
ATOM 4722 O O . TYR A 1 724 ? 3.05999 -12.70534 -11.71962 1.000 105.41661 757 TYR A O 1
ATOM 4731 N N . ASP A 1 725 ? 4.91932 -12.90080 -10.46764 1.000 104.86106 758 ASP A N 1
ATOM 4732 C CA . ASP A 1 725 ? 5.55190 -13.84834 -11.37042 1.000 101.52645 758 ASP A CA 1
ATOM 4733 C C . ASP A 1 725 ? 6.46156 -14.77357 -10.57784 1.000 94.50285 758 ASP A C 1
ATOM 4734 O O . ASP A 1 725 ? 6.65678 -14.60901 -9.37074 1.000 100.95562 758 ASP A O 1
ATOM 4739 N N . PHE A 1 726 ? 7.01935 -15.75562 -11.28034 1.000 85.19175 759 PHE A N 1
ATOM 4740 C CA . PHE A 1 726 ? 7.92804 -16.70891 -10.65897 1.000 80.92907 759 PHE A CA 1
ATOM 4741 C C . PHE A 1 726 ? 8.80310 -17.34200 -11.73118 1.000 80.06163 759 PHE A C 1
ATOM 4742 O O . PHE A 1 726 ? 8.60569 -17.13776 -12.93242 1.000 80.93595 759 PHE A O 1
ATOM 4750 N N . TYR A 1 727 ? 9.78787 -18.10646 -11.27039 1.000 78.44634 760 TYR A N 1
ATOM 4751 C CA . TYR A 1 727 ? 10.64015 -18.91402 -12.12610 1.000 78.76930 760 TYR A CA 1
ATOM 4752 C C . TYR A 1 727 ? 10.35873 -20.38821 -11.87227 1.000 76.84370 760 TYR A C 1
ATOM 4753 O O . TYR A 1 727 ? 9.98791 -20.78620 -10.76401 1.000 79.03259 760 TYR A O 1
ATOM 4762 N N . LEU A 1 728 ? 10.54053 -21.19650 -12.91120 1.000 68.05893 761 LEU A N 1
ATOM 4763 C CA . LEU A 1 728 ? 10.33896 -22.63353 -12.81147 1.000 65.95024 761 LEU A CA 1
ATOM 4764 C C . LEU A 1 728 ? 11.35125 -23.34036 -13.69547 1.000 73.18518 761 LEU A C 1
ATOM 4765 O O . LEU A 1 728 ? 11.57483 -22.93730 -14.84180 1.000 80.48156 761 LEU A O 1
ATOM 4770 N N . VAL A 1 729 ? 11.97202 -24.37718 -13.14905 1.000 73.29484 762 VAL A N 1
ATOM 4771 C CA . VAL A 1 729 ? 12.79611 -25.30153 -13.91405 1.000 81.66347 762 VAL A CA 1
ATOM 4772 C C . VAL A 1 729 ? 11.99095 -26.58331 -14.05824 1.000 77.17206 762 VAL A C 1
ATOM 4773 O O . VAL A 1 729 ? 11.70619 -27.26552 -13.06809 1.000 75.36975 762 VAL A O 1
ATOM 4777 N N . SER A 1 730 ? 11.59944 -26.89939 -15.28677 1.000 81.09801 763 SER A N 1
ATOM 4778 C CA . SER A 1 730 ? 10.78435 -28.07242 -15.56786 1.000 86.58261 763 SER A CA 1
ATOM 4779 C C . SER A 1 730 ? 11.52289 -29.14662 -16.34529 1.000 88.84524 763 SER A C 1
ATOM 4780 O O . SER A 1 730 ? 11.29859 -30.33324 -16.10742 1.000 88.12184 763 SER A O 1
ATOM 4783 N N . GLN A 1 731 ? 12.40326 -28.76474 -17.26411 1.000 93.48333 764 GLN A N 1
ATOM 4784 C CA . GLN A 1 731 ? 13.11832 -29.70809 -18.11347 1.000 95.52027 764 GLN A CA 1
ATOM 4785 C C . GLN A 1 731 ? 14.57410 -29.77214 -17.67450 1.000 98.67238 764 GLN A C 1
ATOM 4786 O O . GLN A 1 731 ? 15.29603 -28.77317 -17.76229 1.000 105.33044 764 GLN A O 1
ATOM 4792 N N . GLN A 1 732 ? 14.99864 -30.93980 -17.20082 1.000 102.12551 765 GLN A N 1
ATOM 4793 C CA . GLN A 1 732 ? 16.40162 -31.14452 -16.87677 1.000 105.58516 765 GLN A CA 1
ATOM 4794 C C . GLN A 1 732 ? 17.23019 -31.22029 -18.15314 1.000 103.23646 765 GLN A C 1
ATOM 4795 O O . GLN A 1 732 ? 16.76041 -31.67273 -19.20054 1.000 99.84391 765 GLN A O 1
ATOM 4801 N N . VAL A 1 733 ? 18.47586 -30.76554 -18.06099 1.000 105.10019 766 VAL A N 1
ATOM 4802 C CA . VAL A 1 733 ? 19.40339 -30.78242 -19.18435 1.000 112.31485 766 VAL A CA 1
ATOM 4803 C C . VAL A 1 733 ? 20.55595 -31.71450 -18.84251 1.000 110.59755 766 VAL A C 1
ATOM 4804 O O . VAL A 1 733 ? 21.11549 -31.64582 -17.74117 1.000 113.52197 766 VAL A O 1
ATOM 4808 N N . ARG A 1 734 ? 20.89398 -32.59942 -19.78065 1.000 108.73732 767 ARG A N 1
ATOM 4809 C CA . ARG A 1 734 ? 22.04839 -33.46971 -19.58952 1.000 123.92761 767 ARG A CA 1
ATOM 4810 C C . ARG A 1 734 ? 23.34371 -32.67113 -19.65500 1.000 131.35991 767 ARG A C 1
ATOM 4811 O O . ARG A 1 734 ? 24.18308 -32.75054 -18.74996 1.000 136.61127 767 ARG A O 1
ATOM 4813 N N . GLN A 1 735 ? 23.51615 -31.88584 -20.71387 1.000 123.76630 768 GLN A N 1
ATOM 4814 C CA . GLN A 1 735 ? 24.68699 -31.04376 -20.89092 1.000 118.56571 768 GLN A CA 1
ATOM 4815 C C . GLN A 1 735 ? 24.25713 -29.58896 -21.01955 1.000 113.51641 768 GLN A C 1
ATOM 4816 O O . GLN A 1 735 ? 23.12875 -29.28586 -21.41741 1.000 120.71805 768 GLN A O 1
ATOM 4818 N N . GLY A 1 736 ? 25.17333 -28.69143 -20.68088 1.000 107.31636 769 GLY A N 1
ATOM 4819 C CA . GLY A 1 736 ? 24.90254 -27.27093 -20.75363 1.000 93.24002 769 GLY A CA 1
ATOM 4820 C C . GLY A 1 736 ? 24.41309 -26.69870 -19.43970 1.000 93.70362 769 GLY A C 1
ATOM 4821 O O . GLY A 1 736 ? 24.45793 -27.32980 -18.37893 1.000 94.84767 769 GLY A O 1
ATOM 4822 N N . THR A 1 737 ? 23.93124 -25.46197 -19.52378 1.000 99.78105 770 THR A N 1
ATOM 4823 C CA . THR A 1 737 ? 23.40865 -24.73726 -18.37519 1.000 95.77635 770 THR A CA 1
ATOM 4824 C C . THR A 1 737 ? 21.90315 -24.56853 -18.52321 1.000 93.41388 770 THR A C 1
ATOM 4825 O O . THR A 1 737 ? 21.40428 -24.32088 -19.62565 1.000 91.98039 770 THR A O 1
ATOM 4829 N N . VAL A 1 738 ? 21.18035 -24.70299 -17.41012 1.000 94.55367 771 VAL A N 1
ATOM 4830 C CA . VAL A 1 738 ? 19.72894 -24.58564 -17.45463 1.000 95.44689 771 VAL A CA 1
ATOM 4831 C C . VAL A 1 738 ? 19.33394 -23.13380 -17.67304 1.000 88.82878 771 VAL A C 1
ATOM 4832 O O . VAL A 1 738 ? 19.90311 -22.21284 -17.06982 1.000 84.56853 771 VAL A O 1
ATOM 4836 N N . SER A 1 739 ? 18.34969 -22.92567 -18.53884 1.000 81.91950 772 SER A N 1
ATOM 4837 C CA . SER A 1 739 ? 17.68982 -21.63492 -18.66574 1.000 81.53918 772 SER A CA 1
ATOM 4838 C C . SER A 1 739 ? 16.30976 -21.75288 -18.03900 1.000 87.07720 772 SER A C 1
ATOM 4839 O O . SER A 1 739 ? 15.42105 -22.38013 -18.63721 1.000 93.30170 772 SER A O 1
ATOM 4842 N N . PRO A 1 740 ? 16.07890 -21.19969 -16.84930 1.000 83.24337 773 PRO A N 1
ATOM 4843 C CA . PRO A 1 740 ? 14.76657 -21.35085 -16.21393 1.000 74.04540 773 PRO A CA 1
ATOM 4844 C C . PRO A 1 740 ? 13.70453 -20.57106 -16.96765 1.000 73.85720 773 PRO A C 1
ATOM 4845 O O . PRO A 1 740 ? 13.98716 -19.56023 -17.61483 1.000 76.70532 773 PRO A O 1
ATOM 4849 N N . THR A 1 741 ? 12.46877 -21.05825 -16.89225 1.000 74.67598 774 THR A N 1
ATOM 4850 C CA . THR A 1 741 ? 11.35127 -20.38636 -17.53347 1.000 72.10142 774 THR A CA 1
ATOM 4851 C C . THR A 1 741 ? 10.73100 -19.39584 -16.55824 1.000 77.06628 774 THR A C 1
ATOM 4852 O O . THR A 1 741 ? 10.57235 -19.69159 -15.37101 1.000 74.12680 774 THR A O 1
ATOM 4856 N N . SER A 1 742 ? 10.39568 -18.21223 -17.06137 1.000 82.85905 775 SER A N 1
ATOM 4857 C CA . SER A 1 742 ? 9.79733 -17.15477 -16.25695 1.000 82.24785 775 SER A CA 1
ATOM 4858 C C . SER A 1 742 ? 8.31802 -17.05373 -16.59967 1.000 73.68826 775 SER A C 1
ATOM 4859 O O . SER A 1 742 ? 7.96189 -16.74300 -17.74187 1.000 71.99042 775 SER A O 1
ATOM 4862 N N . TYR A 1 743 ? 7.46295 -17.31897 -15.61653 1.000 78.43973 776 TYR A N 1
ATOM 4863 C CA . TYR A 1 743 ? 6.01837 -17.23968 -15.78833 1.000 78.16615 776 TYR A CA 1
ATOM 4864 C C . TYR A 1 743 ? 5.52108 -15.98422 -15.08803 1.000 80.48240 776 TYR A C 1
ATOM 4865 O O . TYR A 1 743 ? 5.66203 -15.85463 -13.86670 1.000 82.93444 776 TYR A O 1
ATOM 4874 N N . ASN A 1 744 ? 4.93844 -15.07067 -15.86284 1.000 79.49733 777 ASN A N 1
ATOM 4875 C CA . ASN A 1 744 ? 4.52116 -13.75647 -15.38548 1.000 87.86494 777 ASN A CA 1
ATOM 4876 C C . ASN A 1 744 ? 3.00526 -13.65496 -15.48910 1.000 91.19122 777 ASN A C 1
ATOM 4877 O O . ASN A 1 744 ? 2.45860 -13.55662 -16.59247 1.000 82.81894 777 ASN A O 1
ATOM 4882 N N . VAL A 1 745 ? 2.33369 -13.65248 -14.34031 1.000 91.01532 778 VAL A N 1
ATOM 4883 C CA . VAL A 1 745 ? 0.87583 -13.63381 -14.28001 1.000 82.55761 778 VAL A CA 1
ATOM 4884 C C . VAL A 1 745 ? 0.43083 -12.17485 -14.30983 1.000 88.18221 778 VAL A C 1
ATOM 4885 O O . VAL A 1 745 ? 0.42877 -11.49034 -13.28545 1.000 95.81728 778 VAL A O 1
ATOM 4889 N N . LEU A 1 746 ? 0.04725 -11.69590 -15.49461 1.000 82.68673 779 LEU A N 1
ATOM 4890 C CA . LEU A 1 746 ? -0.42523 -10.32050 -15.61365 1.000 77.31490 779 LEU A CA 1
ATOM 4891 C C . LEU A 1 746 ? -1.78777 -10.14885 -14.95390 1.000 88.63936 779 LEU A C 1
ATOM 4892 O O . LEU A 1 746 ? -1.98483 -9.23745 -14.14193 1.000 95.25170 779 LEU A O 1
ATOM 4897 N N . TYR A 1 747 ? -2.74114 -11.01632 -15.28626 1.000 91.45583 780 TYR A N 1
ATOM 4898 C CA . TYR A 1 747 ? -4.06879 -10.97667 -14.69064 1.000 80.62727 780 TYR A CA 1
ATOM 4899 C C . TYR A 1 747 ? -4.42879 -12.34609 -14.13571 1.000 78.37010 780 TYR A C 1
ATOM 4900 O O . TYR A 1 747 ? -4.08138 -13.37485 -14.72305 1.000 78.24333 780 TYR A O 1
ATOM 4909 N N . SER A 1 748 ? -5.13999 -12.35304 -13.00987 1.000 81.61134 781 SER A N 1
ATOM 4910 C CA . SER A 1 748 ? -5.57620 -13.59992 -12.38893 1.000 78.86852 781 SER A CA 1
ATOM 4911 C C . SER A 1 748 ? -6.88088 -13.36417 -11.64418 1.000 87.60242 781 SER A C 1
ATOM 4912 O O . SER A 1 748 ? -6.91758 -12.58846 -10.68399 1.000 97.63247 781 SER A O 1
ATOM 4915 N N . SER A 1 749 ? -7.94459 -14.03279 -12.09137 1.000 90.27681 782 SER A N 1
ATOM 4916 C CA . SER A 1 749 ? -9.21530 -14.09446 -11.37866 1.000 86.41127 782 SER A CA 1
ATOM 4917 C C . SER A 1 749 ? -9.58762 -15.54210 -11.07523 1.000 88.27409 782 SER A C 1
ATOM 4918 O O . SER A 1 749 ? -10.76763 -15.89336 -11.01960 1.000 92.82216 782 SER A O 1
ATOM 4921 N N . MET A 1 750 ? -8.57638 -16.39011 -10.87288 1.000 85.02014 783 MET A N 1
ATOM 4922 C CA . MET A 1 750 ? -8.79545 -17.82704 -10.75433 1.000 83.33033 783 MET A CA 1
ATOM 4923 C C . MET A 1 750 ? -9.22292 -18.24624 -9.35506 1.000 85.15511 783 MET A C 1
ATOM 4924 O O . MET A 1 750 ? -9.87461 -19.28523 -9.19973 1.000 88.74573 783 MET A O 1
ATOM 4929 N N . GLY A 1 751 ? -8.86975 -17.47095 -8.33460 1.000 83.37152 784 GLY A N 1
ATOM 4930 C CA . GLY A 1 751 ? -9.09145 -17.91520 -6.97334 1.000 89.74070 784 GLY A CA 1
ATOM 4931 C C . GLY A 1 751 ? -8.22446 -19.08751 -6.57610 1.000 97.46982 784 GLY A C 1
ATOM 4932 O O . GLY A 1 751 ? -8.67145 -19.95343 -5.81769 1.000 98.73053 784 GLY A O 1
ATOM 4933 N N . LEU A 1 752 ? -6.99656 -19.14843 -7.08582 1.000 102.87271 785 LEU A N 1
ATOM 4934 C CA . LEU A 1 752 ? -6.05275 -20.20903 -6.76647 1.000 96.91471 785 LEU A CA 1
ATOM 4935 C C . LEU A 1 752 ? -4.83123 -19.61594 -6.08211 1.000 91.09457 785 LEU A C 1
ATOM 4936 O O . LEU A 1 752 ? -4.34685 -18.54823 -6.47133 1.000 89.87797 785 LEU A O 1
ATOM 4941 N N . SER A 1 753 ? -4.34090 -20.31313 -5.06091 1.000 89.25506 786 SER A N 1
ATOM 4942 C CA . SER A 1 753 ? -3.12150 -19.89477 -4.39152 1.000 93.32439 786 SER A CA 1
ATOM 4943 C C . SER A 1 753 ? -1.95631 -19.91266 -5.38090 1.000 95.32585 786 SER A C 1
ATOM 4944 O O . SER A 1 753 ? -1.98342 -20.65655 -6.36648 1.000 93.65549 786 SER A O 1
ATOM 4947 N N . PRO A 1 754 ? -0.92340 -19.09360 -5.15193 1.000 97.95565 787 PRO A N 1
ATOM 4948 C CA . PRO A 1 754 ? 0.21795 -19.09674 -6.08494 1.000 95.42898 787 PRO A CA 1
ATOM 4949 C C . PRO A 1 754 ? 0.88491 -20.45437 -6.20539 1.000 86.20140 787 PRO A C 1
ATOM 4950 O O . PRO A 1 754 ? 1.29261 -20.84801 -7.30693 1.000 87.78250 787 PRO A O 1
ATOM 4954 N N . GLU A 1 755 ? 0.99764 -21.18743 -5.09504 1.000 85.04572 788 GLU A N 1
ATOM 4955 C CA . GLU A 1 755 ? 1.54804 -22.53727 -5.15029 1.000 92.39925 788 GLU A CA 1
ATOM 4956 C C . GLU A 1 755 ? 0.69517 -23.44336 -6.03038 1.000 89.26558 788 GLU A C 1
ATOM 4957 O O . GLU A 1 755 ? 1.22532 -24.28088 -6.77012 1.000 85.14143 788 GLU A O 1
ATOM 4959 N N . LYS A 1 756 ? -0.63038 -23.28060 -5.97386 1.000 88.20534 789 LYS A N 1
ATOM 4960 C CA . LYS A 1 756 ? -1.51381 -24.08501 -6.81301 1.000 86.99366 789 LYS A CA 1
ATOM 4961 C C . LYS A 1 756 ? -1.33629 -23.74800 -8.28809 1.000 86.11778 789 LYS A C 1
ATOM 4962 O O . LYS A 1 756 ? -1.32722 -24.64572 -9.13802 1.000 82.26097 789 LYS A O 1
ATOM 4964 N N . MET A 1 757 ? -1.20014 -22.46028 -8.61243 1.000 79.39703 790 MET A N 1
ATOM 4965 C CA . MET A 1 757 ? -0.94299 -22.07135 -9.99545 1.000 77.09463 790 MET A CA 1
ATOM 4966 C C . MET A 1 757 ? 0.37550 -22.64950 -10.49152 1.000 85.30270 790 MET A C 1
ATOM 4967 O O . MET A 1 757 ? 0.46169 -23.14927 -11.62119 1.000 84.25528 790 MET A O 1
ATOM 4972 N N . GLN A 1 758 ? 1.41160 -22.60032 -9.65321 1.000 84.51336 791 GLN A N 1
ATOM 4973 C CA . GLN A 1 758 ? 2.70434 -23.15442 -10.03879 1.000 77.54507 791 GLN A CA 1
ATOM 4974 C C . GLN A 1 758 ? 2.62407 -24.66361 -10.24475 1.000 82.14919 791 GLN A C 1
ATOM 4975 O O . GLN A 1 758 ? 3.21497 -25.19907 -11.19221 1.000 75.36034 791 GLN A O 1
ATOM 4981 N N . LYS A 1 759 ? 1.89271 -25.36590 -9.37354 1.000 80.11721 792 LYS A N 1
ATOM 4982 C CA . LYS A 1 759 ? 1.73510 -26.80755 -9.54119 1.000 74.93654 792 LYS A CA 1
ATOM 4983 C C . LYS A 1 759 ? 0.95625 -27.13089 -10.80977 1.000 72.81518 792 LYS A C 1
ATOM 4984 O O . LYS A 1 759 ? 1.28760 -28.08630 -11.52021 1.000 66.44578 792 LYS A O 1
ATOM 4990 N N . LEU A 1 760 ? -0.07496 -26.34008 -11.11710 1.000 69.69031 793 LEU A N 1
ATOM 4991 C CA . LEU A 1 760 ? -0.82673 -26.55237 -12.35032 1.000 73.93859 793 LEU A CA 1
ATOM 4992 C C . LEU A 1 760 ? 0.04929 -26.32780 -13.57586 1.000 75.38961 793 LEU A C 1
ATOM 4993 O O . LEU A 1 760 ? -0.05512 -27.06043 -14.56642 1.000 72.79799 793 LEU A O 1
ATOM 4998 N N . THR A 1 761 ? 0.91997 -25.31820 -13.52918 1.000 75.81200 794 THR A N 1
ATOM 4999 C CA . THR A 1 761 ? 1.81507 -25.07395 -14.65609 1.000 76.53824 794 THR A CA 1
ATOM 5000 C C . THR A 1 761 ? 2.82504 -26.20731 -14.81391 1.000 75.73961 794 THR A C 1
ATOM 5001 O O . THR A 1 761 ? 3.09852 -26.65786 -15.93634 1.000 72.15277 794 THR A O 1
ATOM 5005 N N . TYR A 1 762 ? 3.38093 -26.69075 -13.70012 1.000 73.49378 795 TYR A N 1
ATOM 5006 C CA . TYR A 1 762 ? 4.29375 -27.82715 -13.77344 1.000 69.72532 795 TYR A CA 1
ATOM 5007 C C . TYR A 1 762 ? 3.58885 -29.06372 -14.32202 1.000 74.19414 795 TYR A C 1
ATOM 5008 O O . TYR A 1 762 ? 4.18475 -29.84379 -15.07467 1.000 69.74578 795 TYR A O 1
ATOM 5017 N N . LYS A 1 763 ? 2.31570 -29.25361 -13.96092 1.000 75.20317 796 LYS A N 1
ATOM 5018 C CA . LYS A 1 763 ? 1.52640 -30.34044 -14.53518 1.000 71.10027 796 LYS A CA 1
ATOM 5019 C C . LYS A 1 763 ? 1.37933 -30.17393 -16.04164 1.000 67.84010 796 LYS A C 1
ATOM 5020 O O . LYS A 1 763 ? 1.63729 -31.10709 -16.81124 1.000 65.63681 796 LYS A O 1
ATOM 5026 N N . MET A 1 764 ? 0.95728 -28.98465 -16.47979 1.000 69.54153 797 MET A N 1
ATOM 5027 C CA . MET A 1 764 ? 0.78515 -28.72550 -17.90484 1.000 64.18201 797 MET A CA 1
ATOM 5028 C C . MET A 1 764 ? 2.09228 -28.85208 -18.67147 1.000 66.43285 797 MET A C 1
ATOM 5029 O O . MET A 1 764 ? 2.06886 -28.98554 -19.89971 1.000 66.75785 797 MET A O 1
ATOM 5034 N N . CYS A 1 765 ? 3.22806 -28.79276 -17.97864 1.000 70.51797 798 CYS A N 1
ATOM 5035 C CA . CYS A 1 765 ? 4.51816 -29.05229 -18.61092 1.000 63.96764 798 CYS A CA 1
ATOM 5036 C C . CYS A 1 765 ? 4.76074 -30.52796 -18.92815 1.000 67.87776 798 CYS A C 1
ATOM 5037 O O . CYS A 1 765 ? 5.79058 -30.84533 -19.53209 1.000 64.71892 798 CYS A O 1
ATOM 5040 N N . HIS A 1 766 ? 3.85135 -31.43228 -18.55715 1.000 69.08987 799 HIS A N 1
ATOM 5041 C CA . HIS A 1 766 ? 4.04945 -32.86755 -18.74525 1.000 66.75266 799 HIS A CA 1
ATOM 5042 C C . HIS A 1 766 ? 3.36583 -33.42742 -19.98936 1.000 69.10950 799 HIS A C 1
ATOM 5043 O O . HIS A 1 766 ? 3.43488 -34.63931 -20.21691 1.000 71.60891 799 HIS A O 1
ATOM 5050 N N . LEU A 1 767 ? 2.71298 -32.59235 -20.79937 1.000 58.87871 800 LEU A N 1
ATOM 5051 C CA . LEU A 1 767 ? 1.74629 -33.07182 -21.78144 1.000 65.52231 800 LEU A CA 1
ATOM 5052 C C . LEU A 1 767 ? 2.17496 -32.83559 -23.22930 1.000 69.99385 800 LEU A C 1
ATOM 5053 O O . LEU A 1 767 ? 1.32642 -32.77187 -24.12205 1.000 66.68435 800 LEU A O 1
ATOM 5058 N N . TYR A 1 768 ? 3.47354 -32.70575 -23.48930 1.000 66.80955 801 TYR A N 1
ATOM 5059 C CA . TYR A 1 768 ? 3.96856 -32.60565 -24.86010 1.000 62.25461 801 TYR A CA 1
ATOM 5060 C C . TYR A 1 768 ? 4.33215 -34.00699 -25.33491 1.000 67.79009 801 TYR A C 1
ATOM 5061 O O . TYR A 1 768 ? 5.34042 -34.57483 -24.90474 1.000 76.51380 801 TYR A O 1
ATOM 5070 N N . TYR A 1 769 ? 3.51720 -34.55709 -26.23363 1.000 70.88667 802 TYR A N 1
ATOM 5071 C CA . TYR A 1 769 ? 3.58565 -35.97343 -26.56848 1.000 70.25209 802 TYR A CA 1
ATOM 5072 C C . TYR A 1 769 ? 4.75515 -36.33818 -27.47471 1.000 73.78832 802 TYR A C 1
ATOM 5073 O O . TYR A 1 769 ? 5.05703 -37.52871 -27.60957 1.000 82.68244 802 TYR A O 1
ATOM 5082 N N . ASN A 1 770 ? 5.41827 -35.36497 -28.09716 1.000 72.95445 803 ASN A N 1
ATOM 5083 C CA . ASN A 1 770 ? 6.61668 -35.67060 -28.86790 1.000 71.12693 803 ASN A CA 1
ATOM 5084 C C . ASN A 1 770 ? 7.84779 -35.85466 -27.99222 1.000 73.14046 803 ASN A C 1
ATOM 5085 O O . ASN A 1 770 ? 8.90323 -36.23679 -28.50815 1.000 80.44859 803 ASN A O 1
ATOM 5090 N N . TRP A 1 771 ? 7.74188 -35.59448 -26.69154 1.000 67.56133 804 TRP A N 1
ATOM 5091 C CA . TRP A 1 771 ? 8.86630 -35.69925 -25.77061 1.000 73.37480 804 TRP A CA 1
ATOM 5092 C C . TRP A 1 771 ? 8.41389 -36.47265 -24.54293 1.000 80.39771 804 TRP A C 1
ATOM 5093 O O . TRP A 1 771 ? 7.48349 -36.04856 -23.85077 1.000 82.60858 804 TRP A O 1
ATOM 5104 N N . SER A 1 772 ? 9.06992 -37.60163 -24.27285 1.000 85.23437 805 SER A N 1
ATOM 5105 C CA . SER A 1 772 ? 8.69565 -38.46344 -23.15287 1.000 83.47110 805 SER A CA 1
ATOM 5106 C C . SER A 1 772 ? 9.18874 -37.90734 -21.81963 1.000 83.96525 805 SER A C 1
ATOM 5107 O O . SER A 1 772 ? 9.85999 -38.60660 -21.05320 1.000 92.65282 805 SER A O 1
ATOM 5110 N N . GLY A 1 773 ? 8.84183 -36.66207 -21.52511 1.000 74.30793 806 GLY A N 1
ATOM 5111 C CA . GLY A 1 773 ? 9.25537 -36.04862 -20.27992 1.000 72.45015 806 GLY A CA 1
ATOM 5112 C C . GLY A 1 773 ? 8.73443 -34.63146 -20.20793 1.000 74.98625 806 GLY A C 1
ATOM 5113 O O . GLY A 1 773 ? 7.96339 -34.18940 -21.06414 1.000 78.82875 806 GLY A O 1
ATOM 5114 N N . THR A 1 774 ? 9.16069 -33.91806 -19.17108 1.000 73.77573 807 THR A N 1
ATOM 5115 C CA . THR A 1 774 ? 8.76963 -32.52262 -19.03921 1.000 76.46666 807 THR A CA 1
ATOM 5116 C C . THR A 1 774 ? 9.47757 -31.66826 -20.08513 1.000 76.06228 807 THR A C 1
ATOM 5117 O O . THR A 1 774 ? 10.61878 -31.93501 -20.47165 1.000 82.10163 807 THR A O 1
ATOM 5121 N N . THR A 1 775 ? 8.78293 -30.63563 -20.54850 1.000 71.74599 808 THR A N 1
ATOM 5122 C CA . THR A 1 775 ? 9.31986 -29.69454 -21.51885 1.000 68.56211 808 THR A CA 1
ATOM 5123 C C . THR A 1 775 ? 9.64495 -28.37162 -20.83568 1.000 74.64430 808 THR A C 1
ATOM 5124 O O . THR A 1 775 ? 9.26451 -28.12492 -19.68877 1.000 65.72774 808 THR A O 1
ATOM 5128 N N . ARG A 1 776 ? 10.37060 -27.51556 -21.55931 1.000 76.70642 809 ARG A N 1
ATOM 5129 C CA . ARG A 1 776 ? 10.78533 -26.23934 -20.98670 1.000 71.10261 809 ARG A CA 1
ATOM 5130 C C . ARG A 1 776 ? 9.60419 -25.29881 -20.78321 1.000 69.86246 809 ARG A C 1
ATOM 5131 O O . ARG A 1 776 ? 9.64731 -24.43629 -19.89838 1.000 67.07335 809 ARG A O 1
ATOM 5133 N N . VAL A 1 777 ? 8.54859 -25.44979 -21.57721 1.000 71.48487 810 VAL A N 1
ATOM 5134 C CA . VAL A 1 777 ? 7.37668 -24.58002 -21.50076 1.000 67.16127 810 VAL A CA 1
ATOM 5135 C C . VAL A 1 777 ? 6.13893 -25.44248 -21.28166 1.000 63.06791 810 VAL A C 1
ATOM 5136 O O . VAL A 1 777 ? 6.21365 -26.67030 -21.43473 1.000 67.46830 810 VAL A O 1
ATOM 5140 N N . PRO A 1 778 ? 4.99668 -24.86203 -20.90503 1.000 66.78543 811 PRO A N 1
ATOM 5141 C CA . PRO A 1 778 ? 3.74788 -25.63272 -20.89939 1.000 67.89827 811 PRO A CA 1
ATOM 5142 C C . PRO A 1 778 ? 3.48418 -26.27869 -22.25447 1.000 69.01742 811 PRO A C 1
ATOM 5143 O O . PRO A 1 778 ? 3.91135 -25.78127 -23.29802 1.000 73.27985 811 PRO A O 1
ATOM 5147 N N . ALA A 1 779 ? 2.76016 -27.40074 -22.22313 1.000 71.21248 812 ALA A N 1
ATOM 5148 C CA . ALA A 1 779 ? 2.61085 -28.23271 -23.41461 1.000 71.62036 812 ALA A CA 1
ATOM 5149 C C . ALA A 1 779 ? 1.89376 -27.49606 -24.53744 1.000 70.72219 812 ALA A C 1
ATOM 5150 O O . ALA A 1 779 ? 2.30091 -27.58234 -25.70182 1.000 63.96390 812 ALA A O 1
ATOM 5152 N N . VAL A 1 780 ? 0.81674 -26.77699 -24.21277 1.000 67.08618 813 VAL A N 1
ATOM 5153 C CA . VAL A 1 780 ? 0.08142 -26.04713 -25.24193 1.000 66.05318 813 VAL A CA 1
ATOM 5154 C C . VAL A 1 780 ? 0.96664 -24.99986 -25.90409 1.000 63.92478 813 VAL A C 1
ATOM 5155 O O . VAL A 1 780 ? 0.85119 -24.75248 -27.11017 1.000 62.80389 813 VAL A O 1
ATOM 5159 N N . CYS A 1 781 ? 1.88118 -24.39170 -25.14570 1.000 70.13181 814 CYS A N 1
ATOM 5160 C CA . CYS A 1 781 ? 2.77354 -23.38973 -25.72319 1.000 67.29806 814 CYS A CA 1
ATOM 5161 C C . CYS A 1 781 ? 3.75997 -24.02324 -26.69985 1.000 69.86549 814 CYS A C 1
ATOM 5162 O O . CYS A 1 781 ? 4.02928 -23.46576 -27.77227 1.000 66.44961 814 CYS A O 1
ATOM 5165 N N . GLN A 1 782 ? 4.30813 -25.18905 -26.34680 1.000 66.36253 815 GLN A N 1
ATOM 5166 C CA . GLN A 1 782 ? 5.20504 -25.89145 -27.25891 1.000 58.95485 815 GLN A CA 1
ATOM 5167 C C . GLN A 1 782 ? 4.45885 -26.36678 -28.50099 1.000 65.00507 815 GLN A C 1
ATOM 5168 O O . GLN A 1 782 ? 5.00543 -26.34605 -29.60983 1.000 64.13558 815 GLN A O 1
ATOM 5174 N N . TYR A 1 783 ? 3.20288 -26.79248 -28.33348 1.000 66.31711 816 TYR A N 1
ATOM 5175 C CA . TYR A 1 783 ? 2.37193 -27.14155 -29.48243 1.000 63.16385 816 TYR A CA 1
ATOM 5176 C C . TYR A 1 783 ? 2.17494 -25.94312 -30.40041 1.000 62.03158 816 TYR A C 1
ATOM 5177 O O . TYR A 1 783 ? 2.26587 -26.06792 -31.62872 1.000 67.45179 816 TYR A O 1
ATOM 5186 N N . ALA A 1 784 ? 1.89112 -24.77462 -29.82017 1.000 61.98593 817 ALA A N 1
ATOM 5187 C CA . ALA A 1 784 ? 1.70997 -23.57181 -30.62510 1.000 65.36557 817 ALA A CA 1
ATOM 5188 C C . ALA A 1 784 ? 2.98745 -23.21021 -31.36731 1.000 65.64557 817 ALA A C 1
ATOM 5189 O O . ALA A 1 784 ? 2.94083 -22.84630 -32.54794 1.000 67.31189 817 ALA A O 1
ATOM 5191 N N . LYS A 1 785 ? 4.13869 -23.30685 -30.69568 1.000 68.68093 818 LYS A N 1
ATOM 5192 C CA . LYS A 1 785 ? 5.39795 -23.01577 -31.37529 1.000 72.19053 818 LYS A CA 1
ATOM 5193 C C . LYS A 1 785 ? 5.64680 -24.00248 -32.50878 1.000 70.80720 818 LYS A C 1
ATOM 5194 O O . LYS A 1 785 ? 6.06321 -23.60676 -33.60305 1.000 77.63578 818 LYS A O 1
ATOM 5200 N N . LYS A 1 786 ? 5.38625 -25.29041 -32.26782 1.000 69.21595 819 LYS A N 1
ATOM 5201 C CA . LYS A 1 786 ? 5.56703 -26.30159 -33.30492 1.000 68.09751 819 LYS A CA 1
ATOM 5202 C C . LYS A 1 786 ? 4.69726 -26.00231 -34.51976 1.000 69.53582 819 LYS A C 1
ATOM 5203 O O . LYS A 1 786 ? 5.17648 -26.00839 -35.66014 1.000 76.15032 819 LYS A O 1
ATOM 5209 N N . LEU A 1 787 ? 3.41187 -25.72574 -34.29059 1.000 66.43342 820 LEU A N 1
ATOM 5210 C CA . LEU A 1 787 ? 2.49653 -25.49002 -35.40262 1.000 68.72365 820 LEU A CA 1
ATOM 5211 C C . LEU A 1 787 ? 2.85106 -24.21169 -36.15509 1.000 73.47473 820 LEU A C 1
ATOM 5212 O O . LEU A 1 787 ? 2.84810 -24.19235 -37.39402 1.000 75.87986 820 LEU A O 1
ATOM 5217 N N . ALA A 1 788 ? 3.17240 -23.13705 -35.42897 1.000 75.09491 821 ALA A N 1
ATOM 5218 C CA . ALA A 1 788 ? 3.52673 -21.88512 -36.08772 1.000 73.69671 821 ALA A CA 1
ATOM 5219 C C . ALA A 1 788 ? 4.80597 -22.03204 -36.90081 1.000 80.73192 821 ALA A C 1
ATOM 5220 O O . ALA A 1 788 ? 4.89818 -21.51738 -38.02191 1.000 86.62115 821 ALA A O 1
ATOM 5222 N N . THR A 1 789 ? 5.80527 -22.73177 -36.35409 1.000 70.41471 822 THR A N 1
ATOM 5223 C CA . THR A 1 789 ? 7.04409 -22.95276 -37.09072 1.000 69.69500 822 THR A CA 1
ATOM 5224 C C . THR A 1 789 ? 6.79981 -23.80096 -38.33119 1.000 71.70894 822 THR A C 1
ATOM 5225 O O . THR A 1 789 ? 7.35910 -23.52557 -39.39894 1.000 76.75755 822 THR A O 1
ATOM 5229 N N . LEU A 1 790 ? 5.95659 -24.83106 -38.21567 1.000 78.83701 823 LEU A N 1
ATOM 5230 C CA . LEU A 1 790 ? 5.63335 -25.64498 -39.38275 1.000 80.44536 823 LEU A CA 1
ATOM 5231 C C . LEU A 1 790 ? 4.96509 -24.81141 -40.46721 1.000 82.35607 823 LEU A C 1
ATOM 5232 O O . LEU A 1 790 ? 5.28289 -24.95387 -41.65380 1.000 84.27210 823 LEU A O 1
ATOM 5237 N N . VAL A 1 791 ? 4.03950 -23.93068 -40.08099 1.000 84.37314 824 VAL A N 1
ATOM 5238 C CA . VAL A 1 791 ? 3.33574 -23.13186 -41.08089 1.000 89.26660 824 VAL A CA 1
ATOM 5239 C C . VAL A 1 791 ? 4.27700 -22.12024 -41.72603 1.000 89.86568 824 VAL A C 1
ATOM 5240 O O . VAL A 1 791 ? 4.27850 -21.94960 -42.95156 1.000 86.46026 824 VAL A O 1
ATOM 5244 N N . GLY A 1 792 ? 5.09937 -21.44140 -40.91959 1.000 86.44575 825 GLY A N 1
ATOM 5245 C CA . GLY A 1 792 ? 5.95097 -20.38637 -41.44237 1.000 85.98645 825 GLY A CA 1
ATOM 5246 C C . GLY A 1 792 ? 7.18389 -20.86320 -42.17917 1.000 93.56807 825 GLY A C 1
ATOM 5247 O O . GLY A 1 792 ? 7.70673 -20.12996 -43.02477 1.000 95.31708 825 GLY A O 1
ATOM 5248 N N . THR A 1 793 ? 7.66043 -22.07217 -41.88301 1.000 92.69929 826 THR A N 1
ATOM 5249 C CA . THR A 1 793 ? 8.87015 -22.59443 -42.50678 1.000 90.43756 826 THR A CA 1
ATOM 5250 C C . THR A 1 793 ? 8.57435 -23.43261 -43.74604 1.000 93.33468 826 THR A C 1
ATOM 5251 O O . THR A 1 793 ? 9.30634 -23.34684 -44.73803 1.000 101.12807 826 THR A O 1
ATOM 5255 N N . ASN A 1 794 ? 7.50557 -24.22708 -43.71972 1.000 89.36715 827 ASN A N 1
ATOM 5256 C CA . ASN A 1 794 ? 7.23917 -25.20376 -44.76825 1.000 93.79041 827 ASN A CA 1
ATOM 5257 C C . ASN A 1 794 ? 5.90473 -24.99090 -45.46521 1.000 97.88275 827 ASN A C 1
ATOM 5258 O O . ASN A 1 794 ? 5.85045 -24.99979 -46.70114 1.000 107.12402 827 ASN A O 1
ATOM 5263 N N . LEU A 1 795 ? 4.82113 -24.79994 -44.71069 1.000 89.15235 828 LEU A N 1
ATOM 5264 C CA . LEU A 1 795 ? 3.49176 -24.76734 -45.31280 1.000 87.82912 828 LEU A CA 1
ATOM 5265 C C . LEU A 1 795 ? 3.22044 -23.46245 -46.05410 1.000 93.89621 828 LEU A C 1
ATOM 5266 O O . LEU A 1 795 ? 2.66977 -23.48532 -47.16037 1.000 99.57281 828 LEU A O 1
ATOM 5271 N N . HIS A 1 796 ? 3.58563 -22.32284 -45.46377 1.000 93.07616 829 HIS A N 1
ATOM 5272 C CA . HIS A 1 796 ? 3.36066 -21.00300 -46.06123 1.000 92.80974 829 HIS A CA 1
ATOM 5273 C C . HIS A 1 796 ? 1.88992 -20.76763 -46.40365 1.000 94.88325 829 HIS A C 1
ATOM 5274 O O . HIS A 1 796 ? 1.57091 -19.94326 -47.26591 1.000 108.78543 829 HIS A O 1
ATOM 5281 N N . SER A 1 797 ? 0.98571 -21.48466 -45.74143 1.000 91.35374 830 SER A N 1
ATOM 5282 C CA . SER A 1 797 ? -0.44698 -21.31916 -45.94853 1.000 97.31455 830 SER A CA 1
ATOM 5283 C C . SER A 1 797 ? -1.18060 -21.93838 -44.76831 1.000 95.28684 830 SER A C 1
ATOM 5284 O O . SER A 1 797 ? -0.59526 -22.65041 -43.94974 1.000 97.04368 830 SER A O 1
ATOM 5287 N N . ILE A 1 798 ? -2.47399 -21.66004 -44.69665 1.000 89.49090 831 ILE A N 1
ATOM 5288 C CA . ILE A 1 798 ? -3.28737 -22.11208 -43.56657 1.000 91.41437 831 ILE A CA 1
ATOM 5289 C C . ILE A 1 798 ? -3.75395 -23.54067 -43.83260 1.000 89.61319 831 ILE A C 1
ATOM 5290 O O . ILE A 1 798 ? -4.34909 -23.80259 -44.88964 1.000 91.52699 831 ILE A O 1
ATOM 5295 N N . PRO A 1 799 ? -3.50206 -24.47633 -42.92173 1.000 89.57397 832 PRO A N 1
ATOM 5296 C CA . PRO A 1 799 ? -3.98734 -25.84632 -43.11289 1.000 89.06317 832 PRO A CA 1
ATOM 5297 C C . PRO A 1 799 ? -5.50722 -25.90738 -43.08432 1.000 81.96974 832 PRO A C 1
ATOM 5298 O O . PRO A 1 799 ? -6.18499 -25.04786 -42.51532 1.000 89.16063 832 PRO A O 1
ATOM 5302 N N . GLN A 1 800 ? -6.03969 -26.95149 -43.71759 1.000 79.26748 833 GLN A N 1
ATOM 5303 C CA . GLN A 1 800 ? -7.48400 -27.12436 -43.78191 1.000 91.62741 833 GLN A CA 1
ATOM 5304 C C . GLN A 1 800 ? -8.06738 -27.33727 -42.38880 1.000 92.36301 833 GLN A C 1
ATOM 5305 O O . GLN A 1 800 ? -7.42530 -27.89571 -41.49491 1.000 95.05790 833 GLN A O 1
ATOM 5311 N N . ASN A 1 801 ? -9.30817 -26.88621 -42.21515 1.000 91.63990 834 ASN A N 1
ATOM 5312 C CA . ASN A 1 801 ? -9.96455 -26.87177 -40.91455 1.000 82.55545 834 ASN A CA 1
ATOM 5313 C C . ASN A 1 801 ? -10.47076 -28.23854 -40.47069 1.000 87.56685 834 ASN A C 1
ATOM 5314 O O . ASN A 1 801 ? -11.03218 -28.34094 -39.37549 1.000 98.57875 834 ASN A O 1
ATOM 5319 N N . ALA A 1 802 ? -10.29979 -29.28703 -41.27762 1.000 87.08177 835 ALA A N 1
ATOM 5320 C CA . ALA A 1 802 ? -10.74191 -30.61144 -40.85375 1.000 80.25561 835 ALA A CA 1
ATOM 5321 C C . ALA A 1 802 ? -9.83559 -31.21154 -39.78742 1.000 83.52465 835 ALA A C 1
ATOM 5322 O O . ALA A 1 802 ? -10.27014 -32.10282 -39.05024 1.000 84.09203 835 ALA A O 1
ATOM 5324 N N . LEU A 1 803 ? -8.59461 -30.73956 -39.68499 1.000 80.50411 836 LEU A N 1
ATOM 5325 C CA . LEU A 1 803 ? -7.61110 -31.28134 -38.75924 1.000 81.50631 836 LEU A CA 1
ATOM 5326 C C . LEU A 1 803 ? -7.59341 -30.54990 -37.42159 1.000 84.07289 836 LEU A C 1
ATOM 5327 O O . LEU A 1 803 ? -6.58487 -30.60997 -36.70869 1.000 76.80361 836 LEU A O 1
ATOM 5332 N N . GLU A 1 804 ? -8.68760 -29.86969 -37.06496 1.000 83.74701 837 GLU A N 1
ATOM 5333 C CA . GLU A 1 804 ? -8.69298 -29.02365 -35.87356 1.000 75.42182 837 GLU A CA 1
ATOM 5334 C C . GLU A 1 804 ? -8.43067 -29.81487 -34.59777 1.000 71.70900 837 GLU A C 1
ATOM 5335 O O . GLU A 1 804 ? -7.87386 -29.27131 -33.63786 1.000 69.01436 837 GLU A O 1
ATOM 5341 N N . LYS A 1 805 ? -8.81904 -31.08815 -34.56127 1.000 76.72720 838 LYS A N 1
ATOM 5342 C CA . LYS A 1 805 ? -8.73667 -31.88940 -33.34692 1.000 72.33098 838 LYS A CA 1
ATOM 5343 C C . LYS A 1 805 ? -7.58630 -32.88835 -33.36702 1.000 74.81507 838 LYS A C 1
ATOM 5344 O O . LYS A 1 805 ? -7.52192 -33.76131 -32.49506 1.000 71.41828 838 LYS A O 1
ATOM 5350 N N . LYS A 1 806 ? -6.67545 -32.78102 -34.32722 1.000 69.25564 839 LYS A N 1
ATOM 5351 C CA . LYS A 1 806 ? -5.59403 -33.73757 -34.48278 1.000 62.84724 839 LYS A CA 1
ATOM 5352 C C . LYS A 1 806 ? -4.25156 -33.03888 -34.32324 1.000 64.09223 839 LYS A C 1
ATOM 5353 O O . LYS A 1 806 ? -4.11675 -31.84641 -34.61008 1.000 72.28494 839 LYS A O 1
ATOM 5359 N N . PHE A 1 807 ? -3.26106 -33.79181 -33.85259 1.000 66.52049 840 PHE A N 1
ATOM 5360 C CA . PHE A 1 807 ? -1.89460 -33.28897 -33.70341 1.000 67.68011 840 PHE A CA 1
ATOM 5361 C C . PHE A 1 807 ? -1.09814 -33.46078 -34.99197 1.000 69.62038 840 PHE A C 1
ATOM 5362 O O . PHE A 1 807 ? 0.01016 -33.99282 -34.99520 1.000 69.25849 840 PHE A O 1
ATOM 5370 N N . TYR A 1 808 ? -1.67328 -32.99192 -36.10211 1.000 65.80689 841 TYR A N 1
ATOM 5371 C CA . TYR A 1 808 ? -1.07479 -33.21615 -37.41464 1.000 66.22358 841 TYR A CA 1
ATOM 5372 C C . TYR A 1 808 ? 0.30374 -32.57897 -37.53664 1.000 67.93634 841 TYR A C 1
ATOM 5373 O O . TYR A 1 808 ? 1.14336 -33.06150 -38.30554 1.000 64.59370 841 TYR A O 1
ATOM 5382 N N . TYR A 1 809 ? 0.56153 -31.51407 -36.78342 1.000 67.76057 842 TYR A N 1
ATOM 5383 C CA . TYR A 1 809 ? 1.78785 -30.74088 -36.92594 1.000 62.17253 842 TYR A CA 1
ATOM 5384 C C . TYR A 1 809 ? 2.95798 -31.29935 -36.12702 1.000 72.33293 842 TYR A C 1
ATOM 5385 O O . TYR A 1 809 ? 4.02619 -30.67945 -36.12074 1.000 68.55073 842 TYR A O 1
ATOM 5394 N N . LEU A 1 810 ? 2.79861 -32.43921 -35.46392 1.000 62.89275 843 LEU A N 1
ATOM 5395 C CA . LEU A 1 810 ? 3.87519 -32.98118 -34.63726 1.000 69.35935 843 LEU A CA 1
ATOM 5396 C C . LEU A 1 810 ? 4.96519 -33.66197 -35.46402 1.000 79.54169 843 LEU A C 1
ATOM 5397 O O . LEU A 1 810 ? 6.08066 -33.85639 -34.98283 1.000 75.99663 843 LEU A O 1
#

Foldseek 3Di:
DFAKAKWFWQKWFKDFPPPFWKWKWFKDKPPHDPDQVLLVVVVCVDPVQNLQDWDDRSTIIITGDDDDAFDKDWFADPPPRHIMIMGTHTDGIDDPPDVVVVVVVVVLLVQLVVLLVFDDDPQKGWHVVPWDADPVQQKIKIKIKGKDWADDPVGIMIGIFIDIDMAGNDFLVVVLVVPPVVSQVVQQQFWWAFPQDRDIFHQHGWAQPDWQQDWDADPHDIDGNQRCCCVPRVDHDDDGNFIWGPSVTHGRVGIGGVVVNVVVVCVVVFDALVRRVVVSLVVVVSSVPRVSSVSSSPSSRIDIDSDTDMAMWGFDDWFWKAAPPDIDTCDLQNFCLVPLQQPAFHWEPPCAQVEEAEEEEPVCVPLVVLLVVLLCVLLVSHVGHHDDYHYHYFHDLDLVRLLVSVVVRCVVPGQEYEYEHAADDQQSVLSNVQSDFAVHPHQYHYDYSVQSVDPPNNSVSNLVSLQVRQQSQIGRIATDDPDFQEKEKAKDKAAFPVDRVKMKMKMKIAQGCVPPNFIFIFMDIDVDPVVVVVVVRQVVNCVVVVDGGQEYEYEYEDCVCCVVCCVPVVVVVQVVQCVVVCVVPHGRHWYWYKYKYQASGIAIRHPSHADTFRMKGAPDRDHPVWRKIWGHHHDDPTGHDRIMIITTSDGRDPDDPVRVSVVFSSQQCRQSSGRGGDRGGNNNVLRVQVRCSCRYRNVDTTDNVSRGGSSSD